Protein AF-0000000084971739 (afdb_homodimer)

Foldseek 3Di:
DDDDDDDDADPFFWPVCVLVVHRFPNDPPATPVCVVVVHDTHTDDDPDDPPPPDPVVVVVVVVVVVPPDPPPPPPPCPDPPPPDPDDDDDDDDDDDDDDDDDDDDDDYDDDDDDDDDYYDDDDYDDDDDDDDDDDYDDDDDDDDDDDDDDDPDDDDPDDDDDDDDDDPPVVLDDPVLLVLLLVLLLVLLVQVCVVVVPDQDPDPVQPFDPPPPPPPPDPPPPDPPPPPPPPPPPCLPQDFADDLPNRPGDDPLLSQLSVQLLPAVLCLQFVFWFADPVVRDTGRLLSRLLVVLCNVPVLSSLLSSLVSLVSVCVVPVDVVSVNSNSNSSSVSNVSSPDDDDPPDSVSSSLSSLSSLLSSCSVCLQPLDPSQVSCLSVLVVLLSQLPDPPVVPDRLSNLVSLVSLLLLQLLLLQQALQGHNDQDLVSLVRRQALDDPNSVVSCVVSRQADPLQQGSSNLARSRCSVLSSLVSNVSSVCSVVVNPQPVDDPVSLVVSLVVLVVRLPDDQQDLLQKAFPVSCVSPDPGFDKWWADFPPGIIMGRSSNLLHLLVSLLSSLVSCCSVVVDALVPPSNVVSLVSNLSSQVSCVRPDACVSTPRSSSLLSNQSSLLSSLLSDQDPVSVVSSLSSLVRVVVSPRSNSVVSNVVSVCSNVVVPPDNSRSRRSD/DDDDDDDDADPFFWPVCVLVVHRFPNDPPATPVCVVVVHDTHTDPDPDDPPPPDPVVVVVVVVVVVPDDPPPPDPPPPDDPPPDPDDDDDDDDDDDDDDDDYDDDDDDDDDDDYDDYDYDDYYDDDDDDDDYDDDDYDDDDDYDDDDDDDDPPDDPPDDDDDDDDDDPPVVLDDPVLLVLLLVLLLVLLVQVCVVVVPDQDPDPPQPFDPPPPPPPPDPPVPDPPPPPPPPPPPCLPQDFADDLPNRPGDDPLLSQLSVQLLPAVLCLQFVFWFADPVVRDTGRLLSRLLVVLCNVPVLSSLLSSLVSLVSVCVVPVDVVSVNSNSNSSSVSNVSSPDDDDCPDPVSSSLSSLSSLLSSCSVCLQPLDDSQVSCLSVLVVQLSQLPPPPVVNDRLSNLVSLVSLLLLQLLLLQQALQGHNDQDLVSLVRRQALDDPNSVVSCVVSRQADPLQQGSSNLARSRCSVLSSLVSNVSSVCSVVVNPQPVDDPVSLVVSLVVLVVRLPDDQQDLLQKAFPVSCVSPDPGFDKWWADFPPGIIMGRSSNLLHLLVSLLSSLVSCCSVVVDALVPPVNVVSLVSNLSSQVSCVRPDACVSTPRSSSLLSNQSSLLSSLLSDQDVVSVVSSLSSLVRVVVSPRSNSVVSNVVSVCSNVVVPPDPSRSRRSD

InterPro domains:
  IPR001138 Zn(2)Cys(6) fungal-type DNA-binding domain [PF00172] (13-44)
  IPR001138 Zn(2)Cys(6) fungal-type DNA-binding domain [PS00463] (13-41)
  IPR001138 Zn(2)Cys(6) fungal-type DNA-binding domain [PS50048] (13-43)
  IPR001138 Zn(2)Cys(6) fungal-type DNA-binding domain [SM00066] (8-55)
  IPR001138 Zn(2)Cys(6) fungal-type DNA-binding domain [cd00067] (10-44)
  IPR021858 Fungal transcription factor [PF11951] (257-651)
  IPR036864 Zn(2)-C6 fungal-type DNA-binding domain superfamily [G3DSA:4.10.240.10] (8-70)
  IPR036864 Zn(2)-C6 fungal-type DNA-binding domain superfamily [SSF57701] (3-45)

Nearest PDB structures (foldseek):
  3coq-assembly1_A  TM=6.050E-01  e=6.560E-01  Saccharomyces cerevisiae
  7vpr-assembly2_D  TM=4.227E-01  e=7.151E+00  Nakaseomyces glabratus CBS 138
  3coq-assembly1_A  TM=6.046E-01  e=5.930E-01  Saccharomyces cerevisiae
  7vpr-assembly2_D  TM=4.444E-01  e=6.391E+00  Nakaseomyces glabratus CBS 138

Structure (mmCIF, N/CA/C/O backbone):
data_AF-0000000084971739-model_v1
#
loop_
_entity.id
_entity.type
_entity.pdbx_description
1 polymer 'Lys14 transcription factor'
#
loop_
_atom_site.group_PDB
_atom_site.id
_atom_site.type_symbol
_atom_site.label_atom_id
_atom_site.label_alt_id
_atom_site.label_comp_id
_atom_site.label_asym_id
_atom_site.label_entity_id
_atom_site.label_seq_id
_atom_site.pdbx_PDB_ins_code
_atom_site.Cartn_x
_atom_site.Cartn_y
_atom_site.Cartn_z
_atom_site.occupancy
_atom_site.B_iso_or_equiv
_atom_site.auth_seq_id
_atom_site.auth_comp_id
_atom_site.auth_asym_id
_atom_site.auth_atom_id
_atom_site.pdbx_PDB_model_num
ATOM 1 N N . MET A 1 1 ? 41.25 -1.94 17.359 1 22.64 1 MET A N 1
ATOM 2 C CA . MET A 1 1 ? 40.406 -0.916 17.984 1 22.64 1 MET A CA 1
ATOM 3 C C . MET A 1 1 ? 39.594 -1.497 19.141 1 22.64 1 MET A C 1
ATOM 5 O O . MET A 1 1 ? 38.875 -2.484 18.969 1 22.64 1 MET A O 1
ATOM 9 N N . MET A 1 2 ? 39.969 -1.262 20.359 1 27.22 2 MET A N 1
ATOM 10 C CA . MET A 1 2 ? 39.656 -1.854 21.656 1 27.22 2 MET A CA 1
ATOM 11 C C . MET A 1 2 ? 38.188 -1.611 22.031 1 27.22 2 MET A C 1
ATOM 13 O O . MET A 1 2 ? 37.625 -0.559 21.703 1 27.22 2 MET A O 1
ATOM 17 N N . ALA A 1 3 ? 37.469 -2.74 22.328 1 32.59 3 ALA A N 1
ATOM 18 C CA . ALA A 1 3 ? 36.062 -2.836 22.625 1 32.59 3 ALA A CA 1
ATOM 19 C C . ALA A 1 3 ? 35.656 -1.875 23.75 1 32.59 3 ALA A C 1
ATOM 21 O O . ALA A 1 3 ? 36.25 -1.886 24.828 1 32.59 3 ALA A O 1
ATOM 22 N N . ALA A 1 4 ? 35.156 -0.714 23.484 1 33.91 4 ALA A N 1
ATOM 23 C CA . ALA A 1 4 ? 34.812 0.319 24.469 1 33.91 4 ALA A CA 1
ATOM 24 C C . ALA A 1 4 ? 34.031 -0.267 25.641 1 33.91 4 ALA A C 1
ATOM 26 O O . ALA A 1 4 ? 33.156 -1.1 25.453 1 33.91 4 ALA A O 1
ATOM 27 N N . PRO A 1 5 ? 34.438 -0.351 26.906 1 34.47 5 PRO A N 1
ATOM 28 C CA . PRO A 1 5 ? 33.938 -0.976 28.141 1 34.47 5 PRO A CA 1
ATOM 29 C C . PRO A 1 5 ? 32.469 -0.614 28.422 1 34.47 5 PRO A C 1
ATOM 31 O O . PRO A 1 5 ? 32.031 0.479 28.062 1 34.47 5 PRO A O 1
ATOM 34 N N . ARG A 1 6 ? 31.656 -1.653 28.594 1 40.38 6 ARG A N 1
ATOM 35 C CA . ARG A 1 6 ? 30.234 -1.657 28.922 1 40.38 6 ARG A CA 1
ATOM 36 C C . ARG A 1 6 ? 29.953 -0.832 30.172 1 40.38 6 ARG A C 1
ATOM 38 O O . ARG A 1 6 ? 30.609 -1.008 31.203 1 40.38 6 ARG A O 1
ATOM 45 N N . ARG A 1 7 ? 29.469 0.284 30.062 1 40.66 7 ARG A N 1
ATOM 46 C CA . ARG A 1 7 ? 29.203 1.186 31.172 1 40.66 7 ARG A CA 1
ATOM 47 C C . ARG A 1 7 ? 28.453 0.467 32.312 1 40.66 7 ARG A C 1
ATOM 49 O O . ARG A 1 7 ? 27.484 -0.253 32.031 1 40.66 7 ARG A O 1
ATOM 56 N N . PRO A 1 8 ? 28.938 0.243 33.5 1 43.69 8 PRO A N 1
ATOM 57 C CA . PRO A 1 8 ? 28.422 -0.523 34.625 1 43.69 8 PRO A CA 1
ATOM 58 C C . PRO A 1 8 ? 27.078 -0.004 35.125 1 43.69 8 PRO A C 1
ATOM 60 O O . PRO A 1 8 ? 26.812 1.201 35.062 1 43.69 8 PRO A O 1
ATOM 63 N N . TYR A 1 9 ? 26.062 -0.925 35.156 1 52.81 9 TYR A N 1
ATOM 64 C CA . TYR A 1 9 ? 24.719 -0.74 35.656 1 52.81 9 TYR A CA 1
ATOM 65 C C . TYR A 1 9 ? 24.734 -0.435 37.156 1 52.81 9 TYR A C 1
ATOM 67 O O . TYR A 1 9 ? 25.609 -0.93 37.875 1 52.81 9 TYR A O 1
ATOM 75 N N . SER A 1 10 ? 24.156 0.556 37.625 1 52.97 10 SER A N 1
ATOM 76 C CA . SER A 1 10 ? 24.125 0.887 39.031 1 52.97 10 SER A CA 1
ATOM 77 C C . SER A 1 10 ? 23.266 -0.095 39.812 1 52.97 10 SER A C 1
ATOM 79 O O . SER A 1 10 ? 22.094 -0.305 39.5 1 52.97 10 SER A O 1
ATOM 81 N N . ARG A 1 11 ? 23.625 -0.96 40.625 1 64.12 11 ARG A N 1
ATOM 82 C CA . ARG A 1 11 ? 23 -2.037 41.375 1 64.12 11 ARG A CA 1
ATOM 83 C C . ARG A 1 11 ? 22.016 -1.485 42.406 1 64.12 11 ARG A C 1
ATOM 85 O O . ARG A 1 11 ? 21 -2.119 42.688 1 64.12 11 ARG A O 1
ATOM 92 N N . GLN A 1 12 ? 22.281 -0.326 42.938 1 65.56 12 GLN A N 1
ATOM 93 C CA . GLN A 1 12 ? 21.453 0.206 44.031 1 65.56 12 GLN A CA 1
ATOM 94 C C . GLN A 1 12 ? 20.688 1.449 43.594 1 65.56 12 GLN A C 1
ATOM 96 O O . GLN A 1 12 ? 20.484 2.375 44.375 1 65.56 12 GLN A O 1
ATOM 101 N N . GLY A 1 13 ? 20.297 1.426 42.344 1 70.56 13 GLY A N 1
ATOM 102 C CA . GLY A 1 13 ? 19.625 2.576 41.75 1 70.56 13 GLY A CA 1
ATOM 103 C C . GLY A 1 13 ? 18.172 2.695 42.156 1 70.56 13 GLY A C 1
ATOM 104 O O . GLY A 1 13 ? 17.594 1.74 42.688 1 70.56 13 GLY A O 1
ATOM 105 N N . CYS A 1 14 ? 17.609 3.908 42 1 72.19 14 CYS A N 1
ATOM 106 C CA . CYS A 1 14 ? 16.234 4.176 42.406 1 72.19 14 CYS A CA 1
ATOM 107 C C . CYS A 1 14 ? 15.258 3.443 41.469 1 72.19 14 CYS A C 1
ATOM 109 O O . CYS A 1 14 ? 15.625 3.014 40.375 1 72.19 14 CYS A O 1
ATOM 111 N N . ARG A 1 15 ? 14.031 3.328 41.906 1 72.25 15 ARG A N 1
ATOM 112 C CA . ARG A 1 15 ? 13.008 2.6 41.156 1 72.25 15 ARG A CA 1
ATOM 113 C C . ARG A 1 15 ? 12.789 3.201 39.781 1 72.25 15 ARG A C 1
ATOM 115 O O . ARG A 1 15 ? 12.594 2.473 38.812 1 72.25 15 ARG A O 1
ATOM 122 N N . GLU A 1 16 ? 12.961 4.398 39.781 1 71 16 GLU A N 1
ATOM 123 C CA . GLU A 1 16 ? 12.641 5.121 38.562 1 71 16 GLU A CA 1
ATOM 124 C C . GLU A 1 16 ? 13.758 4.98 37.531 1 71 16 GLU A C 1
ATOM 126 O O . GLU A 1 16 ? 13.5 4.758 36.344 1 71 16 GLU A O 1
ATOM 131 N N . CYS A 1 17 ? 14.852 5.102 37.844 1 71 17 CYS A N 1
ATOM 132 C CA . CYS A 1 17 ? 15.984 4.91 36.969 1 71 17 CYS A CA 1
ATOM 133 C C . CYS A 1 17 ? 16.094 3.455 36.5 1 71 17 CYS A C 1
ATOM 135 O O . CYS A 1 17 ? 16.391 3.178 35.344 1 71 17 CYS A O 1
ATOM 137 N N . LYS A 1 18 ? 15.781 2.49 37.438 1 71.38 18 LYS A N 1
ATOM 138 C CA . LYS A 1 18 ? 15.758 1.066 37.125 1 71.38 18 LYS A CA 1
ATOM 139 C C . LYS A 1 18 ? 14.625 0.748 36.156 1 71.38 18 LYS A C 1
ATOM 141 O O . LYS A 1 18 ? 14.82 -0.018 35.188 1 71.38 18 LYS A O 1
ATOM 146 N N . ARG A 1 19 ? 13.547 1.404 36.406 1 66.56 19 ARG A N 1
ATOM 147 C CA . ARG A 1 19 ? 12.391 1.226 35.5 1 66.56 19 ARG A CA 1
ATOM 148 C C . ARG A 1 19 ? 12.688 1.745 34.125 1 66.56 19 ARG A C 1
ATOM 150 O O . ARG A 1 19 ? 12.289 1.128 33.125 1 66.56 19 ARG A O 1
ATOM 157 N N . ARG A 1 20 ? 13.594 2.707 33.969 1 64.81 20 ARG A N 1
ATOM 158 C CA . ARG A 1 20 ? 13.914 3.383 32.719 1 64.81 20 ARG A CA 1
ATOM 159 C C . ARG A 1 20 ? 15.234 2.881 32.125 1 64.81 20 ARG A C 1
ATOM 161 O O . ARG A 1 20 ? 15.648 3.312 31.062 1 64.81 20 ARG A O 1
ATOM 168 N N . LYS A 1 21 ? 15.836 2.018 32.844 1 64.5 21 LYS A N 1
ATOM 169 C CA . LYS A 1 21 ? 17.125 1.395 32.531 1 64.5 21 LYS A CA 1
ATOM 170 C C . LYS A 1 21 ? 18.172 2.445 32.219 1 64.5 21 LYS A C 1
ATOM 172 O O . LYS A 1 21 ? 18.953 2.279 31.266 1 64.5 21 LYS A O 1
ATOM 177 N N . ILE A 1 22 ? 18.141 3.512 32.969 1 71.25 22 ILE A N 1
ATOM 178 C CA . ILE A 1 22 ? 19.203 4.504 32.906 1 71.25 22 ILE A CA 1
ATOM 179 C C . ILE A 1 22 ? 20.109 4.371 34.125 1 71.25 22 ILE A C 1
ATOM 181 O O . ILE A 1 22 ? 19.672 3.863 35.188 1 71.25 22 ILE A O 1
ATOM 185 N N . LYS A 1 23 ? 21.266 4.77 33.75 1 70.75 23 LYS A N 1
ATOM 186 C CA . LYS A 1 23 ? 22.25 4.727 34.844 1 70.75 23 LYS A CA 1
ATOM 187 C C . LYS A 1 23 ? 21.859 5.684 35.969 1 70.75 23 LYS A C 1
ATOM 189 O O . LYS A 1 23 ? 21.703 6.887 35.75 1 70.75 23 LYS A O 1
ATOM 194 N N . CYS A 1 24 ? 21.547 5.176 37.094 1 69.75 24 CYS A N 1
ATOM 195 C CA . CYS A 1 24 ? 21.203 5.938 38.281 1 69.75 24 CYS A CA 1
ATOM 196 C C . CYS A 1 24 ? 22.453 6.348 39.031 1 69.75 24 CYS A C 1
ATOM 198 O O . CYS A 1 24 ? 23.312 5.52 39.312 1 69.75 24 CYS A O 1
ATOM 200 N N . PRO A 1 25 ? 22.734 7.488 39.344 1 76.38 25 PRO A N 1
ATOM 201 C CA . PRO A 1 25 ? 23.875 7.879 40.188 1 76.38 25 PRO A CA 1
ATOM 202 C C . PRO A 1 25 ? 23.703 7.461 41.656 1 76.38 25 PRO A C 1
ATOM 204 O O . PRO A 1 25 ? 24.609 7.641 42.469 1 76.38 25 PRO A O 1
ATOM 207 N N . GLU A 1 26 ? 22.688 6.789 42.031 1 73.19 26 GLU A N 1
ATOM 208 C CA . GLU A 1 26 ? 22.391 6.184 43.344 1 73.19 26 GLU A CA 1
ATOM 209 C C . GLU A 1 26 ? 22.484 7.211 44.438 1 73.19 26 GLU A C 1
ATOM 211 O O . GLU A 1 26 ? 22.844 6.875 45.594 1 73.19 26 GLU A O 1
ATOM 216 N N . GLU A 1 27 ? 22.172 8.516 44.031 1 74.44 27 GLU A N 1
ATOM 217 C CA . GLU A 1 27 ? 22.156 9.547 45.062 1 74.44 27 GLU A CA 1
ATOM 218 C C . GLU A 1 27 ? 20.828 9.531 45.844 1 74.44 27 GLU A C 1
ATOM 220 O O . GLU A 1 27 ? 19.766 9.375 45.25 1 74.44 27 GLU A O 1
ATOM 225 N N . LYS A 1 28 ? 20.859 9.328 47.188 1 72.12 28 LYS A N 1
ATOM 226 C CA . LYS A 1 28 ? 19.719 9.352 48.094 1 72.12 28 LYS A CA 1
ATOM 227 C C . LYS A 1 28 ? 19.547 10.719 48.75 1 72.12 28 LYS A C 1
ATOM 229 O O . LYS A 1 28 ? 20.531 11.438 48.969 1 72.12 28 LYS A O 1
ATOM 234 N N . PRO A 1 29 ? 18.312 11.133 48.938 1 66.81 29 PRO A N 1
ATOM 235 C CA . PRO A 1 29 ? 17.078 10.352 48.844 1 66.81 29 PRO A CA 1
ATOM 236 C C . PRO A 1 29 ? 16.531 10.32 47.406 1 66.81 29 PRO A C 1
ATOM 238 O O . PRO A 1 29 ? 15.727 9.453 47.062 1 66.81 29 PRO A O 1
ATOM 241 N N . ALA A 1 30 ? 16.922 11.312 46.594 1 71.69 30 ALA A N 1
ATOM 242 C CA . ALA A 1 30 ? 16.5 11.328 45.219 1 71.69 30 ALA A CA 1
ATOM 243 C C . ALA A 1 30 ? 17.703 11.477 44.281 1 71.69 30 ALA A C 1
ATOM 245 O O . ALA A 1 30 ? 18.594 12.297 44.531 1 71.69 30 ALA A O 1
ATOM 246 N N . CYS A 1 31 ? 17.797 10.688 43.281 1 74.94 31 CYS A N 1
ATOM 247 C CA . CYS A 1 31 ? 18.969 10.727 42.406 1 74.94 31 CYS A CA 1
ATOM 248 C C . CYS A 1 31 ? 18.891 11.891 41.438 1 74.94 31 CYS A C 1
ATOM 250 O O . CYS A 1 31 ? 17.797 12.336 41.062 1 74.94 31 CYS A O 1
ATOM 252 N N . SER A 1 32 ? 20.031 12.438 41.125 1 73.56 32 SER A N 1
ATOM 253 C CA . SER A 1 32 ? 20.125 13.609 40.25 1 73.56 32 SER A CA 1
ATOM 254 C C . SER A 1 32 ? 19.438 13.359 38.906 1 73.56 32 SER A C 1
ATOM 256 O O . SER A 1 32 ? 18.938 14.297 38.281 1 73.56 32 SER A O 1
ATOM 258 N N . THR A 1 33 ? 19.438 12.18 38.562 1 71.19 33 THR A N 1
ATOM 259 C CA . THR A 1 33 ? 18.766 11.82 37.312 1 71.19 33 THR A CA 1
ATOM 260 C C . THR A 1 33 ? 17.25 11.977 37.438 1 71.19 33 THR A C 1
ATOM 262 O O . THR A 1 33 ? 16.594 12.547 36.562 1 71.19 33 THR A O 1
ATOM 265 N N . CYS A 1 34 ? 16.734 11.5 38.406 1 68.06 34 CYS A N 1
ATOM 266 C CA . CYS A 1 34 ? 15.305 11.602 38.656 1 68.06 34 CYS A CA 1
ATOM 267 C C . CYS A 1 34 ? 14.906 13.039 38.969 1 68.06 34 CYS A C 1
ATOM 269 O O . CYS A 1 34 ? 13.867 13.516 38.531 1 68.06 34 CYS A O 1
ATOM 271 N N . VAL A 1 35 ? 15.688 13.773 39.625 1 70.38 35 VAL A N 1
ATOM 272 C CA . VAL A 1 35 ? 15.445 15.18 39.938 1 70.38 35 VAL A CA 1
ATOM 273 C C . VAL A 1 35 ? 15.469 16 38.656 1 70.38 35 VAL A C 1
ATOM 275 O O . VAL A 1 35 ? 14.602 16.844 38.438 1 70.38 35 VAL A O 1
ATOM 278 N N . ARG A 1 36 ? 16.391 15.664 37.875 1 65.88 36 ARG A N 1
ATOM 279 C CA . ARG A 1 36 ? 16.516 16.344 36.562 1 65.88 36 ARG A CA 1
ATOM 280 C C . ARG A 1 36 ? 15.336 16.016 35.656 1 65.88 36 ARG A C 1
ATOM 282 O O . ARG A 1 36 ? 14.828 16.891 34.969 1 65.88 36 ARG A O 1
ATOM 289 N N . LEU A 1 37 ? 14.891 14.844 35.844 1 65 37 LEU A N 1
ATOM 290 C CA . LEU A 1 37 ? 13.836 14.336 35 1 65 37 LEU A CA 1
ATOM 291 C C . LEU A 1 37 ? 12.461 14.562 35.625 1 65 37 LEU A C 1
ATOM 293 O O . LEU A 1 37 ? 11.438 14.242 35 1 65 37 LEU A O 1
ATOM 297 N N . GLY A 1 38 ? 12.344 15.219 36.75 1 62.91 38 GLY A N 1
ATOM 298 C CA . GLY A 1 38 ? 11.148 15.508 37.531 1 62.91 38 GLY A CA 1
ATOM 299 C C . GLY A 1 38 ? 10.359 14.258 37.875 1 62.91 38 GLY A C 1
ATOM 300 O O . GLY A 1 38 ? 9.125 14.281 37.844 1 62.91 38 GLY A O 1
ATOM 301 N N . LYS A 1 39 ? 11.039 13.219 38.031 1 64.5 39 LYS A N 1
ATOM 302 C CA . LYS A 1 39 ? 10.391 11.961 38.375 1 64.5 39 LYS A CA 1
ATOM 303 C C . LYS A 1 39 ? 10.531 11.68 39.875 1 64.5 39 LYS A C 1
ATOM 305 O O . LYS A 1 39 ? 11.414 12.227 40.531 1 64.5 39 LYS A O 1
ATOM 310 N N . SER A 1 40 ? 9.539 10.945 40.281 1 68.81 40 SER A N 1
ATOM 311 C CA . SER A 1 40 ? 9.617 10.5 41.688 1 68.81 40 SER A CA 1
ATOM 312 C C . SER A 1 40 ? 10.695 9.445 41.844 1 68.81 40 SER A C 1
ATOM 314 O O . SER A 1 40 ? 10.641 8.375 41.219 1 68.81 40 SER A O 1
ATOM 316 N N . CYS A 1 41 ? 11.672 9.805 42.5 1 69.12 41 CYS A N 1
ATOM 317 C CA . CYS A 1 41 ? 12.805 8.938 42.781 1 69.12 41 CYS A CA 1
ATOM 318 C C . CYS A 1 41 ? 12.578 8.141 44.062 1 69.12 41 CYS A C 1
ATOM 320 O O . CYS A 1 41 ? 12.305 8.727 45.125 1 69.12 41 CYS A O 1
ATOM 322 N N . SER A 1 42 ? 12.273 6.832 44.031 1 74.31 42 SER A N 1
ATOM 323 C CA . SER A 1 42 ? 12.164 5.992 45.219 1 74.31 42 SER A CA 1
ATOM 324 C C . SER A 1 42 ? 13.156 4.832 45.156 1 74.31 42 SER A C 1
ATOM 326 O O . SER A 1 42 ? 13.422 4.293 44.094 1 74.31 42 SER A O 1
ATOM 328 N N . TYR A 1 43 ? 13.781 4.551 46.312 1 72.5 43 TYR A N 1
ATOM 329 C CA . TYR A 1 43 ? 14.742 3.459 46.375 1 72.5 43 TYR A CA 1
ATOM 330 C C . TYR A 1 43 ? 14.133 2.236 47.062 1 72.5 43 TYR A C 1
ATOM 332 O O . TYR A 1 43 ? 13.414 2.359 48.062 1 72.5 43 TYR A O 1
ATOM 340 N N . PRO A 1 44 ? 14.211 1.112 46.5 1 65.44 44 PRO A N 1
ATOM 341 C CA . PRO A 1 44 ? 13.711 -0.086 47.188 1 65.44 44 PRO A CA 1
ATOM 342 C C . PRO A 1 44 ? 14.328 -0.287 48.562 1 65.44 44 PRO A C 1
ATOM 344 O O . PRO A 1 44 ? 15.445 0.173 48.812 1 65.44 44 PRO A O 1
ATOM 347 N N . LEU A 1 45 ? 13.461 -0.649 49.5 1 59.22 45 LEU A N 1
ATOM 348 C CA . LEU A 1 45 ? 14.016 -1.002 50.781 1 59.22 45 LEU A CA 1
ATOM 349 C C . LEU A 1 45 ? 15.055 -2.109 50.656 1 59.22 45 LEU A C 1
ATOM 351 O O . LEU A 1 45 ? 15 -2.912 49.719 1 59.22 45 LEU A O 1
ATOM 355 N N . ALA A 1 46 ? 15.898 -2.076 51.562 1 51.97 46 ALA A N 1
ATOM 356 C CA . ALA A 1 46 ? 16.891 -3.15 51.656 1 51.97 46 ALA A CA 1
ATOM 357 C C . ALA A 1 46 ? 16.203 -4.516 51.719 1 51.97 46 ALA A C 1
ATOM 359 O O . ALA A 1 46 ? 15.375 -4.754 52.594 1 51.97 46 ALA A O 1
ATOM 360 N N . GLY A 1 47 ? 16.203 -5.438 50.656 1 54.72 47 GLY A N 1
ATOM 361 C CA . GLY A 1 47 ? 15.609 -6.762 50.531 1 54.72 47 GLY A CA 1
ATOM 362 C C . GLY A 1 47 ? 14.344 -6.773 49.688 1 54.72 47 GLY A C 1
ATOM 363 O O . GLY A 1 47 ? 13.703 -7.816 49.531 1 54.72 47 GLY A O 1
ATOM 364 N N . GLU A 1 48 ? 13.727 -5.645 49.5 1 49.59 48 GLU A N 1
ATOM 365 C CA . GLU A 1 48 ? 12.469 -5.652 48.75 1 49.59 48 GLU A CA 1
ATOM 366 C C . GLU A 1 48 ? 12.703 -5.938 47.281 1 49.59 48 GLU A C 1
ATOM 368 O O . GLU A 1 48 ? 13.547 -5.301 46.656 1 49.59 48 GLU A O 1
ATOM 373 N N . LYS A 1 49 ? 12.328 -7.094 46.906 1 42.41 49 LYS A N 1
ATOM 374 C CA . LYS A 1 49 ? 12.406 -7.461 45.5 1 42.41 49 LYS A CA 1
ATOM 375 C C . LYS A 1 49 ? 11.484 -6.586 44.656 1 42.41 49 LYS A C 1
ATOM 377 O O . LYS A 1 49 ? 10.297 -6.453 44.938 1 42.41 49 LYS A O 1
ATOM 382 N N . VAL A 1 50 ? 11.883 -5.586 44.125 1 41.22 50 VAL A N 1
ATOM 383 C CA . VAL A 1 50 ? 11.094 -4.777 43.219 1 41.22 50 VAL A CA 1
ATOM 384 C C . VAL A 1 50 ? 10.633 -5.633 42.031 1 41.22 50 VAL A C 1
ATOM 386 O O . VAL A 1 50 ? 11.453 -6.246 41.344 1 41.22 50 VAL A O 1
ATOM 389 N N . LEU A 1 51 ? 9.383 -6.109 42.188 1 38.81 51 LEU A N 1
ATOM 390 C CA . LEU A 1 51 ? 8.867 -6.992 41.156 1 38.81 51 LEU A CA 1
ATOM 391 C C . LEU A 1 51 ? 8.922 -6.312 39.781 1 38.81 51 LEU A C 1
ATOM 393 O O . LEU A 1 51 ? 8.547 -5.148 39.656 1 38.81 51 LEU A O 1
ATOM 397 N N . ARG A 1 52 ? 9.82 -6.594 39 1 37.34 52 ARG A N 1
ATOM 398 C CA . ARG A 1 52 ? 9.891 -6.293 37.562 1 37.34 52 ARG A CA 1
ATOM 399 C C . ARG A 1 52 ? 8.555 -6.582 36.875 1 37.34 52 ARG A C 1
ATOM 401 O O . ARG A 1 52 ? 8.062 -7.711 36.938 1 37.34 52 ARG A O 1
ATOM 408 N N . ILE A 1 53 ? 7.605 -5.695 37.031 1 37.78 53 ILE A N 1
ATOM 409 C CA . ILE A 1 53 ? 6.305 -5.941 36.438 1 37.78 53 ILE A CA 1
ATOM 410 C C . ILE A 1 53 ? 6.492 -6.379 34.969 1 37.78 53 ILE A C 1
ATOM 412 O O . ILE A 1 53 ? 7.055 -5.637 34.156 1 37.78 53 ILE A O 1
ATOM 416 N N . SER A 1 54 ? 6.52 -7.535 34.75 1 31.22 54 SER A N 1
ATOM 417 C CA . SER A 1 54 ? 6.672 -8.133 33.438 1 31.22 54 SER A CA 1
ATOM 418 C C . SER A 1 54 ? 5.562 -7.668 32.469 1 31.22 54 SER A C 1
ATOM 420 O O . SER A 1 54 ? 4.441 -7.402 32.906 1 31.22 54 SER A O 1
ATOM 422 N N . ARG A 1 55 ? 5.902 -7.207 31.312 1 34.72 55 ARG A N 1
ATOM 423 C CA . ARG A 1 55 ? 5.023 -6.82 30.219 1 34.72 55 ARG A CA 1
ATOM 424 C C . ARG A 1 55 ? 3.836 -7.773 30.109 1 34.72 55 ARG A C 1
ATOM 426 O O . ARG A 1 55 ? 2.803 -7.422 29.531 1 34.72 55 ARG A O 1
ATOM 433 N N . ARG A 1 56 ? 3.98 -8.961 30.594 1 35.5 56 ARG A N 1
ATOM 434 C CA . ARG A 1 56 ? 2.961 -10 30.453 1 35.5 56 ARG A CA 1
ATOM 435 C C . ARG A 1 56 ? 1.744 -9.688 31.312 1 35.5 56 ARG A C 1
ATOM 437 O O . ARG A 1 56 ? 0.605 -9.875 30.891 1 35.5 56 ARG A O 1
ATOM 444 N N . LEU A 1 57 ? 1.929 -9.148 32.469 1 35.47 57 LEU A N 1
ATOM 445 C CA . LEU A 1 57 ? 0.794 -9.016 33.375 1 35.47 57 LEU A CA 1
ATOM 446 C C . LEU A 1 57 ? -0.079 -7.828 33 1 35.47 57 LEU A C 1
ATOM 448 O O . LEU A 1 57 ? -1.307 -7.902 33.094 1 35.47 57 LEU A O 1
ATOM 452 N N . ILE A 1 58 ? 0.487 -6.746 32.5 1 33.62 58 ILE A N 1
ATOM 453 C CA . ILE A 1 58 ? -0.325 -5.602 32.094 1 33.62 58 ILE A CA 1
ATOM 454 C C . ILE A 1 58 ? -1.132 -5.961 30.844 1 33.62 58 ILE A C 1
ATOM 456 O O . ILE A 1 58 ? -2.299 -5.582 30.719 1 33.62 58 ILE A O 1
ATOM 460 N N . ARG A 1 59 ? -0.65 -6.832 29.938 1 34.38 59 ARG A N 1
ATOM 461 C CA . ARG A 1 59 ? -1.401 -7.285 28.766 1 34.38 59 ARG A CA 1
ATOM 462 C C . ARG A 1 59 ? -2.617 -8.109 29.172 1 34.38 59 ARG A C 1
ATOM 464 O O . ARG A 1 59 ? -3.678 -8.008 28.562 1 34.38 59 ARG A O 1
ATOM 471 N N . GLU A 1 60 ? -2.586 -8.828 30.234 1 34.97 60 GLU A N 1
ATOM 472 C CA . GLU A 1 60 ? -3.695 -9.68 30.672 1 34.97 60 GLU A CA 1
ATOM 473 C C . GLU A 1 60 ? -4.848 -8.844 31.219 1 34.97 60 GLU A C 1
ATOM 475 O O . GLU A 1 60 ? -6.016 -9.156 30.984 1 34.97 60 GLU A O 1
ATOM 480 N N . GLU A 1 61 ? -4.641 -7.75 31.969 1 33.78 61 GLU A N 1
ATOM 481 C CA . GLU A 1 61 ? -5.766 -6.988 32.5 1 33.78 61 GLU A CA 1
ATOM 482 C C . GLU A 1 61 ? -6.492 -6.223 31.406 1 33.78 61 GLU A C 1
ATOM 484 O O . GLU A 1 61 ? -7.723 -6.141 31.406 1 33.78 61 GLU A O 1
ATOM 489 N N . ILE A 1 62 ? -5.797 -5.664 30.5 1 33.31 62 ILE A N 1
ATOM 490 C CA . ILE A 1 62 ? -6.5 -4.957 29.438 1 33.31 62 ILE A CA 1
ATOM 491 C C . ILE A 1 62 ? -7.289 -5.953 28.578 1 33.31 62 ILE A C 1
ATOM 493 O O . ILE A 1 62 ? -8.406 -5.664 28.156 1 33.31 62 ILE A O 1
ATOM 497 N N . GLU A 1 63 ? -6.855 -7.184 28.469 1 33.66 63 GLU A N 1
ATOM 498 C CA . GLU A 1 63 ? -7.629 -8.164 27.719 1 33.66 63 GLU A CA 1
ATOM 499 C C . GLU A 1 63 ? -8.961 -8.469 28.406 1 33.66 63 GLU A C 1
ATOM 501 O O . GLU A 1 63 ? -9.969 -8.703 27.734 1 33.66 63 GLU A O 1
ATOM 506 N N . ASN A 1 64 ? -9.047 -8.422 29.734 1 33.5 64 ASN A N 1
ATOM 507 C CA . ASN A 1 64 ? -10.289 -8.781 30.406 1 33.5 64 ASN A CA 1
ATOM 508 C C . ASN A 1 64 ? -11.297 -7.633 30.375 1 33.5 64 ASN A C 1
ATOM 510 O O . ASN A 1 64 ? -12.484 -7.832 30.641 1 33.5 64 ASN A O 1
ATOM 514 N N . LEU A 1 65 ? -10.953 -6.344 30.516 1 32.91 65 LEU A N 1
ATOM 515 C CA . LEU A 1 65 ? -11.977 -5.301 30.484 1 32.91 65 LEU A CA 1
ATOM 516 C C . LEU A 1 65 ? -12.648 -5.234 29.125 1 32.91 65 LEU A C 1
ATOM 518 O O . LEU A 1 65 ? -13.734 -4.668 29 1 32.91 65 LEU A O 1
ATOM 522 N N . GLY A 1 66 ? -11.961 -5.59 28.047 1 26.92 66 GLY A N 1
ATOM 523 C CA . GLY A 1 66 ? -12.578 -5.5 26.734 1 26.92 66 GLY A CA 1
ATOM 524 C C . GLY A 1 66 ? -13.75 -6.441 26.562 1 26.92 66 GLY A C 1
ATOM 525 O O . GLY A 1 66 ? -14.297 -6.566 25.469 1 26.92 66 GLY A O 1
ATOM 526 N N . LYS A 1 67 ? -13.945 -7.441 27.438 1 31.25 67 LYS A N 1
ATOM 527 C CA . LYS A 1 67 ? -15.016 -8.398 27.141 1 31.25 67 LYS A CA 1
ATOM 528 C C . LYS A 1 67 ? -16.391 -7.758 27.312 1 31.25 67 LYS A C 1
ATOM 530 O O . LYS A 1 67 ? -17.375 -8.234 26.75 1 31.25 67 LYS A O 1
ATOM 535 N N . SER A 1 68 ? -16.688 -6.891 28.344 1 25.2 68 SER A N 1
ATOM 536 C CA . SER A 1 68 ? -18.094 -6.762 28.734 1 25.2 68 SER A CA 1
ATOM 537 C C . SER A 1 68 ? -18.844 -5.809 27.797 1 25.2 68 SER A C 1
ATOM 539 O O . SER A 1 68 ? -20.062 -5.902 27.656 1 25.2 68 SER A O 1
ATOM 541 N N . THR A 1 69 ? -18.453 -4.609 27.562 1 24.95 69 THR A N 1
ATOM 542 C CA . THR A 1 69 ? -19.5 -3.643 27.219 1 24.95 69 THR A CA 1
ATOM 543 C C . THR A 1 69 ? -19.984 -3.875 25.797 1 24.95 69 THR A C 1
ATOM 545 O O . THR A 1 69 ? -19.234 -3.701 24.828 1 24.95 69 THR A O 1
ATOM 548 N N . HIS A 1 70 ? -20.969 -4.828 25.547 1 24.27 70 HIS A N 1
ATOM 549 C CA . HIS A 1 70 ? -21.812 -5.109 24.391 1 24.27 70 HIS A CA 1
ATOM 550 C C . HIS A 1 70 ? -22.578 -3.865 23.953 1 24.27 70 HIS A C 1
ATOM 552 O O . HIS A 1 70 ? -23.766 -3.713 24.281 1 24.27 70 HIS A O 1
ATOM 558 N N . PHE A 1 71 ? -22.094 -2.666 23.891 1 21.19 71 PHE A N 1
ATOM 559 C CA . PHE A 1 71 ? -23 -1.601 23.5 1 21.19 71 PHE A CA 1
ATOM 560 C C . PHE A 1 71 ? -23.703 -1.943 22.188 1 21.19 71 PHE A C 1
ATOM 562 O O . PHE A 1 71 ? -23.047 -2.256 21.188 1 21.19 71 PHE A O 1
ATOM 569 N N . LEU A 1 72 ? -25 -2.447 22.281 1 22.28 72 LEU A N 1
ATOM 570 C CA . LEU A 1 72 ? -25.969 -2.766 21.25 1 22.28 72 LEU A CA 1
ATOM 571 C C . LEU A 1 72 ? -26.234 -1.556 20.359 1 22.28 72 LEU A C 1
ATOM 573 O O . LEU A 1 72 ? -26.594 -0.483 20.844 1 22.28 72 LEU A O 1
ATOM 577 N N . PRO A 1 73 ? -25.469 -1.303 19.391 1 20.88 73 PRO A N 1
ATOM 578 C CA . PRO A 1 73 ? -25.781 -0.086 18.641 1 20.88 73 PRO A CA 1
ATOM 579 C C . PRO A 1 73 ? -27.25 -0.003 18.219 1 20.88 73 PRO A C 1
ATOM 581 O O . PRO A 1 73 ? -27.844 -1.018 17.859 1 20.88 73 PRO A O 1
ATOM 584 N N . VAL A 1 74 ? -28.047 0.811 18.891 1 19.77 74 VAL A N 1
ATOM 585 C CA . VAL A 1 74 ? -29.453 1.141 18.703 1 19.77 74 VAL A CA 1
ATOM 586 C C . VAL A 1 74 ? -29.719 1.439 17.219 1 19.77 74 VAL A C 1
ATOM 588 O O . VAL A 1 74 ? -29.078 2.32 16.641 1 19.77 74 VAL A O 1
ATOM 591 N N . GLN A 1 75 ? -30.062 0.437 16.5 1 20.56 75 GLN A N 1
ATOM 592 C CA . GLN A 1 75 ? -30.484 0.441 15.109 1 20.56 75 GLN A CA 1
ATOM 593 C C . GLN A 1 75 ? -31.609 1.441 14.867 1 20.56 75 GLN A C 1
ATOM 595 O O . GLN A 1 75 ? -32.688 1.296 15.422 1 20.56 75 GLN A O 1
ATOM 600 N N . TYR A 1 76 ? -31.328 2.799 15.016 1 18.22 76 TYR A N 1
ATOM 601 C CA . TYR A 1 76 ? -32.406 3.768 14.805 1 18.22 76 TYR A CA 1
ATOM 602 C C . TYR A 1 76 ? -33.156 3.459 13.516 1 18.22 76 TYR A C 1
ATOM 604 O O . TYR A 1 76 ? -32.562 3.133 12.492 1 18.22 76 TYR A O 1
ATOM 612 N N . ASP A 1 77 ? -34.406 3.025 13.664 1 20.39 77 ASP A N 1
ATOM 613 C CA . ASP A 1 77 ? -35.5 2.646 12.758 1 20.39 77 ASP A CA 1
ATOM 614 C C . ASP A 1 77 ? -35.844 3.797 11.82 1 20.39 77 ASP A C 1
ATOM 616 O O . ASP A 1 77 ? -36.438 4.797 12.25 1 20.39 77 ASP A O 1
ATOM 620 N N . VAL A 1 78 ? -34.906 4.332 11.133 1 19.25 78 VAL A N 1
ATOM 621 C CA . VAL A 1 78 ? -35.375 5.508 10.414 1 19.25 78 VAL A CA 1
ATOM 622 C C . VAL A 1 78 ? -36.625 5.145 9.602 1 19.25 78 VAL A C 1
ATOM 624 O O . VAL A 1 78 ? -36.625 4.121 8.906 1 19.25 78 VAL A O 1
ATOM 627 N N . PRO A 1 79 ? -37.781 5.707 9.898 1 17.91 79 PRO A N 1
ATOM 628 C CA . PRO A 1 79 ? -39.125 5.461 9.328 1 17.91 79 PRO A CA 1
ATOM 629 C C . PRO A 1 79 ? -39.125 5.469 7.805 1 17.91 79 PRO A C 1
ATOM 631 O O . PRO A 1 79 ? -38.219 6.078 7.188 1 17.91 79 PRO A O 1
ATOM 634 N N . LYS A 1 80 ? -39.781 4.488 7.297 1 19.34 80 LYS A N 1
ATOM 635 C CA . LYS A 1 80 ? -40.156 4.074 5.949 1 19.34 80 LYS A CA 1
ATOM 636 C C . LYS A 1 80 ? -40.844 5.215 5.191 1 19.34 80 LYS A C 1
ATOM 638 O O . LYS A 1 80 ? -41.938 5.633 5.543 1 19.34 80 LYS A O 1
ATOM 643 N N . ARG A 1 81 ? -40.156 6.469 4.965 1 17.02 81 ARG A N 1
ATOM 644 C CA . ARG A 1 81 ? -40.969 7.465 4.258 1 17.02 81 ARG A CA 1
ATOM 645 C C . ARG A 1 81 ? -41.75 6.832 3.107 1 17.02 81 ARG A C 1
ATOM 647 O O . ARG A 1 81 ? -41.188 6.059 2.328 1 17.02 81 ARG A O 1
ATOM 654 N N . HIS A 1 82 ? -43.062 6.797 3.107 1 17.89 82 HIS A N 1
ATOM 655 C CA . HIS A 1 82 ? -44.188 6.48 2.223 1 17.89 82 HIS A CA 1
ATOM 656 C C . HIS A 1 82 ? -44.125 7.312 0.946 1 17.89 82 HIS A C 1
ATOM 658 O O . HIS A 1 82 ? -44.344 8.523 0.979 1 17.89 82 HIS A O 1
ATOM 664 N N . LEU A 1 83 ? -43 7.285 0.299 1 17.97 83 LEU A N 1
ATOM 665 C CA . LEU A 1 83 ? -43 8.172 -0.859 1 17.97 83 LEU A CA 1
ATOM 666 C C . LEU A 1 83 ? -44.219 7.934 -1.725 1 17.97 83 LEU A C 1
ATOM 668 O O . LEU A 1 83 ? -44.469 6.809 -2.158 1 17.97 83 LEU A O 1
ATOM 672 N N . GLN A 1 84 ? -45.219 8.852 -1.62 1 16.11 84 GLN A N 1
ATOM 673 C CA . GLN A 1 84 ? -46.469 8.992 -2.318 1 16.11 84 GLN A CA 1
ATOM 674 C C . GLN A 1 84 ? -46.281 9 -3.83 1 16.11 84 GLN A C 1
ATOM 676 O O . GLN A 1 84 ? -45.312 9.547 -4.332 1 16.11 84 GLN A O 1
ATOM 681 N N . SER A 1 85 ? -47 8.164 -4.582 1 18.28 85 SER A N 1
ATOM 682 C CA . SER A 1 85 ? -47.281 7.789 -5.961 1 18.28 85 SER A CA 1
ATOM 683 C C . SER A 1 85 ? -47.906 8.945 -6.738 1 18.28 85 SER A C 1
ATOM 685 O O . SER A 1 85 ? -48.344 8.766 -7.875 1 18.28 85 SER A O 1
ATOM 687 N N . GLU A 1 86 ? -47.875 10.289 -6.309 1 15.96 86 GLU A N 1
ATOM 688 C CA . GLU A 1 86 ? -48.969 10.992 -6.98 1 15.96 86 GLU A CA 1
ATOM 689 C C . GLU A 1 86 ? -48.875 10.844 -8.492 1 15.96 86 GLU A C 1
ATOM 691 O O . GLU A 1 86 ? -47.781 10.594 -9.031 1 15.96 86 GLU A O 1
ATOM 696 N N . ASN A 1 87 ? -50.094 11.195 -9.242 1 16.28 87 ASN A N 1
ATOM 697 C CA . ASN A 1 87 ? -51.031 11.008 -10.344 1 16.28 87 ASN A CA 1
ATOM 698 C C . ASN A 1 87 ? -50.562 11.734 -11.602 1 16.28 87 ASN A C 1
ATOM 700 O O . ASN A 1 87 ? -50.469 11.133 -12.672 1 16.28 87 ASN A O 1
ATOM 704 N N . ASN A 1 88 ? -51.156 13.055 -11.852 1 15.4 88 ASN A N 1
ATOM 705 C CA . ASN A 1 88 ? -52.094 13.383 -12.914 1 15.4 88 ASN A CA 1
ATOM 706 C C . ASN A 1 88 ? -51.375 13.797 -14.195 1 15.4 88 ASN A C 1
ATOM 708 O O . ASN A 1 88 ? -50.156 14.078 -14.172 1 15.4 88 ASN A O 1
ATOM 712 N N . GLY A 1 89 ? -52.031 14.906 -15.008 1 15.32 89 GLY A N 1
ATOM 713 C CA . GLY A 1 89 ? -52.688 15.094 -16.297 1 15.32 89 GLY A CA 1
ATOM 714 C C . GLY A 1 89 ? -51.781 15.703 -17.344 1 15.32 89 GLY A C 1
ATOM 715 O O . GLY A 1 89 ? -51.312 15.008 -18.25 1 15.32 89 GLY A O 1
ATOM 716 N N . GLY A 1 90 ? -51.781 17.203 -17.516 1 15.05 90 GLY A N 1
ATOM 717 C CA . GLY A 1 90 ? -52.344 17.891 -18.672 1 15.05 90 GLY A CA 1
ATOM 718 C C . GLY A 1 90 ? -51.312 18.125 -19.766 1 15.05 90 GLY A C 1
ATOM 719 O O . GLY A 1 90 ? -50.094 18.047 -19.516 1 15.05 90 GLY A O 1
ATOM 720 N N . ALA A 1 91 ? -51.75 18.203 -21.172 1 15.09 91 ALA A N 1
ATOM 721 C CA . ALA A 1 91 ? -51.5 18.094 -22.609 1 15.09 91 ALA A CA 1
ATOM 722 C C . ALA A 1 91 ? -50.812 19.328 -23.125 1 15.09 91 ALA A C 1
ATOM 724 O O . ALA A 1 91 ? -50.062 19.266 -24.125 1 15.09 91 ALA A O 1
ATOM 725 N N . SER A 1 92 ? -50.938 20.656 -22.562 1 14.23 92 SER A N 1
ATOM 726 C CA . SER A 1 92 ? -51.281 21.656 -23.562 1 14.23 92 SER A CA 1
ATOM 727 C C . SER A 1 92 ? -50.125 21.859 -24.562 1 14.23 92 SER A C 1
ATOM 729 O O . SER A 1 92 ? -48.969 21.688 -24.203 1 14.23 92 SER A O 1
ATOM 731 N N . ALA A 1 93 ? -50.562 22.359 -25.922 1 14.88 93 ALA A N 1
ATOM 732 C CA . ALA A 1 93 ? -50.375 22.422 -27.375 1 14.88 93 ALA A CA 1
ATOM 733 C C . ALA A 1 93 ? -49.375 23.5 -27.766 1 14.88 93 ALA A C 1
ATOM 735 O O . ALA A 1 93 ? -48.438 23.234 -28.547 1 14.88 93 ALA A O 1
ATOM 736 N N . SER A 1 94 ? -49.688 24.953 -27.594 1 13.91 94 SER A N 1
ATOM 737 C CA . SER A 1 94 ? -49.875 25.734 -28.812 1 13.91 94 SER A CA 1
ATOM 738 C C . SER A 1 94 ? -48.531 26.203 -29.375 1 13.91 94 SER A C 1
ATOM 740 O O . SER A 1 94 ? -47.5 26.125 -28.703 1 13.91 94 SER A O 1
ATOM 742 N N . PRO A 1 95 ? -48.5 27.703 -29.828 1 14.48 95 PRO A N 1
ATOM 743 C CA . PRO A 1 95 ? -48.531 28.297 -31.172 1 14.48 95 PRO A CA 1
ATOM 744 C C . PRO A 1 95 ? -47.156 28.734 -31.656 1 14.48 95 PRO A C 1
ATOM 746 O O . PRO A 1 95 ? -46.625 28.172 -32.625 1 14.48 95 PRO A O 1
ATOM 749 N N . SER A 1 96 ? -47 30.219 -31.75 1 14.19 96 SER A N 1
ATOM 750 C CA . SER A 1 96 ? -46.938 31.062 -32.938 1 14.19 96 SER A CA 1
ATOM 751 C C . SER A 1 96 ? -45.5 31.375 -33.312 1 14.19 96 SER A C 1
ATOM 753 O O . SER A 1 96 ? -44.594 31.141 -32.531 1 14.19 96 SER A O 1
ATOM 755 N N . ASN A 1 97 ? -45.281 32.719 -34 1 14.29 97 ASN A N 1
ATOM 756 C CA . ASN A 1 97 ? -44.906 33.219 -35.312 1 14.29 97 ASN A CA 1
ATOM 757 C C . ASN A 1 97 ? -43.438 33.688 -35.344 1 14.29 97 ASN A C 1
ATOM 759 O O . ASN A 1 97 ? -42.688 33.25 -36.219 1 14.29 97 ASN A O 1
ATOM 763 N N . ASN A 1 98 ? -43.156 35.125 -35.031 1 13.84 98 ASN A N 1
ATOM 764 C CA . ASN A 1 98 ? -42.781 36.125 -36 1 13.84 98 ASN A CA 1
ATOM 765 C C . ASN A 1 98 ? -41.281 36.219 -36.188 1 13.84 98 ASN A C 1
ATOM 767 O O . ASN A 1 98 ? -40.531 35.875 -35.281 1 13.84 98 ASN A O 1
ATOM 771 N N . VAL A 1 99 ? -40.719 36.781 -37.406 1 14.66 99 VAL A N 1
ATOM 772 C CA . VAL A 1 99 ? -39.75 36.75 -38.469 1 14.66 99 VAL A CA 1
ATOM 773 C C . VAL A 1 99 ? -38.562 37.656 -38.094 1 14.66 99 VAL A C 1
ATOM 775 O O . VAL A 1 99 ? -37.406 37.25 -38.25 1 14.66 99 VAL A O 1
ATOM 778 N N . SER A 1 100 ? -38.719 39.156 -37.719 1 13.55 100 SER A N 1
ATOM 779 C CA . SER A 1 100 ? -38.25 40.156 -38.656 1 13.55 100 SER A CA 1
ATOM 780 C C . SER A 1 100 ? -36.719 40.344 -38.531 1 13.55 100 SER A C 1
ATOM 782 O O . SER A 1 100 ? -36.094 39.844 -37.594 1 13.55 100 SER A O 1
ATOM 784 N N . GLY A 1 101 ? -36.188 41.844 -38.719 1 13.65 101 GLY A N 1
ATOM 785 C CA . GLY A 1 101 ? -35.531 42.656 -39.719 1 13.65 101 GLY A CA 1
ATOM 786 C C . GLY A 1 101 ? -34.062 42.875 -39.438 1 13.65 101 GLY A C 1
ATOM 787 O O . GLY A 1 101 ? -33.531 42.375 -38.438 1 13.65 101 GLY A O 1
ATOM 788 N N . GLY A 1 102 ? -33.562 44.281 -39.688 1 13.91 102 GLY A N 1
ATOM 789 C CA . GLY A 1 102 ? -32.688 44.969 -40.625 1 13.91 102 GLY A CA 1
ATOM 790 C C . GLY A 1 102 ? -31.297 45.219 -40.094 1 13.91 102 GLY A C 1
ATOM 791 O O . GLY A 1 102 ? -30.906 44.656 -39.062 1 13.91 102 GLY A O 1
ATOM 792 N N . GLU A 1 103 ? -30.859 46.688 -39.969 1 13.79 103 GLU A N 1
ATOM 793 C CA . GLU A 1 103 ? -29.969 47.469 -40.812 1 13.79 103 GLU A CA 1
ATOM 794 C C . GLU A 1 103 ? -28.578 47.625 -40.156 1 13.79 103 GLU A C 1
ATOM 796 O O . GLU A 1 103 ? -27.562 47.344 -40.781 1 13.79 103 GLU A O 1
ATOM 801 N N . GLN A 1 104 ? -28.328 48.781 -39.281 1 13.43 104 GLN A N 1
ATOM 802 C CA . GLN A 1 104 ? -27.625 49.969 -39.75 1 13.43 104 GLN A CA 1
ATOM 803 C C . GLN A 1 104 ? -26.125 49.875 -39.469 1 13.43 104 GLN A C 1
ATOM 805 O O . GLN A 1 104 ? -25.703 49.094 -38.625 1 13.43 104 GLN A O 1
ATOM 810 N N . LEU A 1 105 ? -25.344 51.125 -39.812 1 13.97 105 LEU A N 1
ATOM 811 C CA . LEU A 1 105 ? -24.234 51.656 -40.625 1 13.97 105 LEU A CA 1
ATOM 812 C C . LEU A 1 105 ? -22.969 51.75 -39.781 1 13.97 105 LEU A C 1
ATOM 814 O O . LEU A 1 105 ? -21.922 51.219 -40.188 1 13.97 105 LEU A O 1
ATOM 818 N N . SER A 1 106 ? -22.609 53.156 -39.219 1 13.52 106 SER A N 1
ATOM 819 C CA . SER A 1 106 ? -21.578 54 -39.812 1 13.52 106 SER A CA 1
ATOM 820 C C . SER A 1 106 ? -20.234 53.781 -39.094 1 13.52 106 SER A C 1
ATOM 822 O O . SER A 1 106 ? -20.188 53.219 -38 1 13.52 106 SER A O 1
ATOM 824 N N . PRO A 1 107 ? -19.281 55 -39.25 1 14.11 107 PRO A N 1
ATOM 825 C CA . PRO A 1 107 ? -17.969 55.219 -39.844 1 14.11 107 PRO A CA 1
ATOM 826 C C . PRO A 1 107 ? -16.844 55.219 -38.812 1 14.11 107 PRO A C 1
ATOM 828 O O . PRO A 1 107 ? -15.883 54.469 -38.969 1 14.11 107 PRO A O 1
ATOM 831 N N . THR A 1 108 ? -16.547 56.562 -38.094 1 13.59 108 THR A N 1
ATOM 832 C CA . THR A 1 108 ? -15.469 57.438 -38.531 1 13.59 108 THR A CA 1
ATOM 833 C C . THR A 1 108 ? -14.211 57.219 -37.719 1 13.59 108 THR A C 1
ATOM 835 O O . THR A 1 108 ? -14.266 56.594 -36.656 1 13.59 108 THR A O 1
ATOM 838 N N . PRO A 1 109 ? -13.617 58.531 -37.062 1 14.09 109 PRO A N 1
ATOM 839 C CA . PRO A 1 109 ? -12.406 59.219 -37.5 1 14.09 109 PRO A CA 1
ATOM 840 C C . PRO A 1 109 ? -11.172 58.844 -36.688 1 14.09 109 PRO A C 1
ATOM 842 O O . PRO A 1 109 ? -11.281 58.125 -35.688 1 14.09 109 PRO A O 1
ATOM 845 N N . THR A 1 110 ? -10.273 60 -36.344 1 13.83 110 THR A N 1
ATOM 846 C CA . THR A 1 110 ? -8.969 60.5 -36.781 1 13.83 110 THR A CA 1
ATOM 847 C C . THR A 1 110 ? -7.934 60.312 -35.656 1 13.83 110 THR A C 1
ATOM 849 O O . THR A 1 110 ? -6.879 59.719 -35.875 1 13.83 110 THR A O 1
ATOM 852 N N . PRO A 1 111 ? -7.445 61.625 -34.906 1 13.83 111 PRO A N 1
ATOM 853 C CA . PRO A 1 111 ? -6.164 62.25 -35.219 1 13.83 111 PRO A CA 1
ATOM 854 C C . PRO A 1 111 ? -5.07 61.875 -34.219 1 13.83 111 PRO A C 1
ATOM 856 O O . PRO A 1 111 ? -5.344 61.156 -33.219 1 13.83 111 PRO A O 1
ATOM 859 N N . THR A 1 112 ? -4.355 63.031 -33.531 1 13.6 112 THR A N 1
ATOM 860 C CA . THR A 1 112 ? -3.08 63.719 -33.719 1 13.6 112 THR A CA 1
ATOM 861 C C . THR A 1 112 ? -2.107 63.375 -32.594 1 13.6 112 THR A C 1
ATOM 863 O O . THR A 1 112 ? -2.518 62.906 -31.547 1 13.6 112 THR A O 1
ATOM 866 N N . PRO A 1 113 ? -1.135 64.438 -32.219 1 14.09 113 PRO A N 1
ATOM 867 C CA . PRO A 1 113 ? 0.313 64.625 -32.375 1 14.09 113 PRO A CA 1
ATOM 868 C C . PRO A 1 113 ? 1.076 64.438 -31.078 1 14.09 113 PRO A C 1
ATOM 870 O O . PRO A 1 113 ? 2.023 63.625 -31.031 1 14.09 113 PRO A O 1
ATOM 873 N N . SER A 1 114 ? 1.021 65.438 -30.016 1 13.41 114 SER A N 1
ATOM 874 C CA . SER A 1 114 ? 2.053 66.438 -29.812 1 13.41 114 SER A CA 1
ATOM 875 C C . SER A 1 114 ? 3.045 66.062 -28.734 1 13.41 114 SER A C 1
ATOM 877 O O . SER A 1 114 ? 2.668 65.438 -27.75 1 13.41 114 SER A O 1
ATOM 879 N N . ILE A 1 115 ? 4.457 66.375 -28.922 1 14.24 115 ILE A N 1
ATOM 880 C CA . ILE A 1 115 ? 5.855 66.062 -28.625 1 14.24 115 ILE A CA 1
ATOM 881 C C . ILE A 1 115 ? 6.258 66.688 -27.297 1 14.24 115 ILE A C 1
ATOM 883 O O . ILE A 1 115 ? 7.207 66.25 -26.656 1 14.24 115 ILE A O 1
ATOM 887 N N . THR A 1 116 ? 5.598 67.812 -26.75 1 13.16 116 THR A N 1
ATOM 888 C CA . THR A 1 116 ? 6.469 68.938 -26.5 1 13.16 116 THR A CA 1
ATOM 889 C C . THR A 1 116 ? 7.492 68.562 -25.406 1 13.16 116 THR A C 1
ATOM 891 O O . THR A 1 116 ? 7.27 67.688 -24.594 1 13.16 116 THR A O 1
ATOM 894 N N . THR A 1 117 ? 8.328 69.812 -25 1 13.23 117 THR A N 1
ATOM 895 C CA . THR A 1 117 ? 9.68 70.375 -24.922 1 13.23 117 THR A CA 1
ATOM 896 C C . THR A 1 117 ? 10.25 70.188 -23.516 1 13.23 117 THR A C 1
ATOM 898 O O . THR A 1 117 ? 11.359 69.688 -23.344 1 13.23 117 THR A O 1
ATOM 901 N N . THR A 1 118 ? 10.172 71.25 -22.5 1 13.22 118 THR A N 1
ATOM 902 C CA . THR A 1 118 ? 11.242 72.25 -22.281 1 13.22 118 THR A CA 1
ATOM 903 C C . THR A 1 118 ? 12.109 71.875 -21.094 1 13.22 118 THR A C 1
ATOM 905 O O . THR A 1 118 ? 11.742 70.938 -20.328 1 13.22 118 THR A O 1
ATOM 908 N N . GLY A 1 119 ? 12.484 72.938 -20.047 1 13.02 119 GLY A N 1
ATOM 909 C CA . GLY A 1 119 ? 13.648 73.75 -19.781 1 13.02 119 GLY A CA 1
ATOM 910 C C . GLY A 1 119 ? 14.469 73.312 -18.609 1 13.02 119 GLY A C 1
ATOM 911 O O . GLY A 1 119 ? 14.102 72.312 -17.938 1 13.02 119 GLY A O 1
ATOM 912 N N . ASN A 1 120 ? 14.969 74.312 -17.531 1 13.32 120 ASN A N 1
ATOM 913 C CA . ASN A 1 120 ? 16.219 75 -17.297 1 13.32 120 ASN A CA 1
ATOM 914 C C . ASN A 1 120 ? 16.922 74.5 -16.031 1 13.32 120 ASN A C 1
ATOM 916 O O . ASN A 1 120 ? 18.078 74.062 -16.094 1 13.32 120 ASN A O 1
ATOM 920 N N . SER A 1 121 ? 17.062 75.375 -14.727 1 13.04 121 SER A N 1
ATOM 921 C CA . SER A 1 121 ? 18.188 76.188 -14.305 1 13.04 121 SER A CA 1
ATOM 922 C C . SER A 1 121 ? 19 75.5 -13.219 1 13.04 121 SER A C 1
ATOM 924 O O . SER A 1 121 ? 18.531 74.562 -12.602 1 13.04 121 SER A O 1
ATOM 926 N N . ASN A 1 122 ? 19.719 76.375 -12.078 1 13.34 122 ASN A N 1
ATOM 927 C CA . ASN A 1 122 ? 21.094 76.812 -11.781 1 13.34 122 ASN A CA 1
ATOM 928 C C . ASN A 1 122 ? 21.625 76.125 -10.531 1 13.34 122 ASN A C 1
ATOM 930 O O . ASN A 1 122 ? 22.688 75.5 -10.562 1 13.34 122 ASN A O 1
ATOM 934 N N . ASN A 1 123 ? 21.75 76.875 -9.125 1 13.11 123 ASN A N 1
ATOM 935 C CA . ASN A 1 123 ? 22.969 77.5 -8.609 1 13.11 123 ASN A CA 1
ATOM 936 C C . ASN A 1 123 ? 23.672 76.625 -7.586 1 13.11 123 ASN A C 1
ATOM 938 O O . ASN A 1 123 ? 23.062 75.688 -7.078 1 13.11 123 ASN A O 1
ATOM 942 N N . ASN A 1 124 ? 24.453 77.312 -6.355 1 13.37 124 ASN A N 1
ATOM 943 C CA . ASN A 1 124 ? 25.859 77.438 -5.973 1 13.37 124 ASN A CA 1
ATOM 944 C C . ASN A 1 124 ? 26.219 76.562 -4.777 1 13.37 124 ASN A C 1
ATOM 946 O O . ASN A 1 124 ? 25.328 76 -4.113 1 13.37 124 ASN A O 1
ATOM 950 N N . PRO A 1 125 ? 27.031 77.188 -3.502 1 14.37 125 PRO A N 1
ATOM 951 C CA . PRO A 1 125 ? 28.453 77 -3.16 1 14.37 125 PRO A CA 1
ATOM 952 C C . PRO A 1 125 ? 28.641 76.188 -1.918 1 14.37 125 PRO A C 1
ATOM 954 O O . PRO A 1 125 ? 29.375 75.188 -1.964 1 14.37 125 PRO A O 1
ATOM 957 N N . SER A 1 126 ? 28.688 76.75 -0.485 1 13.74 126 SER A N 1
ATOM 958 C CA . SER A 1 126 ? 29.891 77.188 0.244 1 13.74 126 SER A CA 1
ATOM 959 C C . SER A 1 126 ? 30.234 76.188 1.336 1 13.74 126 SER A C 1
ATOM 961 O O . SER A 1 126 ? 29.375 75.375 1.787 1 13.74 126 SER A O 1
ATOM 963 N N . PHE A 1 127 ? 31.547 76.312 2.156 1 14.41 127 PHE A N 1
ATOM 964 C CA . PHE A 1 127 ? 32.75 75.688 2.682 1 14.41 127 PHE A CA 1
ATOM 965 C C . PHE A 1 127 ? 32.594 75.375 4.16 1 14.41 127 PHE A C 1
ATOM 967 O O . PHE A 1 127 ? 32.906 74.25 4.582 1 14.41 127 PHE A O 1
ATOM 974 N N . THR A 1 128 ? 32.281 76.188 5.258 1 13.95 128 THR A N 1
ATOM 975 C CA . THR A 1 128 ? 33.375 76.5 6.16 1 13.95 128 THR A CA 1
ATOM 976 C C . THR A 1 128 ? 33.469 75.5 7.312 1 13.95 128 THR A C 1
ATOM 978 O O . THR A 1 128 ? 32.469 74.875 7.668 1 13.95 128 THR A O 1
ATOM 981 N N . PRO A 1 129 ? 34.625 75.688 8.359 1 15.02 129 PRO A N 1
ATOM 982 C CA . PRO A 1 129 ? 35.656 74.938 9.094 1 15.02 129 PRO A CA 1
ATOM 983 C C . PRO A 1 129 ? 35.281 74.688 10.547 1 15.02 129 PRO A C 1
ATOM 985 O O . PRO A 1 129 ? 35.969 73.875 11.227 1 15.02 129 PRO A O 1
ATOM 988 N N . VAL A 1 130 ? 34.188 74.875 11.133 1 13.41 130 VAL A N 1
ATOM 989 C CA . VAL A 1 130 ? 34.438 75.562 12.406 1 13.41 130 VAL A CA 1
ATOM 990 C C . VAL A 1 130 ? 35.062 74.562 13.398 1 13.41 130 VAL A C 1
ATOM 992 O O . VAL A 1 130 ? 34.844 73.375 13.352 1 13.41 130 VAL A O 1
ATOM 995 N N . GLN A 1 131 ? 35.562 75.188 14.578 1 14.09 131 GLN A N 1
ATOM 996 C CA . GLN A 1 131 ? 36.656 75.25 15.531 1 14.09 131 GLN A CA 1
ATOM 997 C C . GLN A 1 131 ? 36.469 74.312 16.688 1 14.09 131 GLN A C 1
ATOM 999 O O . GLN A 1 131 ? 37.344 73.438 16.922 1 14.09 131 GLN A O 1
ATOM 1004 N N . ASN A 1 132 ? 36.375 74.75 18.031 1 13.94 132 ASN A N 1
ATOM 1005 C CA . ASN A 1 132 ? 37.406 74.812 19.062 1 13.94 132 ASN A CA 1
ATOM 1006 C C . ASN A 1 132 ? 37.188 73.75 20.125 1 13.94 132 ASN A C 1
ATOM 1008 O O . ASN A 1 132 ? 38.094 73 20.422 1 13.94 132 ASN A O 1
ATOM 1012 N N . ASP A 1 133 ? 36.75 74.125 21.453 1 14.06 133 ASP A N 1
ATOM 1013 C CA . ASP A 1 133 ? 37.625 74.188 22.609 1 14.06 133 ASP A CA 1
ATOM 1014 C C . ASP A 1 133 ? 37.531 72.938 23.484 1 14.06 133 ASP A C 1
ATOM 1016 O O . ASP A 1 133 ? 36.531 72.188 23.406 1 14.06 133 ASP A O 1
ATOM 1020 N N . PRO A 1 134 ? 37.594 73.125 25.016 1 15.02 134 PRO A N 1
ATOM 1021 C CA . PRO A 1 134 ? 38.656 72.75 25.938 1 15.02 134 PRO A CA 1
ATOM 1022 C C . PRO A 1 134 ? 38.344 71.5 26.766 1 15.02 134 PRO A C 1
ATOM 1024 O O . PRO A 1 134 ? 39.094 70.562 26.797 1 15.02 134 PRO A O 1
ATOM 1027 N N . LEU A 1 135 ? 37.719 71.688 28.125 1 14.6 135 LEU A N 1
ATOM 1028 C CA . LEU A 1 135 ? 38.531 71.562 29.344 1 14.6 135 LEU A CA 1
ATOM 1029 C C . LEU A 1 135 ? 38.344 70.125 29.938 1 14.6 135 LEU A C 1
ATOM 1031 O O . LEU A 1 135 ? 37.375 69.438 29.609 1 14.6 135 LEU A O 1
ATOM 1035 N N . THR A 1 136 ? 38.406 70.062 31.453 1 14.85 136 THR A N 1
ATOM 1036 C CA . THR A 1 136 ? 39.344 69.375 32.375 1 14.85 136 THR A CA 1
ATOM 1037 C C . THR A 1 136 ? 38.75 68.125 32.906 1 14.85 136 THR A C 1
ATOM 1039 O O . THR A 1 136 ? 37.656 67.688 32.5 1 14.85 136 THR A O 1
ATOM 1042 N N . ASN A 1 137 ? 38.656 68 34.406 1 14.62 137 ASN A N 1
ATOM 1043 C CA . ASN A 1 137 ? 39.469 67.125 35.25 1 14.62 137 ASN A CA 1
ATOM 1044 C C . ASN A 1 137 ? 38.719 65.875 35.656 1 14.62 137 ASN A C 1
ATOM 1046 O O . ASN A 1 137 ? 39.156 64.75 35.406 1 14.62 137 ASN A O 1
ATOM 1050 N N . GLU A 1 138 ? 38.156 65.812 37.062 1 14.87 138 GLU A N 1
ATOM 1051 C CA . GLU A 1 138 ? 38.719 65.062 38.188 1 14.87 138 GLU A CA 1
ATOM 1052 C C . GLU A 1 138 ? 38 63.75 38.406 1 14.87 138 GLU A C 1
ATOM 1054 O O . GLU A 1 138 ? 38.625 62.688 38.344 1 14.87 138 GLU A O 1
ATOM 1059 N N . SER A 1 139 ? 37.25 63.594 39.656 1 14.61 139 SER A N 1
ATOM 1060 C CA . SER A 1 139 ? 37.531 62.781 40.812 1 14.61 139 SER A CA 1
ATOM 1061 C C . SER A 1 139 ? 36.719 61.469 40.812 1 14.61 139 SER A C 1
ATOM 1063 O O . SER A 1 139 ? 35.594 61.438 40.281 1 14.61 139 SER A O 1
ATOM 1065 N N . ALA A 1 140 ? 37.312 60.406 41.25 1 15.33 140 ALA A N 1
ATOM 1066 C CA . ALA A 1 140 ? 37.312 58.938 41.188 1 15.33 140 ALA A CA 1
ATOM 1067 C C . ALA A 1 140 ? 36.125 58.344 41.906 1 15.33 140 ALA A C 1
ATOM 1069 O O . ALA A 1 140 ? 35.5 57.406 41.438 1 15.33 140 ALA A O 1
ATOM 1070 N N . PRO A 1 141 ? 35.781 58.75 43.25 1 15.06 141 PRO A N 1
ATOM 1071 C CA . PRO A 1 141 ? 36.031 57.75 44.281 1 15.06 141 PRO A CA 1
ATOM 1072 C C . PRO A 1 141 ? 34.906 56.75 44.438 1 15.06 141 PRO A C 1
ATOM 1074 O O . PRO A 1 141 ? 35.156 55.562 44.562 1 15.06 141 PRO A O 1
ATOM 1077 N N . THR A 1 142 ? 33.688 57.156 44.906 1 14.59 142 THR A N 1
ATOM 1078 C CA . THR A 1 142 ? 33.188 56.688 46.188 1 14.59 142 THR A CA 1
ATOM 1079 C C . THR A 1 142 ? 32.5 55.312 46.031 1 14.59 142 THR A C 1
ATOM 1081 O O . THR A 1 142 ? 31.656 55.125 45.156 1 14.59 142 THR A O 1
ATOM 1084 N N . VAL A 1 143 ? 32.812 54.188 46.812 1 15.64 143 VAL A N 1
ATOM 1085 C CA . VAL A 1 143 ? 32.906 52.719 46.844 1 15.64 143 VAL A CA 1
ATOM 1086 C C . VAL A 1 143 ? 31.531 52.125 47.219 1 15.64 143 VAL A C 1
ATOM 1088 O O . VAL A 1 143 ? 31.266 50.969 46.938 1 15.64 143 VAL A O 1
ATOM 1091 N N . ALA A 1 144 ? 30.484 52.75 47.844 1 15.44 144 ALA A N 1
ATOM 1092 C CA . ALA A 1 144 ? 30.031 52.125 49.094 1 15.44 144 ALA A CA 1
ATOM 1093 C C . ALA A 1 144 ? 29.266 50.844 48.844 1 15.44 144 ALA A C 1
ATOM 1095 O O . ALA A 1 144 ? 28.812 50.594 47.719 1 15.44 144 ALA A O 1
ATOM 1096 N N . ASN A 1 145 ? 28.203 50.406 49.812 1 15.45 145 ASN A N 1
ATOM 1097 C CA . ASN A 1 145 ? 27.891 49.312 50.719 1 15.45 145 ASN A CA 1
ATOM 1098 C C . ASN A 1 145 ? 26.906 48.344 50.094 1 15.45 145 ASN A C 1
ATOM 1100 O O . ASN A 1 145 ? 25.969 48.75 49.438 1 15.45 145 ASN A O 1
ATOM 1104 N N . SER A 1 146 ? 27.016 46.906 50.156 1 15.58 146 SER A N 1
ATOM 1105 C CA . SER A 1 146 ? 26.828 45.594 49.594 1 15.58 146 SER A CA 1
ATOM 1106 C C . SER A 1 146 ? 25.469 45 50 1 15.58 146 SER A C 1
ATOM 1108 O O . SER A 1 146 ? 25.094 43.906 49.562 1 15.58 146 SER A O 1
ATOM 1110 N N . GLN A 1 147 ? 24.547 45.438 50.938 1 15.77 147 GLN A N 1
ATOM 1111 C CA . GLN A 1 147 ? 23.953 44.375 51.781 1 15.77 147 GLN A CA 1
ATOM 1112 C C . GLN A 1 147 ? 22.984 43.531 50.969 1 15.77 147 GLN A C 1
ATOM 1114 O O . GLN A 1 147 ? 22.406 44 49.969 1 15.77 147 GLN A O 1
ATOM 1119 N N . GLU A 1 148 ? 22.438 42.094 51.531 1 17.03 148 GLU A N 1
ATOM 1120 C CA . GLU A 1 148 ? 22.406 40.656 51.219 1 17.03 148 GLU A CA 1
ATOM 1121 C C . GLU A 1 148 ? 21.031 40.25 50.719 1 17.03 148 GLU A C 1
ATOM 1123 O O . GLU A 1 148 ? 20.922 39.594 49.656 1 17.03 148 GLU A O 1
ATOM 1128 N N . PRO A 1 149 ? 19.859 40 51.719 1 17.2 149 PRO A N 1
ATOM 1129 C CA . PRO A 1 149 ? 19.312 38.719 52.125 1 17.2 149 PRO A CA 1
ATOM 1130 C C . PRO A 1 149 ? 18.125 38.281 51.25 1 17.2 149 PRO A C 1
ATOM 1132 O O . PRO A 1 149 ? 18.141 37.188 50.656 1 17.2 149 PRO A O 1
ATOM 1135 N N . GLY A 1 150 ? 16.625 38.344 51.906 1 16.94 150 GLY A N 1
ATOM 1136 C CA . GLY A 1 150 ? 15.656 37.375 52.438 1 16.94 150 GLY A CA 1
ATOM 1137 C C . GLY A 1 150 ? 14.508 37.094 51.469 1 16.94 150 GLY A C 1
ATOM 1138 O O . GLY A 1 150 ? 13.539 36.438 51.844 1 16.94 150 GLY A O 1
ATOM 1139 N N . ARG A 1 151 ? 14.25 37.312 50.375 1 17.64 151 ARG A N 1
ATOM 1140 C CA . ARG A 1 151 ? 12.906 37.5 49.844 1 17.64 151 ARG A CA 1
ATOM 1141 C C . ARG A 1 151 ? 12.266 36.156 49.5 1 17.64 151 ARG A C 1
ATOM 1143 O O . ARG A 1 151 ? 12.375 35.656 48.375 1 17.64 151 ARG A O 1
ATOM 1150 N N . ARG A 1 152 ? 12.352 35.125 50.406 1 20.41 152 ARG A N 1
ATOM 1151 C CA . ARG A 1 152 ? 11.789 33.844 49.938 1 20.41 152 ARG A CA 1
ATOM 1152 C C . ARG A 1 152 ? 10.289 33.969 49.75 1 20.41 152 ARG A C 1
ATOM 1154 O O . ARG A 1 152 ? 9.727 33.312 48.844 1 20.41 152 ARG A O 1
ATOM 1161 N N . SER A 1 153 ? 9.43 34.562 50.719 1 17.88 153 SER A N 1
ATOM 1162 C CA . SER A 1 153 ? 8.352 33.812 51.344 1 17.88 153 SER A CA 1
ATOM 1163 C C . SER A 1 153 ? 7.148 33.688 50.438 1 17.88 153 SER A C 1
ATOM 1165 O O . SER A 1 153 ? 6.047 33.344 50.875 1 17.88 153 SER A O 1
ATOM 1167 N N . PHE A 1 154 ? 6.969 33.75 49.281 1 17.56 154 PHE A N 1
ATOM 1168 C CA . PHE A 1 154 ? 5.641 33.656 48.688 1 17.56 154 PHE A CA 1
ATOM 1169 C C . PHE A 1 154 ? 4.969 32.344 49.062 1 17.56 154 PHE A C 1
ATOM 1171 O O . PHE A 1 154 ? 5.52 31.281 48.812 1 17.56 154 PHE A O 1
ATOM 1178 N N . LEU A 1 155 ? 3.734 32.156 50 1 18.72 155 LEU A N 1
ATOM 1179 C CA . LEU A 1 155 ? 2.721 31.562 50.844 1 18.72 155 LEU A CA 1
ATOM 1180 C C . LEU A 1 155 ? 1.948 30.469 50.125 1 18.72 155 LEU A C 1
ATOM 1182 O O . LEU A 1 155 ? 1.965 30.422 48.906 1 18.72 155 LEU A O 1
ATOM 1186 N N . ASN A 1 156 ? 0.706 29.797 50.875 1 19.41 156 ASN A N 1
ATOM 1187 C CA . ASN A 1 156 ? -0.225 28.781 51.344 1 19.41 156 ASN A CA 1
ATOM 1188 C C . ASN A 1 156 ? -1.448 28.672 50.438 1 19.41 156 ASN A C 1
ATOM 1190 O O . ASN A 1 156 ? -2.266 29.594 50.406 1 19.41 156 ASN A O 1
ATOM 1194 N N . ILE A 1 157 ? -1.601 27.922 49.469 1 21.75 157 ILE A N 1
ATOM 1195 C CA . ILE A 1 157 ? -2.654 27.344 48.656 1 21.75 157 ILE A CA 1
ATOM 1196 C C . ILE A 1 157 ? -3.627 26.562 49.531 1 21.75 157 ILE A C 1
ATOM 1198 O O . ILE A 1 157 ? -3.414 25.375 49.781 1 21.75 157 ILE A O 1
ATOM 1202 N N . GLU A 1 158 ? -4.242 26.922 50.75 1 22.88 158 GLU A N 1
ATOM 1203 C CA . GLU A 1 158 ? -5.262 26.328 51.625 1 22.88 158 GLU A CA 1
ATOM 1204 C C . GLU A 1 158 ? -6.453 25.828 50.812 1 22.88 158 GLU A C 1
ATOM 1206 O O . GLU A 1 158 ? -6.531 26.078 49.594 1 22.88 158 GLU A O 1
ATOM 1211 N N . ASN A 1 159 ? -8.039 26.156 51.438 1 21.77 159 ASN A N 1
ATOM 1212 C CA . ASN A 1 159 ? -9.344 25.578 51.75 1 21.77 159 ASN A CA 1
ATOM 1213 C C . ASN A 1 159 ? -10.25 25.578 50.531 1 21.77 159 ASN A C 1
ATOM 1215 O O . ASN A 1 159 ? -11.477 25.453 50.656 1 21.77 159 ASN A O 1
ATOM 1219 N N . LEU A 1 160 ? -10.156 26.016 49.5 1 21.38 160 LEU A N 1
ATOM 1220 C CA . LEU A 1 160 ? -11.328 26.25 48.656 1 21.38 160 LEU A CA 1
ATOM 1221 C C . LEU A 1 160 ? -12.164 24.984 48.531 1 21.38 160 LEU A C 1
ATOM 1223 O O . LEU A 1 160 ? -13.383 25.016 48.688 1 21.38 160 LEU A O 1
ATOM 1227 N N . ILE A 1 161 ? -12.406 24.141 47.406 1 26.14 161 ILE A N 1
ATOM 1228 C CA . ILE A 1 161 ? -13.742 24.047 46.812 1 26.14 161 ILE A CA 1
ATOM 1229 C C . ILE A 1 161 ? -14.594 23.094 47.656 1 26.14 161 ILE A C 1
ATOM 1231 O O . ILE A 1 161 ? -14.242 21.922 47.844 1 26.14 161 ILE A O 1
ATOM 1235 N N . ASN A 1 162 ? -15.453 23.516 48.5 1 24.8 162 ASN A N 1
ATOM 1236 C CA . ASN A 1 162 ? -16.688 22.953 49.031 1 24.8 162 ASN A CA 1
ATOM 1237 C C . ASN A 1 162 ? -17.5 22.25 47.969 1 24.8 162 ASN A C 1
ATOM 1239 O O . ASN A 1 162 ? -17.391 22.578 46.781 1 24.8 162 ASN A O 1
ATOM 1243 N N . ASN A 1 163 ? -18.484 21.156 48.281 1 26.8 163 ASN A N 1
ATOM 1244 C CA . ASN A 1 163 ? -19.281 19.969 47.938 1 26.8 163 ASN A CA 1
ATOM 1245 C C . ASN A 1 163 ? -20.5 20.344 47.094 1 26.8 163 ASN A C 1
ATOM 1247 O O . ASN A 1 163 ? -21.438 19.562 46.969 1 26.8 163 ASN A O 1
ATOM 1251 N N . ASN A 1 164 ? -20.969 21.625 46.812 1 27.58 164 ASN A N 1
ATOM 1252 C CA . ASN A 1 164 ? -22.375 21.625 46.438 1 27.58 164 ASN A CA 1
ATOM 1253 C C . ASN A 1 164 ? -22.609 20.891 45.125 1 27.58 164 ASN A C 1
ATOM 1255 O O . ASN A 1 164 ? -21.859 21.062 44.156 1 27.58 164 ASN A O 1
ATOM 1259 N N . HIS A 1 165 ? -23.609 19.844 44.938 1 29.77 165 HIS A N 1
ATOM 1260 C CA . HIS A 1 165 ? -24.172 18.734 44.156 1 29.77 165 HIS A CA 1
ATOM 1261 C C . HIS A 1 165 ? -24.734 19.234 42.844 1 29.77 165 HIS A C 1
ATOM 1263 O O . HIS A 1 165 ? -25.266 18.453 42.062 1 29.77 165 HIS A O 1
ATOM 1269 N N . ASN A 1 166 ? -25.281 20.516 42.625 1 28.11 166 ASN A N 1
ATOM 1270 C CA . ASN A 1 166 ? -26.406 20.547 41.688 1 28.11 166 ASN A CA 1
ATOM 1271 C C . ASN A 1 166 ? -25.969 20.203 40.281 1 28.11 166 ASN A C 1
ATOM 1273 O O . ASN A 1 166 ? -26.578 19.359 39.625 1 28.11 166 ASN A O 1
ATOM 1277 N N . GLU A 1 167 ? -25.922 21.328 39.312 1 33.12 167 GLU A N 1
ATOM 1278 C CA . GLU A 1 167 ? -26.406 21.438 37.938 1 33.12 167 GLU A CA 1
ATOM 1279 C C . GLU A 1 167 ? -25.547 20.594 37 1 33.12 167 GLU A C 1
ATOM 1281 O O . GLU A 1 167 ? -24.391 20.281 37.281 1 33.12 167 GLU A O 1
ATOM 1286 N N . ASP A 1 168 ? -26.141 20.172 35.719 1 35.53 168 ASP A N 1
ATOM 1287 C CA . ASP A 1 168 ? -25.969 19.266 34.594 1 35.53 168 ASP A CA 1
ATOM 1288 C C . ASP A 1 168 ? -24.656 19.562 33.844 1 35.53 168 ASP A C 1
ATOM 1290 O O . ASP A 1 168 ? -24.516 19.281 32.656 1 35.53 168 ASP A O 1
ATOM 1294 N N . HIS A 1 169 ? -23.984 20.625 34.25 1 36.75 169 HIS A N 1
ATOM 1295 C CA . HIS A 1 169 ? -22.797 21.047 33.5 1 36.75 169 HIS A CA 1
ATOM 1296 C C . HIS A 1 169 ? -21.875 19.875 33.219 1 36.75 169 HIS A C 1
ATOM 1298 O O . HIS A 1 169 ? -21.938 18.859 33.906 1 36.75 169 HIS A O 1
ATOM 1304 N N . LEU A 1 170 ? -21.125 19.938 32.094 1 46.88 170 LEU A N 1
ATOM 1305 C CA . LEU A 1 170 ? -20.047 19.031 31.719 1 46.88 170 LEU A CA 1
ATOM 1306 C C . LEU A 1 170 ? -19.281 18.562 32.938 1 46.88 170 LEU A C 1
ATOM 1308 O O . LEU A 1 170 ? -18.422 19.281 33.469 1 46.88 170 LEU A O 1
ATOM 1312 N N . ASP A 1 171 ? -19.828 17.984 33.875 1 54 171 ASP A N 1
ATOM 1313 C CA . ASP A 1 171 ? -19.516 17.469 35.188 1 54 171 ASP A CA 1
ATOM 1314 C C . ASP A 1 171 ? -18.125 16.812 35.219 1 54 171 ASP A C 1
ATOM 1316 O O . ASP A 1 171 ? -17.609 16.453 36.281 1 54 171 ASP A O 1
ATOM 1320 N N . PHE A 1 172 ? -17.609 16.75 33.875 1 67.5 172 PHE A N 1
ATOM 1321 C CA . PHE A 1 172 ? -16.375 15.992 33.906 1 67.5 172 PHE A CA 1
ATOM 1322 C C . PHE A 1 172 ? -15.164 16.922 34.062 1 67.5 172 PHE A C 1
ATOM 1324 O O . PHE A 1 172 ? -14.109 16.5 34.531 1 67.5 172 PHE A O 1
ATOM 1331 N N . LEU A 1 173 ? -15.391 18.281 33.875 1 78.38 173 LEU A N 1
ATOM 1332 C CA . LEU A 1 173 ? -14.305 19.234 34.062 1 78.38 173 LEU A CA 1
ATOM 1333 C C . LEU A 1 173 ? -14.305 19.797 35.469 1 78.38 173 LEU A C 1
ATOM 1335 O O . LEU A 1 173 ? -15.367 20 36.062 1 78.38 173 LEU A O 1
ATOM 1339 N N . ASN A 1 174 ? -13.156 19.844 36.031 1 82.25 174 ASN A N 1
ATOM 1340 C CA . ASN A 1 174 ? -13.062 20.312 37.406 1 82.25 174 ASN A CA 1
ATOM 1341 C C . ASN A 1 174 ? -11.969 21.375 37.562 1 82.25 174 ASN A C 1
ATOM 1343 O O . ASN A 1 174 ? -11.32 21.75 36.594 1 82.25 174 ASN A O 1
ATOM 1347 N N . GLY A 1 175 ? -11.914 21.953 38.656 1 83.25 175 GLY A N 1
ATOM 1348 C CA . GLY A 1 175 ? -10.977 23.016 38.969 1 83.25 175 GLY A CA 1
ATOM 1349 C C . GLY A 1 175 ? -9.523 22.594 38.812 1 83.25 175 GLY A C 1
ATOM 1350 O O . GLY A 1 175 ? -8.664 23.422 38.5 1 83.25 175 GLY A O 1
ATOM 1351 N N . THR A 1 176 ? -9.328 21.359 38.938 1 85.12 176 THR A N 1
ATOM 1352 C CA . THR A 1 176 ? -7.969 20.859 38.781 1 85.12 176 THR A CA 1
ATOM 1353 C C . THR A 1 176 ? -7.5 20.969 37.344 1 85.12 176 THR A C 1
ATOM 1355 O O . THR A 1 176 ? -6.328 21.25 37.094 1 85.12 176 THR A O 1
ATOM 1358 N N . ASP A 1 177 ? -8.414 20.75 36.469 1 88.06 177 ASP A N 1
ATOM 1359 C CA . ASP A 1 177 ? -8.094 20.875 35.062 1 88.06 177 ASP A CA 1
ATOM 1360 C C . ASP A 1 177 ? -7.684 22.312 34.719 1 88.06 177 ASP A C 1
ATOM 1362 O O . ASP A 1 177 ? -6.695 22.531 34 1 88.06 177 ASP A O 1
ATOM 1366 N N . LEU A 1 178 ? -8.445 23.219 35.219 1 89.5 178 LEU A N 1
ATOM 1367 C CA . LEU A 1 178 ? -8.156 24.625 34.969 1 89.5 178 LEU A CA 1
ATOM 1368 C C . LEU A 1 178 ? -6.809 25.031 35.562 1 89.5 178 LEU A C 1
ATOM 1370 O O . LEU A 1 178 ? -6.031 25.75 34.906 1 89.5 178 LEU A O 1
ATOM 1374 N N . ASN A 1 179 ? -6.578 24.531 36.719 1 88.81 179 ASN A N 1
ATOM 1375 C CA . ASN A 1 179 ? -5.324 24.844 37.406 1 88.81 179 ASN A CA 1
ATOM 1376 C C . ASN A 1 179 ? -4.121 24.312 36.625 1 88.81 179 ASN A C 1
ATOM 1378 O O . ASN A 1 179 ? -3.096 25 36.531 1 88.81 179 ASN A O 1
ATOM 1382 N N . MET A 1 180 ? -4.262 23.234 36.125 1 90.12 180 MET A N 1
ATOM 1383 C CA . MET A 1 180 ? -3.18 22.625 35.344 1 90.12 180 MET A CA 1
ATOM 1384 C C . MET A 1 180 ? -2.893 23.453 34.094 1 90.12 180 MET A C 1
ATOM 1386 O O . MET A 1 180 ? -1.731 23.703 33.75 1 90.12 180 MET A O 1
ATOM 1390 N N . LEU A 1 181 ? -3.896 23.844 33.438 1 91.62 181 LEU A N 1
ATOM 1391 C CA . LEU A 1 181 ? -3.758 24.625 32.219 1 91.62 181 LEU A CA 1
ATOM 1392 C C . LEU A 1 181 ? -3.168 26 32.5 1 91.62 181 LEU A C 1
ATOM 1394 O O . LEU A 1 181 ? -2.328 26.5 31.766 1 91.62 181 LEU A O 1
ATOM 1398 N N . THR A 1 182 ? -3.646 26.531 33.594 1 91.88 182 THR A N 1
ATOM 1399 C CA . THR A 1 182 ? -3.18 27.859 33.969 1 91.88 182 THR A CA 1
ATOM 1400 C C . THR A 1 182 ? -1.693 27.844 34.312 1 91.88 182 THR A C 1
ATOM 1402 O O . THR A 1 182 ? -0.96 28.781 34 1 91.88 182 THR A O 1
ATOM 1405 N N . ASN A 1 183 ? -1.344 26.828 34.938 1 90.81 183 ASN A N 1
ATOM 1406 C CA . ASN A 1 183 ? 0.072 26.672 35.281 1 90.81 183 ASN A CA 1
ATOM 1407 C C . ASN A 1 183 ? 0.918 26.547 34 1 90.81 183 ASN A C 1
ATOM 1409 O O . ASN A 1 183 ? 1.983 27.156 33.906 1 90.81 183 ASN A O 1
ATOM 1413 N N . ASP A 1 184 ? 0.513 25.75 33.094 1 91.75 184 ASP A N 1
ATOM 1414 C CA . ASP A 1 184 ? 1.214 25.594 31.828 1 91.75 184 ASP A CA 1
ATOM 1415 C C . ASP A 1 184 ? 1.31 26.906 31.078 1 91.75 184 ASP A C 1
ATOM 1417 O O . ASP A 1 184 ? 2.363 27.25 30.531 1 91.75 184 ASP A O 1
ATOM 1421 N N . LEU A 1 185 ? 0.235 27.625 31.062 1 92.06 185 LEU A N 1
ATOM 1422 C CA . LEU A 1 185 ? 0.194 28.906 30.359 1 92.06 185 LEU A CA 1
ATOM 1423 C C . LEU A 1 185 ? 1.133 29.922 31.016 1 92.06 185 LEU A C 1
ATOM 1425 O O . LEU A 1 185 ? 1.856 30.641 30.328 1 92.06 185 LEU A O 1
ATOM 1429 N N . SER A 1 186 ? 1.046 29.922 32.344 1 91.75 186 SER A N 1
ATOM 1430 C CA . SER A 1 186 ? 1.927 30.828 33.062 1 91.75 186 SER A CA 1
ATOM 1431 C C . SER A 1 186 ? 3.393 30.531 32.781 1 91.75 186 SER A C 1
ATOM 1433 O O . SER A 1 186 ? 4.18 31.453 32.531 1 91.75 186 SER A O 1
ATOM 1435 N N . ASN A 1 187 ? 3.688 29.328 32.781 1 90.19 187 ASN A N 1
ATOM 1436 C CA . ASN A 1 187 ? 5.055 28.922 32.469 1 90.19 187 ASN A CA 1
ATOM 1437 C C . ASN A 1 187 ? 5.453 29.281 31.047 1 90.19 187 ASN A C 1
ATOM 1439 O O . ASN A 1 187 ? 6.578 29.719 30.812 1 90.19 187 ASN A O 1
ATOM 1443 N N . LEU A 1 188 ? 4.613 29.078 30.125 1 89.69 188 LEU A N 1
ATOM 1444 C CA . LEU A 1 188 ? 4.883 29.406 28.734 1 89.69 188 LEU A CA 1
ATOM 1445 C C . LEU A 1 188 ? 5.145 30.891 28.547 1 89.69 188 LEU A C 1
ATOM 1447 O O . LEU A 1 188 ? 6.109 31.281 27.891 1 89.69 188 LEU A O 1
ATOM 1451 N N . VAL A 1 189 ? 4.293 31.719 29.141 1 89.62 189 VAL A N 1
ATOM 1452 C CA . VAL A 1 189 ? 4.414 33.156 29.016 1 89.62 189 VAL A CA 1
ATOM 1453 C C . VAL A 1 189 ? 5.719 33.625 29.641 1 89.62 189 VAL A C 1
ATOM 1455 O O . VAL A 1 189 ? 6.426 34.469 29.078 1 89.62 189 VAL A O 1
ATOM 1458 N N . ASN A 1 190 ? 6.012 33.094 30.781 1 88.25 190 ASN A N 1
ATOM 1459 C CA . ASN A 1 190 ? 7.262 33.438 31.453 1 88.25 190 ASN A CA 1
ATOM 1460 C C . ASN A 1 190 ? 8.477 33.094 30.594 1 88.25 190 ASN A C 1
ATOM 1462 O O . ASN A 1 190 ? 9.43 33.875 30.516 1 88.25 190 ASN A O 1
ATOM 1466 N N . GLU A 1 191 ? 8.414 32.031 30.016 1 85.69 191 GLU A N 1
ATOM 1467 C CA . GLU A 1 191 ? 9.516 31.578 29.172 1 85.69 191 GLU A CA 1
ATOM 1468 C C . GLU A 1 191 ? 9.656 32.469 27.938 1 85.69 191 GLU A C 1
ATOM 1470 O O . GLU A 1 191 ? 10.766 32.781 27.516 1 85.69 191 GLU A O 1
ATOM 1475 N N . ILE A 1 192 ? 8.523 32.781 27.375 1 85.5 192 ILE A N 1
ATOM 1476 C CA . ILE A 1 192 ? 8.531 33.688 26.219 1 85.5 192 ILE A CA 1
ATOM 1477 C C . ILE A 1 192 ? 9.188 35 26.609 1 85.5 192 ILE A C 1
ATOM 1479 O O . ILE A 1 192 ? 10.039 35.531 25.875 1 85.5 192 ILE A O 1
ATOM 1483 N N . MET A 1 193 ? 8.852 35.5 27.75 1 86.25 193 MET A N 1
ATOM 1484 C CA . MET A 1 193 ? 9.352 36.781 28.188 1 86.25 193 MET A CA 1
ATOM 1485 C C . MET A 1 193 ? 10.836 36.719 28.531 1 86.25 193 MET A C 1
ATOM 1487 O O . MET A 1 193 ? 11.602 37.625 28.234 1 86.25 193 MET A O 1
ATOM 1491 N N . GLU A 1 194 ? 11.234 35.656 29.094 1 82.69 194 GLU A N 1
ATOM 1492 C CA . GLU A 1 194 ? 12.641 35.438 29.438 1 82.69 194 GLU A CA 1
ATOM 1493 C C . GLU A 1 194 ? 13.508 35.344 28.172 1 82.69 194 GLU A C 1
ATOM 1495 O O . GLU A 1 194 ? 14.578 35.938 28.109 1 82.69 194 GLU A O 1
ATOM 1500 N N . PHE A 1 195 ? 13.023 34.562 27.297 1 77.75 195 PHE A N 1
ATOM 1501 C CA . PHE A 1 195 ? 13.789 34.312 26.094 1 77.75 195 PHE A CA 1
ATOM 1502 C C . PHE A 1 195 ? 13.953 35.594 25.281 1 77.75 195 PHE A C 1
ATOM 1504 O O . PHE A 1 195 ? 14.992 35.781 24.656 1 77.75 195 PHE A O 1
ATOM 1511 N N . GLN A 1 196 ? 12.969 36.375 25.25 1 77 196 GLN A N 1
ATOM 1512 C CA . GLN A 1 196 ? 13.016 37.594 24.469 1 77 196 GLN A CA 1
ATOM 1513 C C . GLN A 1 196 ? 13.523 38.781 25.297 1 77 196 GLN A C 1
ATOM 1515 O O . GLN A 1 196 ? 13.539 39.906 24.828 1 77 196 GLN A O 1
ATOM 1520 N N . ASN A 1 197 ? 13.906 38.531 26.531 1 77.88 197 ASN A N 1
ATOM 1521 C CA . ASN A 1 197 ? 14.43 39.531 27.438 1 77.88 197 ASN A CA 1
ATOM 1522 C C . ASN A 1 197 ? 13.461 40.719 27.594 1 77.88 197 ASN A C 1
ATOM 1524 O O . ASN A 1 197 ? 13.859 41.875 27.484 1 77.88 197 ASN A O 1
ATOM 1528 N N . ILE A 1 198 ? 12.219 40.375 27.719 1 76.06 198 ILE A N 1
ATOM 1529 C CA . ILE A 1 198 ? 11.188 41.375 27.922 1 76.06 198 ILE A CA 1
ATOM 1530 C C . ILE A 1 198 ? 10.984 41.625 29.422 1 76.06 198 ILE A C 1
ATOM 1532 O O . ILE A 1 198 ? 10.648 40.688 30.156 1 76.06 198 ILE A O 1
ATOM 1536 N N . PRO A 1 199 ? 11.273 42.844 29.906 1 73.88 199 PRO A N 1
ATOM 1537 C CA . PRO A 1 199 ? 11.055 43.125 31.328 1 73.88 199 PRO A CA 1
ATOM 1538 C C . PRO A 1 199 ? 9.578 43.188 31.703 1 73.88 199 PRO A C 1
ATOM 1540 O O . PRO A 1 199 ? 8.734 43.5 30.859 1 73.88 199 PRO A O 1
ATOM 1543 N N . PHE A 1 200 ? 9.344 42.719 32.906 1 71.12 200 PHE A N 1
ATOM 1544 C CA . PHE A 1 200 ? 7.984 42.875 33.438 1 71.12 200 PHE A CA 1
ATOM 1545 C C . PHE A 1 200 ? 7.598 44.344 33.5 1 71.12 200 PHE A C 1
ATOM 1547 O O . PHE A 1 200 ? 8.383 45.188 33.969 1 71.12 200 PHE A O 1
ATOM 1554 N N . GLN A 1 201 ? 6.715 44.688 32.719 1 64.06 201 GLN A N 1
ATOM 1555 C CA . GLN A 1 201 ? 6.309 46.094 32.688 1 64.06 201 GLN A CA 1
ATOM 1556 C C . GLN A 1 201 ? 5.191 46.344 33.688 1 64.06 201 GLN A C 1
ATOM 1558 O O . GLN A 1 201 ? 4.312 45.5 33.906 1 64.06 201 GLN A O 1
ATOM 1563 N N . GLU A 1 202 ? 5.344 47.156 34.688 1 54.94 202 GLU A N 1
ATOM 1564 C CA . GLU A 1 202 ? 4.363 47.531 35.719 1 54.94 202 GLU A CA 1
ATOM 1565 C C . GLU A 1 202 ? 3.006 47.844 35.094 1 54.94 202 GLU A C 1
ATOM 1567 O O . GLU A 1 202 ? 2.84 47.75 33.875 1 54.94 202 GLU A O 1
ATOM 1572 N N . ASP A 1 203 ? 2.219 49.188 35.5 1 49.56 203 ASP A N 1
ATOM 1573 C CA . ASP A 1 203 ? 0.858 49.688 35.656 1 49.56 203 ASP A CA 1
ATOM 1574 C C . ASP A 1 203 ? 0.18 49.875 34.312 1 49.56 203 ASP A C 1
ATOM 1576 O O . ASP A 1 203 ? 0.003 51 33.844 1 49.56 203 ASP A O 1
ATOM 1580 N N . PHE A 1 204 ? 0.463 49.094 33.312 1 52.47 204 PHE A N 1
ATOM 1581 C CA . PHE A 1 204 ? -0.407 49.562 32.25 1 52.47 204 PHE A CA 1
ATOM 1582 C C . PHE A 1 204 ? -1.871 49.312 32.594 1 52.47 204 PHE A C 1
ATOM 1584 O O . PHE A 1 204 ? -2.285 48.156 32.812 1 52.47 204 PHE A O 1
ATOM 1591 N N . GLN A 1 205 ? -2.545 50.156 33.281 1 49.56 205 GLN A N 1
ATOM 1592 C CA . GLN A 1 205 ? -3.961 50.156 33.625 1 49.56 205 GLN A CA 1
ATOM 1593 C C . GLN A 1 205 ? -4.832 49.812 32.406 1 49.56 205 GLN A C 1
ATOM 1595 O O . GLN A 1 205 ? -5.246 50.719 31.672 1 49.56 205 GLN A O 1
ATOM 1600 N N . PHE A 1 206 ? -4.664 48.594 31.891 1 55.41 206 PHE A N 1
ATOM 1601 C CA . PHE A 1 206 ? -5.48 48.281 30.734 1 55.41 206 PHE A CA 1
ATOM 1602 C C . PHE A 1 206 ? -6.863 47.781 31.141 1 55.41 206 PHE A C 1
ATOM 1604 O O . PHE A 1 206 ? -7 46.688 31.703 1 55.41 206 PHE A O 1
ATOM 1611 N N . ASP A 1 207 ? -7.793 48.625 31.547 1 57.81 207 ASP A N 1
ATOM 1612 C CA . ASP A 1 207 ? -9.18 48.219 31.75 1 57.81 207 ASP A CA 1
ATOM 1613 C C . ASP A 1 207 ? -9.852 47.875 30.422 1 57.81 207 ASP A C 1
ATOM 1615 O O . ASP A 1 207 ? -10.148 48.75 29.609 1 57.81 207 ASP A O 1
ATOM 1619 N N . PHE A 1 208 ? -9.719 46.531 29.984 1 60.78 208 PHE A N 1
ATOM 1620 C CA . PHE A 1 208 ? -10.219 46.156 28.672 1 60.78 208 PHE A CA 1
ATOM 1621 C C . PHE A 1 208 ? -11.68 46.562 28.516 1 60.78 208 PHE A C 1
ATOM 1623 O O . PHE A 1 208 ? -12.07 47.062 27.453 1 60.78 208 PHE A O 1
ATOM 1630 N N . PHE A 1 209 ? -12.648 46 29.484 1 52.47 209 PHE A N 1
ATOM 1631 C CA . PHE A 1 209 ? -14.078 46.156 29.266 1 52.47 209 PHE A CA 1
ATOM 1632 C C . PHE A 1 209 ? -14.609 47.406 29.984 1 52.47 209 PHE A C 1
ATOM 1634 O O . PHE A 1 209 ? -14.164 47.719 31.094 1 52.47 209 PHE A O 1
ATOM 1641 N N . GLY A 1 210 ? -14.875 48.469 29.312 1 40.09 210 GLY A N 1
ATOM 1642 C CA . GLY A 1 210 ? -15.469 49.656 29.906 1 40.09 210 GLY A CA 1
ATOM 1643 C C . GLY A 1 210 ? -16.469 49.344 31 1 40.09 210 GLY A C 1
ATOM 1644 O O . GLY A 1 210 ? -16.969 48.219 31.078 1 40.09 210 GLY A O 1
ATOM 1645 N N . ASP A 1 211 ? -16.562 50.156 32.062 1 36.31 211 ASP A N 1
ATOM 1646 C CA . ASP A 1 211 ? -17.609 50.188 33.094 1 36.31 211 ASP A CA 1
ATOM 1647 C C . ASP A 1 211 ? -19 50.094 32.469 1 36.31 211 ASP A C 1
ATOM 1649 O O . ASP A 1 211 ? -19.422 51 31.766 1 36.31 211 ASP A O 1
ATOM 1653 N N . THR A 1 212 ? -19.531 49.125 31.859 1 33.72 212 THR A N 1
ATOM 1654 C CA . THR A 1 212 ? -20.969 49.219 31.672 1 33.72 212 THR A CA 1
ATOM 1655 C C . THR A 1 212 ? -21.656 49.75 32.906 1 33.72 212 THR A C 1
ATOM 1657 O O . THR A 1 212 ? -21.484 49.219 34 1 33.72 212 THR A O 1
ATOM 1660 N N . PRO A 1 213 ? -22.094 51 32.906 1 30.89 213 PRO A N 1
ATOM 1661 C CA . PRO A 1 213 ? -22.938 51.438 34.031 1 30.89 213 PRO A CA 1
ATOM 1662 C C . PRO A 1 213 ? -23.984 50.375 34.438 1 30.89 213 PRO A C 1
ATOM 1664 O O . PRO A 1 213 ? -24.609 49.781 33.562 1 30.89 213 PRO A O 1
ATOM 1667 N N . THR A 1 214 ? -23.859 49.719 35.469 1 30.14 214 THR A N 1
ATOM 1668 C CA . THR A 1 214 ? -24.938 48.938 36.062 1 30.14 214 THR A CA 1
ATOM 1669 C C . THR A 1 214 ? -26.25 49.75 36.031 1 30.14 214 THR A C 1
ATOM 1671 O O . THR A 1 214 ? -26.375 50.75 36.75 1 30.14 214 THR A O 1
ATOM 1674 N N . VAL A 1 215 ? -26.969 49.906 34.906 1 30.7 215 VAL A N 1
ATOM 1675 C CA . VAL A 1 215 ? -28.344 50.375 34.969 1 30.7 215 VAL A CA 1
ATOM 1676 C C . VAL A 1 215 ? -29.062 49.719 36.156 1 30.7 215 VAL A C 1
ATOM 1678 O O . VAL A 1 215 ? -29.188 48.469 36.188 1 30.7 215 VAL A O 1
ATOM 1681 N N . THR A 1 216 ? -29.078 50.344 37.25 1 27.94 216 THR A N 1
ATOM 1682 C CA . THR A 1 216 ? -29.969 50 38.344 1 27.94 216 THR A CA 1
ATOM 1683 C C . THR A 1 216 ? -31.422 49.906 37.844 1 27.94 216 THR A C 1
ATOM 1685 O O . THR A 1 216 ? -31.922 50.812 37.219 1 27.94 216 THR A O 1
ATOM 1688 N N . PRO A 1 217 ? -32.031 48.719 37.688 1 28.47 217 PRO A N 1
ATOM 1689 C CA . PRO A 1 217 ? -33.438 48.625 37.375 1 28.47 217 PRO A CA 1
ATOM 1690 C C . PRO A 1 217 ? -34.312 49.594 38.219 1 28.47 217 PRO A C 1
ATOM 1692 O O . PRO A 1 217 ? -34.125 49.656 39.438 1 28.47 217 PRO A O 1
ATOM 1695 N N . GLN A 1 218 ? -34.531 50.719 37.812 1 27.23 218 GLN A N 1
ATOM 1696 C CA . GLN A 1 218 ? -35.656 51.438 38.406 1 27.23 218 GLN A CA 1
ATOM 1697 C C . GLN A 1 218 ? -36.812 50.531 38.719 1 27.23 218 GLN A C 1
ATOM 1699 O O . GLN A 1 218 ? -37.156 49.656 37.906 1 27.23 218 GLN A O 1
ATOM 1704 N N . GLN A 1 219 ? -37.344 50.5 39.969 1 27.45 219 GLN A N 1
ATOM 1705 C CA . GLN A 1 219 ? -38.438 49.844 40.625 1 27.45 219 GLN A CA 1
ATOM 1706 C C . GLN A 1 219 ? -39.75 49.969 39.844 1 27.45 219 GLN A C 1
ATOM 1708 O O . GLN A 1 219 ? -40.594 50.781 40.188 1 27.45 219 GLN A O 1
ATOM 1713 N N . GLN A 1 220 ? -39.844 50.25 38.562 1 26.11 220 GLN A N 1
ATOM 1714 C CA . GLN A 1 220 ? -41.25 50.344 38.219 1 26.11 220 GLN A CA 1
ATOM 1715 C C . GLN A 1 220 ? -42 49.062 38.656 1 26.11 220 GLN A C 1
ATOM 1717 O O . GLN A 1 220 ? -41.5 47.969 38.469 1 26.11 220 GLN A O 1
ATOM 1722 N N . GLN A 1 221 ? -43 49.156 39.594 1 27.16 221 GLN A N 1
ATOM 1723 C CA . GLN A 1 221 ? -44.031 48.375 40.25 1 27.16 221 GLN A CA 1
ATOM 1724 C C . GLN A 1 221 ? -44.75 47.438 39.25 1 27.16 221 GLN A C 1
ATOM 1726 O O . GLN A 1 221 ? -45.812 46.906 39.562 1 27.16 221 GLN A O 1
ATOM 1731 N N . HIS A 1 222 ? -44.469 47.531 37.938 1 26.69 222 HIS A N 1
ATOM 1732 C CA . HIS A 1 222 ? -45.531 46.781 37.25 1 26.69 222 HIS A CA 1
ATOM 1733 C C . HIS A 1 222 ? -45.594 45.344 37.75 1 26.69 222 HIS A C 1
ATOM 1735 O O . HIS A 1 222 ? -44.625 44.812 38.25 1 26.69 222 HIS A O 1
ATOM 1741 N N . HIS A 1 223 ? -46.812 44.75 37.75 1 30.06 223 HIS A N 1
ATOM 1742 C CA . HIS A 1 223 ? -47.375 43.438 38.125 1 30.06 223 HIS A CA 1
ATOM 1743 C C . HIS A 1 223 ? -46.5 42.281 37.656 1 30.06 223 HIS A C 1
ATOM 1745 O O . HIS A 1 223 ? -45.844 42.406 36.625 1 30.06 223 HIS A O 1
ATOM 1751 N N . PRO A 1 224 ? -46.25 41.281 38.562 1 29.16 224 PRO A N 1
ATOM 1752 C CA . PRO A 1 224 ? -45.375 40.125 38.531 1 29.16 224 PRO A CA 1
ATOM 1753 C C . PRO A 1 224 ? -45.531 39.281 37.25 1 29.16 224 PRO A C 1
ATOM 1755 O O . PRO A 1 224 ? -45.156 38.125 37.219 1 29.16 224 PRO A O 1
ATOM 1758 N N . GLN A 1 225 ? -45.969 39.906 36.094 1 26.16 225 GLN A N 1
ATOM 1759 C CA . GLN A 1 225 ? -46.219 38.844 35.125 1 26.16 225 GLN A CA 1
ATOM 1760 C C . GLN A 1 225 ? -45.031 37.906 35.031 1 26.16 225 GLN A C 1
ATOM 1762 O O . GLN A 1 225 ? -43.875 38.344 35.125 1 26.16 225 GLN A O 1
ATOM 1767 N N . GLN A 1 226 ? -45.281 36.594 35.219 1 28.11 226 GLN A N 1
ATOM 1768 C CA . GLN A 1 226 ? -44.5 35.344 35.188 1 28.11 226 GLN A CA 1
ATOM 1769 C C . GLN A 1 226 ? -43.5 35.375 34.031 1 28.11 226 GLN A C 1
ATOM 1771 O O . GLN A 1 226 ? -43.844 35.125 32.875 1 28.11 226 GLN A O 1
ATOM 1776 N N . GLN A 1 227 ? -42.812 36.438 33.844 1 26.55 227 GLN A N 1
ATOM 1777 C CA . GLN A 1 227 ? -41.906 36.344 32.688 1 26.55 227 GLN A CA 1
ATOM 1778 C C . GLN A 1 227 ? -41.031 35.125 32.781 1 26.55 227 GLN A C 1
ATOM 1780 O O . GLN A 1 227 ? -40.375 34.875 33.812 1 26.55 227 GLN A O 1
ATOM 1785 N N . SER A 1 228 ? -41.375 34.062 32.062 1 28.8 228 SER A N 1
ATOM 1786 C CA . SER A 1 228 ? -40.719 32.812 31.906 1 28.8 228 SER A CA 1
ATOM 1787 C C . SER A 1 228 ? -39.188 32.969 31.859 1 28.8 228 SER A C 1
ATOM 1789 O O . SER A 1 228 ? -38.688 33.906 31.203 1 28.8 228 SER A O 1
ATOM 1791 N N . GLN A 1 229 ? -38.5 32.781 32.969 1 28.75 229 GLN A N 1
ATOM 1792 C CA . GLN A 1 229 ? -37.062 32.625 33.156 1 28.75 229 GLN A CA 1
ATOM 1793 C C . GLN A 1 229 ? -36.406 31.953 31.969 1 28.75 229 GLN A C 1
ATOM 1795 O O . GLN A 1 229 ? -36.375 30.734 31.859 1 28.75 229 GLN A O 1
ATOM 1800 N N . GLN A 1 230 ? -36.781 32.406 30.75 1 28.5 230 GLN A N 1
ATOM 1801 C CA . GLN A 1 230 ? -36 31.766 29.719 1 28.5 230 GLN A CA 1
ATOM 1802 C C . GLN A 1 230 ? -34.5 31.812 30.062 1 28.5 230 GLN A C 1
ATOM 1804 O O . GLN A 1 230 ? -33.969 32.875 30.375 1 28.5 230 GLN A O 1
ATOM 1809 N N . GLN A 1 231 ? -34.031 30.844 30.828 1 31.27 231 GLN A N 1
ATOM 1810 C CA . GLN A 1 231 ? -32.594 30.578 31.047 1 31.27 231 GLN A CA 1
ATOM 1811 C C . GLN A 1 231 ? -31.75 31.125 29.906 1 31.27 231 GLN A C 1
ATOM 1813 O O . GLN A 1 231 ? -32.125 30.969 28.734 1 31.27 231 GLN A O 1
ATOM 1818 N N . PRO A 1 232 ? -31.031 32.188 30.094 1 32.78 232 PRO A N 1
ATOM 1819 C CA . PRO A 1 232 ? -30.125 32.562 29.016 1 32.78 232 PRO A CA 1
ATOM 1820 C C . PRO A 1 232 ? -29.516 31.344 28.312 1 32.78 232 PRO A C 1
ATOM 1822 O O . PRO A 1 232 ? -28.891 30.516 28.953 1 32.78 232 PRO A O 1
ATOM 1825 N N . SER A 1 233 ? -30.312 30.641 27.594 1 32.88 233 SER A N 1
ATOM 1826 C CA . SER A 1 233 ? -29.719 29.625 26.734 1 32.88 233 SER A CA 1
ATOM 1827 C C . SER A 1 233 ? -28.297 30.016 26.312 1 32.88 233 SER A C 1
ATOM 1829 O O . SER A 1 233 ? -28.062 31.125 25.828 1 32.88 233 SER A O 1
ATOM 1831 N N . TYR A 1 234 ? -27.25 29.812 27.109 1 37.09 234 TYR A N 1
ATOM 1832 C CA . TYR A 1 234 ? -25.891 29.812 26.578 1 37.09 234 TYR A CA 1
ATOM 1833 C C . TYR A 1 234 ? -25.891 29.672 25.062 1 37.09 234 TYR A C 1
ATOM 1835 O O . TYR A 1 234 ? -26.234 28.625 24.516 1 37.09 234 TYR A O 1
ATOM 1843 N N . ASP A 1 235 ? -26.406 30.516 24.344 1 43.12 235 ASP A N 1
ATOM 1844 C CA . ASP A 1 235 ? -26.469 30.656 22.891 1 43.12 235 ASP A CA 1
ATOM 1845 C C . ASP A 1 235 ? -25.156 30.203 22.234 1 43.12 235 ASP A C 1
ATOM 1847 O O . ASP A 1 235 ? -24.188 30.969 22.188 1 43.12 235 ASP A O 1
ATOM 1851 N N . ASP A 1 236 ? -24.703 29.016 22.438 1 53.62 236 ASP A N 1
ATOM 1852 C CA . ASP A 1 236 ? -23.672 28.219 21.766 1 53.62 236 ASP A CA 1
ATOM 1853 C C . ASP A 1 236 ? -23.656 28.5 20.266 1 53.62 236 ASP A C 1
ATOM 1855 O O . ASP A 1 236 ? -23.25 27.641 19.469 1 53.62 236 ASP A O 1
ATOM 1859 N N . GLU A 1 237 ? -24.25 29.641 19.844 1 64.44 237 GLU A N 1
ATOM 1860 C CA . GLU A 1 237 ? -24.297 29.906 18.406 1 64.44 237 GLU A CA 1
ATOM 1861 C C . GLU A 1 237 ? -22.953 30.391 17.875 1 64.44 237 GLU A C 1
ATOM 1863 O O . GLU A 1 237 ? -22.344 31.297 18.453 1 64.44 237 GLU A O 1
ATOM 1868 N N . PHE A 1 238 ? -22.328 29.719 17.078 1 74.62 238 PHE A N 1
ATOM 1869 C CA . PHE A 1 238 ? -21.078 30.062 16.406 1 74.62 238 PHE A CA 1
ATOM 1870 C C . PHE A 1 238 ? -21.281 31.188 15.414 1 74.62 238 PHE A C 1
ATOM 1872 O O . PHE A 1 238 ? -22.25 31.188 14.641 1 74.62 238 PHE A O 1
ATOM 1879 N N . ILE A 1 239 ? 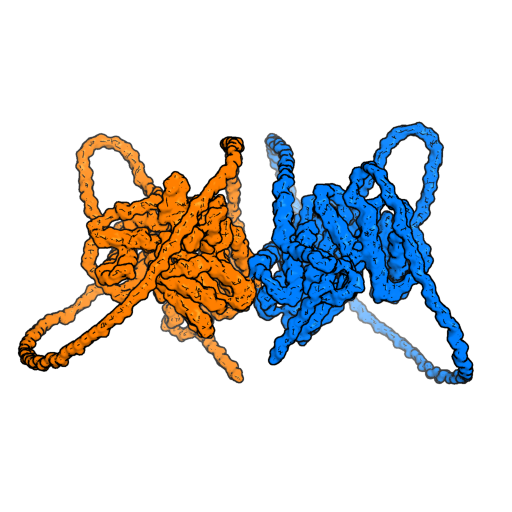-20.516 32.281 15.711 1 80.31 239 ILE A N 1
ATOM 1880 C CA . ILE A 1 239 ? -20.562 33.438 14.812 1 80.31 239 ILE A CA 1
ATOM 1881 C C . ILE A 1 239 ? -19.578 33.25 13.672 1 80.31 239 ILE A C 1
ATOM 1883 O O . ILE A 1 239 ? -18.406 32.906 13.906 1 80.31 239 ILE A O 1
ATOM 1887 N N . ILE A 1 240 ? -20.125 33.375 12.492 1 89.31 240 ILE A N 1
ATOM 1888 C CA . ILE A 1 240 ? -19.312 33.281 11.281 1 89.31 240 ILE A CA 1
ATOM 1889 C C . ILE A 1 240 ? -18.844 34.656 10.844 1 89.31 240 ILE A C 1
ATOM 1891 O O . ILE A 1 240 ? -19.641 35.594 10.82 1 89.31 240 ILE A O 1
ATOM 1895 N N . ASN A 1 241 ? -17.594 34.812 10.633 1 90.75 241 ASN A N 1
ATOM 1896 C CA . ASN A 1 241 ? -16.969 36.031 10.141 1 90.75 241 ASN A CA 1
ATOM 1897 C C . ASN A 1 241 ? -17.156 37.188 11.125 1 90.75 241 ASN A C 1
ATOM 1899 O O . ASN A 1 241 ? -17.703 38.25 10.766 1 90.75 241 ASN A O 1
ATOM 1903 N N . VAL A 1 242 ? -16.578 37.062 12.234 1 93 242 VAL A N 1
ATOM 1904 C CA . VAL A 1 242 ? -16.641 38.062 13.297 1 93 242 VAL A CA 1
ATOM 1905 C C . VAL A 1 242 ? -16.016 39.375 12.812 1 93 242 VAL A C 1
ATOM 1907 O O . VAL A 1 242 ? -14.867 39.375 12.359 1 93 242 VAL A O 1
ATOM 1910 N N . PRO A 1 243 ? -16.812 40.406 12.875 1 92 243 PRO A N 1
ATOM 1911 C CA . PRO A 1 243 ? -16.25 41.688 12.43 1 92 243 PRO A CA 1
ATOM 1912 C C . PRO A 1 243 ? -15.164 42.188 13.375 1 92 243 PRO A C 1
ATOM 1914 O O . PRO A 1 243 ? -15.148 41.844 14.555 1 92 243 PRO A O 1
ATOM 1917 N N . ILE A 1 244 ? -14.336 43.031 12.93 1 89.25 244 ILE A N 1
ATOM 1918 C CA . ILE A 1 244 ? -13.195 43.562 13.68 1 89.25 244 ILE A CA 1
ATOM 1919 C C . ILE A 1 244 ? -13.688 44.375 14.867 1 89.25 244 ILE A C 1
ATOM 1921 O O . ILE A 1 244 ? -13.023 44.438 15.906 1 89.25 244 ILE A O 1
ATOM 1925 N N . ASP A 1 245 ? -14.906 44.969 14.766 1 89.06 245 ASP A N 1
ATOM 1926 C CA . ASP A 1 245 ? -15.414 45.844 15.82 1 89.06 245 ASP A CA 1
ATOM 1927 C C . ASP A 1 245 ? -16.297 45.062 16.797 1 89.06 245 ASP A C 1
ATOM 1929 O O . ASP A 1 245 ? -17.047 45.656 17.562 1 89.06 245 ASP A O 1
ATOM 1933 N N . TYR A 1 246 ? -16.266 43.781 16.672 1 91.12 246 TYR A N 1
ATOM 1934 C CA . TYR A 1 246 ? -17.016 42.938 17.609 1 91.12 246 TYR A CA 1
ATOM 1935 C C . TYR A 1 246 ? -16.562 43.188 19.047 1 91.12 246 TYR A C 1
ATOM 1937 O O . TYR A 1 246 ? -17.375 43.188 19.969 1 91.12 246 TYR A O 1
ATOM 1945 N N . ILE A 1 247 ? -15.266 43.281 19.219 1 92 247 ILE A N 1
ATOM 1946 C CA . ILE A 1 247 ? -14.703 43.625 20.516 1 92 247 ILE A CA 1
ATOM 1947 C C . ILE A 1 247 ? -14.5 45.156 20.578 1 92 247 ILE A C 1
ATOM 1949 O O . ILE A 1 247 ? -13.773 45.719 19.75 1 92 247 ILE A O 1
ATOM 1953 N N . LYS A 1 248 ? -15.125 45.719 21.5 1 89.62 248 LYS A N 1
ATOM 1954 C CA . LYS A 1 248 ? -15.023 47.188 21.641 1 89.62 248 LYS A CA 1
ATOM 1955 C C . LYS A 1 248 ? -13.852 47.562 22.547 1 89.62 248 LYS A C 1
ATOM 1957 O O . LYS A 1 248 ? -13.891 47.344 23.75 1 89.62 248 LYS A O 1
ATOM 1962 N N . LEU A 1 249 ? -12.867 48.094 21.891 1 88.94 249 LEU A N 1
ATOM 1963 C CA . LEU A 1 249 ? -11.68 48.5 22.609 1 88.94 249 LEU A CA 1
ATOM 1964 C C . LEU A 1 249 ? -11.648 50.031 22.75 1 88.94 249 LEU A C 1
ATOM 1966 O O . LEU A 1 249 ? -12.109 50.75 21.859 1 88.94 249 LEU A O 1
ATOM 1970 N N . LYS A 1 250 ? -11.164 50.531 23.766 1 83 250 LYS A N 1
ATOM 1971 C CA . LYS A 1 250 ? -11.211 51.938 24.109 1 83 250 LYS A CA 1
ATOM 1972 C C . LYS A 1 250 ? -10.031 52.688 23.484 1 83 250 LYS A C 1
ATOM 1974 O O . LYS A 1 250 ? -10.18 53.844 23.031 1 83 250 LYS A O 1
ATOM 1979 N N . ARG A 1 251 ? -8.93 52.125 23.391 1 88.75 251 ARG A N 1
ATOM 1980 C CA . ARG A 1 251 ? -7.707 52.812 23.016 1 88.75 251 ARG A CA 1
ATOM 1981 C C . ARG A 1 251 ? -7.348 52.531 21.547 1 88.75 251 ARG A C 1
ATOM 1983 O O . ARG A 1 251 ? -7.551 51.438 21.062 1 88.75 251 ARG A O 1
ATOM 1990 N N . LYS A 1 252 ? -6.793 53.531 20.938 1 87.56 252 LYS A N 1
ATOM 1991 C CA . LYS A 1 252 ? -6.461 53.469 19.516 1 87.56 252 LYS A CA 1
ATOM 1992 C C . LYS A 1 252 ? -5.391 52.406 19.234 1 87.56 252 LYS A C 1
ATOM 1994 O O . LYS A 1 252 ? -5.453 51.688 18.234 1 87.56 252 LYS A O 1
ATOM 1999 N N . HIS A 1 253 ? -4.414 52.375 20.078 1 90.31 253 HIS A N 1
ATOM 2000 C CA . HIS A 1 253 ? -3.348 51.406 19.859 1 90.31 253 HIS A CA 1
ATOM 2001 C C . HIS A 1 253 ? -3.865 49.969 19.984 1 90.31 253 HIS A C 1
ATOM 2003 O O . HIS A 1 253 ? -3.375 49.062 19.297 1 90.31 253 HIS A O 1
ATOM 2009 N N . GLU A 1 254 ? -4.824 49.75 20.812 1 92.75 254 GLU A N 1
ATOM 2010 C CA . GLU A 1 254 ? -5.434 48.438 20.953 1 92.75 254 GLU A CA 1
ATOM 2011 C C . GLU A 1 254 ? -6.16 48 19.672 1 92.75 254 GLU A C 1
ATOM 2013 O O . GLU A 1 254 ? -6.102 46.844 19.266 1 92.75 254 GLU A O 1
ATOM 2018 N N . ILE A 1 255 ? -6.812 49 19.094 1 93.75 255 ILE A N 1
ATOM 2019 C CA . ILE A 1 255 ? -7.516 48.719 17.844 1 93.75 255 ILE A CA 1
ATOM 2020 C C . ILE A 1 255 ? -6.516 48.344 16.75 1 93.75 255 ILE A C 1
ATOM 2022 O O . ILE A 1 255 ? -6.766 47.438 15.961 1 93.75 255 ILE A O 1
ATOM 2026 N N . LEU A 1 256 ? -5.441 49.062 16.797 1 94.25 256 LEU A N 1
ATOM 2027 C CA . LEU A 1 256 ? -4.395 48.75 15.82 1 94.25 256 LEU A CA 1
ATOM 2028 C C . LEU A 1 256 ? -3.885 47.344 15.977 1 94.25 256 LEU A C 1
ATOM 2030 O O . LEU A 1 256 ? -3.738 46.625 14.992 1 94.25 256 LEU A O 1
ATOM 2034 N N . TYR A 1 257 ? -3.557 46.938 17.188 1 96.19 257 TYR A N 1
ATOM 2035 C CA . TYR A 1 257 ? -3.018 45.594 17.438 1 96.19 257 TYR A CA 1
ATOM 2036 C C . TYR A 1 257 ? -4.055 44.531 17.125 1 96.19 257 TYR A C 1
ATOM 2038 O O . TYR A 1 257 ? -3.711 43.469 16.625 1 96.19 257 TYR A O 1
ATOM 2046 N N . LEU A 1 258 ? -5.277 44.812 17.422 1 96.56 258 LEU A N 1
ATOM 2047 C CA . LEU A 1 258 ? -6.34 43.875 17.062 1 96.56 258 LEU A CA 1
ATOM 2048 C C . LEU A 1 258 ? -6.43 43.719 15.555 1 96.56 258 LEU A C 1
ATOM 2050 O O . LEU A 1 258 ? -6.637 42.594 15.062 1 96.56 258 LEU A O 1
ATOM 2054 N N . GLU A 1 259 ? -6.27 44.812 14.836 1 95.81 259 GLU A N 1
ATOM 2055 C CA . GLU A 1 259 ? -6.289 44.75 13.375 1 95.81 259 GLU A CA 1
ATOM 2056 C C . GLU A 1 259 ? -5.125 43.938 12.828 1 95.81 259 GLU A C 1
ATOM 2058 O O . GLU A 1 259 ? -5.289 43.188 11.859 1 95.81 259 GLU A O 1
ATOM 2063 N N . GLN A 1 260 ? -3.99 44.125 13.453 1 95 260 GLN A N 1
ATOM 2064 C CA . GLN A 1 260 ? -2.826 43.344 13.031 1 95 260 GLN A CA 1
ATOM 2065 C C . GLN A 1 260 ? -3.039 41.875 13.281 1 95 260 GLN A C 1
ATOM 2067 O O . GLN A 1 260 ? -2.643 41.031 12.461 1 95 260 GLN A O 1
ATOM 2072 N N . PHE A 1 261 ? -3.602 41.531 14.344 1 95.75 261 PHE A N 1
ATOM 2073 C CA . PHE A 1 261 ? -3.938 40.125 14.602 1 95.75 261 PHE A CA 1
ATOM 2074 C C . PHE A 1 261 ? -4.965 39.625 13.594 1 95.75 261 PHE A C 1
ATOM 2076 O O . PHE A 1 261 ? -4.785 38.562 12.984 1 95.75 261 PHE A O 1
ATOM 2083 N N . TYR A 1 262 ? -5.992 40.438 13.375 1 96.12 262 TYR A N 1
ATOM 2084 C CA . TYR A 1 262 ? -7.148 40.094 12.547 1 96.12 262 TYR A CA 1
ATOM 2085 C C . TYR A 1 262 ? -6.734 39.812 11.109 1 96.12 262 TYR A C 1
ATOM 2087 O O . TYR A 1 262 ? -7.156 38.844 10.508 1 96.12 262 TYR A O 1
ATOM 2095 N N . ASN A 1 263 ? -5.855 40.625 10.594 1 92.94 263 ASN A N 1
ATOM 2096 C CA . ASN A 1 263 ? -5.559 40.594 9.164 1 92.94 263 ASN A CA 1
ATOM 2097 C C . ASN A 1 263 ? -4.277 39.812 8.883 1 92.94 263 ASN A C 1
ATOM 2099 O O . ASN A 1 263 ? -4.012 39.438 7.734 1 92.94 263 ASN A O 1
ATOM 2103 N N . ASN A 1 264 ? -3.51 39.5 9.914 1 91.44 264 ASN A N 1
ATOM 2104 C CA . ASN A 1 264 ? -2.217 38.875 9.648 1 91.44 264 ASN A CA 1
ATOM 2105 C C . ASN A 1 264 ? -2.055 37.594 10.422 1 91.44 264 ASN A C 1
ATOM 2107 O O . ASN A 1 264 ? -2.164 36.5 9.852 1 91.44 264 ASN A O 1
ATOM 2111 N N . PHE A 1 265 ? -1.988 37.656 11.75 1 91.69 265 PHE A N 1
ATOM 2112 C CA . PHE A 1 265 ? -1.629 36.469 12.531 1 91.69 265 PHE A CA 1
ATOM 2113 C C . PHE A 1 265 ? -2.713 35.406 12.438 1 91.69 265 PHE A C 1
ATOM 2115 O O . PHE A 1 265 ? -2.414 34.219 12.438 1 91.69 265 PHE A O 1
ATOM 2122 N N . ALA A 1 266 ? -3.969 35.844 12.43 1 93.94 266 ALA A N 1
ATOM 2123 C CA . ALA A 1 266 ? -5.059 34.875 12.281 1 93.94 266 ALA A CA 1
ATOM 2124 C C . ALA A 1 266 ? -4.883 34.062 11.016 1 93.94 266 ALA A C 1
ATOM 2126 O O . ALA A 1 266 ? -5.219 32.875 11 1 93.94 266 ALA A O 1
ATOM 2127 N N . ASN A 1 267 ? -4.301 34.625 9.953 1 92.38 267 ASN A N 1
ATOM 2128 C CA . ASN A 1 267 ? -4.086 33.938 8.68 1 92.38 267 ASN A CA 1
ATOM 2129 C C . ASN A 1 267 ? -2.859 33.031 8.742 1 92.38 267 ASN A C 1
ATOM 2131 O O . ASN A 1 267 ? -2.688 32.156 7.887 1 92.38 267 ASN A O 1
ATOM 2135 N N . ILE A 1 268 ? -2.064 33.25 9.695 1 89.12 268 ILE A N 1
ATOM 2136 C CA . ILE A 1 268 ? -0.944 32.344 9.922 1 89.12 268 ILE A CA 1
ATOM 2137 C C . ILE A 1 268 ? -1.436 31.062 10.625 1 89.12 268 ILE A C 1
ATOM 2139 O O . ILE A 1 268 ? -0.981 29.969 10.312 1 89.12 268 ILE A O 1
ATOM 2143 N N . ILE A 1 269 ? -2.373 31.25 11.523 1 91.56 269 ILE A N 1
ATOM 2144 C CA . ILE A 1 269 ? -2.939 30.125 12.258 1 91.56 269 ILE A CA 1
ATOM 2145 C C . ILE A 1 269 ? -3.721 29.234 11.297 1 91.56 269 ILE A C 1
ATOM 2147 O O . ILE A 1 269 ? -3.602 28 11.352 1 91.56 269 ILE A O 1
ATOM 2151 N N . GLU A 1 270 ? -4.488 29.859 10.492 1 94.44 270 GLU A N 1
ATOM 2152 C CA . GLU A 1 270 ? -5.309 29.141 9.516 1 94.44 270 GLU A CA 1
ATOM 2153 C C . GLU A 1 270 ? -5.293 29.844 8.164 1 94.44 270 GLU A C 1
ATOM 2155 O O . GLU A 1 270 ? -6.207 30.609 7.844 1 94.44 270 GLU A O 1
ATOM 2160 N N . PRO A 1 271 ? -4.387 29.484 7.293 1 93.56 271 PRO A N 1
ATOM 2161 C CA . PRO A 1 271 ? -4.207 30.156 6.008 1 93.56 271 PRO A CA 1
ATOM 2162 C C . PRO A 1 271 ? -5.367 29.922 5.047 1 93.56 271 PRO A C 1
ATOM 2164 O O . PRO A 1 271 ? -5.711 30.812 4.254 1 93.56 271 PRO A O 1
ATOM 2167 N N . PHE A 1 272 ? -5.945 28.75 5.078 1 95.38 272 PHE A N 1
ATOM 2168 C CA . PHE A 1 272 ? -7.07 28.469 4.199 1 95.38 272 PHE A CA 1
ATOM 2169 C C . PHE A 1 272 ? -8.383 28.938 4.824 1 95.38 272 PHE A C 1
ATOM 2171 O O . PHE A 1 272 ? -8.758 28.469 5.902 1 95.38 272 PHE A O 1
ATOM 2178 N N . ASN A 1 273 ? -9.078 29.766 4.129 1 93 273 ASN A N 1
ATOM 2179 C CA . ASN A 1 273 ? -10.359 30.266 4.605 1 93 273 ASN A CA 1
ATOM 2180 C C . ASN A 1 273 ? -11.492 29.281 4.332 1 93 273 ASN A C 1
ATOM 2182 O O . ASN A 1 273 ? -11.398 28.469 3.404 1 93 273 ASN A O 1
ATOM 2186 N N . ALA A 1 274 ? -12.469 29.375 5.172 1 93.69 274 ALA A N 1
ATOM 2187 C CA . ALA A 1 274 ? -13.68 28.578 4.977 1 93.69 274 ALA A CA 1
ATOM 2188 C C . ALA A 1 274 ? -14.664 29.297 4.062 1 93.69 274 ALA A C 1
ATOM 2190 O O . ALA A 1 274 ? -14.797 30.531 4.125 1 93.69 274 ALA A O 1
ATOM 2191 N N . TYR A 1 275 ? -15.25 28.5 3.234 1 90.44 275 TYR A N 1
ATOM 2192 C CA . TYR A 1 275 ? -16.297 29.031 2.371 1 90.44 275 TYR A CA 1
ATOM 2193 C C . TYR A 1 275 ? -17.672 28.531 2.793 1 90.44 275 TYR A C 1
ATOM 2195 O O . TYR A 1 275 ? -17.859 27.328 2.949 1 90.44 275 TYR A O 1
ATOM 2203 N N . HIS A 1 276 ? -18.531 29.469 3 1 88.5 276 HIS A N 1
ATOM 2204 C CA . HIS A 1 276 ? -19.906 29.125 3.375 1 88.5 276 HIS A CA 1
ATOM 2205 C C . HIS A 1 276 ? -20.859 29.297 2.197 1 88.5 276 HIS A C 1
ATOM 2207 O O . HIS A 1 276 ? -21.234 30.406 1.853 1 88.5 276 HIS A O 1
ATOM 2213 N N . SER A 1 277 ? -21.344 28.172 1.732 1 84.25 277 SER A N 1
ATOM 2214 C CA . SER A 1 277 ? -22.094 28.125 0.484 1 84.25 277 SER A CA 1
ATOM 2215 C C . SER A 1 277 ? -23.453 28.828 0.632 1 84.25 277 SER A C 1
ATOM 2217 O O . SER A 1 277 ? -23.969 29.406 -0.326 1 84.25 277 SER A O 1
ATOM 2219 N N . GLN A 1 278 ? -24.047 28.75 1.772 1 81.81 278 GLN A N 1
ATOM 2220 C CA . GLN A 1 278 ? -25.359 29.328 1.983 1 81.81 278 GLN A CA 1
ATOM 2221 C C . GLN A 1 278 ? -25.312 30.859 1.936 1 81.81 278 GLN A C 1
ATOM 2223 O O . GLN A 1 278 ? -26.188 31.484 1.341 1 81.81 278 GLN A O 1
ATOM 2228 N N . THR A 1 279 ? -24.281 31.422 2.48 1 83.62 279 THR A N 1
ATOM 2229 C CA . THR A 1 279 ? -24.172 32.875 2.549 1 83.62 279 THR A CA 1
ATOM 2230 C C . THR A 1 279 ? -23.156 33.375 1.526 1 83.62 279 THR A C 1
ATOM 2232 O O . THR A 1 279 ? -23.062 34.594 1.294 1 83.62 279 THR A O 1
ATOM 2235 N N . LYS A 1 280 ? -22.406 32.5 0.892 1 84.81 280 LYS A N 1
ATOM 2236 C CA . LYS A 1 280 ? -21.391 32.812 -0.114 1 84.81 280 LYS A CA 1
ATOM 2237 C C . LYS A 1 280 ? -20.312 33.719 0.456 1 84.81 280 LYS A C 1
ATOM 2239 O O . LYS A 1 280 ? -19.875 34.656 -0.203 1 84.81 280 LYS A O 1
ATOM 2244 N N . ILE A 1 281 ? -20.031 33.531 1.727 1 87.38 281 ILE A N 1
ATOM 2245 C CA . ILE A 1 281 ? -19 34.344 2.391 1 87.38 281 ILE A CA 1
ATOM 2246 C C . ILE A 1 281 ? -17.844 33.438 2.805 1 87.38 281 ILE A C 1
ATOM 2248 O O . ILE A 1 281 ? -18.031 32.219 2.994 1 87.38 281 ILE A O 1
ATOM 2252 N N . THR A 1 282 ? -16.672 34.094 2.801 1 90.12 282 THR A N 1
ATOM 2253 C CA . THR A 1 282 ? -15.5 33.406 3.305 1 90.12 282 THR A CA 1
ATOM 2254 C C . THR A 1 282 ? -15.18 33.844 4.73 1 90.12 282 THR A C 1
ATOM 2256 O O . THR A 1 282 ? -15.461 35 5.109 1 90.12 282 THR A O 1
ATOM 2259 N N . SER A 1 283 ? -14.805 32.969 5.496 1 93.56 283 SER A N 1
ATOM 2260 C CA . SER A 1 283 ? -14.461 33.281 6.879 1 93.56 283 SER A CA 1
ATOM 2261 C C . SER A 1 283 ? -13.195 32.531 7.309 1 93.56 283 SER A C 1
ATOM 2263 O O . SER A 1 283 ? -12.711 31.656 6.598 1 93.56 283 SER A O 1
ATOM 2265 N N . ASN A 1 284 ? -12.617 32.969 8.352 1 95.56 284 ASN A N 1
ATOM 2266 C CA . ASN A 1 284 ? -11.523 32.312 9.047 1 95.56 284 ASN A CA 1
ATOM 2267 C C . ASN A 1 284 ? -11.977 31.734 10.391 1 95.56 284 ASN A C 1
ATOM 2269 O O . ASN A 1 284 ? -12.039 32.469 11.383 1 95.56 284 ASN A O 1
ATOM 2273 N N . PRO A 1 285 ? -12.211 30.5 10.391 1 95.5 285 PRO A N 1
ATOM 2274 C CA . PRO A 1 285 ? -12.789 29.891 11.602 1 95.5 285 PRO A CA 1
ATOM 2275 C C . PRO A 1 285 ? -11.914 30.109 12.836 1 95.5 285 PRO A C 1
ATOM 2277 O O . PRO A 1 285 ? -12.43 30.344 13.93 1 95.5 285 PRO A O 1
ATOM 2280 N N . ALA A 1 286 ? -10.633 30 12.742 1 96.12 286 ALA A N 1
ATOM 2281 C CA . ALA A 1 286 ? -9.742 30.234 13.875 1 96.12 286 ALA A CA 1
ATOM 2282 C C . ALA A 1 286 ? -9.898 31.641 14.422 1 96.12 286 ALA A C 1
ATOM 2284 O O . ALA A 1 286 ? -10.023 31.844 15.633 1 96.12 286 ALA A O 1
ATOM 2285 N N . ARG A 1 287 ? -9.906 32.562 13.516 1 96.38 287 ARG A N 1
ATOM 2286 C CA . ARG A 1 287 ? -10.102 33.938 13.898 1 96.38 287 ARG A CA 1
ATOM 2287 C C . ARG A 1 287 ? -11.43 34.156 14.617 1 96.38 287 ARG A C 1
ATOM 2289 O O . ARG A 1 287 ? -11.492 34.781 15.672 1 96.38 287 ARG A O 1
ATOM 2296 N N . ASP A 1 288 ? -12.484 33.594 14.055 1 96.5 288 ASP A N 1
ATOM 2297 C CA . ASP A 1 288 ? -13.836 33.781 14.578 1 96.5 288 ASP A CA 1
ATOM 2298 C C . ASP A 1 288 ? -13.969 33.188 15.977 1 96.5 288 ASP A C 1
ATOM 2300 O O . ASP A 1 288 ? -14.516 33.844 16.875 1 96.5 288 ASP A O 1
ATOM 2304 N N . ILE A 1 289 ? -13.414 32.031 16.156 1 96.25 289 ILE A N 1
ATOM 2305 C CA . ILE A 1 289 ? -13.523 31.359 17.438 1 96.25 289 ILE A CA 1
ATOM 2306 C C . ILE A 1 289 ? -12.695 32.094 18.484 1 96.25 289 ILE A C 1
ATOM 2308 O O . ILE A 1 289 ? -13.156 32.312 19.609 1 96.25 289 ILE A O 1
ATOM 2312 N N . ILE A 1 290 ? -11.492 32.5 18.156 1 96.75 290 ILE A N 1
ATOM 2313 C CA . ILE A 1 290 ? -10.586 33.188 19.094 1 96.75 290 ILE A CA 1
ATOM 2314 C C . ILE A 1 290 ? -11.172 34.531 19.5 1 96.75 290 ILE A C 1
ATOM 2316 O O . ILE A 1 290 ? -11.219 34.875 20.672 1 96.75 290 ILE A O 1
ATOM 2320 N N . LEU A 1 291 ? -11.703 35.25 18.531 1 96.31 291 LEU A N 1
ATOM 2321 C CA . LEU A 1 291 ? -12.195 36.594 18.828 1 96.31 291 LEU A CA 1
ATOM 2322 C C . LEU A 1 291 ? -13.516 36.531 19.578 1 96.31 291 LEU A C 1
ATOM 2324 O O . LEU A 1 291 ? -13.758 37.344 20.469 1 96.31 291 LEU A O 1
ATOM 2328 N N . LYS A 1 292 ? -14.406 35.625 19.219 1 95.12 292 LYS A N 1
ATOM 2329 C CA . LYS A 1 292 ? -15.641 35.469 19.969 1 95.12 292 LYS A CA 1
ATOM 2330 C C . LYS A 1 292 ? -15.352 35.125 21.438 1 95.12 292 LYS A C 1
ATOM 2332 O O . LYS A 1 292 ? -15.953 35.719 22.328 1 95.12 292 LYS A O 1
ATOM 2337 N N . THR A 1 293 ? -14.453 34.219 21.625 1 94.19 293 THR A N 1
ATOM 2338 C CA . THR A 1 293 ? -14.102 33.844 22.984 1 94.19 293 THR A CA 1
ATOM 2339 C C . THR A 1 293 ? -13.367 34.969 23.703 1 94.19 293 THR A C 1
ATOM 2341 O O . THR A 1 293 ? -13.586 35.188 24.891 1 94.19 293 THR A O 1
ATOM 2344 N N . ALA A 1 294 ? -12.508 35.688 23 1 94.81 294 ALA A N 1
ATOM 2345 C CA . ALA A 1 294 ? -11.719 36.781 23.562 1 94.81 294 ALA A CA 1
ATOM 2346 C C . ALA A 1 294 ? -12.625 37.906 24.031 1 94.81 294 ALA A C 1
ATOM 2348 O O . ALA A 1 294 ? -12.227 38.719 24.875 1 94.81 294 ALA A O 1
ATOM 2349 N N . SER A 1 295 ? -13.797 37.969 23.484 1 92.5 295 SER A N 1
ATOM 2350 C CA . SER A 1 295 ? -14.727 39.031 23.859 1 92.5 295 SER A CA 1
ATOM 2351 C C . SER A 1 295 ? -15.172 38.875 25.312 1 92.5 295 SER A C 1
ATOM 2353 O O . SER A 1 295 ? -15.578 39.875 25.938 1 92.5 295 SER A O 1
ATOM 2355 N N . THR A 1 296 ? -15.156 37.688 25.844 1 89.06 296 THR A N 1
ATOM 2356 C CA . THR A 1 296 ? -15.602 37.438 27.203 1 89.06 296 THR A CA 1
ATOM 2357 C C . THR A 1 296 ? -14.453 36.969 28.094 1 89.06 296 THR A C 1
ATOM 2359 O O . THR A 1 296 ? -14.602 36.844 29.312 1 89.06 296 THR A O 1
ATOM 2362 N N . GLU A 1 297 ? -13.336 36.688 27.484 1 90.81 297 GLU A N 1
ATOM 2363 C CA . GLU A 1 297 ? -12.18 36.188 28.219 1 90.81 297 GLU A CA 1
ATOM 2364 C C . GLU A 1 297 ? -10.992 37.125 28.125 1 90.81 297 GLU A C 1
ATOM 2366 O O . GLU A 1 297 ? -10.188 37.031 27.188 1 90.81 297 GLU A O 1
ATOM 2371 N N . PRO A 1 298 ? -10.727 37.844 29.125 1 90.94 298 PRO A N 1
ATOM 2372 C CA . PRO A 1 298 ? -9.711 38.906 29.047 1 90.94 298 PRO A CA 1
ATOM 2373 C C . PRO A 1 298 ? -8.305 38.375 28.844 1 90.94 298 PRO A C 1
ATOM 2375 O O . PRO A 1 298 ? -7.473 39 28.203 1 90.94 298 PRO A O 1
ATOM 2378 N N . CYS A 1 299 ? -8.016 37.281 29.438 1 92.19 299 CYS A N 1
ATOM 2379 C CA . CYS A 1 299 ? -6.691 36.688 29.266 1 92.19 299 CYS A CA 1
ATOM 2380 C C . CYS A 1 299 ? -6.41 36.406 27.797 1 92.19 299 CYS A C 1
ATOM 2382 O O . CYS A 1 299 ? -5.328 36.719 27.297 1 92.19 299 CYS A O 1
ATOM 2384 N N . LEU A 1 300 ? -7.363 35.844 27.125 1 95.5 300 LEU A N 1
ATOM 2385 C CA . LEU A 1 300 ? -7.227 35.531 25.703 1 95.5 300 LEU A CA 1
ATOM 2386 C C . LEU A 1 300 ? -7.102 36.844 24.906 1 95.5 300 LEU A C 1
ATOM 2388 O O . LEU A 1 300 ? -6.316 36.906 23.953 1 95.5 300 LEU A O 1
ATOM 2392 N N . LEU A 1 301 ? -7.855 37.812 25.266 1 95.62 301 LEU A N 1
ATOM 2393 C CA . LEU A 1 301 ? -7.785 39.094 24.578 1 95.62 301 LEU A CA 1
ATOM 2394 C C . LEU A 1 301 ? -6.395 39.719 24.703 1 95.62 301 LEU A C 1
ATOM 2396 O O . LEU A 1 301 ? -5.859 40.25 23.734 1 95.62 301 LEU A O 1
ATOM 2400 N N . ALA A 1 302 ? -5.855 39.625 25.906 1 94.94 302 ALA A N 1
ATOM 2401 C CA . ALA A 1 302 ? -4.504 40.125 26.125 1 94.94 302 ALA A CA 1
ATOM 2402 C C . ALA A 1 302 ? -3.504 39.438 25.203 1 94.94 302 ALA A C 1
ATOM 2404 O O . ALA A 1 302 ? -2.609 40.062 24.656 1 94.94 302 ALA A O 1
ATOM 2405 N N . ALA A 1 303 ? -3.629 38.156 25.078 1 95.94 303 ALA A N 1
ATOM 2406 C CA . ALA A 1 303 ? -2.74 37.375 24.219 1 95.94 303 ALA A CA 1
ATOM 2407 C C . ALA A 1 303 ? -2.92 37.781 22.75 1 95.94 303 ALA A C 1
ATOM 2409 O O . ALA A 1 303 ? -1.947 37.844 22 1 95.94 303 ALA A O 1
ATOM 2410 N N . VAL A 1 304 ? -4.152 37.969 22.328 1 97.06 304 VAL A N 1
ATOM 2411 C CA . VAL A 1 304 ? -4.465 38.406 20.969 1 97.06 304 VAL A CA 1
ATOM 2412 C C . VAL A 1 304 ? -3.787 39.75 20.672 1 97.06 304 VAL A C 1
ATOM 2414 O O . VAL A 1 304 ? -3.15 39.906 19.641 1 97.06 304 VAL A O 1
ATOM 2417 N N . LEU A 1 305 ? -3.904 40.625 21.594 1 96.31 305 LEU A N 1
ATOM 2418 C CA . LEU A 1 305 ? -3.303 41.938 21.422 1 96.31 305 LEU A CA 1
ATOM 2419 C C . LEU A 1 305 ? -1.781 41.875 21.469 1 96.31 305 LEU A C 1
ATOM 2421 O O . LEU A 1 305 ? -1.092 42.625 20.781 1 96.31 305 LEU A O 1
ATOM 2425 N N . ALA A 1 306 ? -1.296 41 22.297 1 94.88 306 ALA A N 1
ATOM 2426 C CA . ALA A 1 306 ? 0.148 40.781 22.344 1 94.88 306 ALA A CA 1
ATOM 2427 C C . ALA A 1 306 ? 0.676 40.344 20.984 1 94.88 306 ALA A C 1
ATOM 2429 O O . ALA A 1 306 ? 1.652 40.906 20.469 1 94.88 306 ALA A O 1
ATOM 2430 N N . GLU A 1 307 ? 0.042 39.406 20.359 1 94 307 GLU A N 1
ATOM 2431 C CA . GLU A 1 307 ? 0.487 38.906 19.062 1 94 307 GLU A CA 1
ATOM 2432 C C . GLU A 1 307 ? 0.285 39.938 17.969 1 94 307 GLU A C 1
ATOM 2434 O O . GLU A 1 307 ? 1.065 40.031 17.016 1 94 307 GLU A O 1
ATOM 2439 N N . GLY A 1 308 ? -0.78 40.719 18.109 1 95.38 308 GLY A N 1
ATOM 2440 C CA . GLY A 1 308 ? -0.934 41.844 17.203 1 95.38 308 GLY A CA 1
ATOM 2441 C C . GLY A 1 308 ? 0.202 42.844 17.312 1 95.38 308 GLY A C 1
ATOM 2442 O O . GLY A 1 308 ? 0.688 43.344 16.297 1 95.38 308 GLY A O 1
ATOM 2443 N N . ALA A 1 309 ? 0.583 43.125 18.531 1 95.06 309 ALA A N 1
ATOM 2444 C CA . ALA A 1 309 ? 1.693 44.062 18.766 1 95.06 309 ALA A CA 1
ATOM 2445 C C . ALA A 1 309 ? 2.998 43.5 18.219 1 95.06 309 ALA A C 1
ATOM 2447 O O . ALA A 1 309 ? 3.801 44.219 17.641 1 95.06 309 ALA A O 1
ATOM 2448 N N . LYS A 1 310 ? 3.189 42.312 18.422 1 92 310 LYS A N 1
ATOM 2449 C CA . LYS A 1 310 ? 4.383 41.688 17.891 1 92 310 LYS A CA 1
ATOM 2450 C C . LYS A 1 310 ? 4.414 41.781 16.359 1 92 310 LYS A C 1
ATOM 2452 O O . LYS A 1 310 ? 5.457 42.062 15.773 1 92 310 LYS A O 1
ATOM 2457 N N . THR A 1 311 ? 3.316 41.469 15.711 1 90.81 311 THR A N 1
ATOM 2458 C CA . THR A 1 311 ? 3.209 41.562 14.266 1 90.81 311 THR A CA 1
ATOM 2459 C C . THR A 1 311 ? 3.514 42.969 13.797 1 90.81 311 THR A C 1
ATOM 2461 O O . THR A 1 311 ? 4.211 43.188 12.805 1 90.81 311 THR A O 1
ATOM 2464 N N . SER A 1 312 ? 2.992 43.906 14.523 1 93 312 SER A N 1
ATOM 2465 C CA . SER A 1 312 ? 3.252 45.312 14.211 1 93 312 SER A CA 1
ATOM 2466 C C . SER A 1 312 ? 4.734 45.625 14.336 1 93 312 SER A C 1
ATOM 2468 O O . SER A 1 312 ? 5.293 46.344 13.492 1 93 312 SER A O 1
ATOM 2470 N N . PHE A 1 313 ? 5.301 45.156 15.336 1 90.88 313 PHE A N 1
ATOM 2471 C CA . PHE A 1 313 ? 6.727 45.406 15.547 1 90.88 313 PHE A CA 1
ATOM 2472 C C . PHE A 1 313 ? 7.547 44.812 14.406 1 90.88 313 PHE A C 1
ATOM 2474 O O . PHE A 1 313 ? 8.492 45.438 13.938 1 90.88 313 PHE A O 1
ATOM 2481 N N . MET A 1 314 ? 7.266 43.688 14 1 85.5 314 MET A N 1
ATOM 2482 C CA . MET A 1 314 ? 8 43.031 12.938 1 85.5 314 MET A CA 1
ATOM 2483 C C . MET A 1 314 ? 7.859 43.781 11.617 1 85.5 314 MET A C 1
ATOM 2485 O O . MET A 1 314 ? 8.789 43.812 10.805 1 85.5 314 MET A O 1
ATOM 2489 N N . LYS A 1 315 ? 6.707 44.312 11.398 1 85.62 315 LYS A N 1
ATOM 2490 C CA . LYS A 1 315 ? 6.43 45 10.141 1 85.62 315 LYS A CA 1
ATOM 2491 C C . LYS A 1 315 ? 7.043 46.406 10.141 1 85.62 315 LYS A C 1
ATOM 2493 O O . LYS A 1 315 ? 7.645 46.812 9.148 1 85.62 315 LYS A O 1
ATOM 2498 N N . TYR A 1 316 ? 6.875 47.094 11.336 1 88.25 316 TYR A N 1
ATOM 2499 C CA . TYR A 1 316 ? 7.199 48.531 11.328 1 88.25 316 TYR A CA 1
ATOM 2500 C C . TYR A 1 316 ? 8.406 48.812 12.219 1 88.25 316 TYR A C 1
ATOM 2502 O O . TYR A 1 316 ? 8.961 49.906 12.18 1 88.25 316 TYR A O 1
ATOM 2510 N N . LYS A 1 317 ? 8.797 48.031 13.133 1 90.44 317 LYS A N 1
ATOM 2511 C CA . LYS A 1 317 ? 9.977 48.094 13.984 1 90.44 317 LYS A CA 1
ATOM 2512 C C . LYS A 1 317 ? 9.891 49.281 14.938 1 90.44 317 LYS A C 1
ATOM 2514 O O . LYS A 1 317 ? 10.891 49.938 15.203 1 90.44 317 LYS A O 1
ATOM 2519 N N . GLN A 1 318 ? 8.711 49.562 15.359 1 91.81 318 GLN A N 1
ATOM 2520 C CA . GLN A 1 318 ? 8.531 50.625 16.344 1 91.81 318 GLN A CA 1
ATOM 2521 C C . GLN A 1 318 ? 8.734 50.094 17.766 1 91.81 318 GLN A C 1
ATOM 2523 O O . GLN A 1 318 ? 8.117 49.094 18.156 1 91.81 318 GLN A O 1
ATOM 2528 N N . PRO A 1 319 ? 9.523 50.688 18.531 1 90.62 319 PRO A N 1
ATOM 2529 C CA . PRO A 1 319 ? 9.805 50.219 19.891 1 90.62 319 PRO A CA 1
ATOM 2530 C C . PRO A 1 319 ? 8.555 50.156 20.766 1 90.62 319 PRO A C 1
ATOM 2532 O O . PRO A 1 319 ? 8.461 49.312 21.672 1 90.62 319 PRO A O 1
ATOM 2535 N N . GLU A 1 320 ? 7.629 51.031 20.469 1 91.06 320 GLU A N 1
ATOM 2536 C CA . GLU A 1 320 ? 6.391 51.062 21.234 1 91.06 320 GLU A CA 1
ATOM 2537 C C . GLU A 1 320 ? 5.621 49.75 21.094 1 91.06 320 GLU A C 1
ATOM 2539 O O . GLU A 1 320 ? 4.965 49.312 22.031 1 91.06 320 GLU A O 1
ATOM 2544 N N . ASP A 1 321 ? 5.688 49.219 19.922 1 92.88 321 ASP A N 1
ATOM 2545 C CA . ASP A 1 321 ? 5.012 47.938 19.672 1 92.88 321 ASP A CA 1
ATOM 2546 C C . ASP A 1 321 ? 5.652 46.812 20.484 1 92.88 321 ASP A C 1
ATOM 2548 O O . ASP A 1 321 ? 4.957 45.938 20.984 1 92.88 321 ASP A O 1
ATOM 2552 N N . GLU A 1 322 ? 6.918 46.844 20.625 1 91.38 322 GLU A N 1
ATOM 2553 C CA . GLU A 1 322 ? 7.625 45.844 21.406 1 91.38 322 GLU A CA 1
ATOM 2554 C C . GLU A 1 322 ? 7.281 45.969 22.891 1 91.38 322 GLU A C 1
ATOM 2556 O O . GLU A 1 322 ? 7.082 44.938 23.562 1 91.38 322 GLU A O 1
ATOM 2561 N N . LYS A 1 323 ? 7.285 47.156 23.328 1 90.5 323 LYS A N 1
ATOM 2562 C CA . LYS A 1 323 ? 6.902 47.375 24.719 1 90.5 323 LYS A CA 1
ATOM 2563 C C . LYS A 1 323 ? 5.477 46.906 24.984 1 90.5 323 LYS A C 1
ATOM 2565 O O . LYS A 1 323 ? 5.191 46.344 26.047 1 90.5 323 LYS A O 1
ATOM 2570 N N . ALA A 1 324 ? 4.645 47.188 24 1 92.44 324 ALA A N 1
ATOM 2571 C CA . ALA A 1 324 ? 3.254 46.781 24.125 1 92.44 324 ALA A CA 1
ATOM 2572 C C . ALA A 1 324 ? 3.148 45.25 24.156 1 92.44 324 ALA A C 1
ATOM 2574 O O . ALA A 1 324 ? 2.33 44.688 24.906 1 92.44 324 ALA A O 1
ATOM 2575 N N . TYR A 1 325 ? 3.918 44.625 23.312 1 93.5 325 TYR A N 1
ATOM 2576 C CA . TYR A 1 325 ? 3.959 43.156 23.328 1 93.5 325 TYR A CA 1
ATOM 2577 C C . TYR A 1 325 ? 4.262 42.625 24.719 1 93.5 325 TYR A C 1
ATOM 2579 O O . TYR A 1 325 ? 3.531 41.781 25.234 1 93.5 325 TYR A O 1
ATOM 2587 N N . GLY A 1 326 ? 5.23 43.094 25.359 1 90.69 326 GLY A N 1
ATOM 2588 C CA . GLY A 1 326 ? 5.59 42.719 26.703 1 90.69 326 GLY A CA 1
ATOM 2589 C C . GLY A 1 326 ? 4.52 43.031 27.734 1 90.69 326 GLY A C 1
ATOM 2590 O O . GLY A 1 326 ? 4.258 42.25 28.641 1 90.69 326 GLY A O 1
ATOM 2591 N N . ALA A 1 327 ? 3.967 44.156 27.578 1 91.81 327 ALA A N 1
ATOM 2592 C CA . ALA A 1 327 ? 2.945 44.625 28.516 1 91.81 327 ALA A CA 1
ATOM 2593 C C . ALA A 1 327 ? 1.717 43.719 28.469 1 91.81 327 ALA A C 1
ATOM 2595 O O . ALA A 1 327 ? 1.149 43.375 29.516 1 91.81 327 ALA A O 1
ATOM 2596 N N . TYR A 1 328 ? 1.314 43.406 27.266 1 93.69 328 TYR A N 1
ATOM 2597 C CA . TYR A 1 328 ? 0.133 42.562 27.141 1 93.69 328 TYR A CA 1
ATOM 2598 C C . TYR A 1 328 ? 0.42 41.156 27.641 1 93.69 328 TYR A C 1
ATOM 2600 O O . TYR A 1 328 ? -0.462 40.469 28.203 1 93.69 328 TYR A O 1
ATOM 2608 N N . LEU A 1 329 ? 1.598 40.656 27.453 1 92.44 329 LEU A N 1
ATOM 2609 C CA . LEU A 1 329 ? 1.971 39.375 28.016 1 92.44 329 LEU A CA 1
ATOM 2610 C C . LEU A 1 329 ? 1.945 39.406 29.531 1 92.44 329 LEU A C 1
ATOM 2612 O O . LEU A 1 329 ? 1.489 38.438 30.172 1 92.44 329 LEU A O 1
ATOM 2616 N N . THR A 1 330 ? 2.463 40.438 30.078 1 89.88 330 THR A N 1
ATOM 2617 C CA . THR A 1 330 ? 2.432 40.625 31.531 1 89.88 330 THR A CA 1
ATOM 2618 C C . THR A 1 330 ? 0.994 40.656 32.031 1 89.88 330 THR A C 1
ATOM 2620 O O . THR A 1 330 ? 0.689 40.094 33.094 1 89.88 330 THR A O 1
ATOM 2623 N N . LYS A 1 331 ? 0.187 41.312 31.297 1 90.69 331 LYS A N 1
ATOM 2624 C CA . LYS A 1 331 ? -1.228 41.375 31.656 1 90.69 331 LYS A CA 1
ATOM 2625 C C . LYS A 1 331 ? -1.847 39.969 31.641 1 90.69 331 LYS A C 1
ATOM 2627 O O . LYS A 1 331 ? -2.68 39.625 32.469 1 90.69 331 LYS A O 1
ATOM 2632 N N . CYS A 1 332 ? -1.514 39.25 30.625 1 89.88 332 CYS A N 1
ATOM 2633 C CA . CYS A 1 332 ? -1.976 37.875 30.562 1 89.88 332 CYS A CA 1
ATOM 2634 C C . CYS A 1 332 ? -1.628 37.125 31.828 1 89.88 332 CYS A C 1
ATOM 2636 O O . CYS A 1 332 ? -2.467 36.406 32.375 1 89.88 332 CYS A O 1
ATOM 2638 N N . LEU A 1 333 ? -0.466 37.312 32.375 1 87.06 333 LEU A N 1
ATOM 2639 C CA . LEU A 1 333 ? -0.007 36.656 33.594 1 87.06 333 LEU A CA 1
ATOM 2640 C C . LEU A 1 333 ? -0.811 37.125 34.812 1 87.06 333 LEU A C 1
ATOM 2642 O O . LEU A 1 333 ? -1.182 36.312 35.656 1 87.06 333 LEU A O 1
ATOM 2646 N N . LYS A 1 334 ? -1.05 38.281 34.844 1 86.31 334 LYS A N 1
ATOM 2647 C CA . LYS A 1 334 ? -1.776 38.875 35.969 1 86.31 334 LYS A CA 1
ATOM 2648 C C . LYS A 1 334 ? -3.213 38.344 36.031 1 86.31 334 LYS A C 1
ATOM 2650 O O . LYS A 1 334 ? -3.771 38.156 37.094 1 86.31 334 LYS A O 1
ATOM 2655 N N . LEU A 1 335 ? -3.758 38.219 34.844 1 87.25 335 LEU A N 1
ATOM 2656 C CA . LEU A 1 335 ? -5.148 37.781 34.75 1 87.25 335 LEU A CA 1
ATOM 2657 C C . LEU A 1 335 ? -5.289 36.312 35.125 1 87.25 335 LEU A C 1
ATOM 2659 O O . LEU A 1 335 ? -6.395 35.844 35.375 1 87.25 335 LEU A O 1
ATOM 2663 N N . LEU A 1 336 ? -4.195 35.594 35.094 1 84.06 336 LEU A N 1
ATOM 2664 C CA . LEU A 1 336 ? -4.227 34.156 35.438 1 84.06 336 LEU A CA 1
ATOM 2665 C C . LEU A 1 336 ? -4.191 33.969 36.938 1 84.06 336 LEU A C 1
ATOM 2667 O O . LEU A 1 336 ? -4.516 32.906 37.438 1 84.06 336 LEU A O 1
ATOM 2671 N N . GLU A 1 337 ? -3.705 34.938 37.656 1 71.44 337 GLU A N 1
ATOM 2672 C CA . GLU A 1 337 ? -3.662 34.844 39.094 1 71.44 337 GLU A CA 1
ATOM 2673 C C . GLU A 1 337 ? -5.055 34.625 39.688 1 71.44 337 GLU A C 1
ATOM 2675 O O . GLU A 1 337 ? -6.051 35.094 39.125 1 71.44 337 GLU A O 1
ATOM 2680 N N . PRO A 1 338 ? -5.18 33.469 40.438 1 57.66 338 PRO A N 1
ATOM 2681 C CA . PRO A 1 338 ? -6.461 33 41 1 57.66 338 PRO A CA 1
ATOM 2682 C C . PRO A 1 338 ? -7.383 34.156 41.375 1 57.66 338 PRO A C 1
ATOM 2684 O O . PRO A 1 338 ? -6.98 35.031 42.156 1 57.66 338 PRO A O 1
ATOM 2687 N N . ALA A 1 339 ? -8.195 34.562 40.438 1 51.69 339 ALA A N 1
ATOM 2688 C CA . ALA A 1 339 ? -9.25 35.469 40.938 1 51.69 339 ALA A CA 1
ATOM 2689 C C . ALA A 1 339 ? -10.227 34.719 41.844 1 51.69 339 ALA A C 1
ATOM 2691 O O . ALA A 1 339 ? -10.375 33.5 41.719 1 51.69 339 ALA A O 1
ATOM 2692 N N . LYS A 1 340 ? -10.859 35.312 42.844 1 53.19 340 LYS A N 1
ATOM 2693 C CA . LYS A 1 340 ? -11.75 34.844 43.906 1 53.19 340 LYS A CA 1
ATOM 2694 C C . LYS A 1 340 ? -12.914 34.062 43.344 1 53.19 340 LYS A C 1
ATOM 2696 O O . LYS A 1 340 ? -13.312 33.031 43.906 1 53.19 340 LYS A O 1
ATOM 2701 N N . GLU A 1 341 ? -13.797 34.562 42.312 1 54 341 GLU A N 1
ATOM 2702 C CA . GLU A 1 341 ? -15.086 33.938 42.062 1 54 341 GLU A CA 1
ATOM 2703 C C . GLU A 1 341 ? -15.133 33.344 40.625 1 54 341 GLU A C 1
ATOM 2705 O O . GLU A 1 341 ? -15 34.094 39.656 1 54 341 GLU A O 1
ATOM 2710 N N . ILE A 1 342 ? -14.859 31.953 40.469 1 63.34 342 ILE A N 1
ATOM 2711 C CA . ILE A 1 342 ? -15.047 31.266 39.188 1 63.34 342 ILE A CA 1
ATOM 2712 C C . ILE A 1 342 ? -16.547 31.156 38.875 1 63.34 342 ILE A C 1
ATOM 2714 O O . ILE A 1 342 ? -17.266 30.422 39.562 1 63.34 342 ILE A O 1
ATOM 2718 N N . THR A 1 343 ? -17.062 32.062 38.031 1 62.06 343 THR A N 1
ATOM 2719 C CA . THR A 1 343 ? -18.5 32.031 37.719 1 62.06 343 THR A CA 1
ATOM 2720 C C . THR A 1 343 ? -18.797 31 36.656 1 62.06 343 THR A C 1
ATOM 2722 O O . THR A 1 343 ? -19.828 30.312 36.719 1 62.06 343 THR A O 1
ATOM 2725 N N . ASN A 1 344 ? -17.938 30.812 35.594 1 82.12 344 ASN A N 1
ATOM 2726 C CA . ASN A 1 344 ? -18.156 29.859 34.531 1 82.12 344 ASN A CA 1
ATOM 2727 C C . ASN A 1 344 ? -16.891 29.047 34.219 1 82.12 344 ASN A C 1
ATOM 2729 O O . ASN A 1 344 ? -16.062 29.469 33.406 1 82.12 344 ASN A O 1
ATOM 2733 N N . LEU A 1 345 ? -16.812 27.953 34.75 1 83.75 345 LEU A N 1
ATOM 2734 C CA . LEU A 1 345 ? -15.617 27.109 34.719 1 83.75 345 LEU A CA 1
ATOM 2735 C C . LEU A 1 345 ? -15.312 26.672 33.281 1 83.75 345 LEU A C 1
ATOM 2737 O O . LEU A 1 345 ? -14.156 26.703 32.844 1 83.75 345 LEU A O 1
ATOM 2741 N N . ASN A 1 346 ? -16.359 26.297 32.5 1 84.5 346 ASN A N 1
ATOM 2742 C CA . ASN A 1 346 ? -16.172 25.828 31.141 1 84.5 346 ASN A CA 1
ATOM 2743 C C . ASN A 1 346 ? -15.602 26.922 30.234 1 84.5 346 ASN A C 1
ATOM 2745 O O . ASN A 1 346 ? -14.68 26.672 29.453 1 84.5 346 ASN A O 1
ATOM 2749 N N . ALA A 1 347 ? -16.125 28.047 30.438 1 86 347 ALA A N 1
ATOM 2750 C CA . ALA A 1 347 ? -15.664 29.172 29.641 1 86 347 ALA A CA 1
ATOM 2751 C C . ALA A 1 347 ? -14.219 29.531 29.953 1 86 347 ALA A C 1
ATOM 2753 O O . ALA A 1 347 ? -13.445 29.875 29.062 1 86 347 ALA A O 1
ATOM 2754 N N . ASN A 1 348 ? -13.906 29.438 31.219 1 88 348 ASN A N 1
ATOM 2755 C CA . ASN A 1 348 ? -12.547 29.734 31.625 1 88 348 ASN A CA 1
ATOM 2756 C C . ASN A 1 348 ? -11.555 28.703 31.078 1 88 348 ASN A C 1
ATOM 2758 O O . ASN A 1 348 ? -10.461 29.078 30.641 1 88 348 ASN A O 1
ATOM 2762 N N . ILE A 1 349 ? -11.953 27.531 31.109 1 90.94 349 ILE A N 1
ATOM 2763 C CA . ILE A 1 349 ? -11.094 26.469 30.594 1 90.94 349 ILE A CA 1
ATOM 2764 C C . ILE A 1 349 ? -10.875 26.656 29.094 1 90.94 349 ILE A C 1
ATOM 2766 O O . ILE A 1 349 ? -9.742 26.562 28.609 1 90.94 349 ILE A O 1
ATOM 2770 N N . GLU A 1 350 ? -11.914 26.953 28.391 1 92.06 350 GLU A N 1
ATOM 2771 C CA . GLU A 1 350 ? -11.82 27.188 26.953 1 92.06 350 GLU A CA 1
ATOM 2772 C C . GLU A 1 350 ? -10.914 28.375 26.641 1 92.06 350 GLU A C 1
ATOM 2774 O O . GLU A 1 350 ? -10.094 28.312 25.719 1 92.06 350 GLU A O 1
ATOM 2779 N N . GLY A 1 351 ? -11.094 29.406 27.406 1 93.44 351 GLY A N 1
ATOM 2780 C CA . GLY A 1 351 ? -10.273 30.594 27.219 1 93.44 351 GLY A CA 1
ATOM 2781 C C . GLY A 1 351 ? -8.797 30.328 27.422 1 93.44 351 GLY A C 1
ATOM 2782 O O . GLY A 1 351 ? -7.969 30.766 26.609 1 93.44 351 GLY A O 1
ATOM 2783 N N . VAL A 1 352 ? -8.5 29.641 28.453 1 94.06 352 VAL A N 1
ATOM 2784 C CA . VAL A 1 352 ? -7.102 29.344 28.766 1 94.06 352 VAL A CA 1
ATOM 2785 C C . VAL A 1 352 ? -6.531 28.391 27.719 1 94.06 352 VAL A C 1
ATOM 2787 O O . VAL A 1 352 ? -5.379 28.531 27.297 1 94.06 352 VAL A O 1
ATOM 2790 N N . LEU A 1 353 ? -7.312 27.453 27.344 1 94.62 353 LEU A N 1
ATOM 2791 C CA . LEU A 1 353 ? -6.891 26.484 26.328 1 94.62 353 LEU A CA 1
ATOM 2792 C C . LEU A 1 353 ? -6.559 27.172 25.016 1 94.62 353 LEU A C 1
ATOM 2794 O O . LEU A 1 353 ? -5.512 26.906 24.422 1 94.62 353 LEU A O 1
ATOM 2798 N N . LEU A 1 354 ? -7.391 28.016 24.578 1 96.56 354 LEU A N 1
ATOM 2799 C CA . LEU A 1 354 ? -7.172 28.766 23.344 1 96.56 354 LEU A CA 1
ATOM 2800 C C . LEU A 1 354 ? -5.93 29.641 23.453 1 96.56 354 LEU A C 1
ATOM 2802 O O . LEU A 1 354 ? -5.156 29.766 22.5 1 96.56 354 LEU A O 1
ATOM 2806 N N . THR A 1 355 ? -5.797 30.25 24.609 1 96.06 355 THR A N 1
ATOM 2807 C CA . THR A 1 355 ? -4.641 31.125 24.828 1 96.06 355 THR A CA 1
ATOM 2808 C C . THR A 1 355 ? -3.344 30.328 24.734 1 96.06 355 THR A C 1
ATOM 2810 O O . THR A 1 355 ? -2.373 30.766 24.125 1 96.06 355 THR A O 1
ATOM 2813 N N . LEU A 1 356 ? -3.375 29.234 25.359 1 94.25 356 LEU A N 1
ATOM 2814 C CA . LEU A 1 356 ? -2.217 28.344 25.359 1 94.25 356 LEU A CA 1
ATOM 2815 C C . LEU A 1 356 ? -1.845 27.938 23.938 1 94.25 356 LEU A C 1
ATOM 2817 O O . LEU A 1 356 ? -0.675 28 23.562 1 94.25 356 LEU A O 1
ATOM 2821 N N . LEU A 1 357 ? -2.773 27.5 23.141 1 94.38 357 LEU A N 1
ATOM 2822 C CA . LEU A 1 357 ? -2.525 27.062 21.766 1 94.38 357 LEU A CA 1
ATOM 2823 C C . LEU A 1 357 ? -2.08 28.234 20.906 1 94.38 357 LEU A C 1
ATOM 2825 O O . LEU A 1 357 ? -1.199 28.078 20.047 1 94.38 357 LEU A O 1
ATOM 2829 N N . LEU A 1 358 ? -2.689 29.344 21.125 1 94.69 358 LEU A N 1
ATOM 2830 C CA . LEU A 1 358 ? -2.344 30.547 20.375 1 94.69 358 LEU A CA 1
ATOM 2831 C C . LEU A 1 358 ? -0.88 30.922 20.594 1 94.69 358 LEU A C 1
ATOM 2833 O O . LEU A 1 358 ? -0.147 31.141 19.625 1 94.69 358 LEU A O 1
ATOM 2837 N N . LEU A 1 359 ? -0.469 30.938 21.828 1 91.88 359 LEU A N 1
ATOM 2838 C CA . LEU A 1 359 ? 0.896 31.359 22.141 1 91.88 359 LEU A CA 1
ATOM 2839 C C . LEU A 1 359 ? 1.893 30.266 21.75 1 91.88 359 LEU A C 1
ATOM 2841 O O . LEU A 1 359 ? 3.031 30.562 21.375 1 91.88 359 LEU A O 1
ATOM 2845 N N . THR A 1 360 ? 1.445 29.047 21.812 1 88.31 360 THR A N 1
ATOM 2846 C CA . THR A 1 360 ? 2.297 27.969 21.328 1 88.31 360 THR A CA 1
ATOM 2847 C C . THR A 1 360 ? 2.529 28.078 19.828 1 88.31 360 THR A C 1
ATOM 2849 O O . THR A 1 360 ? 3.656 27.922 19.359 1 88.31 360 THR A O 1
ATOM 2852 N N . ALA A 1 361 ? 1.499 28.312 19.078 1 86.12 361 ALA A N 1
ATOM 2853 C CA . ALA A 1 361 ? 1.61 28.469 17.641 1 86.12 361 ALA A CA 1
ATOM 2854 C C . ALA A 1 361 ? 2.527 29.641 17.281 1 86.12 361 ALA A C 1
ATOM 2856 O O . ALA A 1 361 ? 3.258 29.578 16.281 1 86.12 361 ALA A O 1
ATOM 2857 N N . ALA A 1 362 ? 2.477 30.609 18.141 1 83.12 362 ALA A N 1
ATOM 2858 C CA . ALA A 1 362 ? 3.256 31.812 17.875 1 83.12 362 ALA A CA 1
ATOM 2859 C C . ALA A 1 362 ? 4.734 31.594 18.172 1 83.12 362 ALA A C 1
ATOM 2861 O O . ALA A 1 362 ? 5.602 32.219 17.578 1 83.12 362 ALA A O 1
ATOM 2862 N N . THR A 1 363 ? 5.09 30.703 19.109 1 75.44 363 THR A N 1
ATOM 2863 C CA . THR A 1 363 ? 6.465 30.547 19.562 1 75.44 363 THR A CA 1
ATOM 2864 C C . THR A 1 363 ? 7.086 29.266 19 1 75.44 363 THR A C 1
ATOM 2866 O O . THR A 1 363 ? 8.289 29.047 19.141 1 75.44 363 THR A O 1
ATOM 2869 N N . ALA A 1 364 ? 6.309 28.406 18.531 1 63.22 364 ALA A N 1
ATOM 2870 C CA . ALA A 1 364 ? 6.797 27.078 18.156 1 63.22 364 ALA A CA 1
ATOM 2871 C C . ALA A 1 364 ? 7.961 27.188 17.172 1 63.22 364 ALA A C 1
ATOM 2873 O O . ALA A 1 364 ? 8.758 26.25 17.047 1 63.22 364 ALA A O 1
ATOM 2874 N N . THR A 1 365 ? 8.172 28.281 16.609 1 60.38 365 THR A N 1
ATOM 2875 C CA . THR A 1 365 ? 9.227 28.422 15.617 1 60.38 365 THR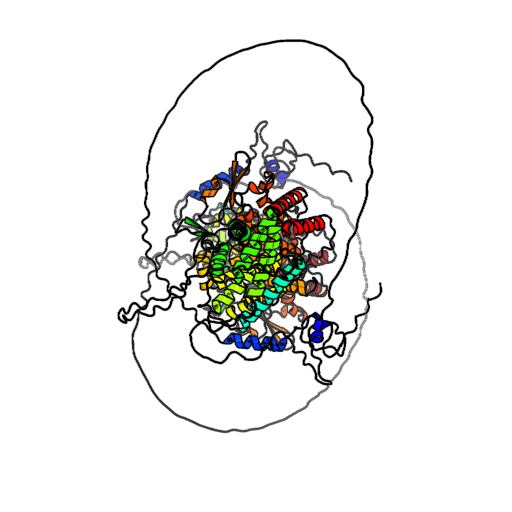 A CA 1
ATOM 2876 C C . THR A 1 365 ? 10.531 28.859 16.266 1 60.38 365 THR A C 1
ATOM 2878 O O . THR A 1 365 ? 11.586 28.828 15.633 1 60.38 365 THR A O 1
ATOM 2881 N N . SER A 1 366 ? 10.281 29.234 17.5 1 59.19 366 SER A N 1
ATOM 2882 C CA . SER A 1 366 ? 11.492 29.719 18.172 1 59.19 366 SER A CA 1
ATOM 2883 C C . SER A 1 366 ? 12.18 28.594 18.938 1 59.19 366 SER A C 1
ATOM 2885 O O . SER A 1 366 ? 11.625 27.5 19.078 1 59.19 366 SER A O 1
ATOM 2887 N N . THR A 1 367 ? 13.523 28.531 19.094 1 54.91 367 THR A N 1
ATOM 2888 C CA . THR A 1 367 ? 14.367 27.531 19.75 1 54.91 367 THR A CA 1
ATOM 2889 C C . THR A 1 367 ? 13.797 27.156 21.109 1 54.91 367 THR A C 1
ATOM 2891 O O . THR A 1 367 ? 14.398 26.375 21.859 1 54.91 367 THR A O 1
ATOM 2894 N N . GLN A 1 368 ? 12.5 27.453 21.328 1 58.81 368 GLN A N 1
ATOM 2895 C CA . GLN A 1 368 ? 11.984 27.297 22.672 1 58.81 368 GLN A CA 1
ATOM 2896 C C . GLN A 1 368 ? 11.352 25.906 22.859 1 58.81 368 GLN A C 1
ATOM 2898 O O . GLN A 1 368 ? 10.867 25.312 21.906 1 58.81 368 GLN A O 1
ATOM 2903 N N . GLN A 1 369 ? 11.586 25.297 23.984 1 70 369 GLN A N 1
ATOM 2904 C CA . GLN A 1 369 ? 10.984 24.047 24.406 1 70 369 GLN A CA 1
ATOM 2905 C C . GLN A 1 369 ? 9.477 24.203 24.609 1 70 369 GLN A C 1
ATOM 2907 O O . GLN A 1 369 ? 9.039 24.75 25.625 1 70 369 GLN A O 1
ATOM 2912 N N . TRP A 1 370 ? 8.562 24.094 23.625 1 77.5 370 TRP A N 1
ATOM 2913 C CA . TRP A 1 370 ? 7.117 24.281 23.688 1 77.5 370 TRP A CA 1
ATOM 2914 C C . TRP A 1 370 ? 6.43 23.031 24.219 1 77.5 370 TRP A C 1
ATOM 2916 O O . TRP A 1 370 ? 5.336 23.109 24.781 1 77.5 370 TRP A O 1
ATOM 2926 N N . ARG A 1 371 ? 6.945 21.891 24.234 1 83.69 371 ARG A N 1
ATOM 2927 C CA . ARG A 1 371 ? 6.32 20.594 24.5 1 83.69 371 ARG A CA 1
ATOM 2928 C C . ARG A 1 371 ? 5.848 20.484 25.953 1 83.69 371 ARG A C 1
ATOM 2930 O O . ARG A 1 371 ? 4.723 20.062 26.219 1 83.69 371 ARG A O 1
ATOM 2937 N N . PRO A 1 372 ? 6.723 20.969 26.844 1 83.56 372 PRO A N 1
ATOM 2938 C CA . PRO A 1 372 ? 6.309 20.812 28.234 1 83.56 372 PRO A CA 1
ATOM 2939 C C . PRO A 1 372 ? 5.062 21.625 28.578 1 83.56 372 PRO A C 1
ATOM 2941 O O . PRO A 1 372 ? 4.332 21.281 29.516 1 83.56 372 PRO A O 1
ATOM 2944 N N . HIS A 1 373 ? 4.816 22.609 27.844 1 87.06 373 HIS A N 1
ATOM 2945 C CA . HIS A 1 373 ? 3.713 23.5 28.156 1 87.06 373 HIS A CA 1
ATOM 2946 C C . HIS A 1 373 ? 2.396 22.984 27.594 1 87.06 373 HIS A C 1
ATOM 2948 O O . HIS A 1 373 ? 1.333 23.547 27.875 1 87.06 373 HIS A O 1
ATOM 2954 N N . LEU A 1 374 ? 2.422 21.906 26.828 1 90.5 374 LEU A N 1
ATOM 2955 C CA . LEU A 1 374 ? 1.198 21.375 26.25 1 90.5 374 LEU A CA 1
ATOM 2956 C C . LEU A 1 374 ? 0.793 20.078 26.953 1 90.5 374 LEU A C 1
ATOM 2958 O O . LEU A 1 374 ? -0.138 19.391 26.516 1 90.5 374 LEU A O 1
ATOM 2962 N N . THR A 1 375 ? 1.402 19.734 28.047 1 90.88 375 THR A N 1
ATOM 2963 C CA . THR A 1 375 ? 1.102 18.5 28.734 1 90.88 375 THR A CA 1
ATOM 2964 C C . THR A 1 375 ? -0.288 18.547 29.375 1 90.88 375 THR A C 1
ATOM 2966 O O . THR A 1 375 ? -1.026 17.562 29.344 1 90.88 375 THR A O 1
ATOM 2969 N N . GLY A 1 376 ? -0.56 19.656 30.016 1 91.5 376 GLY A N 1
ATOM 2970 C CA . GLY A 1 376 ? -1.895 19.828 30.578 1 91.5 376 GLY A CA 1
ATOM 2971 C C . GLY A 1 376 ? -2.988 19.75 29.531 1 91.5 376 GLY A C 1
ATOM 2972 O O . GLY A 1 376 ? -4.047 19.172 29.766 1 91.5 376 GLY A O 1
ATOM 2973 N N . CYS A 1 377 ? -2.699 20.391 28.422 1 93.19 377 CYS A N 1
ATOM 2974 C CA . CYS A 1 377 ? -3.635 20.328 27.297 1 93.19 377 CYS A CA 1
ATOM 2975 C C . CYS A 1 377 ? -3.859 18.891 26.859 1 93.19 377 CYS A C 1
ATOM 2977 O O . CYS A 1 377 ? -5 18.469 26.656 1 93.19 377 CYS A O 1
ATOM 2979 N N . LYS A 1 378 ? -2.807 18.141 26.719 1 94.25 378 LYS A N 1
ATOM 2980 C CA . LYS A 1 378 ? -2.877 16.734 26.328 1 94.25 378 LYS A CA 1
ATOM 2981 C C . LYS A 1 378 ? -3.73 15.945 27.312 1 94.25 378 LYS A C 1
ATOM 2983 O O . LYS A 1 378 ? -4.613 15.188 26.906 1 94.25 378 LYS A O 1
ATOM 2988 N N . ASP A 1 379 ? -3.469 16.109 28.562 1 92.12 379 ASP A N 1
ATOM 2989 C CA . ASP A 1 379 ? -4.172 15.344 29.594 1 92.12 379 ASP A CA 1
ATOM 2990 C C . ASP A 1 379 ? -5.664 15.664 29.594 1 92.12 379 ASP A C 1
ATOM 2992 O O . ASP A 1 379 ? -6.496 14.773 29.75 1 92.12 379 ASP A O 1
ATOM 2996 N N . LEU A 1 380 ? -5.934 16.891 29.469 1 92.25 380 LEU A N 1
ATOM 2997 C CA . LEU A 1 380 ? -7.332 17.312 29.422 1 92.25 380 LEU A CA 1
ATOM 2998 C C . LEU A 1 380 ? -8.047 16.703 28.234 1 92.25 380 LEU A C 1
ATOM 3000 O O . LEU A 1 380 ? -9.164 16.188 28.359 1 92.25 380 LEU A O 1
ATOM 3004 N N . LEU A 1 381 ? -7.426 16.781 27.094 1 92.25 381 LEU A N 1
ATOM 3005 C CA . LEU A 1 381 ? -8.039 16.25 25.875 1 92.25 381 LEU A CA 1
ATOM 3006 C C . LEU A 1 381 ? -8.195 14.734 25.969 1 92.25 381 LEU A C 1
ATOM 3008 O O . LEU A 1 381 ? -9.172 14.172 25.469 1 92.25 381 LEU A O 1
ATOM 3012 N N . LEU A 1 382 ? -7.242 14.055 26.562 1 91.56 382 LEU A N 1
ATOM 3013 C CA . LEU A 1 382 ? -7.336 12.617 26.781 1 91.56 382 LEU A CA 1
ATOM 3014 C C . LEU A 1 382 ? -8.508 12.281 27.688 1 91.56 382 LEU A C 1
ATOM 3016 O O . LEU A 1 382 ? -9.242 11.312 27.438 1 91.56 382 LEU A O 1
ATOM 3020 N N . LYS A 1 383 ? -8.602 13.086 28.703 1 89.06 383 LYS A N 1
ATOM 3021 C CA . LYS A 1 383 ? -9.703 12.898 29.641 1 89.06 383 LYS A CA 1
ATOM 3022 C C . LYS A 1 383 ? -11.055 13.047 28.953 1 89.06 383 LYS A C 1
ATOM 3024 O O . LYS A 1 383 ? -11.953 12.242 29.172 1 89.06 383 LYS A O 1
ATOM 3029 N N . ILE A 1 384 ? -11.133 14.008 28.141 1 85.69 384 ILE A N 1
ATOM 3030 C CA . ILE A 1 384 ? -12.375 14.289 27.438 1 85.69 384 ILE A CA 1
ATOM 3031 C C . ILE A 1 384 ? -12.664 13.164 26.422 1 85.69 384 ILE A C 1
ATOM 3033 O O . ILE A 1 384 ? -13.812 12.75 26.266 1 85.69 384 ILE A O 1
ATOM 3037 N N . SER A 1 385 ? -11.742 12.672 25.734 1 83.94 385 SER A N 1
ATOM 3038 C CA . SER A 1 385 ? -11.898 11.664 24.703 1 83.94 385 SER A CA 1
ATOM 3039 C C . SER A 1 385 ? -12.289 10.312 25.297 1 83.94 385 SER A C 1
ATOM 3041 O O . SER A 1 385 ? -12.906 9.484 24.625 1 83.94 385 SER A O 1
ATOM 3043 N N . THR A 1 386 ? -11.867 10.016 26.438 1 76.31 386 THR A N 1
ATOM 3044 C CA . THR A 1 386 ? -12.156 8.742 27.094 1 76.31 386 THR A CA 1
ATOM 3045 C C . THR A 1 386 ? -13.539 8.766 27.734 1 76.31 386 THR A C 1
ATOM 3047 O O . THR A 1 386 ? -14.117 7.715 28.016 1 76.31 386 THR A O 1
ATOM 3050 N N . SER A 1 387 ? -13.961 9.93 27.906 1 71 387 SER A N 1
ATOM 3051 C CA . SER A 1 387 ? -15.25 10.039 28.578 1 71 387 SER A CA 1
ATOM 3052 C C . SER A 1 387 ? -16.406 9.719 27.625 1 71 387 SER A C 1
ATOM 3054 O O . SER A 1 387 ? -16.312 10 26.422 1 71 387 SER A O 1
ATOM 3056 N N . ASN A 1 388 ? -17.188 8.672 27.797 1 59.62 388 ASN A N 1
ATOM 3057 C CA . ASN A 1 388 ? -18.344 8.195 27.016 1 59.62 388 ASN A CA 1
ATOM 3058 C C . ASN A 1 388 ? -19.297 9.328 26.688 1 59.62 388 ASN A C 1
ATOM 3060 O O . ASN A 1 388 ? -20.266 9.133 25.938 1 59.62 388 ASN A O 1
ATOM 3064 N N . ASN A 1 389 ? -19.141 10.539 27.234 1 58 389 ASN A N 1
ATOM 3065 C CA . ASN A 1 389 ? -20.125 11.602 27.047 1 58 389 ASN A CA 1
ATOM 3066 C C . ASN A 1 389 ? -19.672 12.602 25.984 1 58 389 ASN A C 1
ATOM 3068 O O . ASN A 1 389 ? -19.688 13.812 26.219 1 58 389 ASN A O 1
ATOM 3072 N N . THR A 1 390 ? -19.219 12.133 24.859 1 60.81 390 THR A N 1
ATOM 3073 C CA . THR A 1 390 ? -18.688 12.953 23.781 1 60.81 390 THR A CA 1
ATOM 3074 C C . THR A 1 390 ? -19.781 13.844 23.188 1 60.81 390 THR A C 1
ATOM 3076 O O . THR A 1 390 ? -19.484 14.812 22.484 1 60.81 390 THR A O 1
ATOM 3079 N N . ALA A 1 391 ? -21.031 13.586 23.547 1 58.81 391 ALA A N 1
ATOM 3080 C CA . ALA A 1 391 ? -22.125 14.328 22.922 1 58.81 391 ALA A CA 1
ATOM 3081 C C . ALA A 1 391 ? -22.234 15.727 23.531 1 58.81 391 ALA A C 1
ATOM 3083 O O . ALA A 1 391 ? -22.891 16.609 22.969 1 58.81 391 ALA A O 1
ATOM 3084 N N . ASN A 1 392 ? -21.375 16.062 24.578 1 67.81 392 ASN A N 1
ATOM 3085 C CA . ASN A 1 392 ? -21.578 17.359 25.219 1 67.81 392 ASN A CA 1
ATOM 3086 C C . ASN A 1 392 ? -20.312 18.219 25.125 1 67.81 392 ASN A C 1
ATOM 3088 O O . ASN A 1 392 ? -20.156 19.172 25.906 1 67.81 392 ASN A O 1
ATOM 3092 N N . ILE A 1 393 ? -19.578 17.938 24.109 1 81.12 393 ILE A N 1
ATOM 3093 C CA . ILE A 1 393 ? -18.359 18.734 24.016 1 81.12 393 ILE A CA 1
ATOM 3094 C C . ILE A 1 393 ? -18.641 20 23.188 1 81.12 393 ILE A C 1
ATOM 3096 O O . ILE A 1 393 ? -19.344 19.953 22.172 1 81.12 393 ILE A O 1
ATOM 3100 N N . SER A 1 394 ? -18.219 21.156 23.703 1 88.88 394 SER A N 1
ATOM 3101 C CA . SER A 1 394 ? -18.438 22.438 23.047 1 88.88 394 SER A CA 1
ATOM 3102 C C . SER A 1 394 ? -17.703 22.5 21.703 1 88.88 394 SER A C 1
ATOM 3104 O O . SER A 1 394 ? -16.75 21.766 21.469 1 88.88 394 SER A O 1
ATOM 3106 N N . LYS A 1 395 ? -18.141 23.391 20.828 1 92 395 LYS A N 1
ATOM 3107 C CA . LYS A 1 395 ? -17.5 23.609 19.531 1 92 395 LYS A CA 1
ATOM 3108 C C . LYS A 1 395 ? -16.078 24.109 19.703 1 92 395 LYS A C 1
ATOM 3110 O O . LYS A 1 395 ? -15.195 23.75 18.906 1 92 395 LYS A O 1
ATOM 3115 N N . VAL A 1 396 ? -15.883 24.906 20.703 1 93.31 396 VAL A N 1
ATOM 3116 C CA . VAL A 1 396 ? -14.562 25.453 20.969 1 93.31 396 VAL A CA 1
ATOM 3117 C C . VAL A 1 396 ? -13.594 24.328 21.328 1 93.31 396 VAL A C 1
ATOM 3119 O O . VAL A 1 396 ? -12.453 24.312 20.875 1 93.31 396 VAL A O 1
ATOM 3122 N N . PHE A 1 397 ? -14.078 23.438 22.078 1 92.06 397 PHE A N 1
ATOM 3123 C CA . PHE A 1 397 ? -13.234 22.312 22.469 1 92.06 397 PHE A CA 1
ATOM 3124 C C . PHE A 1 397 ? -12.859 21.469 21.266 1 92.06 397 PHE A C 1
ATOM 3126 O O . PHE A 1 397 ? -11.727 21 21.156 1 92.06 397 PHE A O 1
ATOM 3133 N N . VAL A 1 398 ? -13.812 21.219 20.422 1 94.12 398 VAL A N 1
ATOM 3134 C CA . VAL A 1 398 ? -13.547 20.438 19.219 1 94.12 398 VAL A CA 1
ATOM 3135 C C . VAL A 1 398 ? -12.484 21.125 18.375 1 94.12 398 VAL A C 1
ATOM 3137 O O . VAL A 1 398 ? -11.555 20.484 17.891 1 94.12 398 VAL A O 1
ATOM 3140 N N . PHE A 1 399 ? -12.633 22.375 18.266 1 95.69 399 PHE A N 1
ATOM 3141 C CA . PHE A 1 399 ? -11.641 23.141 17.516 1 95.69 399 PHE A CA 1
ATOM 3142 C C . PHE A 1 399 ? -10.266 23.031 18.156 1 95.69 399 PHE A C 1
ATOM 3144 O O . PHE A 1 399 ? -9.266 22.797 17.469 1 95.69 399 PHE A O 1
ATOM 3151 N N . CYS A 1 400 ? -10.211 23.219 19.469 1 95.81 400 CYS A N 1
ATOM 3152 C CA . CYS A 1 400 ? -8.945 23.156 20.188 1 95.81 400 CYS A CA 1
ATOM 3153 C C . CYS A 1 400 ? -8.297 21.781 20.031 1 95.81 400 CYS A C 1
ATOM 3155 O O . CYS A 1 400 ? -7.074 21.688 19.891 1 95.81 400 CYS A O 1
ATOM 3157 N N . LYS A 1 401 ? -9.07 20.781 20.078 1 95.31 401 LYS A N 1
ATOM 3158 C CA . LYS A 1 401 ? -8.547 19.422 19.922 1 95.31 401 LYS A CA 1
ATOM 3159 C C . LYS A 1 401 ? -7.836 19.266 18.578 1 95.31 401 LYS A C 1
ATOM 3161 O O . LYS A 1 401 ? -6.703 18.781 18.531 1 95.31 401 LYS A O 1
ATOM 3166 N N . TYR A 1 402 ? -8.398 19.719 17.531 1 96.75 402 TYR A N 1
ATOM 3167 C CA . TYR A 1 402 ? -7.84 19.5 16.203 1 96.75 402 TYR A CA 1
ATOM 3168 C C . TYR A 1 402 ? -6.715 20.484 15.914 1 96.75 402 TYR A C 1
ATOM 3170 O O . TYR A 1 402 ? -5.805 20.188 15.141 1 96.75 402 TYR A O 1
ATOM 3178 N N . TRP A 1 403 ? -6.773 21.672 16.531 1 96.44 403 TRP A N 1
ATOM 3179 C CA . TRP A 1 403 ? -5.621 22.562 16.469 1 96.44 403 TRP A CA 1
ATOM 3180 C C . TRP A 1 403 ? -4.418 21.953 17.172 1 96.44 403 TRP A C 1
ATOM 3182 O O . TRP A 1 403 ? -3.303 21.969 16.641 1 96.44 403 TRP A O 1
ATOM 3192 N N . PHE A 1 404 ? -4.688 21.375 18.375 1 95.56 404 PHE A N 1
ATOM 3193 C CA . PHE A 1 404 ? -3.652 20.656 19.109 1 95.56 404 PHE A CA 1
ATOM 3194 C C . PHE A 1 404 ? -3.064 19.531 18.281 1 95.56 404 PHE A C 1
ATOM 3196 O O . PHE A 1 404 ? -1.844 19.359 18.219 1 95.56 404 PHE A O 1
ATOM 3203 N N . LEU A 1 405 ? -3.906 18.812 17.562 1 95.69 405 LEU A N 1
ATOM 3204 C CA . LEU A 1 405 ? -3.467 17.703 16.734 1 95.69 405 LEU A CA 1
ATOM 3205 C C . LEU A 1 405 ? -2.604 18.203 15.57 1 95.69 405 LEU A C 1
ATOM 3207 O O . LEU A 1 405 ? -1.633 17.531 15.188 1 95.69 405 LEU A O 1
ATOM 3211 N N . SER A 1 406 ? -2.992 19.25 14.984 1 95 406 SER A N 1
ATOM 3212 C CA . SER A 1 406 ? -2.193 19.828 13.906 1 95 406 SER A CA 1
ATOM 3213 C C . SER A 1 406 ? -0.774 20.141 14.367 1 95 406 SER A C 1
ATOM 3215 O O . SER A 1 406 ? 0.195 19.828 13.672 1 95 406 SER A O 1
ATOM 3217 N N . ILE A 1 407 ? -0.665 20.703 15.547 1 91.62 407 ILE A N 1
ATOM 3218 C CA . ILE A 1 407 ? 0.636 21.031 16.125 1 91.62 407 ILE A CA 1
ATOM 3219 C C . ILE A 1 407 ? 1.411 19.75 16.406 1 91.62 407 ILE A C 1
ATOM 3221 O O . ILE A 1 407 ? 2.6 19.656 16.094 1 91.62 407 ILE A O 1
ATOM 3225 N N . GLU A 1 408 ? 0.718 18.797 16.953 1 92.25 408 GLU A N 1
ATOM 3226 C CA . GLU A 1 408 ? 1.338 17.516 17.297 1 92.25 408 GLU A CA 1
ATOM 3227 C C . GLU A 1 408 ? 1.856 16.797 16.062 1 92.25 408 GLU A C 1
ATOM 3229 O O . GLU A 1 408 ? 2.932 16.188 16.094 1 92.25 408 GLU A O 1
ATOM 3234 N N . ILE A 1 409 ? 1.092 16.812 15.031 1 93.19 409 ILE A N 1
ATOM 3235 C CA . ILE A 1 409 ? 1.472 16.125 13.805 1 93.19 409 ILE A CA 1
ATOM 3236 C C . ILE A 1 409 ? 2.711 16.781 13.203 1 93.19 409 ILE A C 1
ATOM 3238 O O . ILE A 1 409 ? 3.674 16.109 12.844 1 93.19 409 ILE A O 1
ATOM 3242 N N . LEU A 1 410 ? 2.734 18.031 13.164 1 90.56 410 LEU A N 1
ATOM 3243 C CA . LEU A 1 410 ? 3.889 18.734 12.625 1 90.56 410 LEU A CA 1
ATOM 3244 C C . LEU A 1 410 ? 5.121 18.516 13.492 1 90.56 410 LEU A C 1
ATOM 3246 O O . LEU A 1 410 ? 6.23 18.359 12.977 1 90.56 410 LEU A O 1
ATOM 3250 N N . ALA A 1 411 ? 4.887 18.438 14.766 1 88.38 411 ALA A N 1
ATOM 3251 C CA . ALA A 1 411 ? 5.988 18.188 15.688 1 88.38 411 ALA A CA 1
ATOM 3252 C C . ALA A 1 411 ? 6.535 16.766 15.508 1 88.38 411 ALA A C 1
ATOM 3254 O O . ALA A 1 411 ? 7.75 16.562 15.523 1 88.38 411 ALA A O 1
ATOM 3255 N N . GLY A 1 412 ? 5.652 15.836 15.43 1 86.75 412 GLY A N 1
ATOM 3256 C CA . GLY A 1 412 ? 6.055 14.453 15.25 1 86.75 412 GLY A CA 1
ATOM 3257 C C . GLY A 1 412 ? 6.832 14.219 13.969 1 86.75 412 GLY A C 1
ATOM 3258 O O . GLY A 1 412 ? 7.727 13.375 13.922 1 86.75 412 GLY A O 1
ATOM 3259 N N . LEU A 1 413 ? 6.566 14.984 13.008 1 86.12 413 LEU A N 1
ATOM 3260 C CA . LEU A 1 413 ? 7.172 14.805 11.695 1 86.12 413 LEU A CA 1
ATOM 3261 C C . LEU A 1 413 ? 8.508 15.531 11.609 1 86.12 413 LEU A C 1
ATOM 3263 O O . LEU A 1 413 ? 9.398 15.117 10.859 1 86.12 413 LEU A O 1
ATOM 3267 N N . SER A 1 414 ? 8.695 16.594 12.32 1 80.31 414 SER A N 1
ATOM 3268 C CA . SER A 1 414 ? 9.805 17.5 12.062 1 80.31 414 SER A CA 1
ATOM 3269 C C . SER A 1 414 ? 10.867 17.391 13.156 1 80.31 414 SER A C 1
ATOM 3271 O O . SER A 1 414 ? 12.031 17.719 12.93 1 80.31 414 SER A O 1
ATOM 3273 N N . THR A 1 415 ? 10.453 17.047 14.305 1 77.25 415 THR A N 1
ATOM 3274 C CA . THR A 1 415 ? 11.383 17.172 15.422 1 77.25 415 THR A CA 1
ATOM 3275 C C . THR A 1 415 ? 12.008 15.82 15.75 1 77.25 415 THR A C 1
ATOM 3277 O O . THR A 1 415 ? 11.414 14.773 15.484 1 77.25 415 THR A O 1
ATOM 3280 N N . ASN A 1 416 ? 13.156 15.797 16.328 1 76.75 416 ASN A N 1
ATOM 3281 C CA . ASN A 1 416 ? 13.867 14.578 16.703 1 76.75 416 ASN A CA 1
ATOM 3282 C C . ASN A 1 416 ? 13.281 13.953 17.969 1 76.75 416 ASN A C 1
ATOM 3284 O O . ASN A 1 416 ? 13.477 12.758 18.219 1 76.75 416 ASN A O 1
ATOM 3288 N N . ILE A 1 417 ? 12.602 14.844 18.719 1 79.81 417 ILE A N 1
ATOM 3289 C CA . ILE A 1 417 ? 12.094 14.328 19.984 1 79.81 417 ILE A CA 1
ATOM 3290 C C . ILE A 1 417 ? 10.586 14.078 19.875 1 79.81 417 ILE A C 1
ATOM 3292 O O . ILE A 1 417 ? 9.984 13.453 20.75 1 79.81 417 ILE A O 1
ATOM 3296 N N . GLY A 1 418 ? 9.992 14.484 18.828 1 83.44 418 GLY A N 1
ATOM 3297 C CA . GLY A 1 418 ? 8.57 14.273 18.625 1 83.44 418 GLY A CA 1
ATOM 3298 C C . GLY A 1 418 ? 7.703 15.281 19.344 1 83.44 418 GLY A C 1
ATOM 3299 O O . GLY A 1 418 ? 8.172 16.344 19.734 1 83.44 418 GLY A O 1
ATOM 3300 N N . GLY A 1 419 ? 6.422 15.016 19.438 1 86.94 419 GLY A N 1
ATOM 3301 C CA . GLY A 1 419 ? 5.469 15.859 20.141 1 86.94 419 GLY A CA 1
ATOM 3302 C C . GLY A 1 419 ? 5.23 15.422 21.578 1 86.94 419 GLY A C 1
ATOM 3303 O O . GLY A 1 419 ? 6.121 14.867 22.219 1 86.94 419 GLY A O 1
ATOM 3304 N N . THR A 1 420 ? 4.094 15.852 22.078 1 90.06 420 THR A N 1
ATOM 3305 C CA . THR A 1 420 ? 3.752 15.516 23.453 1 90.06 420 THR A CA 1
ATOM 3306 C C . THR A 1 420 ? 3.186 14.102 23.547 1 90.06 420 THR A C 1
ATOM 3308 O O . THR A 1 420 ? 3.254 13.469 24.609 1 90.06 420 THR A O 1
ATOM 3311 N N . LEU A 1 421 ? 2.627 13.656 22.469 1 92.69 421 LEU A N 1
ATOM 3312 C CA . LEU A 1 421 ? 2.078 12.305 22.438 1 92.69 421 LEU A CA 1
ATOM 3313 C C . LEU A 1 421 ? 3.184 11.273 22.234 1 92.69 421 LEU A C 1
ATOM 3315 O O . LEU A 1 421 ? 3.736 11.156 21.141 1 92.69 421 LEU A O 1
ATOM 3319 N N . GLN A 1 422 ? 3.383 10.422 23.172 1 88.19 422 GLN A N 1
ATOM 3320 C CA . GLN A 1 422 ? 4.555 9.555 23.125 1 88.19 422 GLN A CA 1
ATOM 3321 C C . GLN A 1 422 ? 4.152 8.086 23.062 1 88.19 422 GLN A C 1
ATOM 3323 O O . GLN A 1 422 ? 4.836 7.273 22.438 1 88.19 422 GLN A O 1
ATOM 3328 N N . THR A 1 423 ? 3.023 7.766 23.672 1 90.94 423 THR A N 1
ATOM 3329 C CA . THR A 1 423 ? 2.635 6.359 23.719 1 90.94 423 THR A CA 1
ATOM 3330 C C . THR A 1 423 ? 1.59 6.043 22.656 1 90.94 423 THR A C 1
ATOM 3332 O O . THR A 1 423 ? 0.812 6.914 22.266 1 90.94 423 THR A O 1
ATOM 3335 N N . ASP A 1 424 ? 1.594 4.781 22.266 1 92.06 424 ASP A N 1
ATOM 3336 C CA . ASP A 1 424 ? 0.591 4.34 21.297 1 92.06 424 ASP A CA 1
ATOM 3337 C C . ASP A 1 424 ? -0.821 4.59 21.828 1 92.06 424 ASP A C 1
ATOM 3339 O O . ASP A 1 424 ? -1.722 4.934 21.062 1 92.06 424 ASP A O 1
ATOM 3343 N N . HIS A 1 425 ? -0.985 4.414 23.094 1 92.25 425 HIS A N 1
ATOM 3344 C CA . HIS A 1 425 ? -2.301 4.609 23.688 1 92.25 425 HIS A CA 1
ATOM 3345 C C . HIS A 1 425 ? -2.773 6.051 23.516 1 92.25 425 HIS A C 1
ATOM 3347 O O . HIS A 1 425 ? -3.908 6.289 23.094 1 92.25 425 HIS A O 1
ATOM 3353 N N . GLU A 1 426 ? -1.933 6.992 23.891 1 94 426 GLU A N 1
ATOM 3354 C CA . GLU A 1 426 ? -2.27 8.406 23.75 1 94 426 GLU A CA 1
ATOM 3355 C C . GLU A 1 426 ? -2.572 8.766 22.297 1 94 426 GLU A C 1
ATOM 3357 O O . GLU A 1 426 ? -3.531 9.484 22.016 1 94 426 GLU A O 1
ATOM 3362 N N . ILE A 1 427 ? -1.741 8.25 21.406 1 95.31 427 ILE A N 1
ATOM 3363 C CA . ILE A 1 427 ? -1.857 8.539 19.984 1 95.31 427 ILE A CA 1
ATOM 3364 C C . ILE A 1 427 ? -3.166 7.969 19.453 1 95.31 427 ILE A C 1
ATOM 3366 O O . ILE A 1 427 ? -3.92 8.664 18.766 1 95.31 427 ILE A O 1
ATOM 3370 N N . ASP A 1 428 ? -3.48 6.766 19.766 1 94 428 ASP A N 1
ATOM 3371 C CA . ASP A 1 428 ? -4.684 6.102 19.281 1 94 428 ASP A CA 1
ATOM 3372 C C . ASP A 1 428 ? -5.945 6.789 19.797 1 94 428 ASP A C 1
ATOM 3374 O O . ASP A 1 428 ? -6.961 6.844 19.109 1 94 428 ASP A O 1
ATOM 3378 N N . ARG A 1 429 ? -5.867 7.266 20.922 1 92.12 429 ARG A N 1
ATOM 3379 C CA . ARG A 1 429 ? -7.043 7.852 21.547 1 92.12 429 ARG A CA 1
ATOM 3380 C C . ARG A 1 429 ? -7.332 9.242 20.984 1 92.12 429 ARG A C 1
ATOM 3382 O O . ARG A 1 429 ? -8.492 9.625 20.844 1 92.12 429 ARG A O 1
ATOM 3389 N N . LEU A 1 430 ? -6.336 9.992 20.703 1 93.81 430 LEU A N 1
ATOM 3390 C CA . LEU A 1 430 ? -6.539 11.391 20.328 1 93.81 430 LEU A CA 1
ATOM 3391 C C . LEU A 1 430 ? -6.473 11.57 18.828 1 93.81 430 LEU A C 1
ATOM 3393 O O . LEU A 1 430 ? -7.16 12.438 18.266 1 93.81 430 LEU A O 1
ATOM 3397 N N . MET A 1 431 ? -5.633 10.836 18.172 1 94.19 431 MET A N 1
ATOM 3398 C CA . MET A 1 431 ? -5.398 11.062 16.75 1 94.19 431 MET A CA 1
ATOM 3399 C C . MET A 1 431 ? -6.367 10.242 15.898 1 94.19 431 MET A C 1
ATOM 3401 O O . MET A 1 431 ? -6.012 9.164 15.422 1 94.19 431 MET A O 1
ATOM 3405 N N . SER A 1 432 ? -7.5 10.773 15.727 1 92.56 432 SER A N 1
ATOM 3406 C CA . SER A 1 432 ? -8.531 10.148 14.898 1 92.56 432 SER A CA 1
ATOM 3407 C C . SER A 1 432 ? -9.172 11.164 13.961 1 92.56 432 SER A C 1
ATOM 3409 O O . SER A 1 432 ? -9.047 12.375 14.164 1 92.56 432 SER A O 1
ATOM 3411 N N . CYS A 1 433 ? -9.867 10.625 12.977 1 93.31 433 CYS A N 1
ATOM 3412 C CA . CYS A 1 433 ? -10.547 11.484 12.008 1 93.31 433 CYS A CA 1
ATOM 3413 C C . CYS A 1 433 ? -11.773 12.141 12.625 1 93.31 433 CYS A C 1
ATOM 3415 O O . CYS A 1 433 ? -12.297 13.117 12.086 1 93.31 433 CYS A O 1
ATOM 3417 N N . GLY A 1 434 ? -12.141 11.68 13.758 1 91.69 434 GLY A N 1
ATOM 3418 C CA . GLY A 1 434 ? -13.242 12.312 14.469 1 91.69 434 GLY A CA 1
ATOM 3419 C C . GLY A 1 434 ? -14.508 11.469 14.477 1 91.69 434 GLY A C 1
ATOM 3420 O O . GLY A 1 434 ? -14.789 10.75 13.516 1 91.69 434 GLY A O 1
ATOM 3421 N N . SER A 1 435 ? -15.211 11.57 15.523 1 90.75 435 SER A N 1
ATOM 3422 C CA . SER A 1 435 ? -16.547 10.977 15.594 1 90.75 435 SER A CA 1
ATOM 3423 C C . SER A 1 435 ? -17.516 11.703 14.664 1 90.75 435 SER A C 1
ATOM 3425 O O . SER A 1 435 ? -17.203 12.766 14.133 1 90.75 435 SER A O 1
ATOM 3427 N N . GLU A 1 436 ? -18.688 11.188 14.5 1 91.25 436 GLU A N 1
ATOM 3428 C CA . GLU A 1 436 ? -19.703 11.828 13.68 1 91.25 436 GLU A CA 1
ATOM 3429 C C . GLU A 1 436 ? -20.047 13.219 14.211 1 91.25 436 GLU A C 1
ATOM 3431 O O . GLU A 1 436 ? -20.266 14.148 13.43 1 91.25 436 GLU A O 1
ATOM 3436 N N . TYR A 1 437 ? -20.094 13.375 15.508 1 91.88 437 TYR A N 1
ATOM 3437 C CA . TYR A 1 437 ? -20.375 14.656 16.141 1 91.88 437 TYR A CA 1
ATOM 3438 C C . TYR A 1 437 ? -19.266 15.664 15.867 1 91.88 437 TYR A C 1
ATOM 3440 O O . TYR A 1 437 ? -19.547 16.797 15.477 1 91.88 437 TYR A O 1
ATOM 3448 N N . GLU A 1 438 ? -18.094 15.219 16.062 1 93.31 438 GLU A N 1
ATOM 3449 C CA . GLU A 1 438 ? -16.953 16.109 15.836 1 93.31 438 GLU A CA 1
ATOM 3450 C C . GLU A 1 438 ? -16.891 16.547 14.375 1 93.31 438 GLU A C 1
ATOM 3452 O O . GLU A 1 438 ? -16.656 17.734 14.094 1 93.31 438 GLU A O 1
ATOM 3457 N N . ILE A 1 439 ? -17.109 15.594 13.484 1 95.38 439 ILE A N 1
ATOM 3458 C CA . ILE A 1 439 ? -17.078 15.906 12.062 1 95.38 439 ILE A CA 1
ATOM 3459 C C . ILE A 1 439 ? -18.188 16.906 11.734 1 95.38 439 ILE A C 1
ATOM 3461 O O . ILE A 1 439 ? -17.984 17.828 10.945 1 95.38 439 ILE A O 1
ATOM 3465 N N . GLY A 1 440 ? -19.328 16.656 12.336 1 94.25 440 GLY A N 1
ATOM 3466 C CA . GLY A 1 440 ? -20.422 17.594 12.141 1 94.25 440 GLY A CA 1
ATOM 3467 C C . GLY A 1 440 ? -20.062 19.016 12.539 1 94.25 440 GLY A C 1
ATOM 3468 O O . GLY A 1 440 ? -20.359 19.969 11.805 1 94.25 440 GLY A O 1
ATOM 3469 N N . ILE A 1 441 ? -19.438 19.203 13.656 1 93.81 441 ILE A N 1
ATOM 3470 C CA . ILE A 1 441 ? -19.031 20.5 14.156 1 93.81 441 ILE A CA 1
ATOM 3471 C C . ILE A 1 441 ? -17.984 21.109 13.227 1 93.81 441 ILE A C 1
ATOM 3473 O O . ILE A 1 441 ? -18.062 22.297 12.875 1 93.81 441 ILE A O 1
ATOM 3477 N N . LEU A 1 442 ? -17.047 20.344 12.812 1 96 442 LEU A N 1
ATOM 3478 C CA . LEU A 1 442 ? -15.969 20.844 11.961 1 96 442 LEU A CA 1
ATOM 3479 C C . LEU A 1 442 ? -16.5 21.281 10.602 1 96 442 LEU A C 1
ATOM 3481 O O . LEU A 1 442 ? -16 22.234 10.016 1 96 442 LEU A O 1
ATOM 3485 N N . CYS A 1 443 ? -17.469 20.609 10.164 1 94.75 443 CYS A N 1
ATOM 3486 C CA . CYS A 1 443 ? -18.125 21 8.922 1 94.75 443 CYS A CA 1
ATOM 3487 C C . CYS A 1 443 ? -18.891 22.312 9.102 1 94.75 443 CYS A C 1
ATOM 3489 O O . CYS A 1 443 ? -18.828 23.188 8.25 1 94.75 443 CYS A O 1
ATOM 3491 N N . GLU A 1 444 ? -19.578 22.359 10.195 1 92.81 444 GLU A N 1
ATOM 3492 C CA . GLU A 1 444 ? -20.328 23.562 10.492 1 92.81 444 GLU A CA 1
ATOM 3493 C C . GLU A 1 444 ? -19.422 24.781 10.594 1 92.81 444 GLU A C 1
ATOM 3495 O O . GLU A 1 444 ? -19.766 25.875 10.141 1 92.81 444 GLU A O 1
ATOM 3500 N N . LEU A 1 445 ? -18.266 24.609 11.148 1 93.12 445 LEU A N 1
ATOM 3501 C CA . LEU A 1 445 ? -17.297 25.688 11.312 1 93.12 445 LEU A CA 1
ATOM 3502 C C . LEU A 1 445 ? -16.609 26.016 9.984 1 93.12 445 LEU A C 1
ATOM 3504 O O . LEU A 1 445 ? -15.969 27.062 9.852 1 93.12 445 LEU A O 1
ATOM 3508 N N . GLY A 1 446 ? -16.719 25.109 9.055 1 92.88 446 GLY A N 1
ATOM 3509 C CA . GLY A 1 446 ? -16.078 25.281 7.762 1 92.88 446 GLY A CA 1
ATOM 3510 C C . GLY A 1 446 ? -14.656 24.766 7.727 1 92.88 446 GLY A C 1
ATOM 3511 O O . GLY A 1 446 ? -13.922 25.031 6.777 1 92.88 446 GLY A O 1
ATOM 3512 N N . ILE A 1 447 ? -14.258 24.062 8.719 1 95.69 447 ILE A N 1
ATOM 3513 C CA . ILE A 1 447 ? -12.906 23.516 8.789 1 95.69 447 ILE A CA 1
ATOM 3514 C C . ILE A 1 447 ? -12.773 22.344 7.828 1 95.69 447 ILE A C 1
ATOM 3516 O O . ILE A 1 447 ? -11.766 22.219 7.125 1 95.69 447 ILE A O 1
ATOM 3520 N N . ILE A 1 448 ? -13.789 21.531 7.82 1 96.56 448 ILE A N 1
ATOM 3521 C CA . ILE A 1 448 ? -13.836 20.438 6.855 1 96.56 448 ILE A CA 1
ATOM 3522 C C . ILE A 1 448 ? -14.828 20.766 5.746 1 96.56 448 ILE A C 1
ATOM 3524 O O . ILE A 1 448 ? -15.984 21.094 6.016 1 96.56 448 ILE A O 1
ATOM 3528 N N . THR A 1 449 ? -14.375 20.703 4.555 1 95.06 449 THR A N 1
ATOM 3529 C CA . THR A 1 449 ? -15.242 20.969 3.412 1 95.06 449 THR A CA 1
ATOM 3530 C C . THR A 1 449 ? -16.109 19.766 3.094 1 95.06 449 THR A C 1
ATOM 3532 O O . THR A 1 449 ? -15.914 18.688 3.658 1 95.06 449 THR A O 1
ATOM 3535 N N . ASN A 1 450 ? -17.047 19.938 2.172 1 91.44 450 ASN A N 1
ATOM 3536 C CA . ASN A 1 450 ? -17.922 18.859 1.754 1 91.44 450 ASN A CA 1
ATOM 3537 C C . ASN A 1 450 ? -17.156 17.734 1.064 1 91.44 450 ASN A C 1
ATOM 3539 O O . ASN A 1 450 ? -17.578 16.578 1.074 1 91.44 450 ASN A O 1
ATOM 3543 N N . GLN A 1 451 ? -16 18.078 0.52 1 93.31 451 GLN A N 1
ATOM 3544 C CA . GLN A 1 451 ? -15.195 17.094 -0.188 1 93.31 451 GLN A CA 1
ATOM 3545 C C . GLN A 1 451 ? -14.219 16.391 0.762 1 93.31 451 GLN A C 1
ATOM 3547 O O . GLN A 1 451 ? -13.438 15.539 0.342 1 93.31 451 GLN A O 1
ATOM 3552 N N . GLY A 1 452 ? -14.227 16.828 2.02 1 96 452 GLY A N 1
ATOM 3553 C CA . GLY A 1 452 ? -13.422 16.156 3.031 1 96 452 GLY A CA 1
ATOM 3554 C C . GLY A 1 452 ? -12.086 16.828 3.271 1 96 452 GLY A C 1
ATOM 3555 O O . GLY A 1 452 ? -11.281 16.344 4.07 1 96 452 GLY A O 1
ATOM 3556 N N . PHE A 1 453 ? -11.867 17.953 2.609 1 97.12 453 PHE A N 1
ATOM 3557 C CA . PHE A 1 453 ? -10.617 18.688 2.793 1 97.12 453 PHE A CA 1
ATOM 3558 C C . PHE A 1 453 ? -10.625 19.438 4.121 1 97.12 453 PHE A C 1
ATOM 3560 O O . PHE A 1 453 ? -11.609 20.078 4.473 1 97.12 453 PHE A O 1
ATOM 3567 N N . ASN A 1 454 ? -9.578 19.328 4.887 1 97.56 454 ASN A N 1
ATOM 3568 C CA . ASN A 1 454 ? -9.406 20.016 6.16 1 97.56 454 ASN A CA 1
ATOM 3569 C C . ASN A 1 454 ? -8.625 21.312 5.996 1 97.56 454 ASN A C 1
ATOM 3571 O O . ASN A 1 454 ? -7.398 21.297 5.898 1 97.56 454 ASN A O 1
ATOM 3575 N N . ASN A 1 455 ? -9.242 22.375 6.156 1 96.56 455 ASN A N 1
ATOM 3576 C CA . ASN A 1 455 ? -8.664 23.688 5.926 1 96.56 455 ASN A CA 1
ATOM 3577 C C . ASN A 1 455 ? -7.637 24.047 6.992 1 96.56 455 ASN A C 1
ATOM 3579 O O . ASN A 1 455 ? -6.742 24.859 6.75 1 96.56 455 ASN A O 1
ATOM 3583 N N . LEU A 1 456 ? -7.77 23.5 8.125 1 96.44 456 LEU A N 1
ATOM 3584 C CA . LEU A 1 456 ? -6.859 23.797 9.227 1 96.44 456 LEU A CA 1
ATOM 3585 C C . LEU A 1 456 ? -5.535 23.062 9.047 1 96.44 456 LEU A C 1
ATOM 3587 O O . LEU A 1 456 ? -4.469 23.625 9.305 1 96.44 456 LEU A O 1
ATOM 3591 N N . MET A 1 457 ? -5.617 21.844 8.586 1 96 457 MET A N 1
ATOM 3592 C CA . MET A 1 457 ? -4.43 21 8.539 1 96 457 MET A CA 1
ATOM 3593 C C . MET A 1 457 ? -3.842 20.953 7.133 1 96 457 MET A C 1
ATOM 3595 O O . MET A 1 457 ? -2.66 20.656 6.957 1 96 457 MET A O 1
ATOM 3599 N N . GLY A 1 458 ? -4.648 21.109 6.102 1 96.69 458 GLY A N 1
ATOM 3600 C CA . GLY A 1 458 ? -4.148 21.234 4.742 1 96.69 458 GLY A CA 1
ATOM 3601 C C . GLY A 1 458 ? -4.164 19.922 3.975 1 96.69 458 GLY A C 1
ATOM 3602 O O . GLY A 1 458 ? -3.5 19.797 2.943 1 96.69 458 GLY A O 1
ATOM 3603 N N . TYR A 1 459 ? -4.781 18.953 4.438 1 97.88 459 TYR A N 1
ATOM 3604 C CA . TYR A 1 459 ? -4.926 17.672 3.74 1 97.88 459 TYR A CA 1
ATOM 3605 C C . TYR A 1 459 ? -6.285 17.047 4.027 1 97.88 459 TYR A C 1
ATOM 3607 O O . TYR A 1 459 ? -7.059 17.578 4.828 1 97.88 459 TYR A O 1
ATOM 3615 N N . HIS A 1 460 ? -6.621 16.016 3.279 1 98.19 460 HIS A N 1
ATOM 3616 C CA . HIS A 1 460 ? -7.887 15.32 3.494 1 98.19 460 HIS A CA 1
ATOM 3617 C C . HIS A 1 460 ? -8 14.805 4.926 1 98.19 460 HIS A C 1
ATOM 3619 O O . HIS A 1 460 ? -7.031 14.289 5.484 1 98.19 460 HIS A O 1
ATOM 3625 N N . ASN A 1 461 ? -9.133 14.922 5.508 1 98.12 461 ASN A N 1
ATOM 3626 C CA . ASN A 1 461 ? -9.328 14.641 6.926 1 98.12 461 ASN A CA 1
ATOM 3627 C C . ASN A 1 461 ? -8.969 13.195 7.27 1 98.12 461 ASN A C 1
ATOM 3629 O O . ASN A 1 461 ? -8.492 12.914 8.367 1 98.12 461 ASN A O 1
ATOM 3633 N N . THR A 1 462 ? -9.094 12.281 6.34 1 97.5 462 THR A N 1
ATOM 3634 C CA . THR A 1 462 ? -8.805 10.875 6.594 1 97.5 462 THR A CA 1
ATOM 3635 C C . THR A 1 462 ? -7.305 10.633 6.703 1 97.5 462 THR A C 1
ATOM 3637 O O . THR A 1 462 ? -6.871 9.578 7.172 1 97.5 462 THR A O 1
ATOM 3640 N N . CYS A 1 463 ? -6.535 11.586 6.27 1 97.88 463 CYS A N 1
ATOM 3641 C CA . CYS A 1 463 ? -5.082 11.453 6.316 1 97.88 463 CYS A CA 1
ATOM 3642 C C . CYS A 1 463 ? -4.582 11.469 7.758 1 97.88 463 CYS A C 1
ATOM 3644 O O . CYS A 1 463 ? -3.457 11.047 8.031 1 97.88 463 CYS A O 1
ATOM 3646 N N . ILE A 1 464 ? -5.387 11.945 8.703 1 97.69 464 ILE A N 1
ATOM 3647 C CA . ILE A 1 464 ? -5.02 11.984 10.109 1 97.69 464 ILE A CA 1
ATOM 3648 C C . ILE A 1 464 ? -4.703 10.57 10.602 1 97.69 464 ILE A C 1
ATOM 3650 O O . ILE A 1 464 ? -3.768 10.375 11.383 1 97.69 464 ILE A O 1
ATOM 3654 N N . SER A 1 465 ? -5.457 9.586 10.109 1 97 465 SER A N 1
ATOM 3655 C CA . SER A 1 465 ? -5.215 8.203 10.5 1 97 465 SER A CA 1
ATOM 3656 C C . SER A 1 465 ? -3.871 7.707 9.977 1 97 465 SER A C 1
ATOM 3658 O O . SER A 1 465 ? -3.197 6.914 10.641 1 97 465 SER A O 1
ATOM 3660 N N . CYS A 1 466 ? -3.51 8.133 8.766 1 97.62 466 CYS A N 1
ATOM 3661 C CA . CYS A 1 466 ? -2.205 7.773 8.227 1 97.62 466 CYS A CA 1
ATOM 3662 C C . CYS A 1 466 ? -1.082 8.352 9.078 1 97.62 466 CYS A C 1
ATOM 3664 O O . CYS A 1 466 ? -0.112 7.664 9.391 1 97.62 466 CYS A O 1
ATOM 3666 N N . PHE A 1 467 ? -1.254 9.578 9.469 1 97.38 467 PHE A N 1
ATOM 3667 C CA . PHE A 1 467 ? -0.247 10.227 10.305 1 97.38 467 PHE A CA 1
ATOM 3668 C C . PHE A 1 467 ? -0.171 9.57 11.672 1 97.38 467 PHE A C 1
ATOM 3670 O O . PHE A 1 467 ? 0.906 9.484 12.266 1 97.38 467 PHE A O 1
ATOM 3677 N N . ARG A 1 468 ? -1.354 9.188 12.203 1 96.5 468 ARG A N 1
ATOM 3678 C CA . ARG A 1 468 ? -1.381 8.461 13.469 1 96.5 468 ARG A CA 1
ATOM 3679 C C . ARG A 1 468 ? -0.425 7.27 13.43 1 96.5 468 ARG A C 1
ATOM 3681 O O . ARG A 1 468 ? 0.415 7.117 14.32 1 96.5 468 ARG A O 1
ATOM 3688 N N . ASP A 1 469 ? -0.523 6.453 12.406 1 95.69 469 ASP A N 1
ATOM 3689 C CA . ASP A 1 469 ? 0.289 5.242 12.297 1 95.69 469 ASP A CA 1
ATOM 3690 C C . ASP A 1 469 ? 1.749 5.586 12.008 1 95.69 469 ASP A C 1
ATOM 3692 O O . ASP A 1 469 ? 2.658 4.918 12.5 1 95.69 469 ASP A O 1
ATOM 3696 N N . LEU A 1 470 ? 1.979 6.555 11.18 1 95.94 470 LEU A N 1
ATOM 3697 C CA . LEU A 1 470 ? 3.342 6.996 10.906 1 95.94 470 LEU A CA 1
ATOM 3698 C C . LEU A 1 470 ? 4.008 7.516 12.172 1 95.94 470 LEU A C 1
ATOM 3700 O O . LEU A 1 470 ? 5.191 7.266 12.406 1 95.94 470 LEU A O 1
ATOM 3704 N N . PHE A 1 471 ? 3.184 8.227 12.961 1 93.81 471 PHE A N 1
ATOM 3705 C CA . PHE A 1 471 ? 3.691 8.789 14.211 1 93.81 471 PHE A CA 1
ATOM 3706 C C . PHE A 1 471 ? 4.152 7.68 15.148 1 93.81 471 PHE A C 1
ATOM 3708 O O . PHE A 1 471 ? 5.195 7.805 15.797 1 93.81 471 PHE A O 1
ATOM 3715 N N . LYS A 1 472 ? 3.369 6.703 15.258 1 92.19 472 LYS A N 1
ATOM 3716 C CA . LYS A 1 472 ? 3.744 5.57 16.094 1 92.19 472 LYS A CA 1
ATOM 3717 C C . LYS A 1 472 ? 5.066 4.965 15.648 1 92.19 472 LYS A C 1
ATOM 3719 O O . LYS A 1 472 ? 5.93 4.648 16.469 1 92.19 472 LYS A O 1
ATOM 3724 N N . LEU A 1 473 ? 5.25 4.836 14.336 1 91.25 473 LEU A N 1
ATOM 3725 C CA . LEU A 1 473 ? 6.488 4.301 13.781 1 91.25 473 LEU A CA 1
ATOM 3726 C C . LEU A 1 473 ? 7.664 5.227 14.086 1 91.25 473 LEU A C 1
ATOM 3728 O O . LEU A 1 473 ? 8.742 4.762 14.469 1 91.25 473 LEU A O 1
ATOM 3732 N N . LEU A 1 474 ? 7.484 6.52 13.93 1 91.38 474 LEU A N 1
ATOM 3733 C CA . LEU A 1 474 ? 8.539 7.5 14.148 1 91.38 474 LEU A CA 1
ATOM 3734 C C . LEU A 1 474 ? 8.938 7.551 15.617 1 91.38 474 LEU A C 1
ATOM 3736 O O . LEU A 1 474 ? 10.117 7.695 15.938 1 91.38 474 LEU A O 1
ATOM 3740 N N . ASN A 1 475 ? 7.922 7.465 16.453 1 90.06 475 ASN A N 1
ATOM 3741 C CA . ASN A 1 475 ? 8.219 7.445 17.891 1 90.06 475 ASN A CA 1
ATOM 3742 C C . ASN A 1 475 ? 9.062 6.23 18.266 1 90.06 475 ASN A C 1
ATOM 3744 O O . ASN A 1 475 ? 9.984 6.336 19.078 1 90.06 475 ASN A O 1
ATOM 3748 N N . ARG A 1 476 ? 8.734 5.059 17.75 1 86.94 476 ARG A N 1
ATOM 3749 C CA . ARG A 1 476 ? 9.516 3.854 18 1 86.94 476 ARG A CA 1
ATOM 3750 C C . ARG A 1 476 ? 10.938 3.996 17.453 1 86.94 476 ARG A C 1
ATOM 3752 O O . ARG A 1 476 ? 11.891 3.52 18.062 1 86.94 476 ARG A O 1
ATOM 3759 N N . TYR A 1 477 ? 11.047 4.605 16.328 1 84.44 477 TYR A N 1
ATOM 3760 C CA . TYR A 1 477 ? 12.344 4.852 15.711 1 84.44 477 TYR A CA 1
ATOM 3761 C C . TYR A 1 477 ? 13.211 5.746 16.594 1 84.44 477 TYR A C 1
ATOM 3763 O O . TYR A 1 477 ? 14.414 5.516 16.734 1 84.44 477 TYR A O 1
ATOM 3771 N N . ARG A 1 478 ? 12.625 6.766 17.141 1 83.38 478 ARG A N 1
ATOM 3772 C CA . ARG A 1 478 ? 13.344 7.727 17.969 1 83.38 478 ARG A CA 1
ATOM 3773 C C . ARG A 1 478 ? 13.789 7.094 19.281 1 83.38 478 ARG A C 1
ATOM 3775 O O . ARG A 1 478 ? 14.844 7.434 19.812 1 83.38 478 ARG A O 1
ATOM 3782 N N . LEU A 1 479 ? 13.016 6.219 19.828 1 80.5 479 LEU A N 1
ATOM 3783 C CA . LEU A 1 479 ? 13.312 5.574 21.109 1 80.5 479 LEU A CA 1
ATOM 3784 C C . LEU A 1 479 ? 14.492 4.617 20.969 1 80.5 479 LEU A C 1
ATOM 3786 O O . LEU A 1 479 ? 15.242 4.41 21.922 1 80.5 479 LEU A O 1
ATOM 3790 N N . ASN A 1 480 ? 14.633 3.941 19.891 1 73.31 480 ASN A N 1
ATOM 3791 C CA . ASN A 1 480 ? 15.703 2.961 19.703 1 73.31 480 ASN A CA 1
ATOM 3792 C C . ASN A 1 480 ? 16.969 3.598 19.141 1 73.31 480 ASN A C 1
ATOM 3794 O O . ASN A 1 480 ? 17.844 2.898 18.641 1 73.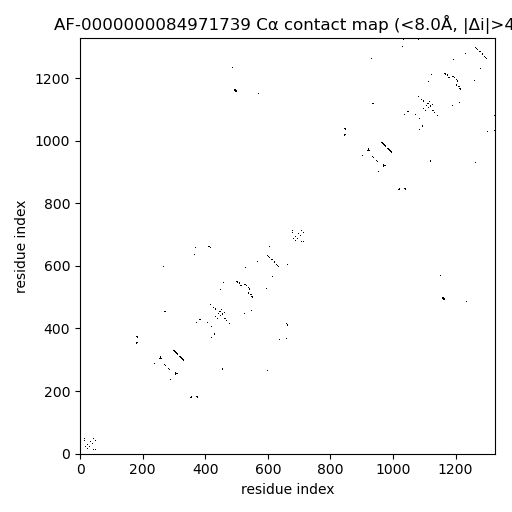31 480 ASN A O 1
ATOM 3798 N N . ASP A 1 481 ? 17.125 4.867 19.484 1 62.34 481 ASP A N 1
ATOM 3799 C CA . ASP A 1 481 ? 18.281 5.672 19.078 1 62.34 481 ASP A CA 1
ATOM 3800 C C . ASP A 1 481 ? 18.656 5.418 17.625 1 62.34 481 ASP A C 1
ATOM 3802 O O . ASP A 1 481 ? 19.828 5.219 17.297 1 62.34 481 ASP A O 1
ATOM 3806 N N . GLY A 1 482 ? 17.734 5.336 16.938 1 57.78 482 GLY A N 1
ATOM 3807 C CA . GLY A 1 482 ? 17.969 5.195 15.508 1 57.78 482 GLY A CA 1
ATOM 3808 C C . GLY A 1 482 ? 18.344 3.787 15.094 1 57.78 482 GLY A C 1
ATOM 3809 O O . GLY A 1 482 ? 18.609 3.525 13.922 1 57.78 482 GLY A O 1
ATOM 3810 N N . ILE A 1 483 ? 18.734 3.01 16.172 1 55.28 483 ILE A N 1
ATOM 3811 C CA . ILE A 1 483 ? 19.078 1.629 15.844 1 55.28 483 ILE A CA 1
ATOM 3812 C C . ILE A 1 483 ? 17.812 0.857 15.469 1 55.28 483 ILE A C 1
ATOM 3814 O O . ILE A 1 483 ? 16.781 0.981 16.141 1 55.28 483 ILE A O 1
ATOM 3818 N N . THR A 1 484 ? 17.734 0.502 14.242 1 53.09 484 THR A N 1
ATOM 3819 C CA . THR A 1 484 ? 16.578 -0.113 13.602 1 53.09 484 THR A CA 1
ATOM 3820 C C . THR A 1 484 ? 15.906 -1.107 14.539 1 53.09 484 THR A C 1
ATOM 3822 O O . THR A 1 484 ? 16.484 -2.139 14.883 1 53.09 484 THR A O 1
ATOM 3825 N N . PRO A 1 485 ? 15.172 -0.604 15.562 1 54.69 485 PRO A N 1
ATOM 3826 C CA . PRO A 1 485 ? 14.391 -1.604 16.297 1 54.69 485 PRO A CA 1
ATOM 3827 C C . PRO A 1 485 ? 13.844 -2.705 15.391 1 54.69 485 PRO A C 1
ATOM 3829 O O . PRO A 1 485 ? 13.891 -2.578 14.164 1 54.69 485 PRO A O 1
ATOM 3832 N N . ALA A 1 486 ? 13.375 -3.785 16.047 1 60.25 486 ALA A N 1
ATOM 3833 C CA . ALA A 1 486 ? 12.695 -4.879 15.359 1 60.25 486 ALA A CA 1
ATOM 3834 C C . ALA A 1 486 ? 11.641 -4.352 14.398 1 60.25 486 ALA A C 1
ATOM 3836 O O . ALA A 1 486 ? 10.516 -4.047 14.805 1 60.25 486 ALA A O 1
ATOM 3837 N N . MET A 1 487 ? 12.117 -3.623 13.297 1 73.06 487 MET A N 1
ATOM 3838 C CA . MET A 1 487 ? 11.281 -3.109 12.219 1 73.06 487 MET A CA 1
ATOM 3839 C C . MET A 1 487 ? 10.344 -4.191 11.695 1 73.06 487 MET A C 1
ATOM 3841 O O . MET A 1 487 ? 10.727 -5.355 11.594 1 73.06 487 MET A O 1
ATOM 3845 N N . ASP A 1 488 ? 9.102 -3.826 11.805 1 87.31 488 ASP A N 1
ATOM 3846 C CA . ASP A 1 488 ? 8.094 -4.691 11.203 1 87.31 488 ASP A CA 1
ATOM 3847 C C . ASP A 1 488 ? 7.844 -4.316 9.742 1 87.31 488 ASP A C 1
ATOM 3849 O O . ASP A 1 488 ? 7.191 -3.307 9.469 1 87.31 488 ASP A O 1
ATOM 3853 N N . SER A 1 489 ? 8.375 -5.129 8.906 1 92.44 489 SER A N 1
ATOM 3854 C CA . SER A 1 489 ? 8.32 -4.859 7.477 1 92.44 489 SER A CA 1
ATOM 3855 C C . SER A 1 489 ? 6.879 -4.684 7.004 1 92.44 489 SER A C 1
ATOM 3857 O O . SER A 1 489 ? 6.586 -3.783 6.215 1 92.44 489 SER A O 1
ATOM 3859 N N . LEU A 1 490 ? 6.004 -5.48 7.457 1 93.88 490 LEU A N 1
ATOM 3860 C CA . LEU A 1 490 ? 4.617 -5.414 7.012 1 93.88 490 LEU A CA 1
ATOM 3861 C C . LEU A 1 490 ? 3.93 -4.168 7.559 1 93.88 490 LEU A C 1
ATOM 3863 O O . LEU A 1 490 ? 3.061 -3.596 6.898 1 93.88 490 LEU A O 1
ATOM 3867 N N . GLN A 1 491 ? 4.344 -3.771 8.734 1 93.5 491 GLN A N 1
ATOM 3868 C CA . GLN A 1 491 ? 3.818 -2.523 9.281 1 93.5 491 GLN A CA 1
ATOM 3869 C C . GLN A 1 491 ? 4.27 -1.327 8.445 1 93.5 491 GLN A C 1
ATOM 3871 O O . GLN A 1 491 ? 3.484 -0.414 8.188 1 93.5 491 GLN A O 1
ATOM 3876 N N . ASN A 1 492 ? 5.57 -1.307 8.125 1 94.56 492 ASN A N 1
ATOM 3877 C CA . ASN A 1 492 ? 6.066 -0.254 7.242 1 94.56 492 ASN A CA 1
ATOM 3878 C C . ASN A 1 492 ? 5.297 -0.217 5.926 1 94.56 492 ASN A C 1
ATOM 3880 O O . ASN A 1 492 ? 4.949 0.859 5.434 1 94.56 492 ASN A O 1
ATOM 3884 N N . MET A 1 493 ? 5.023 -1.377 5.41 1 95.75 493 MET A N 1
ATOM 3885 C CA . MET A 1 493 ? 4.309 -1.474 4.141 1 95.75 493 MET A CA 1
ATOM 3886 C C . MET A 1 493 ? 2.869 -0.998 4.285 1 95.75 493 MET A C 1
ATOM 3888 O O . MET A 1 493 ? 2.312 -0.395 3.367 1 95.75 493 MET A O 1
ATOM 3892 N N . LYS A 1 494 ? 2.295 -1.348 5.398 1 96.81 494 LYS A N 1
ATOM 3893 C CA . LYS A 1 494 ? 0.934 -0.885 5.656 1 96.81 494 LYS A CA 1
ATOM 3894 C C . LYS A 1 494 ? 0.85 0.637 5.602 1 96.81 494 LYS A C 1
ATOM 3896 O O . LYS A 1 494 ? -0.019 1.191 4.926 1 96.81 494 LYS A O 1
ATOM 3901 N N . VAL A 1 495 ? 1.729 1.306 6.344 1 97.12 495 VAL A N 1
ATOM 3902 C CA . VAL A 1 495 ? 1.723 2.764 6.414 1 97.12 495 VAL A CA 1
ATOM 3903 C C . VAL A 1 495 ? 1.992 3.35 5.027 1 97.12 495 VAL A C 1
ATOM 3905 O O . VAL A 1 495 ? 1.33 4.301 4.609 1 97.12 495 VAL A O 1
ATOM 3908 N N . LEU A 1 496 ? 2.967 2.771 4.312 1 97.25 496 LEU A N 1
ATOM 3909 C CA . LEU A 1 496 ? 3.254 3.213 2.953 1 97.25 496 LEU A CA 1
ATOM 3910 C C . LEU A 1 496 ? 2.031 3.043 2.057 1 97.25 496 LEU A C 1
ATOM 3912 O O . LEU A 1 496 ? 1.705 3.934 1.27 1 97.25 496 LEU A O 1
ATOM 3916 N N . SER A 1 497 ? 1.359 1.928 2.172 1 97.25 497 SER A N 1
ATOM 3917 C CA . SER A 1 497 ? 0.163 1.638 1.388 1 97.25 497 SER A CA 1
ATOM 3918 C C . SER A 1 497 ? -0.952 2.633 1.692 1 97.25 497 SER A C 1
ATOM 3920 O O . SER A 1 497 ? -1.659 3.078 0.786 1 97.25 497 SER A O 1
ATOM 3922 N N . ASP A 1 498 ? -1.102 2.951 2.953 1 97.62 498 ASP A N 1
ATOM 3923 C CA . ASP A 1 498 ? -2.125 3.91 3.357 1 97.62 498 ASP A CA 1
ATOM 3924 C C . ASP A 1 498 ? -1.874 5.277 2.73 1 97.62 498 ASP A C 1
ATOM 3926 O O . ASP A 1 498 ? -2.807 5.934 2.26 1 97.62 498 ASP A O 1
ATOM 3930 N N . PHE A 1 499 ? -0.646 5.711 2.742 1 98.19 499 PHE A N 1
ATOM 3931 C CA . PHE A 1 499 ? -0.316 6.996 2.139 1 98.19 499 PHE A CA 1
ATOM 3932 C C . PHE A 1 499 ? -0.487 6.941 0.625 1 98.19 499 PHE A C 1
ATOM 3934 O O . PHE A 1 499 ? -0.887 7.93 0.005 1 98.19 499 PHE A O 1
ATOM 3941 N N . TYR A 1 500 ? -0.16 5.836 0.018 1 97.62 500 TYR A N 1
ATOM 3942 C CA . TYR A 1 500 ? -0.399 5.719 -1.417 1 97.62 500 TYR A CA 1
ATOM 3943 C C . TYR A 1 500 ? -1.873 5.93 -1.742 1 97.62 500 TYR A C 1
ATOM 3945 O O . TYR A 1 500 ? -2.211 6.617 -2.709 1 97.62 500 TYR A O 1
ATOM 3953 N N . GLN A 1 501 ? -2.738 5.273 -0.958 1 97.38 501 GLN A N 1
ATOM 3954 C CA . GLN A 1 501 ? -4.172 5.434 -1.184 1 97.38 501 GLN A CA 1
ATOM 3955 C C . GLN A 1 501 ? -4.578 6.902 -1.107 1 97.38 501 GLN A C 1
ATOM 3957 O O . GLN A 1 501 ? -5.465 7.344 -1.843 1 97.38 501 GLN A O 1
ATOM 3962 N N . GLN A 1 502 ? -3.898 7.648 -0.242 1 98.06 502 GLN A N 1
ATOM 3963 C CA . GLN A 1 502 ? -4.195 9.07 -0.099 1 98.06 502 GLN A CA 1
ATOM 3964 C C . GLN A 1 502 ? -3.814 9.844 -1.36 1 98.06 502 GLN A C 1
ATOM 3966 O O . GLN A 1 502 ? -4.41 10.875 -1.664 1 98.06 502 GLN A O 1
ATOM 3971 N N . THR A 1 503 ? -2.785 9.398 -2.102 1 97.69 503 THR A N 1
ATOM 3972 C CA . THR A 1 503 ? -2.365 10.086 -3.318 1 97.69 503 THR A CA 1
ATOM 3973 C C . THR A 1 503 ? -3.475 10.055 -4.367 1 97.69 503 THR A C 1
ATOM 3975 O O . THR A 1 503 ? -3.48 10.859 -5.297 1 97.69 503 THR A O 1
ATOM 3978 N N . THR A 1 504 ? -4.422 9.133 -4.246 1 96.38 504 THR A N 1
ATOM 3979 C CA . THR A 1 504 ? -5.469 8.969 -5.246 1 96.38 504 THR A CA 1
ATOM 3980 C C . THR A 1 504 ? -6.586 9.992 -5.035 1 96.38 504 THR A C 1
ATOM 3982 O O . THR A 1 504 ? -7.434 10.18 -5.91 1 96.38 504 THR A O 1
ATOM 3985 N N . ILE A 1 505 ? -6.598 10.695 -3.898 1 97.31 505 ILE A N 1
ATOM 3986 C CA . ILE A 1 505 ? -7.574 11.742 -3.641 1 97.31 505 ILE A CA 1
ATOM 3987 C C . ILE A 1 505 ? -7.188 13.008 -4.406 1 97.31 505 ILE A C 1
ATOM 3989 O O . ILE A 1 505 ? -6.137 13.594 -4.148 1 97.31 505 ILE A O 1
ATOM 3993 N N . VAL A 1 506 ? -7.984 13.359 -5.395 1 95.88 506 VAL A N 1
ATOM 3994 C CA . VAL A 1 506 ? -7.773 14.539 -6.23 1 95.88 506 VAL A CA 1
ATOM 3995 C C . VAL A 1 506 ? -9.039 15.398 -6.238 1 95.88 506 VAL A C 1
ATOM 3997 O O . VAL A 1 506 ? -10.148 14.883 -6.328 1 95.88 506 VAL A O 1
ATOM 4000 N N . TYR A 1 507 ? -8.93 16.656 -6.055 1 94.81 507 TYR A N 1
ATOM 4001 C CA . TYR A 1 507 ? -10.078 17.547 -5.996 1 94.81 507 TYR A CA 1
ATOM 4002 C C . TYR A 1 507 ? -10.367 18.156 -7.359 1 94.81 507 TYR A C 1
ATOM 4004 O O . TYR A 1 507 ? -11.508 18.141 -7.828 1 94.81 507 TYR A O 1
ATOM 4012 N N . ILE A 1 508 ? -9.359 18.766 -7.988 1 93.88 508 ILE A N 1
ATOM 4013 C CA . ILE A 1 508 ? -9.5 19.312 -9.328 1 93.88 508 ILE A CA 1
ATOM 4014 C C . ILE A 1 508 ? -8.547 18.609 -10.281 1 93.88 508 ILE A C 1
ATOM 4016 O O . ILE A 1 508 ? -8.969 18.062 -11.305 1 93.88 508 ILE A O 1
ATOM 4020 N N . ASP A 1 509 ? -7.266 18.703 -9.914 1 92.88 509 ASP A N 1
ATOM 4021 C CA . ASP A 1 509 ? -6.188 18.109 -10.703 1 92.88 509 ASP A CA 1
ATOM 4022 C C . ASP A 1 509 ? -4.957 17.844 -9.836 1 92.88 509 ASP A C 1
ATOM 4024 O O . ASP A 1 509 ? -4.512 18.719 -9.102 1 92.88 509 ASP A O 1
ATOM 4028 N N . SER A 1 510 ? -4.352 16.719 -10 1 91.56 510 SER A N 1
ATOM 4029 C CA . SER A 1 510 ? -3.225 16.312 -9.164 1 91.56 510 SER A CA 1
ATOM 4030 C C . SER A 1 510 ? -1.979 17.141 -9.492 1 91.56 510 SER A C 1
ATOM 4032 O O . SER A 1 510 ? -1.028 17.172 -8.711 1 91.56 510 SER A O 1
ATOM 4034 N N . LYS A 1 511 ? -1.941 17.844 -10.57 1 92.44 511 LYS A N 1
ATOM 4035 C CA . LYS A 1 511 ? -0.795 18.672 -10.938 1 92.44 511 LYS A CA 1
ATOM 4036 C C . LYS A 1 511 ? -0.76 19.969 -10.125 1 92.44 511 LYS A C 1
ATOM 4038 O O . LYS A 1 511 ? 0.285 20.609 -10.016 1 92.44 511 LYS A O 1
ATOM 4043 N N . GLY A 1 512 ? -1.889 20.328 -9.555 1 94.88 512 GLY A N 1
ATOM 4044 C CA . GLY A 1 512 ? -1.96 21.5 -8.688 1 94.88 512 GLY A CA 1
ATOM 4045 C C . GLY A 1 512 ? -2.068 22.797 -9.445 1 94.88 512 GLY A C 1
ATOM 4046 O O . GLY A 1 512 ? -2.709 23.75 -8.984 1 94.88 512 GLY A O 1
ATOM 4047 N N . ILE A 1 513 ? -1.375 22.891 -10.617 1 94.69 513 ILE A N 1
ATOM 4048 C CA . ILE A 1 513 ? -1.431 24.078 -11.461 1 94.69 513 ILE A CA 1
ATOM 4049 C C . ILE A 1 513 ? -2.318 23.812 -12.672 1 94.69 513 ILE A C 1
ATOM 4051 O O . ILE A 1 513 ? -1.972 23 -13.539 1 94.69 513 ILE A O 1
ATOM 4055 N N . ILE A 1 514 ? -3.398 24.562 -12.727 1 92.62 514 ILE A N 1
ATOM 4056 C CA . ILE A 1 514 ? -4.434 24.234 -13.703 1 92.62 514 ILE A CA 1
ATOM 4057 C C . ILE A 1 514 ? -4.59 25.391 -14.695 1 92.62 514 ILE A C 1
ATOM 4059 O O . ILE A 1 514 ? -4.645 26.562 -14.297 1 92.62 514 ILE A O 1
ATOM 4063 N N . PRO A 1 515 ? -4.648 24.969 -15.938 1 89.94 515 PRO A N 1
ATOM 4064 C CA . PRO A 1 515 ? -5 26.016 -16.906 1 89.94 515 PRO A CA 1
ATOM 4065 C C . PRO A 1 515 ? -6.457 26.453 -16.797 1 89.94 515 PRO A C 1
ATOM 4067 O O . PRO A 1 515 ? -7.25 25.812 -16.109 1 89.94 515 PRO A O 1
ATOM 4070 N N . GLU A 1 516 ? -6.719 27.516 -17.406 1 86.31 516 GLU A N 1
ATOM 4071 C CA . GLU A 1 516 ? -8.062 28.062 -17.359 1 86.31 516 GLU A CA 1
ATOM 4072 C C . GLU A 1 516 ? -9.102 27.062 -17.844 1 86.31 516 GLU A C 1
ATOM 4074 O O . GLU A 1 516 ? -10.219 27 -17.328 1 86.31 516 GLU A O 1
ATOM 4079 N N . SER A 1 517 ? -8.711 26.25 -18.781 1 85.19 517 SER A N 1
ATOM 4080 C CA . SER A 1 517 ? -9.609 25.266 -19.375 1 85.19 517 SER A CA 1
ATOM 4081 C C . SER A 1 517 ? -9.938 24.141 -18.391 1 85.19 517 SER A C 1
ATOM 4083 O O . SER A 1 517 ? -10.961 23.469 -18.531 1 85.19 517 SER A O 1
ATOM 4085 N N . GLY A 1 518 ? -9.164 24.062 -17.359 1 86 518 GLY A N 1
ATOM 4086 C CA . GLY A 1 518 ? -9.359 22.969 -16.406 1 86 518 GLY A CA 1
ATOM 4087 C C . GLY A 1 518 ? -10.234 23.359 -15.227 1 86 518 GLY A C 1
ATOM 4088 O O . GLY A 1 518 ? -10.57 22.531 -14.391 1 86 518 GLY A O 1
ATOM 4089 N N . LEU A 1 519 ? -10.727 24.531 -15.188 1 86.38 519 LEU A N 1
ATOM 4090 C CA . LEU A 1 519 ? -11.469 25.047 -14.047 1 86.38 519 LEU A CA 1
ATOM 4091 C C . LEU A 1 519 ? -12.898 24.531 -14.039 1 86.38 519 LEU A C 1
ATOM 4093 O O . LEU A 1 519 ? -13.617 24.688 -13.047 1 86.38 519 LEU A O 1
ATOM 4097 N N . HIS A 1 520 ? -13.25 23.859 -15.078 1 84.69 520 HIS A N 1
ATOM 4098 C CA . HIS A 1 520 ? -14.609 23.328 -15.133 1 84.69 520 HIS A CA 1
ATOM 4099 C C . HIS A 1 520 ? -14.836 22.281 -14.062 1 84.69 520 HIS A C 1
ATOM 4101 O O . HIS A 1 520 ? -15.977 22.031 -13.656 1 84.69 520 HIS A O 1
ATOM 4107 N N . LYS A 1 521 ? -13.844 21.734 -13.516 1 83.31 521 LYS A N 1
ATOM 4108 C CA . LYS A 1 521 ? -13.93 20.703 -12.484 1 83.31 521 LYS A CA 1
ATOM 4109 C C . LYS A 1 521 ? -13.969 21.312 -11.086 1 83.31 521 LYS A C 1
ATOM 4111 O O . LYS A 1 521 ? -14.148 20.609 -10.094 1 83.31 521 LYS A O 1
ATOM 4116 N N . TYR A 1 522 ? -13.922 22.641 -11.008 1 86.81 522 TYR A N 1
ATOM 4117 C CA . TYR A 1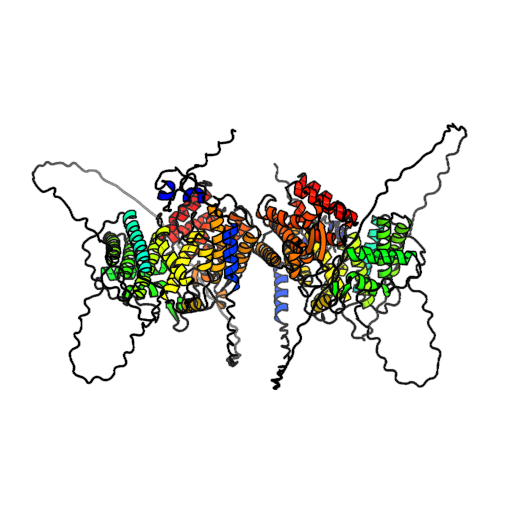 522 ? -13.805 23.328 -9.727 1 86.81 522 TYR A CA 1
ATOM 4118 C C . TYR A 1 522 ? -15.141 23.375 -9 1 86.81 522 TYR A C 1
ATOM 4120 O O . TYR A 1 522 ? -16.188 23.609 -9.625 1 86.81 522 TYR A O 1
ATOM 4128 N N . THR A 1 523 ? -15.102 23.062 -7.766 1 82.44 523 THR A N 1
ATOM 4129 C CA . THR A 1 523 ? -16.234 23.203 -6.863 1 82.44 523 THR A CA 1
ATOM 4130 C C . THR A 1 523 ? -16.031 24.375 -5.91 1 82.44 523 THR A C 1
ATOM 4132 O O . THR A 1 523 ? -14.961 24.5 -5.297 1 82.44 523 THR A O 1
ATOM 4135 N N . PRO A 1 524 ? -17.016 25.125 -5.719 1 82.31 524 PRO A N 1
ATOM 4136 C CA . PRO A 1 524 ? -16.891 26.281 -4.816 1 82.31 524 PRO A CA 1
ATOM 4137 C C . PRO A 1 524 ? -16.594 25.859 -3.377 1 82.31 524 PRO A C 1
ATOM 4139 O O . PRO A 1 524 ? -17.141 24.875 -2.885 1 82.31 524 PRO A O 1
ATOM 4142 N N . GLY A 1 525 ? -15.688 26.703 -2.787 1 83.31 525 GLY A N 1
ATOM 4143 C CA . GLY A 1 525 ? -15.375 26.438 -1.391 1 83.31 525 GLY A CA 1
ATOM 4144 C C . GLY A 1 525 ? -13.977 25.891 -1.185 1 83.31 525 GLY A C 1
ATOM 4145 O O . GLY A 1 525 ? -13.469 25.875 -0.061 1 83.31 525 GLY A O 1
ATOM 4146 N N . LEU A 1 526 ? -13.391 25.5 -2.285 1 87.88 526 LEU A N 1
ATOM 4147 C CA . LEU A 1 526 ? -12.016 25.031 -2.195 1 87.88 526 LEU A CA 1
ATOM 4148 C C . LEU A 1 526 ? -11.031 26.172 -2.416 1 87.88 526 LEU A C 1
ATOM 4150 O O . LEU A 1 526 ? -11.312 27.094 -3.191 1 87.88 526 LEU A O 1
ATOM 4154 N N . PRO A 1 527 ? -9.961 26.125 -1.676 1 89.75 527 PRO A N 1
ATOM 4155 C CA . PRO A 1 527 ? -8.992 27.203 -1.833 1 89.75 527 PRO A CA 1
ATOM 4156 C C . PRO A 1 527 ? -8.32 27.203 -3.205 1 89.75 527 PRO A C 1
ATOM 4158 O O . PRO A 1 527 ? -7.672 26.219 -3.578 1 89.75 527 PRO A O 1
ATOM 4161 N N . ILE A 1 528 ? -8.5 28.25 -3.898 1 91.25 528 ILE A N 1
ATOM 4162 C CA . ILE A 1 528 ? -7.941 28.406 -5.238 1 91.25 528 ILE A CA 1
ATOM 4163 C C . ILE A 1 528 ? -7.387 29.828 -5.41 1 91.25 528 ILE A C 1
ATOM 4165 O O . ILE A 1 528 ? -7.789 30.734 -4.695 1 91.25 528 ILE A O 1
ATOM 4169 N N . GLU A 1 529 ? -6.371 29.938 -6.305 1 92.81 529 GLU A N 1
ATOM 4170 C CA . GLU A 1 529 ? -5.727 31.234 -6.535 1 92.81 529 GLU A CA 1
ATOM 4171 C C . GLU A 1 529 ? -5.332 31.391 -8 1 92.81 529 GLU A C 1
ATOM 4173 O O . GLU A 1 529 ? -4.73 30.484 -8.594 1 92.81 529 GLU A O 1
ATOM 4178 N N . GLU A 1 530 ? -5.703 32.5 -8.539 1 92.25 530 GLU A N 1
ATOM 4179 C CA . GLU A 1 530 ? -5.27 32.812 -9.898 1 92.25 530 GLU A CA 1
ATOM 4180 C C . GLU A 1 530 ? -3.875 33.438 -9.906 1 92.25 530 GLU A C 1
ATOM 4182 O O . GLU A 1 530 ? -3.572 34.312 -9.094 1 92.25 530 GLU A O 1
ATOM 4187 N N . ILE A 1 531 ? -3.057 32.906 -10.742 1 90.88 531 ILE A N 1
ATOM 4188 C CA . ILE A 1 531 ? -1.73 33.5 -10.914 1 90.88 531 ILE A CA 1
ATOM 4189 C C . ILE A 1 531 ? -1.5 33.844 -12.391 1 90.88 531 ILE A C 1
ATOM 4191 O O . ILE A 1 531 ? -2.023 33.156 -13.273 1 90.88 531 ILE A O 1
ATOM 4195 N N . ARG A 1 532 ? -0.709 34.812 -12.602 1 87.19 532 ARG A N 1
ATOM 4196 C CA . ARG A 1 532 ? -0.402 35.25 -13.961 1 87.19 532 ARG A CA 1
ATOM 4197 C C . ARG A 1 532 ? 1.083 35.094 -14.266 1 87.19 532 ARG A C 1
ATOM 4199 O O . ARG A 1 532 ? 1.935 35.5 -13.477 1 87.19 532 ARG A O 1
ATOM 4206 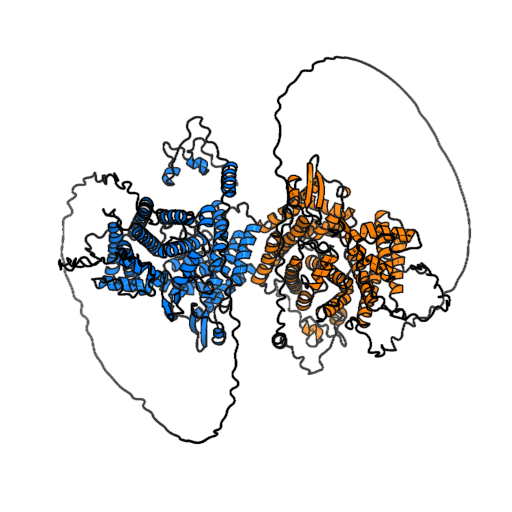N N . VAL A 1 533 ? 1.341 34.344 -15.234 1 82.81 533 VAL A N 1
ATOM 4207 C CA . VAL A 1 533 ? 2.693 34.125 -15.742 1 82.81 533 VAL A CA 1
ATOM 4208 C C . VAL A 1 533 ? 2.789 34.656 -17.172 1 82.81 533 VAL A C 1
ATOM 4210 O O . VAL A 1 533 ? 2.355 33.969 -18.125 1 82.81 533 VAL A O 1
ATOM 4213 N N . GLY A 1 534 ? 3.41 35.75 -17.312 1 80.81 534 GLY A N 1
ATOM 4214 C CA . GLY A 1 534 ? 3.365 36.406 -18.609 1 80.81 534 GLY A CA 1
ATOM 4215 C C . GLY A 1 534 ? 1.963 36.812 -19.016 1 80.81 534 GLY A C 1
ATOM 4216 O O . GLY A 1 534 ? 1.269 37.531 -18.281 1 80.81 534 GLY A O 1
ATOM 4217 N N . GLU A 1 535 ? 1.547 36.312 -20.203 1 83.44 535 GLU A N 1
ATOM 4218 C CA . GLU A 1 535 ? 0.224 36.656 -20.719 1 83.44 535 GLU A CA 1
ATOM 4219 C C . GLU A 1 535 ? -0.787 35.562 -20.422 1 83.44 535 GLU A C 1
ATOM 4221 O O . GLU A 1 535 ? -1.978 35.688 -20.703 1 83.44 535 GLU A O 1
ATOM 4226 N N . LYS A 1 536 ? -0.29 34.562 -19.734 1 87.06 536 LYS A N 1
ATOM 4227 C CA . LYS A 1 536 ? -1.168 33.406 -19.484 1 87.06 536 LYS A CA 1
ATOM 4228 C C . LYS A 1 536 ? -1.578 33.375 -18.016 1 87.06 536 LYS A C 1
ATOM 4230 O O . LYS A 1 536 ? -0.815 33.781 -17.125 1 87.06 536 LYS A O 1
ATOM 4235 N N . SER A 1 537 ? -2.785 33 -17.875 1 89.69 537 SER A N 1
ATOM 4236 C CA . SER A 1 537 ? -3.318 32.875 -16.516 1 89.69 537 SER A CA 1
ATOM 4237 C C . SER A 1 537 ? -3.443 31.391 -16.125 1 89.69 537 SER A C 1
ATOM 4239 O O . SER A 1 537 ? -3.83 30.562 -16.938 1 89.69 537 SER A O 1
ATOM 4241 N N . PHE A 1 538 ? -2.951 31.125 -14.906 1 92.25 538 PHE A N 1
ATOM 4242 C CA . PHE A 1 538 ? -3.078 29.797 -14.328 1 92.25 538 PHE A CA 1
ATOM 4243 C C . PHE A 1 538 ? -3.75 29.859 -12.961 1 92.25 538 PHE A C 1
ATOM 4245 O O . PHE A 1 538 ? -3.877 30.938 -12.375 1 92.25 538 PHE A O 1
ATOM 4252 N N . TRP A 1 539 ? -4.238 28.75 -12.586 1 93.19 539 TRP A N 1
ATOM 4253 C CA . TRP A 1 539 ? -4.898 28.656 -11.289 1 93.19 539 TRP A CA 1
ATOM 4254 C C . TRP A 1 539 ? -4.219 27.609 -10.406 1 93.19 539 TRP A C 1
ATOM 4256 O O . TRP A 1 539 ? -3.928 26.5 -10.852 1 93.19 539 TRP A O 1
ATOM 4266 N N . LEU A 1 540 ? -3.963 28.031 -9.195 1 95.75 540 LEU A N 1
ATOM 4267 C CA . LEU A 1 540 ? -3.4 27.125 -8.211 1 95.75 540 LEU A CA 1
ATOM 4268 C C . LEU A 1 540 ? -4.508 26.422 -7.422 1 95.75 540 LEU A C 1
ATOM 4270 O O . LEU A 1 540 ? -5.305 27.078 -6.754 1 95.75 540 LEU A O 1
ATOM 4274 N N . SER A 1 541 ? -4.613 25.125 -7.574 1 96 541 SER A N 1
ATOM 4275 C CA . SER A 1 541 ? -5.477 24.328 -6.711 1 96 541 SER A CA 1
ATOM 4276 C C . SER A 1 541 ? -4.797 24.016 -5.383 1 96 541 SER A C 1
ATOM 4278 O O . SER A 1 541 ? -4.18 22.953 -5.234 1 96 541 SER A O 1
ATOM 4280 N N . TRP A 1 542 ? -5.035 24.797 -4.387 1 96.31 542 TRP A N 1
ATOM 4281 C CA . TRP A 1 542 ? -4.277 24.703 -3.145 1 96.31 542 TRP A CA 1
ATOM 4282 C C . TRP A 1 542 ? -4.629 23.438 -2.383 1 96.31 542 TRP A C 1
ATOM 4284 O O . TRP A 1 542 ? -3.783 22.859 -1.694 1 96.31 542 TRP A O 1
ATOM 4294 N N . GLN A 1 543 ? -5.918 22.984 -2.445 1 96.06 543 GLN A N 1
ATOM 4295 C CA . GLN A 1 543 ? -6.262 21.734 -1.787 1 96.06 543 GLN A CA 1
ATOM 4296 C C . GLN A 1 543 ? -5.461 20.578 -2.369 1 96.06 543 GLN A C 1
ATOM 4298 O O . GLN A 1 543 ? -4.992 19.703 -1.63 1 96.06 543 GLN A O 1
ATOM 4303 N N . ASP A 1 544 ? -5.266 20.562 -3.695 1 97.56 544 ASP A N 1
ATOM 4304 C CA . ASP A 1 544 ? -4.492 19.516 -4.336 1 97.56 544 ASP A CA 1
ATOM 4305 C C . ASP A 1 544 ? -3.002 19.656 -4.027 1 97.56 544 ASP A C 1
ATOM 4307 O O . ASP A 1 544 ? -2.336 18.672 -3.678 1 97.56 544 ASP A O 1
ATOM 4311 N N . ILE A 1 545 ? -2.508 20.859 -4.113 1 98.12 545 ILE A N 1
ATOM 4312 C CA . ILE A 1 545 ? -1.09 21.125 -3.889 1 98.12 545 ILE A CA 1
ATOM 4313 C C . ILE A 1 545 ? -0.717 20.75 -2.455 1 98.12 545 ILE A C 1
ATOM 4315 O O . ILE A 1 545 ? 0.248 20.016 -2.229 1 98.12 545 ILE A O 1
ATOM 4319 N N . SER A 1 546 ? -1.476 21.219 -1.54 1 98.06 546 SER A N 1
ATOM 4320 C CA . SER A 1 546 ? -1.168 21 -0.132 1 98.06 546 SER A CA 1
ATOM 4321 C C . SER A 1 546 ? -1.328 19.531 0.238 1 98.06 546 SER A C 1
ATOM 4323 O O . SER A 1 546 ? -0.426 18.922 0.827 1 98.06 546 SER A O 1
ATOM 4325 N N . HIS A 1 547 ? -2.482 18.938 -0.118 1 98.19 547 HIS A N 1
ATOM 4326 C CA . HIS A 1 547 ? -2.729 17.547 0.193 1 98.19 547 HIS A CA 1
ATOM 4327 C C . HIS A 1 547 ? -1.65 16.641 -0.407 1 98.19 547 HIS A C 1
ATOM 4329 O O . HIS A 1 547 ? -1.06 15.82 0.296 1 98.19 547 HIS A O 1
ATOM 4335 N N . GLN A 1 548 ? -1.393 16.828 -1.677 1 98.38 548 GLN A N 1
ATOM 4336 C CA . GLN A 1 548 ? -0.399 15.992 -2.348 1 98.38 548 GLN A CA 1
ATOM 4337 C C . GLN A 1 548 ? 0.992 16.219 -1.76 1 98.38 548 GLN A C 1
ATOM 4339 O O . GLN A 1 548 ? 1.771 15.266 -1.617 1 98.38 548 GLN A O 1
ATOM 4344 N N . SER A 1 549 ? 1.326 17.422 -1.474 1 98.44 549 SER A N 1
ATOM 4345 C CA . SER A 1 549 ? 2.639 17.719 -0.907 1 98.44 549 SER A CA 1
ATOM 4346 C C . SER A 1 549 ? 2.84 16.984 0.42 1 98.44 549 SER A C 1
ATOM 4348 O O . SER A 1 549 ? 3.898 16.406 0.662 1 98.44 549 SER A O 1
ATOM 4350 N N . PHE A 1 550 ? 1.831 17.031 1.283 1 98.06 550 PHE A N 1
ATOM 4351 C CA . PHE A 1 550 ? 1.934 16.359 2.574 1 98.06 550 PHE A CA 1
ATOM 4352 C C . PHE A 1 550 ? 2.064 14.859 2.391 1 98.06 550 PHE A C 1
ATOM 4354 O O . PHE A 1 550 ? 2.904 14.219 3.029 1 98.06 550 PHE A O 1
ATOM 4361 N N . VAL A 1 551 ? 1.258 14.336 1.538 1 98.38 551 VAL A N 1
ATOM 4362 C CA . VAL A 1 551 ? 1.212 12.891 1.336 1 98.38 551 VAL A CA 1
ATOM 4363 C C . VAL A 1 551 ? 2.52 12.414 0.708 1 98.38 551 VAL A C 1
ATOM 4365 O O . VAL A 1 551 ? 3.166 11.5 1.223 1 98.38 551 VAL A O 1
ATOM 4368 N N . LEU A 1 552 ? 2.932 13.055 -0.334 1 98.44 552 LEU A N 1
ATOM 4369 C CA . LEU A 1 552 ? 4.125 12.641 -1.063 1 98.44 552 LEU A CA 1
ATOM 4370 C C . LEU A 1 552 ? 5.375 12.828 -0.214 1 98.44 552 LEU A C 1
ATOM 4372 O O . LEU A 1 552 ? 6.289 12 -0.255 1 98.44 552 LEU A O 1
ATOM 4376 N N . SER A 1 553 ? 5.473 13.914 0.484 1 97.94 553 SER A N 1
ATOM 4377 C CA . SER A 1 553 ? 6.629 14.125 1.353 1 97.94 553 SER A CA 1
ATOM 4378 C C . SER A 1 553 ? 6.676 13.078 2.465 1 97.94 553 SER A C 1
ATOM 4380 O O . SER A 1 553 ? 7.758 12.672 2.887 1 97.94 553 SER A O 1
ATOM 4382 N N . SER A 1 554 ? 5.508 12.703 2.99 1 97.75 554 SER A N 1
ATOM 4383 C CA . SER A 1 554 ? 5.465 11.633 3.98 1 97.75 554 SER A CA 1
ATOM 4384 C C . SER A 1 554 ? 5.969 10.32 3.395 1 97.75 554 SER A C 1
ATOM 4386 O O . SER A 1 554 ? 6.668 9.562 4.07 1 97.75 554 SER A O 1
ATOM 4388 N N . ILE A 1 555 ? 5.594 10.062 2.156 1 98.12 555 ILE A N 1
ATOM 4389 C CA . ILE A 1 555 ? 6.082 8.867 1.476 1 98.12 555 ILE A CA 1
ATOM 4390 C C . ILE A 1 555 ? 7.602 8.922 1.354 1 98.12 555 ILE A C 1
ATOM 4392 O O . ILE A 1 555 ? 8.289 7.93 1.607 1 98.12 555 ILE A O 1
ATOM 4396 N N . ILE A 1 556 ? 8.133 10.094 0.963 1 97.69 556 ILE A N 1
ATOM 4397 C CA . ILE A 1 556 ? 9.578 10.258 0.867 1 97.69 556 ILE A CA 1
ATOM 4398 C C . ILE A 1 556 ? 10.219 9.961 2.217 1 97.69 556 ILE A C 1
ATOM 4400 O O . ILE A 1 556 ? 11.227 9.25 2.287 1 97.69 556 ILE A O 1
ATOM 4404 N N . LEU A 1 557 ? 9.609 10.5 3.264 1 95.81 557 LEU A N 1
ATOM 4405 C CA . LEU A 1 557 ? 10.117 10.273 4.609 1 95.81 557 LEU A CA 1
ATOM 4406 C C . LEU A 1 557 ? 10.156 8.781 4.934 1 95.81 557 LEU A C 1
ATOM 4408 O O . LEU A 1 557 ? 11.156 8.281 5.457 1 95.81 557 LEU A O 1
ATOM 4412 N N . ILE A 1 558 ? 9.141 8.031 4.621 1 95.94 558 ILE A N 1
ATOM 4413 C CA . ILE A 1 558 ? 9.047 6.602 4.891 1 95.94 558 ILE A CA 1
ATOM 4414 C C . ILE A 1 558 ? 10.094 5.852 4.078 1 95.94 558 ILE A C 1
ATOM 4416 O O . ILE A 1 558 ? 10.812 5.004 4.617 1 95.94 558 ILE A O 1
ATOM 4420 N N . LEU A 1 559 ? 10.188 6.156 2.791 1 96.69 559 LEU A N 1
ATOM 4421 C CA . LEU A 1 559 ? 11.102 5.461 1.891 1 96.69 559 LEU A CA 1
ATOM 4422 C C . LEU A 1 559 ? 12.555 5.68 2.314 1 96.69 559 LEU A C 1
ATOM 4424 O O . LEU A 1 559 ? 13.367 4.762 2.232 1 96.69 559 LEU A O 1
ATOM 4428 N N . THR A 1 560 ? 12.891 6.859 2.775 1 94.69 560 THR A N 1
ATOM 4429 C CA . THR A 1 560 ? 14.273 7.172 3.09 1 94.69 560 THR A CA 1
ATOM 4430 C C . THR A 1 560 ? 14.617 6.738 4.512 1 94.69 560 THR A C 1
ATOM 4432 O O . THR A 1 560 ? 15.719 6.25 4.77 1 94.69 560 THR A O 1
ATOM 4435 N N . ARG A 1 561 ? 13.703 6.879 5.398 1 91.19 561 ARG A N 1
ATOM 4436 C CA . ARG A 1 561 ? 14.008 6.594 6.797 1 91.19 561 ARG A CA 1
ATOM 4437 C C . ARG A 1 561 ? 13.844 5.109 7.102 1 91.19 561 ARG A C 1
ATOM 4439 O O . ARG A 1 561 ? 14.695 4.504 7.754 1 91.19 561 ARG A O 1
ATOM 4446 N N . PHE A 1 562 ? 12.797 4.496 6.652 1 92.62 562 PHE A N 1
ATOM 4447 C CA . PHE A 1 562 ? 12.484 3.131 7.062 1 92.62 562 PHE A CA 1
ATOM 4448 C C . PHE A 1 562 ? 12.961 2.131 6.016 1 92.62 562 PHE A C 1
ATOM 4450 O O . PHE A 1 562 ? 13.328 1.003 6.348 1 92.62 562 PHE A O 1
ATOM 4457 N N . TYR A 1 563 ? 12.898 2.492 4.73 1 94.19 563 TYR A N 1
ATOM 4458 C CA . TYR A 1 563 ? 13.383 1.601 3.682 1 94.19 563 TYR A CA 1
ATOM 4459 C C . TYR A 1 563 ? 14.828 1.924 3.312 1 94.19 563 TYR A C 1
ATOM 4461 O O . TYR A 1 563 ? 15.453 1.192 2.545 1 94.19 563 TYR A O 1
ATOM 4469 N N . GLN A 1 564 ? 15.328 3.135 3.756 1 92.81 564 GLN A N 1
ATOM 4470 C CA . GLN A 1 564 ? 16.719 3.541 3.629 1 92.81 564 GLN A CA 1
ATOM 4471 C C . GLN A 1 564 ? 17.109 3.717 2.166 1 92.81 564 GLN A C 1
ATOM 4473 O O . GLN A 1 564 ? 18.188 3.275 1.747 1 92.81 564 GLN A O 1
ATOM 4478 N N . LEU A 1 565 ? 16.188 4.262 1.441 1 95.44 565 LEU A N 1
ATOM 4479 C CA . LEU A 1 565 ? 16.5 4.578 0.051 1 95.44 565 LEU A CA 1
ATOM 4480 C C . LEU A 1 565 ? 17.328 5.855 -0.048 1 95.44 565 LEU A C 1
ATOM 4482 O O . LEU A 1 565 ? 17.125 6.793 0.727 1 95.44 565 LEU A O 1
ATOM 4486 N N . GLU A 1 566 ? 18.172 5.902 -1.003 1 94.69 566 GLU A N 1
ATOM 4487 C CA . GLU A 1 566 ? 18.984 7.082 -1.255 1 94.69 566 GLU A CA 1
ATOM 4488 C C . GLU A 1 566 ? 18.234 8.117 -2.082 1 94.69 566 GLU A C 1
ATOM 4490 O O . GLU A 1 566 ? 17.312 7.77 -2.824 1 94.69 566 GLU A O 1
ATOM 4495 N N . PRO A 1 567 ? 18.625 9.391 -1.955 1 94.69 567 PRO A N 1
ATOM 4496 C CA . PRO A 1 567 ? 17.953 10.453 -2.719 1 94.69 567 PRO A CA 1
ATOM 4497 C C . PRO A 1 567 ? 18.047 10.234 -4.227 1 94.69 567 PRO A C 1
ATOM 4499 O O . PRO A 1 567 ? 17.188 10.719 -4.973 1 94.69 567 PRO A O 1
ATOM 4502 N N . THR A 1 568 ? 19.016 9.445 -4.613 1 93.69 568 THR A N 1
ATOM 4503 C CA . THR A 1 568 ? 19.219 9.242 -6.043 1 93.69 568 THR A CA 1
ATOM 4504 C C . THR A 1 568 ? 18.328 8.117 -6.559 1 93.69 568 THR A C 1
ATOM 4506 O O . THR A 1 568 ? 18.172 7.945 -7.77 1 93.69 568 THR A O 1
ATOM 4509 N N . ASN A 1 569 ? 17.797 7.312 -5.652 1 94.19 569 ASN A N 1
ATOM 4510 C CA . ASN A 1 569 ? 16.859 6.281 -6.07 1 94.19 569 ASN A CA 1
ATOM 4511 C C . ASN A 1 569 ? 15.688 6.879 -6.848 1 94.19 569 ASN A C 1
ATOM 4513 O O . ASN A 1 569 ? 15.086 7.859 -6.414 1 94.19 569 ASN A O 1
ATOM 4517 N N . PRO A 1 570 ? 15.328 6.32 -7.918 1 93.12 570 PRO A N 1
ATOM 4518 C CA . PRO A 1 570 ? 14.281 6.883 -8.773 1 93.12 570 PRO A CA 1
ATOM 4519 C C . PRO A 1 570 ? 12.93 6.977 -8.07 1 93.12 570 PRO A C 1
ATOM 4521 O O . PRO A 1 570 ? 12.133 7.867 -8.375 1 93.12 570 PRO A O 1
ATOM 4524 N N . ASN A 1 571 ? 12.68 6.055 -7.168 1 95 571 ASN A N 1
ATOM 4525 C CA . ASN A 1 571 ? 11.414 6.102 -6.434 1 95 571 ASN A CA 1
ATOM 4526 C C . ASN A 1 571 ? 11.336 7.332 -5.535 1 95 571 ASN A C 1
ATOM 4528 O O . ASN A 1 571 ? 10.242 7.777 -5.184 1 95 571 ASN A O 1
ATOM 4532 N N . VAL A 1 572 ? 12.453 7.906 -5.152 1 96.56 572 VAL A N 1
ATOM 4533 C CA . VAL A 1 572 ? 12.508 9.102 -4.32 1 96.56 572 VAL A CA 1
ATOM 4534 C C . VAL A 1 572 ? 12.633 10.344 -5.203 1 96.56 572 VAL A C 1
ATOM 4536 O O . VAL A 1 572 ? 11.859 11.297 -5.062 1 96.56 572 VAL A O 1
ATOM 4539 N N . SER A 1 573 ? 13.531 10.312 -6.188 1 96.25 573 SER A N 1
ATOM 4540 C CA . SER A 1 573 ? 13.836 11.484 -7.004 1 96.25 573 SER A CA 1
ATOM 4541 C C . SER A 1 573 ? 12.617 11.914 -7.816 1 96.25 573 SER A C 1
ATOM 4543 O O . SER A 1 573 ? 12.398 13.109 -8.023 1 96.25 573 SER A O 1
ATOM 4545 N N . GLN A 1 574 ? 11.82 10.977 -8.219 1 95.94 574 GLN A N 1
ATOM 4546 C CA . GLN A 1 574 ? 10.633 11.312 -9 1 95.94 574 GLN A CA 1
ATOM 4547 C C . GLN A 1 574 ? 9.586 12.008 -8.133 1 95.94 574 GLN A C 1
ATOM 4549 O O . GLN A 1 574 ? 8.867 12.891 -8.609 1 95.94 574 GLN A O 1
ATOM 4554 N N . LEU A 1 575 ? 9.477 11.516 -6.902 1 97.44 575 LEU A N 1
ATOM 4555 C CA . LEU A 1 575 ? 8.555 12.172 -5.984 1 97.44 575 LEU A CA 1
ATOM 4556 C C . LEU A 1 575 ? 9.008 13.594 -5.68 1 97.44 575 LEU A C 1
ATOM 4558 O O . LEU A 1 575 ? 8.18 14.508 -5.586 1 97.44 575 LEU A O 1
ATOM 4562 N N . VAL A 1 576 ? 10.305 13.781 -5.539 1 98 576 VAL A N 1
ATOM 4563 C CA . VAL A 1 576 ? 10.883 15.109 -5.336 1 98 576 VAL A CA 1
ATOM 4564 C C . VAL A 1 576 ? 10.531 16.016 -6.523 1 98 576 VAL A C 1
ATOM 4566 O O . VAL A 1 576 ? 10.078 17.141 -6.34 1 98 576 VAL A O 1
ATOM 4569 N N . ASP A 1 577 ? 10.672 15.453 -7.703 1 97.31 577 ASP A N 1
ATOM 4570 C CA . ASP A 1 577 ? 10.352 16.203 -8.914 1 97.31 577 ASP A CA 1
ATOM 4571 C C . ASP A 1 577 ? 8.891 16.641 -8.914 1 97.31 577 ASP A C 1
ATOM 4573 O O . ASP A 1 577 ? 8.578 17.781 -9.273 1 97.31 577 ASP A O 1
ATOM 4577 N N . LYS A 1 578 ? 8.078 15.75 -8.508 1 97.19 578 LYS A N 1
ATOM 4578 C CA . LYS A 1 578 ? 6.648 16.047 -8.523 1 97.19 578 LYS A CA 1
ATOM 4579 C C . LYS A 1 578 ? 6.305 17.156 -7.535 1 97.19 578 LYS A C 1
ATOM 4581 O O . LYS A 1 578 ? 5.57 18.078 -7.867 1 97.19 578 LYS A O 1
ATOM 4586 N N . ILE A 1 579 ? 6.805 17.094 -6.316 1 98.31 579 ILE A N 1
ATOM 4587 C CA . ILE A 1 579 ? 6.492 18.094 -5.301 1 98.31 579 ILE A CA 1
ATOM 4588 C C . ILE A 1 579 ? 7.059 19.438 -5.711 1 98.31 579 ILE A C 1
ATOM 4590 O O . ILE A 1 579 ? 6.383 20.469 -5.586 1 98.31 579 ILE A O 1
ATOM 4594 N N . VAL A 1 580 ? 8.289 19.438 -6.242 1 98.31 580 VAL A N 1
ATOM 4595 C CA . VAL A 1 580 ? 8.93 20.688 -6.637 1 98.31 580 VAL A CA 1
ATOM 4596 C C . VAL A 1 580 ? 8.172 21.312 -7.809 1 98.31 580 VAL A C 1
ATOM 4598 O O . VAL A 1 580 ? 8.133 22.531 -7.945 1 98.31 580 VAL A O 1
ATOM 4601 N N . SER A 1 581 ? 7.508 20.469 -8.578 1 97.69 581 SER A N 1
ATOM 4602 C CA . SER A 1 581 ? 6.75 20.984 -9.719 1 97.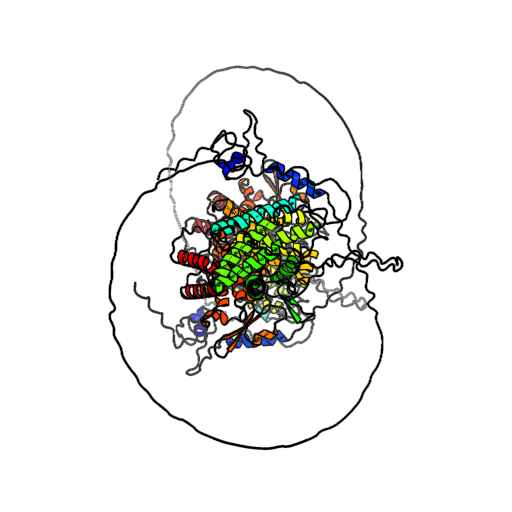69 581 SER A CA 1
ATOM 4603 C C . SER A 1 581 ? 5.59 21.859 -9.258 1 97.69 581 SER A C 1
ATOM 4605 O O . SER A 1 581 ? 5.121 22.719 -10.008 1 97.69 581 SER A O 1
ATOM 4607 N N . PHE A 1 582 ? 5.121 21.719 -8.023 1 97.81 582 PHE A N 1
ATOM 4608 C CA . PHE A 1 582 ? 4.008 22.5 -7.496 1 97.81 582 PHE A CA 1
ATOM 4609 C C . PHE A 1 582 ? 4.406 23.969 -7.32 1 97.81 582 PHE A C 1
ATOM 4611 O O . PHE A 1 582 ? 3.547 24.844 -7.234 1 97.81 582 PHE A O 1
ATOM 4618 N N . ILE A 1 583 ? 5.746 24.234 -7.246 1 97.25 583 ILE A N 1
ATOM 4619 C CA . ILE A 1 583 ? 6.168 25.609 -7.004 1 97.25 583 ILE A CA 1
ATOM 4620 C C . ILE A 1 583 ? 6.984 26.125 -8.188 1 97.25 583 ILE A C 1
ATOM 4622 O O . ILE A 1 583 ? 7.699 27.125 -8.078 1 97.25 583 ILE A O 1
ATOM 4626 N N . HIS A 1 584 ? 6.898 25.469 -9.297 1 95.5 584 HIS A N 1
ATOM 4627 C CA . HIS A 1 584 ? 7.656 25.859 -10.484 1 95.5 584 HIS A CA 1
ATOM 4628 C C . HIS A 1 584 ? 7.305 27.266 -10.93 1 95.5 584 HIS A C 1
ATOM 4630 O O . HIS A 1 584 ? 8.148 27.969 -11.492 1 95.5 584 HIS A O 1
ATOM 4636 N N . TYR A 1 585 ? 6.078 27.656 -10.719 1 94 585 TYR A N 1
ATOM 4637 C CA . TYR A 1 585 ? 5.617 28.969 -11.148 1 94 585 TYR A CA 1
ATOM 4638 C C . TYR A 1 585 ? 6.402 30.078 -10.461 1 94 585 TYR A C 1
ATOM 4640 O O . TYR A 1 585 ? 6.465 31.203 -10.953 1 94 585 TYR A O 1
ATOM 4648 N N . LEU A 1 586 ? 7.059 29.844 -9.344 1 95.06 586 LEU A N 1
ATOM 4649 C CA . LEU A 1 586 ? 7.789 30.828 -8.562 1 95.06 586 LEU A CA 1
ATOM 4650 C C . LEU A 1 586 ? 8.992 31.359 -9.336 1 95.06 586 LEU A C 1
ATOM 4652 O O . LEU A 1 586 ? 9.547 32.406 -9 1 95.06 586 LEU A O 1
ATOM 4656 N N . HIS A 1 587 ? 9.406 30.562 -10.336 1 93.62 587 HIS A N 1
ATOM 4657 C CA . HIS A 1 587 ? 10.469 31.062 -11.203 1 93.62 587 HIS A CA 1
ATOM 4658 C C . HIS A 1 587 ? 10.117 32.438 -11.781 1 93.62 587 HIS A C 1
ATOM 4660 O O . HIS A 1 587 ? 11 33.25 -12.023 1 93.62 587 HIS A O 1
ATOM 4666 N N . ASN A 1 588 ? 8.875 32.625 -11.852 1 91.25 588 ASN A N 1
ATOM 4667 C CA . ASN A 1 588 ? 8.398 33.812 -12.508 1 91.25 588 ASN A CA 1
ATOM 4668 C C . ASN A 1 588 ? 7.992 34.875 -11.492 1 91.25 588 ASN A C 1
ATOM 4670 O O . ASN A 1 588 ? 7.457 35.938 -11.859 1 91.25 588 ASN A O 1
ATOM 4674 N N . PHE A 1 589 ? 8.18 34.625 -10.25 1 91.19 589 PHE A N 1
ATOM 4675 C CA . PHE A 1 589 ? 7.797 35.562 -9.195 1 91.19 589 PHE A CA 1
ATOM 4676 C C . PHE A 1 589 ? 9.031 36.25 -8.602 1 91.19 589 PHE A C 1
ATOM 4678 O O . PHE A 1 589 ? 10.062 35.594 -8.406 1 91.19 589 PHE A O 1
ATOM 4685 N N . SER A 1 590 ? 8.961 37.5 -8.328 1 86.25 590 SER A N 1
ATOM 4686 C CA . SER A 1 590 ? 10.047 38.25 -7.688 1 86.25 590 SER A CA 1
ATOM 4687 C C . SER A 1 590 ? 9.719 38.562 -6.234 1 86.25 590 SER A C 1
ATOM 4689 O O . SER A 1 590 ? 10.617 38.781 -5.422 1 86.25 590 SER A O 1
ATOM 4691 N N . ASP A 1 591 ? 8.414 38.562 -6.016 1 86.81 591 ASP A N 1
ATOM 4692 C CA . ASP A 1 591 ? 7.938 38.969 -4.695 1 86.81 591 ASP A CA 1
ATOM 4693 C C . ASP A 1 591 ? 6.75 38.125 -4.254 1 86.81 591 ASP A C 1
ATOM 4695 O O . ASP A 1 591 ? 5.949 37.688 -5.086 1 86.81 591 ASP A O 1
ATOM 4699 N N . VAL A 1 592 ? 6.633 37.969 -2.955 1 90.25 592 VAL A N 1
ATOM 4700 C CA . VAL A 1 592 ? 5.578 37.125 -2.398 1 90.25 592 VAL A CA 1
ATOM 4701 C C . VAL A 1 592 ? 4.223 37.812 -2.58 1 90.25 592 VAL A C 1
ATOM 4703 O O . VAL A 1 592 ? 3.184 37.156 -2.6 1 90.25 592 VAL A O 1
ATOM 4706 N N . GLN A 1 593 ? 4.23 39.125 -2.795 1 86.19 593 GLN A N 1
ATOM 4707 C CA . GLN A 1 593 ? 3.006 39.906 -2.914 1 86.19 593 GLN A CA 1
ATOM 4708 C C . GLN A 1 593 ? 2.297 39.625 -4.234 1 86.19 593 GLN A C 1
ATOM 4710 O O . GLN A 1 593 ? 1.142 40 -4.422 1 86.19 593 GLN A O 1
ATOM 4715 N N . GLN A 1 594 ? 2.971 38.875 -5.066 1 85.69 594 GLN A N 1
ATOM 4716 C CA . GLN A 1 594 ? 2.342 38.469 -6.32 1 85.69 594 GLN A CA 1
ATOM 4717 C C . GLN A 1 594 ? 1.3 37.375 -6.098 1 85.69 594 GLN A C 1
ATOM 4719 O O . GLN A 1 594 ? 0.481 37.094 -6.977 1 85.69 594 GLN A O 1
ATOM 4724 N N . HIS A 1 595 ? 1.293 36.812 -4.891 1 89.88 595 HIS A N 1
ATOM 4725 C CA . HIS A 1 595 ? 0.2 35.938 -4.473 1 89.88 595 HIS A CA 1
ATOM 4726 C C . HIS A 1 595 ? -0.987 36.75 -3.963 1 89.88 595 HIS A C 1
ATOM 4728 O O . HIS A 1 595 ? -0.806 37.812 -3.334 1 89.88 595 HIS A O 1
ATOM 4734 N N . ALA A 1 596 ? -2.166 36.312 -4.281 1 84.62 596 ALA A N 1
ATOM 4735 C CA . ALA A 1 596 ? -3.338 36.969 -3.709 1 84.62 596 ALA A CA 1
ATOM 4736 C C . ALA A 1 596 ? -3.311 36.906 -2.186 1 84.62 596 ALA A C 1
ATOM 4738 O O . ALA A 1 596 ? -3.703 37.844 -1.512 1 84.62 596 ALA A O 1
ATOM 4739 N N . SER A 1 597 ? -2.945 35.844 -1.627 1 87.69 597 SER A N 1
ATOM 4740 C CA . SER A 1 597 ? -2.703 35.656 -0.2 1 87.69 597 SER A CA 1
ATOM 4741 C C . SER A 1 597 ? -1.388 34.906 0.047 1 87.69 597 SER A C 1
ATOM 4743 O O . SER A 1 597 ? -1.312 33.688 -0.109 1 87.69 597 SER A O 1
ATOM 4745 N N . PRO A 1 598 ? -0.432 35.656 0.448 1 90.25 598 PRO A N 1
ATOM 4746 C CA . PRO A 1 598 ? 0.888 35.062 0.648 1 90.25 598 PRO A CA 1
ATOM 4747 C C . PRO A 1 598 ? 0.882 33.969 1.719 1 90.25 598 PRO A C 1
ATOM 4749 O O . PRO A 1 598 ? 1.764 33.125 1.731 1 90.25 598 PRO A O 1
ATOM 4752 N N . PHE A 1 599 ? -0.115 33.969 2.645 1 91.81 599 PHE A N 1
ATOM 4753 C CA . PHE A 1 599 ? -0.149 33.062 3.781 1 91.81 599 PHE A CA 1
ATOM 4754 C C . PHE A 1 599 ? -0.382 31.641 3.318 1 91.81 599 PHE A C 1
ATOM 4756 O O . PHE A 1 599 ? -0.11 30.688 4.059 1 91.81 599 PHE A O 1
ATOM 4763 N N . LEU A 1 600 ? -0.87 31.469 2.088 1 93.69 600 LEU A N 1
ATOM 4764 C CA . LEU A 1 600 ? -1.156 30.125 1.559 1 93.69 600 LEU A CA 1
ATOM 4765 C C . LEU A 1 600 ? 0.124 29.312 1.418 1 93.69 600 LEU A C 1
ATOM 4767 O O . LEU A 1 600 ? 0.098 28.094 1.527 1 93.69 600 LEU A O 1
ATOM 4771 N N . LEU A 1 601 ? 1.263 30 1.223 1 93.81 601 LEU A N 1
ATOM 4772 C CA . LEU A 1 601 ? 2.557 29.344 1.051 1 93.81 601 LEU A CA 1
ATOM 4773 C C . LEU A 1 601 ? 2.988 28.656 2.336 1 93.81 601 LEU A C 1
ATOM 4775 O O . LEU A 1 601 ? 3.773 27.703 2.299 1 93.81 601 LEU A O 1
ATOM 4779 N N . LEU A 1 602 ? 2.449 29.109 3.465 1 92.31 602 LEU A N 1
ATOM 4780 C CA . LEU A 1 602 ? 2.85 28.562 4.762 1 92.31 602 LEU A CA 1
ATOM 4781 C C . LEU A 1 602 ? 2.402 27.109 4.906 1 92.31 602 LEU A C 1
ATOM 4783 O O . LEU A 1 602 ? 2.992 26.359 5.676 1 92.31 602 LEU A O 1
ATOM 4787 N N . MET A 1 603 ? 1.453 26.672 4.172 1 94.19 603 MET A N 1
ATOM 4788 C CA . MET A 1 603 ? 0.821 25.359 4.34 1 94.19 603 MET A CA 1
ATOM 4789 C C . MET A 1 603 ? 1.739 24.25 3.852 1 94.19 603 MET A C 1
ATOM 4791 O O . MET A 1 603 ? 1.567 23.078 4.23 1 94.19 603 MET A O 1
ATOM 4795 N N . ILE A 1 604 ? 2.703 24.547 3 1 96 604 ILE A N 1
ATOM 4796 C CA . ILE A 1 604 ? 3.504 23.453 2.441 1 96 604 ILE A CA 1
ATOM 4797 C C . ILE A 1 604 ? 4.961 23.609 2.875 1 96 604 ILE A C 1
ATOM 4799 O O . ILE A 1 604 ? 5.871 23.156 2.182 1 96 604 ILE A O 1
ATOM 4803 N N . GLN A 1 605 ? 5.203 24.266 3.992 1 93.94 605 GLN A N 1
ATOM 4804 C CA . GLN A 1 605 ? 6.559 24.469 4.492 1 93.94 605 GLN A CA 1
ATOM 4805 C C . GLN A 1 605 ? 7.219 23.141 4.855 1 93.94 605 GLN A C 1
ATOM 4807 O O . GLN A 1 605 ? 8.312 22.844 4.383 1 93.94 605 GLN A O 1
ATOM 4812 N N . TRP A 1 606 ? 6.535 22.391 5.648 1 93.88 606 TRP A N 1
ATOM 4813 C CA . TRP A 1 606 ? 7.129 21.125 6.094 1 93.88 606 TRP A CA 1
ATOM 4814 C C . TRP A 1 606 ? 7.348 20.188 4.918 1 93.88 606 TRP A C 1
ATOM 4816 O O . TRP A 1 606 ? 8.422 19.594 4.789 1 93.88 606 TRP A O 1
ATOM 4826 N N . PRO A 1 607 ? 6.312 20 4.047 1 97 607 PRO A N 1
ATOM 4827 C CA . PRO A 1 607 ? 6.531 19.109 2.896 1 97 607 PRO A CA 1
ATOM 4828 C C . PRO A 1 607 ? 7.75 19.516 2.068 1 97 607 PRO A C 1
ATOM 4830 O O . PRO A 1 607 ? 8.539 18.656 1.661 1 97 607 PRO A O 1
ATOM 4833 N N . LEU A 1 608 ? 7.926 20.812 1.859 1 97.38 608 LEU A N 1
ATOM 4834 C CA . LEU A 1 608 ? 9.008 21.266 0.995 1 97.38 608 LEU A CA 1
ATOM 4835 C C . LEU A 1 608 ? 10.352 21.156 1.707 1 97.38 608 LEU A C 1
ATOM 4837 O O . LEU A 1 608 ? 11.391 20.984 1.062 1 97.38 608 LEU A O 1
ATOM 4841 N N . LEU A 1 609 ? 10.328 21.266 3.01 1 94.88 609 LEU A N 1
ATOM 4842 C CA . LEU A 1 609 ? 11.562 21.016 3.748 1 94.88 609 LEU A CA 1
ATOM 4843 C C . LEU A 1 609 ? 12.023 19.578 3.576 1 94.88 609 LEU A C 1
ATOM 4845 O O . LEU A 1 609 ? 13.188 19.328 3.234 1 94.88 609 LEU A O 1
ATOM 4849 N N . ILE A 1 610 ? 11.125 18.609 3.795 1 94.88 610 ILE A N 1
ATOM 4850 C CA . ILE A 1 610 ? 11.438 17.188 3.668 1 94.88 610 ILE A CA 1
ATOM 4851 C C . ILE A 1 610 ? 11.906 16.891 2.244 1 94.88 610 ILE A C 1
ATOM 4853 O O . ILE A 1 610 ? 12.875 16.156 2.043 1 94.88 610 ILE A O 1
ATOM 4857 N N . THR A 1 611 ? 11.188 17.453 1.321 1 97.12 611 THR A N 1
ATOM 4858 C CA . THR A 1 611 ? 11.547 17.297 -0.083 1 97.12 611 THR A CA 1
ATOM 4859 C C . THR A 1 611 ? 12.938 17.859 -0.351 1 97.12 611 THR A C 1
ATOM 4861 O O . THR A 1 611 ? 13.75 17.234 -1.028 1 97.12 611 THR A O 1
ATOM 4864 N N . GLY A 1 612 ? 13.203 19.031 0.199 1 97.19 612 GLY A N 1
ATOM 4865 C CA . GLY A 1 612 ? 14.484 19.688 0.002 1 97.19 612 GLY A CA 1
ATOM 4866 C C . GLY A 1 612 ? 15.656 18.891 0.559 1 97.19 612 GLY A C 1
ATOM 4867 O O . GLY A 1 612 ? 16.75 18.922 0.001 1 97.19 612 GLY A O 1
ATOM 4868 N N . LEU A 1 613 ? 15.445 18.219 1.595 1 94.56 613 LEU A N 1
ATOM 4869 C CA . LEU A 1 613 ? 16.5 17.422 2.215 1 94.56 613 LEU A CA 1
ATOM 4870 C C . LEU A 1 613 ? 16.906 16.266 1.309 1 94.56 613 LEU A C 1
ATOM 4872 O O . LEU A 1 613 ? 18 15.711 1.466 1 94.56 613 LEU A O 1
ATOM 4876 N N . GLN A 1 614 ? 15.992 15.914 0.381 1 96.12 614 GLN A N 1
ATOM 4877 C CA . GLN A 1 614 ? 16.281 14.797 -0.511 1 96.12 614 GLN A CA 1
ATOM 4878 C C . GLN A 1 614 ? 16.531 15.281 -1.934 1 96.12 614 GLN A C 1
ATOM 4880 O O . GLN A 1 614 ? 16.578 14.477 -2.869 1 96.12 614 GLN A O 1
ATOM 4885 N N . THR A 1 615 ? 16.656 16.578 -2.092 1 97.44 615 THR A N 1
ATOM 4886 C CA . THR A 1 615 ? 16.891 17.156 -3.41 1 97.44 615 THR A CA 1
ATOM 4887 C C . THR A 1 615 ? 18.375 17.156 -3.742 1 97.44 615 THR A C 1
ATOM 4889 O O . THR A 1 615 ? 19.188 17.641 -2.955 1 97.44 615 THR A O 1
ATOM 4892 N N . VAL A 1 616 ? 18.688 16.703 -4.941 1 95.38 616 VAL A N 1
ATOM 4893 C CA . VAL A 1 616 ? 20.094 16.609 -5.352 1 95.38 616 VAL A CA 1
ATOM 4894 C C . VAL A 1 616 ? 20.359 17.625 -6.465 1 95.38 616 VAL A C 1
ATOM 4896 O O . VAL A 1 616 ? 21.453 18.203 -6.523 1 95.38 616 VAL A O 1
ATOM 4899 N N . ARG A 1 617 ? 19.469 17.891 -7.301 1 95.88 617 ARG A N 1
ATOM 4900 C CA . ARG A 1 617 ? 19.656 18.781 -8.453 1 95.88 617 ARG A CA 1
ATOM 4901 C C . ARG A 1 617 ? 19.75 20.234 -8.016 1 95.88 617 ARG A C 1
ATOM 4903 O O . ARG A 1 617 ? 18.906 20.719 -7.273 1 95.88 617 ARG A O 1
ATOM 4910 N N . GLU A 1 618 ? 20.656 20.938 -8.531 1 96.06 618 GLU A N 1
ATOM 4911 C CA . GLU A 1 618 ? 20.938 22.312 -8.125 1 96.06 618 GLU A CA 1
ATOM 4912 C C . GLU A 1 618 ? 19.797 23.25 -8.508 1 96.06 618 GLU A C 1
ATOM 4914 O O . GLU A 1 618 ? 19.484 24.188 -7.766 1 96.06 618 GLU A O 1
ATOM 4919 N N . GLU A 1 619 ? 19.234 23.031 -9.617 1 96.69 619 GLU A N 1
ATOM 4920 C CA . GLU A 1 619 ? 18.141 23.875 -10.062 1 96.69 619 GLU A CA 1
ATOM 4921 C C . GLU A 1 619 ? 16.969 23.828 -9.078 1 96.69 619 GLU A C 1
ATOM 4923 O O . GLU A 1 619 ? 16.344 24.859 -8.797 1 96.69 619 GLU A O 1
ATOM 4928 N N . GLN A 1 620 ? 16.734 22.688 -8.617 1 97.81 620 GLN A N 1
ATOM 4929 C CA . GLN A 1 620 ? 15.648 22.516 -7.656 1 97.81 620 GLN A CA 1
ATOM 4930 C C . GLN A 1 620 ? 16.016 23.094 -6.297 1 97.81 620 GLN A C 1
ATOM 4932 O O . GLN A 1 620 ? 15.172 23.656 -5.602 1 97.81 620 GLN A O 1
ATOM 4937 N N . GLN A 1 621 ? 17.281 23 -5.938 1 97.62 621 GLN A N 1
ATOM 4938 C CA . GLN A 1 621 ? 17.766 23.578 -4.688 1 97.62 621 GLN A CA 1
ATOM 4939 C C . GLN A 1 621 ? 17.562 25.094 -4.684 1 97.62 621 GLN A C 1
ATOM 4941 O O . GLN A 1 621 ? 17.109 25.672 -3.693 1 97.62 621 GLN A O 1
ATOM 4946 N N . TRP A 1 622 ? 17.828 25.641 -5.801 1 97.19 622 TRP A N 1
ATOM 4947 C CA . TRP A 1 622 ? 17.672 27.094 -5.918 1 97.19 622 TRP A CA 1
ATOM 4948 C C . TRP A 1 622 ? 16.203 27.5 -5.789 1 97.19 622 TRP A C 1
ATOM 4950 O O . TRP A 1 622 ? 15.891 28.5 -5.141 1 97.19 622 TRP A O 1
ATOM 4960 N N . LEU A 1 623 ? 15.375 26.781 -6.398 1 97.81 623 LEU A N 1
ATOM 4961 C CA . LEU A 1 623 ? 13.945 27.078 -6.344 1 97.81 623 LEU A CA 1
ATOM 4962 C C . LEU A 1 623 ? 13.414 26.938 -4.922 1 97.81 623 LEU A C 1
ATOM 4964 O O . LEU A 1 623 ? 12.578 27.719 -4.484 1 97.81 623 LEU A O 1
ATOM 4968 N N . LEU A 1 624 ? 13.875 25.953 -4.215 1 97.94 624 LEU A N 1
ATOM 4969 C CA . LEU A 1 624 ? 13.469 25.734 -2.83 1 97.94 624 LEU A CA 1
ATOM 4970 C C . LEU A 1 624 ? 13.953 26.875 -1.941 1 97.94 624 LEU A C 1
ATOM 4972 O O . LEU A 1 624 ? 13.211 27.344 -1.07 1 97.94 624 LEU A O 1
ATOM 4976 N N . LEU A 1 625 ? 15.164 27.328 -2.178 1 96.94 625 LEU A N 1
ATOM 4977 C CA . LEU A 1 625 ? 15.664 28.484 -1.428 1 96.94 625 LEU A CA 1
ATOM 4978 C C . LEU A 1 625 ? 14.836 29.719 -1.711 1 96.94 625 LEU A C 1
ATOM 4980 O O . LEU A 1 625 ? 14.57 30.516 -0.805 1 96.94 625 LEU A O 1
ATOM 4984 N N . LYS A 1 626 ? 14.453 29.859 -2.934 1 96.62 626 LYS A N 1
ATOM 4985 C CA . LYS A 1 626 ? 13.586 30.984 -3.293 1 96.62 626 LYS A CA 1
ATOM 4986 C C . LYS A 1 626 ? 12.25 30.891 -2.561 1 96.62 626 LYS A C 1
ATOM 4988 O O . LYS A 1 626 ? 11.742 31.906 -2.072 1 96.62 626 LYS A O 1
ATOM 4993 N N . TYR A 1 627 ? 11.672 29.734 -2.504 1 97.06 627 TYR A N 1
ATOM 4994 C CA . TYR A 1 627 ? 10.43 29.516 -1.782 1 97.06 627 TYR A CA 1
ATOM 4995 C C . TYR A 1 627 ? 10.562 29.938 -0.323 1 97.06 627 TYR A C 1
ATOM 4997 O O . TYR A 1 627 ? 9.727 30.688 0.193 1 97.06 627 TYR A O 1
ATOM 5005 N N . PHE A 1 628 ? 11.594 29.469 0.356 1 95.12 628 PHE A N 1
ATOM 5006 C CA . PHE A 1 628 ? 11.75 29.734 1.779 1 95.12 628 PHE A CA 1
ATOM 5007 C C . PHE A 1 628 ? 12.094 31.203 2.012 1 95.12 628 PHE A C 1
ATOM 5009 O O . PHE A 1 628 ? 11.75 31.766 3.053 1 95.12 628 PHE A O 1
ATOM 5016 N N . ALA A 1 629 ? 12.734 31.828 1.045 1 94 629 ALA A N 1
ATOM 5017 C CA . ALA A 1 629 ? 12.953 33.281 1.133 1 94 629 ALA A CA 1
ATOM 5018 C C . ALA A 1 629 ? 11.625 34.031 1.117 1 94 629 ALA A C 1
ATOM 5020 O O . ALA A 1 629 ? 11.445 35 1.861 1 94 629 ALA A O 1
ATOM 5021 N N . MET A 1 630 ? 10.734 33.594 0.293 1 93 630 MET A N 1
ATOM 5022 C CA . MET A 1 630 ? 9.414 34.219 0.21 1 93 630 MET A CA 1
ATOM 5023 C C . MET A 1 630 ? 8.625 34 1.494 1 93 630 MET A C 1
ATOM 5025 O O . MET A 1 630 ? 7.93 34.875 1.97 1 93 630 MET A O 1
ATOM 5029 N N . VAL A 1 631 ? 8.719 32.812 2.027 1 91.75 631 VAL A N 1
ATOM 5030 C CA . VAL A 1 631 ? 8.055 32.5 3.289 1 91.75 631 VAL A CA 1
ATOM 5031 C C . VAL A 1 631 ? 8.633 33.375 4.406 1 91.75 631 VAL A C 1
ATOM 5033 O O . VAL A 1 631 ? 7.91 33.812 5.297 1 91.75 631 VAL A O 1
ATOM 5036 N N . GLY A 1 632 ? 9.938 33.625 4.355 1 86.81 632 GLY A N 1
ATOM 5037 C CA . GLY A 1 632 ? 10.586 34.5 5.309 1 86.81 632 GLY A CA 1
ATOM 5038 C C . GLY A 1 632 ? 10.055 35.938 5.254 1 86.81 632 GLY A C 1
ATOM 5039 O O . GLY A 1 632 ? 9.945 36.594 6.285 1 86.81 632 GLY A O 1
ATOM 5040 N N . GLN A 1 633 ? 9.641 36.312 4.113 1 84.94 633 GLN A N 1
ATOM 5041 C CA . GLN A 1 633 ? 9.102 37.656 3.92 1 84.94 633 GLN A CA 1
ATOM 5042 C C . GLN A 1 633 ? 7.742 37.812 4.598 1 84.94 633 GLN A C 1
ATOM 5044 O O . GLN A 1 633 ? 7.34 38.938 4.949 1 84.94 633 GLN A O 1
ATOM 5049 N N . ILE A 1 634 ? 7.098 36.719 4.738 1 83.62 634 ILE A N 1
ATOM 5050 C CA . ILE A 1 634 ? 5.785 36.719 5.375 1 83.62 634 ILE A CA 1
ATOM 5051 C C . ILE A 1 634 ? 5.941 36.844 6.887 1 83.62 634 ILE A C 1
ATOM 5053 O O . ILE A 1 634 ? 5.012 37.25 7.586 1 83.62 634 ILE A O 1
ATOM 5057 N N . GLY A 1 635 ? 7.16 36.562 7.387 1 74.44 635 GLY A N 1
ATOM 5058 C CA . GLY A 1 635 ? 7.414 36.656 8.812 1 74.44 635 GLY A CA 1
ATOM 5059 C C . GLY A 1 635 ? 7.547 35.344 9.508 1 74.44 635 GLY A C 1
ATOM 5060 O O . GLY A 1 635 ? 7.504 35.25 10.742 1 74.44 635 GLY A O 1
ATOM 5061 N N . ALA A 1 636 ? 7.613 34.344 8.773 1 75.75 636 ALA A N 1
ATOM 5062 C CA . ALA A 1 636 ? 7.77 33.031 9.383 1 75.75 636 ALA A CA 1
ATOM 5063 C C . ALA A 1 636 ? 9.219 32.781 9.789 1 75.75 636 ALA A C 1
ATOM 5065 O O . ALA A 1 636 ? 10.086 32.562 8.938 1 75.75 636 ALA A O 1
ATOM 5066 N N . ALA A 1 637 ? 9.484 32.75 11.055 1 72.25 637 ALA A N 1
ATOM 5067 C CA . ALA A 1 637 ? 10.844 32.562 11.562 1 72.25 637 ALA A CA 1
ATOM 5068 C C . ALA A 1 637 ? 11.375 31.172 11.227 1 72.25 637 ALA A C 1
ATOM 5070 O O . ALA A 1 637 ? 12.594 30.984 11.148 1 72.25 637 ALA A O 1
ATOM 5071 N N . THR A 1 638 ? 10.516 30.266 10.969 1 79.5 638 THR A N 1
ATOM 5072 C CA . THR A 1 638 ? 10.914 28.891 10.688 1 79.5 638 THR A CA 1
ATOM 5073 C C . THR A 1 638 ? 11.586 28.797 9.32 1 79.5 638 THR A C 1
ATOM 5075 O O . THR A 1 638 ? 12.297 27.828 9.039 1 79.5 638 THR A O 1
ATOM 5078 N N . ALA A 1 639 ? 11.367 29.688 8.445 1 85.69 639 ALA A N 1
ATOM 5079 C CA . ALA A 1 639 ? 11.961 29.672 7.109 1 85.69 639 ALA A CA 1
ATOM 5080 C C . ALA A 1 639 ? 13.484 29.703 7.184 1 85.69 639 ALA A C 1
ATOM 5082 O O . ALA A 1 639 ? 14.156 28.969 6.445 1 85.69 639 ALA A O 1
ATOM 5083 N N . ASN A 1 640 ? 13.992 30.516 8.094 1 84.06 640 ASN A N 1
ATOM 5084 C CA . ASN A 1 640 ? 15.438 30.609 8.234 1 84.06 640 ASN A CA 1
ATOM 5085 C C . ASN A 1 640 ? 16.031 29.297 8.75 1 84.06 640 ASN A C 1
ATOM 5087 O O . ASN A 1 640 ? 17.125 28.891 8.32 1 84.06 640 ASN A O 1
ATOM 5091 N N . VAL A 1 641 ? 15.336 28.781 9.656 1 83.69 641 VAL A N 1
ATOM 5092 C CA . VAL A 1 641 ? 15.789 27.5 10.195 1 83.69 641 VAL A CA 1
ATOM 5093 C C . VAL A 1 641 ? 15.797 26.453 9.094 1 83.69 641 VAL A C 1
ATOM 5095 O O . VAL A 1 641 ? 16.75 25.672 8.977 1 83.69 641 VAL A O 1
ATOM 5098 N N . SER A 1 642 ? 14.773 26.406 8.289 1 89.56 642 SER A N 1
ATOM 5099 C CA . SER A 1 642 ? 14.672 25.453 7.188 1 89.56 642 SER A CA 1
ATOM 5100 C C . SER A 1 642 ? 15.812 25.641 6.188 1 89.56 642 SER A C 1
ATOM 5102 O O . SER A 1 642 ? 16.406 24.656 5.734 1 89.56 642 SER A O 1
ATOM 5104 N N . VAL A 1 643 ? 16.141 26.875 5.883 1 92.56 643 VAL A N 1
ATOM 5105 C CA . VAL A 1 643 ? 17.188 27.172 4.918 1 92.56 643 VAL A CA 1
ATOM 5106 C C . VAL A 1 643 ? 18.531 26.688 5.453 1 92.56 643 VAL A C 1
ATOM 5108 O O . VAL A 1 643 ? 19.328 26.094 4.711 1 92.56 643 VAL A O 1
ATOM 5111 N N . LYS A 1 644 ? 18.734 26.906 6.703 1 88.88 644 LYS A N 1
ATOM 5112 C CA . LYS A 1 644 ? 19.984 26.453 7.316 1 88.88 644 LYS A CA 1
ATOM 5113 C C . LYS A 1 644 ? 20.094 24.938 7.266 1 88.88 644 LYS A C 1
ATOM 5115 O O . LYS A 1 644 ? 21.172 24.391 6.98 1 88.88 644 LYS A O 1
ATOM 5120 N N . MET A 1 645 ? 19.016 24.281 7.527 1 88.56 645 MET A N 1
ATOM 5121 C CA . MET A 1 645 ? 18.984 22.828 7.48 1 88.56 645 MET A CA 1
ATOM 5122 C C . MET A 1 645 ? 19.281 22.328 6.074 1 88.56 645 MET A C 1
ATOM 5124 O O . MET A 1 645 ? 20.062 21.391 5.898 1 88.56 645 MET A O 1
ATOM 5128 N N . LEU A 1 646 ? 18.719 22.922 5.125 1 93.44 646 LEU A N 1
ATOM 5129 C CA . LEU A 1 646 ? 18.891 22.5 3.734 1 93.44 646 LEU A CA 1
ATOM 5130 C C . LEU A 1 646 ? 20.328 22.703 3.281 1 93.44 646 LEU A C 1
ATOM 5132 O O . LEU A 1 646 ? 20.938 21.797 2.705 1 93.44 646 LEU A O 1
ATOM 5136 N N . LYS A 1 647 ? 20.875 23.828 3.57 1 93.31 647 LYS A N 1
ATOM 5137 C CA . LYS A 1 647 ? 22.234 24.141 3.154 1 93.31 647 LYS A CA 1
ATOM 5138 C C . LYS A 1 647 ? 23.234 23.188 3.807 1 93.31 647 LYS A C 1
ATOM 5140 O O . LYS A 1 647 ? 24.188 22.75 3.166 1 93.31 647 LYS A O 1
ATOM 5145 N N . LYS A 1 648 ? 22.984 22.906 5.012 1 90.19 648 LYS A N 1
ATOM 5146 C CA . LYS A 1 648 ? 23.859 21.969 5.707 1 90.19 648 LYS A CA 1
ATOM 5147 C C . LYS A 1 648 ? 23.781 20.578 5.066 1 90.19 648 LYS A C 1
ATOM 5149 O O . LYS A 1 648 ? 24.797 19.922 4.887 1 90.19 648 LYS A O 1
ATOM 5154 N N . GLN A 1 649 ? 22.562 20.156 4.758 1 90.25 649 GLN A N 1
ATOM 5155 C CA . GLN A 1 649 ? 22.359 18.859 4.125 1 90.25 649 GLN A CA 1
ATOM 5156 C C . GLN A 1 649 ? 23.047 18.797 2.762 1 90.25 649 GLN A C 1
ATOM 5158 O O . GLN A 1 649 ? 23.688 17.797 2.424 1 90.25 649 GLN A O 1
ATOM 5163 N N . TRP A 1 650 ? 22.906 19.812 2.045 1 93.12 650 TRP A N 1
ATOM 5164 C CA . TRP A 1 650 ? 23.406 19.828 0.676 1 93.12 650 TRP A CA 1
ATOM 5165 C C . TRP A 1 650 ? 24.922 19.906 0.659 1 93.12 650 TRP A C 1
ATOM 5167 O O . TRP A 1 650 ? 25.562 19.469 -0.299 1 93.12 650 TRP A O 1
ATOM 5177 N N . LYS A 1 651 ? 25.562 20.422 1.715 1 87.62 651 LYS A N 1
ATOM 5178 C CA . LYS A 1 651 ? 27.016 20.5 1.822 1 87.62 651 LYS A CA 1
ATOM 5179 C C . LYS A 1 651 ? 27.594 19.203 2.377 1 87.62 651 LYS A C 1
ATOM 5181 O O . LYS A 1 651 ? 28.812 19 2.34 1 87.62 651 LYS A O 1
ATOM 5186 N N . GLY A 1 652 ? 26.766 18.125 2.643 1 77.56 652 GLY A N 1
ATOM 5187 C CA . GLY A 1 652 ? 27.234 16.828 3.111 1 77.56 652 GLY A CA 1
ATOM 5188 C C . GLY A 1 652 ? 27.625 16.828 4.574 1 77.56 652 GLY A C 1
ATOM 5189 O O . GLY A 1 652 ? 28.328 15.922 5.031 1 77.56 652 GLY A O 1
ATOM 5190 N N . THR A 1 653 ? 27.438 17.891 5.32 1 60.12 653 THR A N 1
ATOM 5191 C CA . THR A 1 653 ? 27.859 17.938 6.715 1 60.12 653 THR A CA 1
ATOM 5192 C C . THR A 1 653 ? 26.812 17.281 7.617 1 60.12 653 THR A C 1
ATOM 5194 O O . THR A 1 653 ? 25.641 17.625 7.562 1 60.12 653 THR A O 1
ATOM 5197 N N . SER A 1 654 ? 26.797 16 7.82 1 54 654 SER A N 1
ATOM 5198 C CA . SER A 1 654 ? 25.859 15.047 8.414 1 54 654 SER A CA 1
ATOM 5199 C C . SER A 1 654 ? 25.312 15.57 9.742 1 54 654 SER A C 1
ATOM 5201 O O . SER A 1 654 ? 24.406 14.969 10.312 1 54 654 SER A O 1
ATOM 5203 N N . SER A 1 655 ? 26.078 16.312 10.594 1 45.62 655 SER A N 1
ATOM 5204 C CA . SER A 1 655 ? 25.781 16.328 12.023 1 45.62 655 SER A CA 1
ATOM 5205 C C . SER A 1 655 ? 24.531 17.156 12.312 1 45.62 655 SER A C 1
ATOM 5207 O O . SER A 1 655 ? 24.625 18.266 12.836 1 45.62 655 SER A O 1
ATOM 5209 N N . PHE A 1 656 ? 23.656 17.109 11.469 1 45.91 656 PHE A N 1
ATOM 5210 C CA . PHE A 1 656 ? 22.688 18.109 11.898 1 45.91 656 PHE A CA 1
ATOM 5211 C C . PHE A 1 656 ? 21.906 17.625 13.109 1 45.91 656 PHE A C 1
ATOM 5213 O O . PHE A 1 656 ? 21.266 16.578 13.07 1 45.91 656 PHE A O 1
ATOM 5220 N N . GLU A 1 657 ? 22.266 18.016 14.188 1 46.88 657 GLU A N 1
ATOM 5221 C CA . GLU A 1 657 ? 21.344 17.984 15.312 1 46.88 657 GLU A CA 1
ATOM 5222 C C . GLU A 1 657 ? 20.047 18.734 14.992 1 46.88 657 GLU A C 1
ATOM 5224 O O . GLU A 1 657 ? 20.062 19.953 14.852 1 46.88 657 GLU A O 1
ATOM 5229 N N . VAL A 1 658 ? 19.203 18.234 14.117 1 51.91 658 VAL A N 1
ATOM 5230 C CA . VAL A 1 658 ? 17.891 18.859 13.992 1 51.91 658 VAL A CA 1
ATOM 5231 C C . VAL A 1 658 ? 17.359 19.25 15.375 1 51.91 658 VAL A C 1
ATOM 5233 O O . VAL A 1 658 ? 17.219 18.391 16.25 1 51.91 658 VAL A O 1
ATOM 5236 N N . GLY A 1 659 ? 17.594 20.391 15.781 1 56.97 659 GLY A N 1
ATOM 5237 C CA . GLY A 1 659 ? 17.047 20.859 17.047 1 56.97 659 GLY A CA 1
ATOM 5238 C C . GLY A 1 659 ? 15.57 20.562 17.203 1 56.97 659 GLY A C 1
ATOM 5239 O O . GLY A 1 659 ? 15.016 19.719 16.484 1 56.97 659 GLY A O 1
ATOM 5240 N N . ASP A 1 660 ? 14.945 20.906 18.234 1 65.44 660 ASP A N 1
ATOM 5241 C CA . ASP A 1 660 ? 13.555 20.766 18.656 1 65.44 660 ASP A CA 1
ATOM 5242 C C . ASP A 1 660 ? 12.68 21.828 18 1 65.44 660 ASP A C 1
ATOM 5244 O O . ASP A 1 660 ? 11.672 22.266 18.578 1 65.44 660 ASP A O 1
ATOM 5248 N N . THR A 1 661 ? 13.039 22.234 16.688 1 70.19 661 THR A N 1
ATOM 5249 C CA . THR A 1 661 ? 12.266 23.312 16.078 1 70.19 661 THR A CA 1
ATOM 5250 C C . THR A 1 661 ? 11.039 22.766 15.359 1 70.19 661 THR A C 1
ATOM 5252 O O . THR A 1 661 ? 11.156 21.828 14.555 1 70.19 661 THR A O 1
ATOM 5255 N N . LEU A 1 662 ? 9.875 23.359 15.695 1 75.81 662 LEU A N 1
ATOM 5256 C CA . LEU A 1 662 ? 8.617 23.016 15.039 1 75.81 662 LEU A CA 1
ATOM 5257 C C . LEU A 1 662 ? 8.469 23.766 13.719 1 75.81 662 LEU A C 1
ATOM 5259 O O . LEU A 1 662 ? 8.523 25 13.695 1 75.81 662 LEU A O 1
ATOM 5263 N N . ILE A 1 663 ? 8.398 23.047 12.664 1 73 663 ILE A N 1
ATOM 5264 C CA . ILE A 1 663 ? 8.156 23.656 11.367 1 73 663 ILE A CA 1
ATOM 5265 C C . ILE A 1 663 ? 6.656 23.844 11.156 1 73 663 ILE A C 1
ATOM 5267 O O . ILE A 1 663 ? 5.957 22.922 10.758 1 73 663 ILE A O 1
ATOM 5271 N N . TYR A 1 664 ? 6.203 24.984 11.562 1 72.38 664 TYR A N 1
ATOM 5272 C CA . TYR A 1 664 ? 4.777 25.297 11.531 1 72.38 664 TYR A CA 1
ATOM 5273 C C . TYR A 1 664 ? 4.418 26.062 10.266 1 72.38 664 TYR A C 1
ATOM 5275 O O . TYR A 1 664 ? 5.086 27.047 9.922 1 72.38 664 TYR A O 1
ATOM 5283 N N . MET B 1 1 ? 40.031 7.145 -21.172 1 23 1 MET B N 1
ATOM 5284 C CA . MET B 1 1 ? 39.25 6.016 -21.672 1 23 1 MET B CA 1
ATOM 5285 C C . MET B 1 1 ? 38.281 6.461 -22.766 1 23 1 MET B C 1
ATOM 5287 O O . MET B 1 1 ? 37.469 7.355 -22.562 1 23 1 MET B O 1
ATOM 5291 N N . MET B 1 2 ? 38.562 6.27 -24.031 1 27.47 2 MET B N 1
ATOM 5292 C CA . MET B 1 2 ? 38.094 6.832 -25.281 1 27.47 2 MET B CA 1
ATOM 5293 C C . MET B 1 2 ? 36.656 6.41 -25.562 1 27.47 2 MET B C 1
ATOM 5295 O O . MET B 1 2 ? 36.25 5.312 -25.172 1 27.47 2 MET B O 1
ATOM 5299 N N . ALA B 1 3 ? 35.844 7.422 -25.891 1 34.88 3 ALA B N 1
ATOM 5300 C CA . ALA B 1 3 ? 34.375 7.371 -26.109 1 34.88 3 ALA B CA 1
ATOM 5301 C C . ALA B 1 3 ? 34.031 6.301 -27.125 1 34.88 3 ALA B C 1
ATOM 5303 O O . ALA B 1 3 ? 34.594 6.27 -28.219 1 34.88 3 ALA B O 1
ATOM 5304 N N . ALA B 1 4 ? 33.656 5.125 -26.797 1 33.97 4 ALA B N 1
ATOM 5305 C CA . ALA B 1 4 ? 33.375 4.008 -27.688 1 33.97 4 ALA B CA 1
ATOM 5306 C C . ALA B 1 4 ? 32.438 4.43 -28.828 1 33.97 4 ALA B C 1
ATOM 5308 O O . ALA B 1 4 ? 31.469 5.148 -28.594 1 33.97 4 ALA B O 1
ATOM 5309 N N . PRO B 1 5 ? 32.75 4.508 -30.156 1 34.88 5 PRO B N 1
ATOM 5310 C CA . PRO B 1 5 ? 32.094 5.027 -31.359 1 34.88 5 PRO B CA 1
ATOM 5311 C C . PRO B 1 5 ? 30.688 4.496 -31.531 1 34.88 5 PRO B C 1
ATOM 5313 O O . PRO B 1 5 ? 30.391 3.369 -31.125 1 34.88 5 PRO B O 1
ATOM 5316 N N . ARG B 1 6 ? 29.75 5.465 -31.719 1 41.28 6 ARG B N 1
ATOM 5317 C CA . ARG B 1 6 ? 28.312 5.316 -31.953 1 41.28 6 ARG B CA 1
ATOM 5318 C C . ARG B 1 6 ? 28.047 4.426 -33.156 1 41.28 6 ARG B C 1
ATOM 5320 O O . ARG B 1 6 ? 28.594 4.641 -34.219 1 41.28 6 ARG B O 1
ATOM 5327 N N . ARG B 1 7 ? 27.641 3.262 -32.969 1 41.38 7 ARG B N 1
ATOM 5328 C CA . ARG B 1 7 ? 27.391 2.305 -34.062 1 41.38 7 ARG B CA 1
ATOM 5329 C C . ARG B 1 7 ? 26.484 2.904 -35.125 1 41.38 7 ARG B C 1
ATOM 5331 O O . ARG B 1 7 ? 25.484 3.539 -34.812 1 41.38 7 ARG B O 1
ATOM 5338 N N . PRO B 1 8 ? 26.828 3.105 -36.375 1 44.09 8 PRO B N 1
ATOM 5339 C CA . PRO B 1 8 ? 26.141 3.791 -37.5 1 44.09 8 PRO B CA 1
ATOM 5340 C C . PRO B 1 8 ? 24.797 3.146 -37.844 1 44.09 8 PRO B C 1
ATOM 5342 O O . PRO B 1 8 ? 24.641 1.93 -37.719 1 44.09 8 PRO B O 1
ATOM 5345 N N . TYR B 1 9 ? 23.703 3.99 -37.812 1 53.34 9 TYR B N 1
ATOM 5346 C CA . TYR B 1 9 ? 22.344 3.676 -38.188 1 53.34 9 TYR B CA 1
ATOM 5347 C C . TYR B 1 9 ? 22.25 3.318 -39.688 1 53.34 9 TYR B C 1
ATOM 5349 O O . TYR B 1 9 ? 23 3.854 -40.5 1 53.34 9 TYR B O 1
ATOM 5357 N N . SER B 1 10 ? 21.703 2.252 -40.062 1 53.69 10 SER B N 1
ATOM 5358 C CA . SER B 1 10 ? 21.578 1.867 -41.438 1 53.69 10 SER B CA 1
ATOM 5359 C C . SER B 1 10 ? 20.562 2.746 -42.188 1 53.69 10 SER B C 1
ATOM 5361 O O . SER B 1 10 ? 19.422 2.877 -41.719 1 53.69 10 SER B O 1
ATOM 5363 N N . ARG B 1 11 ? 20.781 3.605 -43.031 1 65.38 11 ARG B N 1
ATOM 5364 C CA . ARG B 1 11 ? 19.984 4.609 -43.75 1 65.38 11 ARG B CA 1
ATOM 5365 C C . ARG B 1 11 ? 18.938 3.949 -44.656 1 65.38 11 ARG B C 1
ATOM 5367 O O . ARG B 1 11 ? 17.859 4.496 -44.844 1 65.38 11 ARG B O 1
ATOM 5374 N N . GLN B 1 12 ? 19.25 2.809 -45.188 1 66.12 12 GLN B N 1
ATOM 5375 C CA . GLN B 1 12 ? 18.359 2.18 -46.156 1 66.12 12 GLN B CA 1
ATOM 5376 C C . GLN B 1 12 ? 17.75 0.901 -45.594 1 66.12 12 GLN B C 1
ATOM 5378 O O . GLN B 1 12 ? 17.531 -0.064 -46.344 1 66.12 12 GLN B O 1
ATOM 5383 N N . GLY B 1 13 ? 17.484 0.943 -44.312 1 70.44 13 GLY B N 1
ATOM 5384 C CA . GLY B 1 13 ? 16.969 -0.234 -43.625 1 70.44 13 GLY B CA 1
ATOM 5385 C C . GLY B 1 13 ? 15.5 -0.472 -43.875 1 70.44 13 GLY B C 1
ATOM 5386 O O . GLY B 1 13 ? 14.789 0.419 -44.344 1 70.44 13 GLY B O 1
ATOM 5387 N N . CYS B 1 14 ? 15.031 -1.736 -43.656 1 72.38 14 CYS B N 1
ATOM 5388 C CA . CYS B 1 14 ? 13.648 -2.117 -43.875 1 72.38 14 CYS B CA 1
ATOM 5389 C C . CYS B 1 14 ? 12.719 -1.429 -42.875 1 72.38 14 CYS B C 1
ATOM 5391 O O . CYS B 1 14 ? 13.164 -0.927 -41.844 1 72.38 14 CYS B O 1
ATOM 5393 N N . ARG B 1 15 ? 11.438 -1.419 -43.219 1 72.81 15 ARG B N 1
ATOM 5394 C CA . ARG B 1 15 ? 10.438 -0.736 -42.375 1 72.81 15 ARG B CA 1
ATOM 5395 C C . ARG B 1 15 ? 10.414 -1.304 -40.969 1 72.81 15 ARG B C 1
ATOM 5397 O O . ARG B 1 15 ? 10.273 -0.558 -40 1 72.81 15 ARG B O 1
ATOM 5404 N N . GLU B 1 16 ? 10.703 -2.502 -40.938 1 70.81 16 GLU B N 1
ATOM 5405 C CA . GLU B 1 16 ? 10.586 -3.199 -39.656 1 70.81 16 GLU B CA 1
ATOM 5406 C C . GLU B 1 16 ? 11.797 -2.939 -38.75 1 70.81 16 GLU B C 1
ATOM 5408 O O . GLU B 1 16 ? 11.656 -2.695 -37.562 1 70.81 16 GLU B O 1
ATOM 5413 N N . CYS B 1 17 ? 12.867 -2.975 -39.188 1 71.06 17 CYS B N 1
ATOM 5414 C CA . CYS B 1 17 ? 14.078 -2.668 -38.438 1 71.06 17 CYS B CA 1
ATOM 5415 C C . CYS B 1 17 ? 14.117 -1.195 -38.062 1 71.06 17 CYS B C 1
ATOM 5417 O O . CYS B 1 17 ? 14.516 -0.855 -36.938 1 71.06 17 CYS B O 1
ATOM 5419 N N . LYS B 1 18 ? 13.633 -0.29 -38.969 1 71.44 18 LYS B N 1
ATOM 5420 C CA . LYS B 1 18 ? 13.539 1.138 -38.656 1 71.44 18 LYS B CA 1
ATOM 5421 C C . LYS B 1 18 ? 12.508 1.406 -37.562 1 71.44 18 LYS B C 1
ATOM 5423 O O . LYS B 1 18 ? 12.742 2.215 -36.688 1 71.44 18 LYS B O 1
ATOM 5428 N N . ARG B 1 19 ? 11.438 0.661 -37.688 1 66.69 19 ARG B N 1
ATOM 5429 C CA . ARG B 1 19 ? 10.383 0.786 -36.688 1 66.69 19 ARG B CA 1
ATOM 5430 C C . ARG B 1 19 ? 10.875 0.335 -35.312 1 66.69 19 ARG B C 1
ATOM 5432 O O . ARG B 1 19 ? 10.547 0.955 -34.281 1 66.69 19 ARG B O 1
ATOM 5439 N N . ARG B 1 20 ? 11.859 -0.562 -35.219 1 64.94 20 ARG B N 1
ATOM 5440 C CA . ARG B 1 20 ? 12.375 -1.165 -34 1 64.94 20 ARG B CA 1
ATOM 5441 C C . ARG B 1 20 ? 13.703 -0.53 -33.594 1 64.94 20 ARG B C 1
ATOM 5443 O O . ARG B 1 20 ? 14.273 -0.877 -32.562 1 64.94 20 ARG B O 1
ATOM 5450 N N . LYS B 1 21 ? 14.156 0.34 -34.375 1 64.5 21 LYS B N 1
ATOM 5451 C CA . LYS B 1 21 ? 15.406 1.074 -34.25 1 64.5 21 LYS B CA 1
ATOM 5452 C C . LYS B 1 21 ? 16.578 0.123 -34.031 1 64.5 21 LYS B C 1
ATOM 5454 O O . LYS B 1 21 ? 17.453 0.379 -33.188 1 64.5 21 LYS B O 1
ATOM 5459 N N . ILE B 1 22 ? 16.562 -0.977 -34.719 1 71.12 22 ILE B N 1
ATOM 5460 C CA . ILE B 1 22 ? 17.719 -1.877 -34.781 1 71.12 22 ILE B CA 1
ATOM 5461 C C . ILE B 1 22 ? 18.453 -1.715 -36.094 1 71.12 22 ILE B C 1
ATOM 5463 O O . ILE B 1 22 ? 17.859 -1.285 -37.094 1 71.12 22 ILE B O 1
ATOM 5467 N N . LYS B 1 23 ? 19.688 -2.029 -35.875 1 70.81 23 LYS B N 1
ATOM 5468 C CA . LYS B 1 23 ? 20.516 -1.95 -37.062 1 70.81 23 LYS B CA 1
ATOM 5469 C C . LYS B 1 23 ? 20.094 -2.973 -38.094 1 70.81 23 LYS B C 1
ATOM 5471 O O . LYS B 1 23 ? 20.047 -4.172 -37.812 1 70.81 23 LYS B O 1
ATOM 5476 N N . CYS B 1 24 ? 19.609 -2.533 -39.188 1 69.88 24 CYS B N 1
ATOM 5477 C CA . CYS B 1 24 ? 19.188 -3.361 -40.312 1 69.88 24 CYS B CA 1
ATOM 5478 C C . CYS B 1 24 ? 20.375 -3.705 -41.188 1 69.88 24 CYS B C 1
ATOM 5480 O O . CYS B 1 24 ? 21.141 -2.824 -41.594 1 69.88 24 CYS B O 1
ATOM 5482 N N . PRO B 1 25 ? 20.688 -4.844 -41.5 1 76.31 25 PRO B N 1
ATOM 5483 C CA . PRO B 1 25 ? 21.75 -5.18 -42.438 1 76.31 25 PRO B CA 1
ATOM 5484 C C . PRO B 1 25 ? 21.391 -4.828 -43.875 1 76.31 25 PRO B C 1
ATOM 5486 O O . PRO B 1 25 ? 22.219 -4.965 -44.781 1 76.31 25 PRO B O 1
ATOM 5489 N N . GLU B 1 26 ? 20.281 -4.25 -44.188 1 73.31 26 GLU B N 1
ATOM 5490 C CA . GLU B 1 26 ? 19.812 -3.705 -45.438 1 73.31 26 GLU B CA 1
ATOM 5491 C C . GLU B 1 26 ? 19.844 -4.762 -46.562 1 73.31 26 GLU B C 1
ATOM 5493 O O . GLU B 1 26 ? 20.047 -4.438 -47.719 1 73.31 26 GLU B O 1
ATOM 5498 N N . GLU B 1 27 ? 19.672 -6.09 -46.062 1 74.12 27 GLU B N 1
ATOM 5499 C CA . GLU B 1 27 ? 19.609 -7.152 -47.062 1 74.12 27 GLU B CA 1
ATOM 5500 C C . GLU B 1 27 ? 18.219 -7.25 -47.688 1 74.12 27 GLU B C 1
ATOM 5502 O O . GLU B 1 27 ? 17.219 -7.152 -46.969 1 74.12 27 GLU B O 1
ATOM 5507 N N . LYS B 1 28 ? 18.094 -7.082 -49.031 1 71.88 28 LYS B N 1
ATOM 5508 C CA . LYS B 1 28 ? 16.859 -7.203 -49.781 1 71.88 28 LYS B CA 1
ATOM 5509 C C . LYS B 1 28 ? 16.719 -8.602 -50.406 1 71.88 28 LYS B C 1
ATOM 5511 O O . LYS B 1 28 ? 17.719 -9.258 -50.688 1 71.88 28 LYS B O 1
ATOM 5516 N N . PRO B 1 29 ? 15.492 -9.133 -50.469 1 66.31 29 PRO B N 1
ATOM 5517 C CA . PRO B 1 29 ? 14.234 -8.422 -50.219 1 66.31 29 PRO B CA 1
ATOM 5518 C C . PRO B 1 29 ? 13.852 -8.391 -48.75 1 66.31 29 PRO B C 1
ATOM 5520 O O . PRO B 1 29 ? 13.031 -7.566 -48.344 1 66.31 29 PRO B O 1
ATOM 5523 N N . ALA B 1 30 ? 14.383 -9.336 -47.969 1 70.94 30 ALA B N 1
ATOM 5524 C CA . ALA B 1 30 ? 14.125 -9.328 -46.531 1 70.94 30 ALA B CA 1
ATOM 5525 C C . ALA B 1 30 ? 15.43 -9.375 -45.719 1 70.94 30 ALA B C 1
ATOM 5527 O O . ALA B 1 30 ? 16.344 -10.141 -46.062 1 70.94 30 ALA B O 1
ATOM 5528 N N . CYS B 1 31 ? 15.578 -8.555 -44.75 1 74.75 31 CYS B N 1
ATOM 5529 C CA . CYS B 1 31 ? 16.844 -8.484 -44 1 74.75 31 CYS B CA 1
ATOM 5530 C C . CYS B 1 31 ? 16.953 -9.617 -43 1 74.75 31 CYS B C 1
ATOM 5532 O O . CYS B 1 31 ? 15.938 -10.125 -42.531 1 74.75 31 CYS B O 1
ATOM 5534 N N . SER B 1 32 ? 18.156 -10.078 -42.812 1 73.38 32 SER B N 1
ATOM 5535 C CA . SER B 1 32 ? 18.438 -11.211 -41.938 1 73.38 32 SER B CA 1
ATOM 5536 C C . SER B 1 32 ? 17.875 -10.977 -40.531 1 73.38 32 SER B C 1
ATOM 5538 O O . SER B 1 32 ? 17.531 -11.922 -39.844 1 73.38 32 SER B O 1
ATOM 5540 N N . THR B 1 33 ? 17.812 -9.797 -40.188 1 71.19 33 THR B N 1
ATOM 5541 C CA . THR B 1 33 ? 17.266 -9.445 -38.906 1 71.19 33 THR B CA 1
ATOM 5542 C C . THR B 1 33 ? 15.758 -9.703 -38.875 1 71.19 33 THR B C 1
ATOM 5544 O O . THR B 1 33 ? 15.242 -10.289 -37.906 1 71.19 33 THR B O 1
ATOM 5547 N N . CYS B 1 34 ? 15.109 -9.273 -39.781 1 67.62 34 CYS B N 1
ATOM 5548 C CA . CYS B 1 34 ? 13.672 -9.484 -39.875 1 67.62 34 CYS B CA 1
ATOM 5549 C C . CYS B 1 34 ? 13.344 -10.953 -40.125 1 67.62 34 CYS B C 1
ATOM 5551 O O . CYS B 1 34 ? 12.391 -11.477 -39.531 1 67.62 34 CYS B O 1
ATOM 5553 N N . VAL B 1 35 ? 14.086 -11.648 -40.844 1 69.38 35 VAL B N 1
ATOM 5554 C CA . VAL B 1 35 ? 13.914 -13.078 -41.094 1 69.38 35 VAL B CA 1
ATOM 5555 C C . VAL B 1 35 ? 14.141 -13.867 -39.812 1 69.38 35 VAL B C 1
ATOM 5557 O O . VAL B 1 35 ? 13.359 -14.766 -39.5 1 69.38 35 VAL B O 1
ATOM 5560 N N . ARG B 1 36 ? 15.117 -13.453 -39.125 1 65.19 36 ARG B N 1
ATOM 5561 C CA . ARG B 1 36 ? 15.438 -14.086 -37.875 1 65.19 36 ARG B CA 1
ATOM 5562 C C . ARG B 1 36 ? 14.344 -13.82 -36.812 1 65.19 36 ARG B C 1
ATOM 5564 O O . ARG B 1 36 ? 13.992 -14.703 -36.031 1 65.19 36 ARG B O 1
ATOM 5571 N N . LEU B 1 37 ? 13.797 -12.68 -36.969 1 64.5 37 LEU B N 1
ATOM 5572 C CA . LEU B 1 37 ? 12.812 -12.219 -36 1 64.5 37 LEU B CA 1
ATOM 5573 C C . LEU B 1 37 ? 11.398 -12.555 -36.438 1 64.5 37 LEU B C 1
ATOM 5575 O O . LEU B 1 37 ? 10.43 -12.281 -35.75 1 64.5 37 LEU B O 1
ATOM 5579 N N . GLY B 1 38 ? 11.195 -13.25 -37.531 1 62.09 38 GLY B N 1
ATOM 5580 C CA . GLY B 1 38 ? 9.945 -13.641 -38.156 1 62.09 38 GLY B CA 1
ATOM 5581 C C . GLY B 1 38 ? 9.031 -12.469 -38.438 1 62.09 38 GLY B C 1
ATOM 5582 O O . GLY B 1 38 ? 7.809 -12.57 -38.281 1 62.09 38 GLY B O 1
ATOM 5583 N N . LYS B 1 39 ? 9.625 -11.391 -38.719 1 64.12 39 LYS B N 1
ATOM 5584 C CA . LYS B 1 39 ? 8.852 -10.195 -39.031 1 64.12 39 LYS B CA 1
ATOM 5585 C C . LYS B 1 39 ? 8.797 -9.953 -40.531 1 64.12 39 LYS B C 1
ATOM 5587 O O . LYS B 1 39 ? 9.633 -10.469 -41.281 1 64.12 39 LYS B O 1
ATOM 5592 N N . SER B 1 40 ? 7.719 -9.281 -40.844 1 68.06 40 SER B N 1
ATOM 5593 C CA . SER B 1 40 ? 7.609 -8.875 -42.219 1 68.06 40 SER B CA 1
ATOM 5594 C C . SER B 1 40 ? 8.586 -7.754 -42.562 1 68.06 40 SER B C 1
ATOM 5596 O O . SER B 1 40 ? 8.531 -6.68 -41.969 1 68.06 40 SER B O 1
ATOM 5598 N N . CYS B 1 41 ? 9.508 -8.078 -43.312 1 68.5 41 CYS B N 1
ATOM 5599 C CA . CYS B 1 41 ? 10.539 -7.152 -43.75 1 68.5 41 CYS B CA 1
ATOM 5600 C C . CYS B 1 41 ? 10.117 -6.422 -45.031 1 68.5 41 CYS B C 1
ATOM 5602 O O . CYS B 1 41 ? 9.781 -7.055 -46.031 1 68.5 41 CYS B O 1
ATOM 5604 N N . SER B 1 42 ? 9.734 -5.125 -44.969 1 74.38 42 SER B N 1
ATOM 5605 C CA . SER B 1 42 ? 9.438 -4.336 -46.156 1 74.38 42 SER B CA 1
ATOM 5606 C C . SER B 1 42 ? 10.336 -3.104 -46.25 1 74.38 42 SER B C 1
ATOM 5608 O O . SER B 1 42 ? 10.672 -2.504 -45.219 1 74.38 42 SER B O 1
ATOM 5610 N N . TYR B 1 43 ? 10.828 -2.812 -47.469 1 72.38 43 TYR B N 1
ATOM 5611 C CA . TYR B 1 43 ? 11.688 -1.655 -47.688 1 72.38 43 TYR B CA 1
ATOM 5612 C C . TYR B 1 43 ? 10.922 -0.506 -48.312 1 72.38 43 TYR B C 1
ATOM 5614 O O . TYR B 1 43 ? 10.117 -0.72 -49.25 1 72.38 43 TYR B O 1
ATOM 5622 N N . PRO B 1 44 ? 10.984 0.655 -47.844 1 65.56 44 PRO B N 1
ATOM 5623 C CA . PRO B 1 44 ? 10.32 1.788 -48.469 1 65.56 44 PRO B CA 1
ATOM 5624 C C . PRO B 1 44 ? 10.766 1.982 -49.938 1 65.56 44 PRO B C 1
ATOM 5626 O O . PRO B 1 44 ? 11.883 1.607 -50.281 1 65.56 44 PRO B O 1
ATOM 5629 N N . LEU B 1 45 ? 9.789 2.246 -50.781 1 59.16 45 LEU B N 1
ATOM 5630 C CA . LEU B 1 45 ? 10.164 2.59 -52.156 1 59.16 45 LEU B CA 1
ATOM 5631 C C . LEU B 1 45 ? 11.117 3.779 -52.156 1 59.16 45 LEU B C 1
ATOM 5633 O O . LEU B 1 45 ? 11.102 4.609 -51.25 1 59.16 45 LEU B O 1
ATOM 5637 N N . ALA B 1 46 ? 11.906 3.781 -53.188 1 52.06 46 ALA B N 1
ATOM 5638 C CA . ALA B 1 46 ? 12.789 4.926 -53.406 1 52.06 46 ALA B CA 1
ATOM 5639 C C . ALA B 1 46 ? 11.992 6.227 -53.469 1 52.06 46 ALA B C 1
ATOM 5641 O O . ALA B 1 46 ? 11.078 6.371 -54.281 1 52.06 46 ALA B O 1
ATOM 5642 N N . GLY B 1 47 ? 12.016 7.16 -52.375 1 54.59 47 GLY B N 1
ATOM 5643 C CA . GLY B 1 47 ? 11.328 8.43 -52.25 1 54.59 47 GLY B CA 1
ATOM 5644 C C . GLY B 1 47 ? 10.164 8.375 -51.281 1 54.59 47 GLY B C 1
ATOM 5645 O O . GLY B 1 47 ? 9.461 9.367 -51.062 1 54.59 47 GLY B O 1
ATOM 5646 N N . GLU B 1 48 ? 9.672 7.195 -51 1 49.66 48 GLU B N 1
ATOM 5647 C CA . GLU B 1 48 ? 8.492 7.137 -50.125 1 49.66 48 GLU B CA 1
ATOM 5648 C C . GLU B 1 48 ? 8.852 7.492 -48.688 1 49.66 48 GLU B C 1
ATOM 5650 O O . GLU B 1 48 ? 9.797 6.938 -48.125 1 49.66 48 GLU B O 1
ATOM 5655 N N . LYS B 1 49 ? 8.43 8.594 -48.312 1 42.19 49 LYS B N 1
ATOM 5656 C CA . LYS B 1 49 ? 8.617 9.023 -46.938 1 42.19 49 LYS B CA 1
ATOM 5657 C C . LYS B 1 49 ? 7.867 8.109 -45.969 1 42.19 49 LYS B C 1
ATOM 5659 O O . LYS B 1 49 ? 6.672 7.859 -46.125 1 42.19 49 LYS B O 1
ATOM 5664 N N . VAL B 1 50 ? 8.406 7.148 -45.469 1 40.53 50 VAL B N 1
ATOM 5665 C CA . VAL B 1 50 ? 7.789 6.312 -44.438 1 40.53 50 VAL B CA 1
ATOM 5666 C C . VAL B 1 50 ? 7.344 7.18 -43.281 1 40.53 50 VAL B C 1
ATOM 5668 O O . VAL B 1 50 ? 8.156 7.895 -42.688 1 40.53 50 VAL B O 1
ATOM 5671 N N . LEU B 1 51 ? 6.062 7.527 -43.312 1 38.34 51 LEU B N 1
ATOM 5672 C CA . LEU B 1 51 ? 5.555 8.406 -42.281 1 38.34 51 LEU B CA 1
ATOM 5673 C C . LEU B 1 51 ? 5.781 7.801 -40.906 1 38.34 51 LEU B C 1
ATOM 5675 O O . LEU B 1 51 ? 5.512 6.613 -40.688 1 38.34 51 LEU B O 1
ATOM 5679 N N . ARG B 1 52 ? 6.719 8.172 -40.188 1 37.44 52 ARG B N 1
ATOM 5680 C CA . ARG B 1 52 ? 6.934 7.957 -38.75 1 37.44 52 ARG B CA 1
ATOM 5681 C C . ARG B 1 52 ? 5.641 8.156 -37.969 1 37.44 52 ARG B C 1
ATOM 5683 O O . ARG B 1 52 ? 5.055 9.242 -38 1 37.44 52 ARG B O 1
ATOM 5690 N N . ILE B 1 53 ? 4.766 7.188 -38.031 1 37.53 53 ILE B N 1
ATOM 5691 C CA . ILE B 1 53 ? 3.498 7.352 -37.344 1 37.53 53 ILE B CA 1
ATOM 5692 C C . ILE B 1 53 ? 3.758 7.805 -35.906 1 37.53 53 ILE B C 1
ATOM 5694 O O . ILE B 1 53 ? 4.434 7.113 -35.125 1 37.53 53 ILE B O 1
ATOM 5698 N N . SER B 1 54 ? 3.674 8.953 -35.656 1 30.78 54 SER B N 1
ATOM 5699 C CA . SER B 1 54 ? 3.867 9.57 -34.344 1 30.78 54 SER B CA 1
ATOM 5700 C C . SER B 1 54 ? 2.898 9.008 -33.312 1 30.78 54 SER B C 1
ATOM 5702 O O . SER B 1 54 ? 1.772 8.633 -33.656 1 30.78 54 SER B O 1
ATOM 5704 N N . ARG B 1 55 ? 3.381 8.562 -32.188 1 34.47 55 ARG B N 1
ATOM 5705 C CA . ARG B 1 55 ? 2.66 8.086 -31 1 34.47 55 ARG B CA 1
ATOM 5706 C C . ARG B 1 55 ? 1.404 8.914 -30.75 1 34.47 55 ARG B C 1
ATOM 5708 O O . ARG B 1 55 ? 0.483 8.469 -30.062 1 34.47 55 ARG B O 1
ATOM 5715 N N . ARG B 1 56 ? 1.365 10.109 -31.234 1 34.88 56 ARG B N 1
ATOM 5716 C CA . ARG B 1 56 ? 0.272 11.047 -30.969 1 34.88 56 ARG B CA 1
ATOM 5717 C C . ARG B 1 56 ? -0.994 10.617 -31.703 1 34.88 56 ARG B C 1
ATOM 5719 O O . ARG B 1 56 ? -2.096 10.711 -31.172 1 34.88 56 ARG B O 1
ATOM 5726 N N . LEU B 1 57 ? -0.894 10.086 -32.906 1 35.25 57 LEU B N 1
ATOM 5727 C CA . LEU B 1 57 ? -2.1 9.844 -33.688 1 35.25 57 LEU B CA 1
ATOM 5728 C C . LEU B 1 57 ? -2.811 8.578 -33.219 1 35.25 57 LEU B C 1
ATOM 5730 O O . LEU B 1 57 ? -4.043 8.531 -33.156 1 35.25 57 LEU B O 1
ATOM 5734 N N . ILE B 1 58 ? -2.111 7.543 -32.75 1 33.41 58 ILE B N 1
ATOM 5735 C CA . ILE B 1 58 ? -2.764 6.328 -32.281 1 33.41 58 ILE B CA 1
ATOM 5736 C C . ILE B 1 58 ? -3.461 6.609 -30.953 1 33.41 58 ILE B C 1
ATOM 5738 O O . ILE B 1 58 ? -4.547 6.09 -30.688 1 33.41 58 ILE B O 1
ATOM 5742 N N . ARG B 1 59 ? -2.996 7.52 -30.062 1 34.16 59 ARG B N 1
ATOM 5743 C CA . ARG B 1 59 ? -3.662 7.906 -28.828 1 34.16 59 ARG B CA 1
ATOM 5744 C C . ARG B 1 59 ? -4.988 8.602 -29.109 1 34.16 59 ARG B C 1
ATOM 5746 O O . ARG B 1 59 ? -5.957 8.43 -28.375 1 34.16 59 ARG B O 1
ATOM 5753 N N . GLU B 1 60 ? -5.156 9.312 -30.188 1 34.62 60 GLU B N 1
ATOM 5754 C CA . GLU B 1 60 ? -6.379 10.047 -30.484 1 34.62 60 GLU B CA 1
ATOM 5755 C C . GLU B 1 60 ? -7.504 9.102 -30.906 1 34.62 60 GLU B C 1
ATOM 5757 O O . GLU B 1 60 ? -8.664 9.312 -30.547 1 34.62 60 GLU B O 1
ATOM 5762 N N . GLU B 1 61 ? -7.285 8.008 -31.656 1 33.75 61 GLU B N 1
ATOM 5763 C CA . GLU B 1 61 ? -8.383 7.141 -32.062 1 33.75 61 GLU B CA 1
ATOM 5764 C C . GLU B 1 61 ? -8.898 6.309 -30.891 1 33.75 61 GLU B C 1
ATOM 5766 O O . GLU B 1 61 ? -10.102 6.098 -30.75 1 33.75 61 GLU B O 1
ATOM 5771 N N . ILE B 1 62 ? -8.07 5.828 -30.047 1 33.28 62 ILE B N 1
ATOM 5772 C CA . ILE B 1 62 ? -8.562 5.059 -28.922 1 33.28 62 ILE B CA 1
ATOM 5773 C C . ILE B 1 62 ? -9.359 5.973 -27.984 1 33.28 62 ILE B C 1
ATOM 5775 O O . ILE B 1 62 ? -10.375 5.566 -27.422 1 33.28 62 ILE B O 1
ATOM 5779 N N . GLU B 1 63 ? -9.055 7.242 -27.891 1 33.31 63 GLU B N 1
ATOM 5780 C CA . GLU B 1 63 ? -9.844 8.141 -27.062 1 33.31 63 GLU B CA 1
ATOM 5781 C C . GLU B 1 63 ? -11.266 8.289 -27.578 1 33.31 63 GLU B C 1
ATOM 5783 O O . GLU B 1 63 ? -12.211 8.422 -26.812 1 33.31 63 GLU B O 1
ATOM 5788 N N . ASN B 1 64 ? -11.516 8.211 -28.891 1 33.31 64 ASN B N 1
ATOM 5789 C CA . ASN B 1 64 ? -12.859 8.422 -29.406 1 33.31 64 ASN B CA 1
ATOM 5790 C C . ASN B 1 64 ? -13.727 7.18 -29.25 1 33.31 64 ASN B C 1
ATOM 5792 O O . ASN B 1 64 ? -14.945 7.246 -29.375 1 33.31 64 ASN B O 1
ATOM 5796 N N . LEU B 1 65 ? -13.273 5.914 -29.391 1 32.75 65 LEU B N 1
ATOM 5797 C CA . LEU B 1 65 ? -14.172 4.773 -29.25 1 32.75 65 LEU B CA 1
ATOM 5798 C C . LEU B 1 65 ? -14.656 4.625 -27.812 1 32.75 65 LEU B C 1
ATOM 5800 O O . LEU B 1 65 ? -15.633 3.924 -27.547 1 32.75 65 LEU B O 1
ATOM 5804 N N . GLY B 1 66 ? -13.906 5.066 -26.812 1 26.88 66 GLY B N 1
ATOM 5805 C CA . GLY B 1 66 ? -14.336 4.922 -25.438 1 26.88 66 GLY B CA 1
ATOM 5806 C C . GLY B 1 66 ? -15.602 5.699 -25.109 1 26.88 66 GLY B C 1
ATOM 5807 O O . GLY B 1 66 ? -16.016 5.77 -23.953 1 26.88 66 GLY B O 1
ATOM 5808 N N . LYS B 1 67 ? -16.016 6.668 -25.922 1 30.77 67 LYS B N 1
ATOM 5809 C CA . LYS B 1 67 ? -17.141 7.492 -25.5 1 30.77 67 LYS B CA 1
ATOM 5810 C C . LYS B 1 67 ? -18.453 6.691 -25.5 1 30.77 67 LYS B C 1
ATOM 5812 O O . LYS B 1 67 ? -19.438 7.094 -24.891 1 30.77 67 LYS B O 1
ATOM 5817 N N . SER B 1 68 ? -18.734 5.695 -26.406 1 25.03 68 SER B N 1
ATOM 5818 C CA . SER B 1 68 ? -20.156 5.395 -26.625 1 25.03 68 SER B CA 1
ATOM 5819 C C . SER B 1 68 ? -20.672 4.414 -25.578 1 25.03 68 SER B C 1
ATOM 5821 O O . SER B 1 68 ? -21.859 4.41 -25.25 1 25.03 68 SER B O 1
ATOM 5823 N N . THR B 1 69 ? -20.125 3.258 -25.328 1 24.8 69 THR B N 1
ATOM 5824 C CA . THR B 1 69 ? -21.016 2.207 -24.844 1 24.8 69 THR B CA 1
ATOM 5825 C C . THR B 1 69 ? -21.344 2.398 -23.359 1 24.8 69 THR B C 1
ATOM 5827 O O . THR B 1 69 ? -20.453 2.303 -22.516 1 24.8 69 THR B O 1
ATOM 5830 N N . HIS B 1 70 ? -22.344 3.232 -22.938 1 23.59 70 HIS B N 1
ATOM 5831 C CA . HIS B 1 70 ? -23.016 3.449 -21.656 1 23.59 70 HIS B CA 1
ATOM 5832 C C . HIS B 1 70 ? -23.609 2.152 -21.125 1 23.59 70 HIS B C 1
ATOM 5834 O O . HIS B 1 70 ? -24.812 1.91 -21.281 1 23.59 70 HIS B O 1
ATOM 5840 N N . PHE B 1 71 ? -22.984 0.985 -21.078 1 20.95 71 PHE B N 1
ATOM 5841 C CA . PHE B 1 71 ? -23.734 -0.156 -20.562 1 20.95 71 PHE B CA 1
ATOM 5842 C C . PHE B 1 71 ? -24.25 0.112 -19.156 1 20.95 71 PHE B C 1
ATOM 5844 O O . PHE B 1 71 ? -23.469 0.51 -18.281 1 20.95 71 PHE B O 1
ATOM 5851 N N . LEU B 1 72 ? -25.594 0.401 -18.969 1 21.77 72 LEU B N 1
ATOM 5852 C CA . LEU B 1 72 ? -26.438 0.62 -17.797 1 21.77 72 LEU B CA 1
ATOM 5853 C C . LEU B 1 72 ? -26.438 -0.605 -16.891 1 21.77 72 LEU B C 1
ATOM 5855 O O . LEU B 1 72 ? -26.781 -1.707 -17.312 1 21.77 72 LEU B O 1
ATOM 5859 N N . PRO B 1 73 ? -25.484 -0.793 -16.047 1 20.8 73 PRO B N 1
ATOM 5860 C CA . PRO B 1 73 ? -25.484 -2.023 -15.242 1 20.8 73 PRO B CA 1
ATOM 5861 C C . PRO B 1 73 ? -26.812 -2.262 -14.523 1 20.8 73 PRO B C 1
ATOM 5863 O O . PRO B 1 73 ? -27.422 -1.315 -14.031 1 20.8 73 PRO B O 1
ATOM 5866 N N . VAL B 1 74 ? -27.594 -3.236 -14.969 1 19.72 74 VAL B N 1
ATOM 5867 C CA . VAL B 1 74 ? -28.891 -3.734 -14.5 1 19.72 74 VAL B CA 1
ATOM 5868 C C . VAL B 1 74 ? -28.797 -4.098 -13.023 1 19.72 74 VAL B C 1
ATOM 5870 O O . VAL B 1 74 ? -27.922 -4.871 -12.617 1 19.72 74 VAL B O 1
ATOM 5873 N N . GLN B 1 75 ? -29.188 -3.201 -12.172 1 20.91 75 GLN B N 1
ATOM 5874 C CA . GLN B 1 75 ? -29.312 -3.23 -10.719 1 20.91 75 GLN B CA 1
ATOM 5875 C C . GLN B 1 75 ? -30.172 -4.414 -10.266 1 20.91 75 GLN B C 1
ATOM 5877 O O . GLN B 1 75 ? -31.375 -4.453 -10.531 1 20.91 75 GLN B O 1
ATOM 5882 N N . TYR B 1 76 ? -29.719 -5.691 -10.562 1 18.28 76 TYR B N 1
ATOM 5883 C CA . TYR B 1 76 ? -30.578 -6.805 -10.164 1 18.28 76 TYR B CA 1
ATOM 5884 C C . TYR B 1 76 ? -30.922 -6.719 -8.68 1 18.28 76 TYR B C 1
ATOM 5886 O O . TYR B 1 76 ? -30.062 -6.371 -7.855 1 18.28 76 TYR B O 1
ATOM 5894 N N . ASP B 1 77 ? -32.188 -6.555 -8.336 1 21.17 77 ASP B N 1
ATOM 5895 C CA . ASP B 1 77 ? -33 -6.441 -7.133 1 21.17 77 ASP B CA 1
ATOM 5896 C C . ASP B 1 77 ? -32.938 -7.719 -6.297 1 21.17 77 ASP B C 1
ATOM 5898 O O . ASP B 1 77 ? -33.531 -8.734 -6.664 1 21.17 77 ASP B O 1
ATOM 5902 N N . VAL B 1 78 ? -31.766 -8.164 -5.969 1 19.44 78 VAL B N 1
ATOM 5903 C CA . VAL B 1 78 ? -31.828 -9.477 -5.34 1 19.44 78 VAL B CA 1
ATOM 5904 C C . VAL B 1 78 ? -32.688 -9.406 -4.082 1 19.44 78 VAL B C 1
ATOM 5906 O O . VAL B 1 78 ? -32.531 -8.516 -3.25 1 19.44 78 VAL B O 1
ATOM 5909 N N . PRO B 1 79 ? -33.844 -10.086 -4.016 1 18.5 79 PRO B N 1
ATOM 5910 C CA . PRO B 1 79 ? -34.875 -10.141 -2.988 1 18.5 79 PRO B CA 1
ATOM 5911 C C . PRO B 1 79 ? -34.344 -10.516 -1.611 1 18.5 79 PRO B C 1
ATOM 5913 O O . PRO B 1 79 ? -33.281 -11.133 -1.51 1 18.5 79 PRO B O 1
ATOM 5916 N N . LYS B 1 80 ? -34.906 -9.844 -0.634 1 20.59 80 LYS B N 1
ATOM 5917 C CA . LYS B 1 80 ? -34.812 -9.734 0.819 1 20.59 80 LYS B CA 1
ATOM 5918 C C . LYS B 1 80 ? -35.062 -11.086 1.483 1 20.59 80 LYS B C 1
ATOM 5920 O O . LYS B 1 80 ? -36.188 -11.562 1.521 1 20.59 80 LYS B O 1
ATOM 5925 N N . ARG B 1 81 ? -34.344 -12.234 1.146 1 16.97 81 ARG B N 1
ATOM 5926 C CA . ARG B 1 81 ? -34.75 -13.469 1.81 1 16.97 81 ARG B CA 1
ATOM 5927 C C . ARG B 1 81 ? -34.875 -13.266 3.316 1 16.97 81 ARG B C 1
ATOM 5929 O O . ARG B 1 81 ? -34.062 -12.562 3.918 1 16.97 81 ARG B O 1
ATOM 5936 N N . HIS B 1 82 ? -36.031 -13.539 4.031 1 19.77 82 HIS B N 1
ATOM 5937 C CA . HIS B 1 82 ? -36.656 -13.688 5.336 1 19.77 82 HIS B CA 1
ATOM 5938 C C . HIS B 1 82 ? -35.938 -14.734 6.18 1 19.77 82 HIS B C 1
ATOM 5940 O O . HIS B 1 82 ? -36.406 -15.117 7.25 1 19.77 82 HIS B O 1
ATOM 5946 N N . LEU B 1 83 ? -34.625 -14.859 6.062 1 17.14 83 LEU B N 1
ATOM 5947 C CA . LEU B 1 83 ? -34.125 -16.047 6.734 1 17.14 83 LEU B CA 1
ATOM 5948 C C . LEU B 1 83 ? -34.531 -16.047 8.211 1 17.14 83 LEU B C 1
ATOM 5950 O O . LEU B 1 83 ? -34.312 -15.055 8.906 1 17.14 83 LEU B O 1
ATOM 5954 N N . GLN B 1 84 ? -35.5 -16.938 8.664 1 17.16 84 GLN B N 1
ATOM 5955 C CA . GLN B 1 84 ? -36.062 -17.438 9.898 1 17.16 84 GLN B CA 1
ATOM 5956 C C . GLN B 1 84 ? -34.969 -17.906 10.867 1 17.16 84 GLN B C 1
ATOM 5958 O O . GLN B 1 84 ? -34 -18.547 10.461 1 17.16 84 GLN B O 1
ATOM 5963 N N . SER B 1 85 ? -34.812 -17.156 11.93 1 19.03 85 SER B N 1
ATOM 5964 C CA . SER B 1 85 ? -33.969 -17.219 13.125 1 19.03 85 SER B CA 1
ATOM 5965 C C . SER B 1 85 ? -34.094 -18.562 13.828 1 19.03 85 SER B C 1
ATOM 5967 O O . SER B 1 85 ? -34.875 -18.688 14.781 1 19.03 85 SER B O 1
ATOM 5969 N N . GLU B 1 86 ? -34.156 -19.766 13.227 1 15.84 86 GLU B N 1
ATOM 5970 C CA . GLU B 1 86 ? -34.562 -20.875 14.062 1 15.84 86 GLU B CA 1
ATOM 5971 C C . GLU B 1 86 ? -33.562 -21.156 15.172 1 15.84 86 GLU B C 1
ATOM 5973 O O . GLU B 1 86 ? -33.875 -21.844 16.156 1 15.84 86 GLU B O 1
ATOM 5978 N N . ASN B 1 87 ? -32.312 -20.828 15.016 1 16 87 ASN B N 1
ATOM 5979 C CA . ASN B 1 87 ? -31.578 -21.984 15.5 1 16 87 ASN B CA 1
ATOM 5980 C C . ASN B 1 87 ? -31.859 -22.25 16.969 1 16 87 ASN B C 1
ATOM 5982 O O . ASN B 1 87 ? -32.219 -21.344 17.719 1 16 87 ASN B O 1
ATOM 5986 N N . ASN B 1 88 ? -31.391 -23.578 17.422 1 15.47 88 ASN B N 1
ATOM 5987 C CA . ASN B 1 88 ? -31.625 -24.672 18.344 1 15.47 88 ASN B CA 1
ATOM 5988 C C . ASN B 1 88 ? -31.172 -24.344 19.766 1 15.47 88 ASN B C 1
ATOM 5990 O O . ASN B 1 88 ? -30.531 -23.312 19.984 1 15.47 88 ASN B O 1
ATOM 5994 N N . GLY B 1 89 ? -30.156 -25.219 20.141 1 14.74 89 GLY B N 1
ATOM 5995 C CA . GLY B 1 89 ? -30.172 -26.219 21.188 1 14.74 89 GLY B CA 1
ATOM 5996 C C . GLY B 1 89 ? -29.797 -25.656 22.547 1 14.74 89 GLY B C 1
ATOM 5997 O O . GLY B 1 89 ? -29.344 -24.516 22.656 1 14.74 89 GLY B O 1
ATOM 5998 N N . GLY B 1 90 ? -29.297 -26.734 23.438 1 14.82 90 GLY B N 1
ATOM 5999 C CA . GLY B 1 90 ? -29.453 -27.328 24.75 1 14.82 90 GLY B CA 1
ATOM 6000 C C . GLY B 1 90 ? -28.469 -26.797 25.781 1 14.82 90 GLY B C 1
ATOM 6001 O O . GLY B 1 90 ? -27.375 -26.375 25.422 1 14.82 90 GLY B O 1
ATOM 6002 N N . ALA B 1 91 ? -28.891 -26.391 26.922 1 15.8 91 ALA B N 1
ATOM 6003 C CA . ALA B 1 91 ? -28.516 -25.781 28.188 1 15.8 91 ALA B CA 1
ATOM 6004 C C . ALA B 1 91 ? -27.625 -26.719 29 1 15.8 91 ALA B C 1
ATOM 6006 O O . ALA B 1 91 ? -26.984 -26.297 29.969 1 15.8 91 ALA B O 1
ATOM 6007 N N . SER B 1 92 ? -27.531 -28.141 28.75 1 13.96 92 SER B N 1
ATOM 6008 C CA . SER B 1 92 ? -27.562 -28.828 30.031 1 13.96 92 SER B CA 1
ATOM 6009 C C . SER B 1 92 ? -26.375 -28.406 30.906 1 13.96 92 SER B C 1
ATOM 6011 O O . SER B 1 92 ? -25.344 -27.953 30.391 1 13.96 92 SER B O 1
ATOM 6013 N N . ALA B 1 93 ? -26.547 -28.672 32.344 1 14.75 93 ALA B N 1
ATOM 6014 C CA . ALA B 1 93 ? -26.312 -28.312 33.75 1 14.75 93 ALA B CA 1
ATOM 6015 C C . ALA B 1 93 ? -25.016 -28.938 34.25 1 14.75 93 ALA B C 1
ATOM 6017 O O . ALA B 1 93 ? -24.203 -28.266 34.875 1 14.75 93 ALA B O 1
ATOM 6018 N N . SER B 1 94 ? -24.859 -30.422 34.281 1 13.69 94 SER B N 1
ATOM 6019 C CA . SER B 1 94 ? -24.734 -30.984 35.656 1 13.69 94 SER B CA 1
ATOM 6020 C C . SER B 1 94 ? -23.312 -30.828 36.156 1 13.69 94 SER B C 1
ATOM 6022 O O . SER B 1 94 ? -23.094 -30.281 37.25 1 13.69 94 SER B O 1
ATOM 6024 N N . PRO B 1 95 ? -22.609 -32.125 36.344 1 13.95 95 PRO B N 1
ATOM 6025 C CA . PRO B 1 95 ? -22.438 -32.781 37.656 1 13.95 95 PRO B CA 1
ATOM 6026 C C . PRO B 1 95 ? -21.172 -32.344 38.375 1 13.95 95 PRO B C 1
ATOM 6028 O O . PRO B 1 95 ? -20.328 -31.641 37.781 1 13.95 95 PRO B O 1
ATOM 6031 N N . SER B 1 96 ? -20.516 -33.5 38.969 1 14.01 96 SER B N 1
ATOM 6032 C CA . SER B 1 96 ? -20.094 -34.031 40.25 1 14.01 96 SER B CA 1
ATOM 6033 C C . SER B 1 96 ? -18.641 -33.656 40.562 1 14.01 96 SER B C 1
ATOM 6035 O O . SER B 1 96 ? -17.906 -33.25 39.656 1 14.01 96 SER B O 1
ATOM 6037 N N . ASN B 1 97 ? -18.219 -34.219 41.844 1 13.81 97 ASN B N 1
ATOM 6038 C CA . ASN B 1 97 ? -17.531 -34.094 43.125 1 13.81 97 ASN B CA 1
ATOM 6039 C C . ASN B 1 97 ? -16.062 -34.438 43 1 13.81 97 ASN B C 1
ATOM 6041 O O . ASN B 1 97 ? -15.195 -33.688 43.438 1 13.81 97 ASN B O 1
ATOM 6045 N N . ASN B 1 98 ? -15.828 -35.906 43.062 1 13.46 98 ASN B N 1
ATOM 6046 C CA . ASN B 1 98 ? -15.18 -36.562 44.219 1 13.46 98 ASN B CA 1
ATOM 6047 C C . ASN B 1 98 ? -13.664 -36.438 44.156 1 13.46 98 ASN B C 1
ATOM 6049 O O . ASN B 1 98 ? -13.109 -36.156 43.094 1 13.46 98 ASN B O 1
ATOM 6053 N N . VAL B 1 99 ? -13.07 -37.094 45.281 1 13.6 99 VAL B N 1
ATOM 6054 C CA . VAL B 1 99 ? -12.102 -37.031 46.375 1 13.6 99 VAL B CA 1
ATOM 6055 C C . VAL B 1 99 ? -10.773 -37.625 45.906 1 13.6 99 VAL B C 1
ATOM 6057 O O . VAL B 1 99 ? -9.719 -37 46.094 1 13.6 99 VAL B O 1
ATOM 6060 N N . SER B 1 100 ? -10.82 -39.156 45.75 1 13.39 100 SER B N 1
ATOM 6061 C CA . SER B 1 100 ? -10.086 -39.938 46.719 1 13.39 100 SER B CA 1
ATOM 6062 C C . SER B 1 100 ? -8.586 -39.938 46.438 1 13.39 100 SER B C 1
ATOM 6064 O O . SER B 1 100 ? -8.164 -39.5 45.375 1 13.39 100 SER B O 1
ATOM 6066 N N . GLY B 1 101 ? -8.031 -41.25 46.781 1 13.29 101 GLY B N 1
ATOM 6067 C CA . GLY B 1 101 ? -7.145 -41.875 47.781 1 13.29 101 GLY B CA 1
ATOM 6068 C C . GLY B 1 101 ? -5.707 -41.969 47.312 1 13.29 101 GLY B C 1
ATOM 6069 O O . GLY B 1 101 ? -4.953 -41 47.344 1 13.29 101 GLY B O 1
ATOM 6070 N N . GLY B 1 102 ? -5.414 -43.375 47.062 1 13.83 102 GLY B N 1
ATOM 6071 C CA . GLY B 1 102 ? -4.566 -44.25 47.844 1 13.83 102 GLY B CA 1
ATOM 6072 C C . GLY B 1 102 ? -3.102 -44.188 47.469 1 13.83 102 GLY B C 1
ATOM 6073 O O . GLY B 1 102 ? -2.746 -43.5 46.5 1 13.83 102 GLY B O 1
ATOM 6074 N N . GLU B 1 103 ? -2.553 -45.5 47.562 1 14.26 103 GLU B N 1
ATOM 6075 C CA . GLU B 1 103 ? -1.542 -46.219 48.344 1 14.26 103 GLU B CA 1
ATOM 6076 C C . GLU B 1 103 ? -0.17 -46.125 47.688 1 14.26 103 GLU B C 1
ATOM 6078 O O . GLU B 1 103 ? -0.055 -45.688 46.531 1 14.26 103 GLU B O 1
ATOM 6083 N N . GLN B 1 104 ? 0.444 -47.375 47.812 1 12.87 104 GLN B N 1
ATOM 6084 C CA . GLN B 1 104 ? 1.555 -47.938 48.562 1 12.87 104 GLN B CA 1
ATOM 6085 C C . GLN B 1 104 ? 2.807 -48.062 47.688 1 12.87 104 GLN B C 1
ATOM 6087 O O . GLN B 1 104 ? 3.895 -47.656 48.094 1 12.87 104 GLN B O 1
ATOM 6092 N N . LEU B 1 105 ? 2.715 -49.125 46.75 1 13.97 105 LEU B N 1
ATOM 6093 C CA . LEU B 1 105 ? 3.576 -50.281 47 1 13.97 105 LEU B CA 1
ATOM 6094 C C . LEU B 1 105 ? 5.035 -49.938 46.719 1 13.97 105 LEU B C 1
ATOM 6096 O O . LEU B 1 105 ? 5.332 -49 46 1 13.97 105 LEU B O 1
ATOM 6100 N N . SER B 1 106 ? 5.801 -51.031 47.156 1 13.52 106 SER B N 1
ATOM 6101 C CA . SER B 1 106 ? 7 -51.5 47.844 1 13.52 106 SER B CA 1
ATOM 6102 C C . SER B 1 106 ? 8.227 -51.375 46.938 1 13.52 106 SER B C 1
ATOM 6104 O O . SER B 1 106 ? 9.125 -50.562 47.219 1 13.52 106 SER B O 1
ATOM 6106 N N . PRO B 1 107 ? 8.773 -52.719 46.812 1 13.92 107 PRO B N 1
ATOM 6107 C CA . PRO B 1 107 ? 10 -53.219 47.438 1 13.92 107 PRO B CA 1
ATOM 6108 C C . PRO B 1 107 ? 11.234 -52.969 46.562 1 13.92 107 PRO B C 1
ATOM 6110 O O . PRO B 1 107 ? 12.148 -52.25 47 1 13.92 107 PRO B O 1
ATOM 6113 N N . THR B 1 108 ? 11.648 -54.188 46 1 13.62 108 THR B N 1
ATOM 6114 C CA . THR B 1 108 ? 12.766 -55.062 46.375 1 13.62 108 THR B CA 1
ATOM 6115 C C . THR B 1 108 ? 14.016 -54.688 45.594 1 13.62 108 THR B C 1
ATOM 6117 O O . THR B 1 108 ? 13.914 -54.125 44.5 1 13.62 108 THR B O 1
ATOM 6120 N N . PRO B 1 109 ? 15 -55.75 45.781 1 13.73 109 PRO B N 1
ATOM 6121 C CA . PRO B 1 109 ? 16.406 -55.844 46.219 1 13.73 109 PRO B CA 1
ATOM 6122 C C . PRO B 1 109 ? 17.375 -55.688 45.062 1 13.73 109 PRO B C 1
ATOM 6124 O O . PRO B 1 109 ? 18.312 -54.875 45.125 1 13.73 109 PRO B O 1
ATOM 6127 N N . THR B 1 110 ? 17.453 -56.906 44.281 1 13.48 110 THR B N 1
ATOM 6128 C CA . THR B 1 110 ? 18.516 -57.906 44.438 1 13.48 110 THR B CA 1
ATOM 6129 C C . THR B 1 110 ? 19.75 -57.469 43.625 1 13.48 110 THR B C 1
ATOM 6131 O O . THR B 1 110 ? 19.641 -56.719 42.656 1 13.48 110 THR B O 1
ATOM 6134 N N . PRO B 1 111 ? 20.828 -58.531 43.719 1 13.62 111 PRO B N 1
ATOM 6135 C CA . PRO B 1 111 ? 22.25 -58.656 44.031 1 13.62 111 PRO B CA 1
ATOM 6136 C C . PRO B 1 111 ? 23.156 -58.375 42.812 1 13.62 111 PRO B C 1
ATOM 6138 O O . PRO B 1 111 ? 24.031 -57.531 42.875 1 13.62 111 PRO B O 1
ATOM 6141 N N . THR B 1 112 ? 23.531 -59.625 42.094 1 13.28 112 THR B N 1
ATOM 6142 C CA . THR B 1 112 ? 24.719 -60.469 42.219 1 13.28 112 THR B CA 1
ATOM 6143 C C . THR B 1 112 ? 25.766 -60.031 41.188 1 13.28 112 THR B C 1
ATOM 6145 O O . THR B 1 112 ? 25.453 -59.375 40.188 1 13.28 112 THR B O 1
ATOM 6148 N N . PRO B 1 113 ? 26.781 -61.125 40.938 1 14.01 113 PRO B N 1
ATOM 6149 C CA . PRO B 1 113 ? 28.219 -61.375 41.094 1 14.01 113 PRO B CA 1
ATOM 6150 C C . PRO B 1 113 ? 29.016 -60.969 39.875 1 14.01 113 PRO B C 1
ATOM 6152 O O . PRO B 1 113 ? 29.891 -60.094 39.938 1 14.01 113 PRO B O 1
ATOM 6155 N N . SER B 1 114 ? 29.703 -62.125 39.25 1 13.08 114 SER B N 1
ATOM 6156 C CA . SER B 1 114 ? 31.016 -62.781 39.219 1 13.08 114 SER B CA 1
ATOM 6157 C C . SER B 1 114 ? 31.766 -62.469 37.938 1 13.08 114 SER B C 1
ATOM 6159 O O . SER B 1 114 ? 32.875 -61.906 37.969 1 13.08 114 SER B O 1
ATOM 6161 N N . ILE B 1 115 ? 32.156 -63.719 37.156 1 13.54 115 ILE B N 1
ATOM 6162 C CA . ILE B 1 115 ? 33.406 -64.438 37 1 13.54 115 ILE B CA 1
ATOM 6163 C C . ILE B 1 115 ? 34.156 -63.938 35.812 1 13.54 115 ILE B C 1
ATOM 6165 O O . ILE B 1 115 ? 33.594 -63.25 34.938 1 13.54 115 ILE B O 1
ATOM 6169 N N . THR B 1 116 ? 34.938 -65 35.188 1 13.08 116 THR B N 1
ATOM 6170 C CA . THR B 1 116 ? 36.25 -65.562 34.938 1 13.08 116 THR B CA 1
ATOM 6171 C C . THR B 1 116 ? 36.75 -65.188 33.531 1 13.08 116 THR B C 1
ATOM 6173 O O . THR B 1 116 ? 37.844 -64.688 33.375 1 13.08 116 THR B O 1
ATOM 6176 N N . THR B 1 117 ? 37 -66.375 32.688 1 12.76 117 THR B N 1
ATOM 6177 C CA . THR B 1 117 ? 38.188 -67.125 32.281 1 12.76 117 THR B CA 1
ATOM 6178 C C . THR B 1 117 ? 38.719 -66.625 30.938 1 12.76 117 THR B C 1
ATOM 6180 O O . THR B 1 117 ? 39.906 -66.25 30.828 1 12.76 117 THR B O 1
ATOM 6183 N N . THR B 1 118 ? 39.031 -67.688 29.906 1 13.21 118 THR B N 1
ATOM 6184 C CA . THR B 1 118 ? 40.125 -68.5 29.406 1 13.21 118 THR B CA 1
ATOM 6185 C C . THR B 1 118 ? 40.625 -68 28.078 1 13.21 118 THR B C 1
ATOM 6187 O O . THR B 1 118 ? 40.031 -67.062 27.484 1 13.21 118 THR B O 1
ATOM 6190 N N . GLY B 1 119 ? 41.031 -69.125 27.062 1 12.95 119 GLY B N 1
ATOM 6191 C CA . GLY B 1 119 ? 42.156 -69.812 26.422 1 12.95 119 GLY B CA 1
ATOM 6192 C C . GLY B 1 119 ? 42.5 -69.188 25.062 1 12.95 119 GLY B C 1
ATOM 6193 O O . GLY B 1 119 ? 43.281 -68.25 24.984 1 12.95 119 GLY B O 1
ATOM 6194 N N . ASN B 1 120 ? 42.594 -70.25 23.922 1 13.22 120 ASN B N 1
ATOM 6195 C CA . ASN B 1 120 ? 43.594 -71 23.203 1 13.22 120 ASN B CA 1
ATOM 6196 C C . ASN B 1 120 ? 43.969 -70.375 21.891 1 13.22 120 ASN B C 1
ATOM 6198 O O . ASN B 1 120 ? 43.406 -69.312 21.5 1 13.22 120 ASN B O 1
ATOM 6202 N N . SER B 1 121 ? 44.031 -71.312 20.609 1 13.36 121 SER B N 1
ATOM 6203 C CA . SER B 1 121 ? 44.969 -72.062 19.797 1 13.36 121 SER B CA 1
ATOM 6204 C C . SER B 1 121 ? 45.312 -71.312 18.5 1 13.36 121 SER B C 1
ATOM 6206 O O . SER B 1 121 ? 44.656 -70.312 18.188 1 13.36 121 SER B O 1
ATOM 6208 N N . ASN B 1 122 ? 45.469 -72.25 17.234 1 13.31 122 ASN B N 1
ATOM 6209 C CA . ASN B 1 122 ? 46.438 -72.875 16.328 1 13.31 122 ASN B CA 1
ATOM 6210 C C . ASN B 1 122 ? 46.531 -72.125 15.008 1 13.31 122 ASN B C 1
ATOM 6212 O O . ASN B 1 122 ? 47.594 -71.562 14.664 1 13.31 122 ASN B O 1
ATOM 6216 N N . ASN B 1 123 ? 46.219 -72.938 13.703 1 13.42 123 ASN B N 1
ATOM 6217 C CA . ASN B 1 123 ? 47 -73.625 12.688 1 13.42 123 ASN B CA 1
ATOM 6218 C C . ASN B 1 123 ? 47.219 -72.75 11.453 1 13.42 123 ASN B C 1
ATOM 6220 O O . ASN B 1 123 ? 46.594 -71.688 11.328 1 13.42 123 ASN B O 1
ATOM 6224 N N . ASN B 1 124 ? 46.906 -73.5 10.094 1 13.49 124 ASN B N 1
ATOM 6225 C CA . ASN B 1 124 ? 47.656 -74.125 8.984 1 13.49 124 ASN B CA 1
ATOM 6226 C C . ASN B 1 124 ? 47.781 -73.125 7.809 1 13.49 124 ASN B C 1
ATOM 6228 O O . ASN B 1 124 ? 47.031 -72.188 7.719 1 13.49 124 ASN B O 1
ATOM 6232 N N . PRO B 1 125 ? 48.281 -73.812 6.406 1 14.8 125 PRO B N 1
ATOM 6233 C CA . PRO B 1 125 ? 49.312 -73.812 5.359 1 14.8 125 PRO B CA 1
ATOM 6234 C C . PRO B 1 125 ? 48.875 -73.062 4.113 1 14.8 125 PRO B C 1
ATOM 6236 O O . PRO B 1 125 ? 49.562 -72.125 3.682 1 14.8 125 PRO B O 1
ATOM 6239 N N . SER B 1 126 ? 48.406 -73.875 2.877 1 13.74 126 SER B N 1
ATOM 6240 C CA . SER B 1 126 ? 49.062 -74.438 1.686 1 13.74 126 SER B CA 1
ATOM 6241 C C . SER B 1 126 ? 48.719 -73.562 0.449 1 13.74 126 SER B C 1
ATOM 6243 O O . SER B 1 126 ? 49.594 -73.188 -0.3 1 13.74 126 SER B O 1
ATOM 6245 N N . PHE B 1 127 ? 47.594 -73.938 -0.505 1 13.66 127 PHE B N 1
ATOM 6246 C CA . PHE B 1 127 ? 47.719 -74.625 -1.782 1 13.66 127 PHE B CA 1
ATOM 6247 C C . PHE B 1 127 ? 47.938 -73.625 -2.918 1 13.66 127 PHE B C 1
ATOM 6249 O O . PHE B 1 127 ? 47.656 -72.438 -2.779 1 13.66 127 PHE B O 1
ATOM 6256 N N . THR B 1 128 ? 47.844 -74.25 -4.379 1 14.27 128 THR B N 1
ATOM 6257 C CA . THR B 1 128 ? 48.438 -74.625 -5.645 1 14.27 128 THR B CA 1
ATOM 6258 C C . THR B 1 128 ? 48.094 -73.625 -6.754 1 14.27 128 THR B C 1
ATOM 6260 O O . THR B 1 128 ? 47.156 -72.875 -6.613 1 14.27 128 THR B O 1
ATOM 6263 N N . PRO B 1 129 ? 48.062 -74.188 -8.312 1 14.79 129 PRO B N 1
ATOM 6264 C CA . PRO B 1 129 ? 48.75 -74.188 -9.602 1 14.79 129 PRO B CA 1
ATOM 6265 C C . PRO B 1 129 ? 48 -73.438 -10.68 1 14.79 129 PRO B C 1
ATOM 6267 O O . PRO B 1 129 ? 48.594 -72.625 -11.398 1 14.79 129 PRO B O 1
ATOM 6270 N N . VAL B 1 130 ? 46.719 -73.688 -11.273 1 14.24 130 VAL B N 1
ATOM 6271 C CA . VAL B 1 130 ? 46.625 -74.438 -12.539 1 14.24 130 VAL B CA 1
ATOM 6272 C C . VAL B 1 130 ? 46.75 -73.438 -13.703 1 14.24 130 VAL B C 1
ATOM 6274 O O . VAL B 1 130 ? 46.562 -72.25 -13.539 1 14.24 130 VAL B O 1
ATOM 6277 N N . GLN B 1 131 ? 46.312 -74.062 -15.109 1 14.3 131 GLN B N 1
ATOM 6278 C CA . GLN B 1 131 ? 46.688 -74.438 -16.469 1 14.3 131 GLN B CA 1
ATOM 6279 C C . GLN B 1 131 ? 46.25 -73.438 -17.5 1 14.3 131 GLN B C 1
ATOM 6281 O O . GLN B 1 131 ? 47.062 -72.938 -18.281 1 14.3 131 GLN B O 1
ATOM 6286 N N . ASN B 1 132 ? 45.312 -73.875 -18.688 1 14.07 132 ASN B N 1
ATOM 6287 C CA . ASN B 1 132 ? 45.5 -74.312 -20.062 1 14.07 132 ASN B CA 1
ATOM 6288 C C . ASN B 1 132 ? 45.094 -73.188 -21.047 1 14.07 132 ASN B C 1
ATOM 6290 O O . ASN B 1 132 ? 45.906 -72.75 -21.875 1 14.07 132 ASN B O 1
ATOM 6294 N N . ASP B 1 133 ? 44 -73.438 -22.047 1 14.42 133 ASP B N 1
ATOM 6295 C CA . ASP B 1 133 ? 44.031 -73.875 -23.438 1 14.42 133 ASP B CA 1
ATOM 6296 C C . ASP B 1 133 ? 43.75 -72.75 -24.406 1 14.42 133 ASP B C 1
ATOM 6298 O O . ASP B 1 133 ? 43.25 -71.688 -24 1 14.42 133 ASP B O 1
ATOM 6302 N N . PRO B 1 134 ? 43.188 -73.062 -25.844 1 15.13 134 PRO B N 1
ATOM 6303 C CA . PRO B 1 134 ? 43.5 -73.062 -27.281 1 15.13 134 PRO B CA 1
ATOM 6304 C C . PRO B 1 134 ? 42.812 -71.938 -28.047 1 15.13 134 PRO B C 1
ATOM 6306 O O . PRO B 1 134 ? 43.469 -71.188 -28.766 1 15.13 134 PRO B O 1
ATOM 6309 N N . LEU B 1 135 ? 41.469 -72.125 -28.766 1 14.48 135 LEU B N 1
ATOM 6310 C CA . LEU B 1 135 ? 41.188 -72.5 -30.141 1 14.48 135 LEU B CA 1
ATOM 6311 C C . LEU B 1 135 ? 40.938 -71.25 -31 1 14.48 135 LEU B C 1
ATOM 6313 O O . LEU B 1 135 ? 40.688 -70.188 -30.469 1 14.48 135 LEU B O 1
ATOM 6317 N N . THR B 1 136 ? 39.938 -71.375 -32.219 1 14.81 136 THR B N 1
ATOM 6318 C CA . THR B 1 136 ? 39.906 -71.562 -33.688 1 14.81 136 THR B CA 1
ATOM 6319 C C . THR B 1 136 ? 39.344 -70.312 -34.344 1 14.81 136 THR B C 1
ATOM 6321 O O . THR B 1 136 ? 39.969 -69.75 -35.25 1 14.81 136 THR B O 1
ATOM 6324 N N . ASN B 1 137 ? 38.062 -70.438 -35.281 1 14.34 137 ASN B N 1
ATOM 6325 C CA . ASN B 1 137 ? 37.781 -70.5 -36.688 1 14.34 137 ASN B CA 1
ATOM 6326 C C . ASN B 1 137 ? 37.312 -69.188 -37.281 1 14.34 137 ASN B C 1
ATOM 6328 O O . ASN B 1 137 ? 37.938 -68.625 -38.156 1 14.34 137 ASN B O 1
ATOM 6332 N N . GLU B 1 138 ? 35.906 -69.062 -37.938 1 15.01 138 GLU B N 1
ATOM 6333 C CA . GLU B 1 138 ? 35.438 -69.188 -39.312 1 15.01 138 GLU B CA 1
ATOM 6334 C C . GLU B 1 138 ? 35.062 -67.812 -39.875 1 15.01 138 GLU B C 1
ATOM 6336 O O . GLU B 1 138 ? 34.938 -66.812 -39.125 1 15.01 138 GLU B O 1
ATOM 6341 N N . SER B 1 139 ? 33.812 -67.625 -40.781 1 15.34 139 SER B N 1
ATOM 6342 C CA . SER B 1 139 ? 33.531 -67.5 -42.188 1 15.34 139 SER B CA 1
ATOM 6343 C C . SER B 1 139 ? 33 -66.125 -42.531 1 15.34 139 SER B C 1
ATOM 6345 O O . SER B 1 139 ? 33.531 -65.438 -43.406 1 15.34 139 SER B O 1
ATOM 6347 N N . ALA B 1 140 ? 31.516 -65.688 -42.688 1 15.58 140 ALA B N 1
ATOM 6348 C CA . ALA B 1 140 ? 30.75 -65.688 -43.906 1 15.58 140 ALA B CA 1
ATOM 6349 C C . ALA B 1 140 ? 30.625 -64.312 -44.469 1 15.58 140 ALA B C 1
ATOM 6351 O O . ALA B 1 140 ? 30.812 -63.312 -43.75 1 15.58 140 ALA B O 1
ATOM 6352 N N . PRO B 1 141 ? 29.406 -64 -45.344 1 15.88 141 PRO B N 1
ATOM 6353 C CA . PRO B 1 141 ? 29.125 -63.688 -46.75 1 15.88 141 PRO B CA 1
ATOM 6354 C C . PRO B 1 141 ? 28.797 -62.219 -46.938 1 15.88 141 PRO B C 1
ATOM 6356 O O . PRO B 1 141 ? 28.672 -61.469 -45.969 1 15.88 141 PRO B O 1
ATOM 6359 N N . THR B 1 142 ? 27.438 -61.812 -47.5 1 15.7 142 THR B N 1
ATOM 6360 C CA . THR B 1 142 ? 26.969 -61.438 -48.812 1 15.7 142 THR B CA 1
ATOM 6361 C C . THR B 1 142 ? 26.625 -59.938 -48.844 1 15.7 142 THR B C 1
ATOM 6363 O O . THR B 1 142 ? 27.109 -59.219 -49.719 1 15.7 142 THR B O 1
ATOM 6366 N N . VAL B 1 143 ? 25.094 -59.438 -49.031 1 15.92 143 VAL B N 1
ATOM 6367 C CA . VAL B 1 143 ? 24.375 -59 -50.219 1 15.92 143 VAL B CA 1
ATOM 6368 C C . VAL B 1 143 ? 24.219 -57.469 -50.219 1 15.92 143 VAL B C 1
ATOM 6370 O O . VAL B 1 143 ? 24.672 -56.812 -51.156 1 15.92 143 VAL B O 1
ATOM 6373 N N . ALA B 1 144 ? 22.766 -56.781 -50.094 1 16.77 144 ALA B N 1
ATOM 6374 C CA . ALA B 1 144 ? 21.875 -56.25 -51.125 1 16.77 144 ALA B CA 1
ATOM 6375 C C . ALA B 1 144 ? 21.891 -54.719 -51.125 1 16.77 144 ALA B C 1
ATOM 6377 O O . ALA B 1 144 ? 22.328 -54.094 -50.156 1 16.77 144 ALA B O 1
ATOM 6378 N N . ASN B 1 145 ? 20.812 -54 -51.875 1 17.17 145 ASN B N 1
ATOM 6379 C CA . ASN B 1 145 ? 20.531 -53.062 -53 1 17.17 145 ASN B CA 1
ATOM 6380 C C . ASN B 1 145 ? 20.172 -51.688 -52.469 1 17.17 145 ASN B C 1
ATOM 6382 O O . ASN B 1 145 ? 19.594 -51.531 -51.406 1 17.17 145 ASN B O 1
ATOM 6386 N N . SER B 1 146 ? 20.516 -50.469 -53.062 1 18.17 146 SER B N 1
ATOM 6387 C CA . SER B 1 146 ? 20.828 -49.031 -52.969 1 18.17 146 SER B CA 1
ATOM 6388 C C . SER B 1 146 ? 19.578 -48.188 -53.062 1 18.17 146 SER B C 1
ATOM 6390 O O . SER B 1 146 ? 19.641 -46.969 -53 1 18.17 146 SER B O 1
ATOM 6392 N N . GLN B 1 147 ? 18.266 -48.75 -53.438 1 16.73 147 GLN B N 1
ATOM 6393 C CA . GLN B 1 147 ? 17.516 -47.938 -54.406 1 16.73 147 GLN B CA 1
ATOM 6394 C C . GLN B 1 147 ? 17.016 -46.656 -53.75 1 16.73 147 GLN B C 1
ATOM 6396 O O . GLN B 1 147 ? 17 -46.531 -52.531 1 16.73 147 GLN B O 1
ATOM 6401 N N . GLU B 1 148 ? 15.945 -45.781 -54.531 1 18.84 148 GLU B N 1
ATOM 6402 C CA . GLU B 1 148 ? 15.57 -44.531 -55.188 1 18.84 148 GLU B CA 1
ATOM 6403 C C . GLU B 1 148 ? 14.531 -43.781 -54.344 1 18.84 148 GLU B C 1
ATOM 6405 O O . GLU B 1 148 ? 14.117 -42.688 -54.688 1 18.84 148 GLU B O 1
ATOM 6410 N N . PRO B 1 149 ? 14.383 -43.844 -53.062 1 17.83 149 PRO B N 1
ATOM 6411 C CA . PRO B 1 149 ? 13.047 -43.594 -52.531 1 17.83 149 PRO B CA 1
ATOM 6412 C C . PRO B 1 149 ? 12.516 -42.219 -52.844 1 17.83 149 PRO B C 1
ATOM 6414 O O . PRO B 1 149 ? 13.211 -41.219 -52.625 1 17.83 149 PRO B O 1
ATOM 6417 N N . GLY B 1 150 ? 11.477 -41.938 -53.812 1 18.14 150 GLY B N 1
ATOM 6418 C CA . GLY B 1 150 ? 10.68 -40.969 -54.562 1 18.14 150 GLY B CA 1
ATOM 6419 C C . GLY B 1 150 ? 10.023 -39.938 -53.656 1 18.14 150 GLY B C 1
ATOM 6420 O O . GLY B 1 150 ? 10.148 -38.75 -53.906 1 18.14 150 GLY B O 1
ATOM 6421 N N . ARG B 1 151 ? 8.828 -40.188 -53 1 18.19 151 ARG B N 1
ATOM 6422 C CA . ARG B 1 151 ? 7.453 -39.719 -53.062 1 18.19 151 ARG B CA 1
ATOM 6423 C C . ARG B 1 151 ? 7.234 -38.531 -52.125 1 18.19 151 ARG B C 1
ATOM 6425 O O . ARG B 1 151 ? 7.148 -38.719 -50.906 1 18.19 151 ARG B O 1
ATOM 6432 N N . ARG B 1 152 ? 7.734 -37.438 -52.406 1 21.09 152 ARG B N 1
ATOM 6433 C CA . ARG B 1 152 ? 7.52 -36.281 -51.562 1 21.09 152 ARG B CA 1
ATOM 6434 C C . ARG B 1 152 ? 6.055 -35.844 -51.594 1 21.09 152 ARG B C 1
ATOM 6436 O O . ARG B 1 152 ? 5.691 -34.812 -51 1 21.09 152 ARG B O 1
ATOM 6443 N N . SER B 1 153 ? 5.094 -36.438 -52.438 1 19.09 153 SER B N 1
ATOM 6444 C CA . SER B 1 153 ? 4.156 -35.469 -52.969 1 19.09 153 SER B CA 1
ATOM 6445 C C . SER B 1 153 ? 3.223 -34.969 -51.875 1 19.09 153 SER B C 1
ATOM 6447 O O . SER B 1 153 ? 2.318 -35.656 -51.438 1 19.09 153 SER B O 1
ATOM 6449 N N . PHE B 1 154 ? 3.52 -34.375 -50.969 1 19.06 154 PHE B N 1
ATOM 6450 C CA . PHE B 1 154 ? 2.691 -33.875 -49.875 1 19.06 154 PHE B CA 1
ATOM 6451 C C . PHE B 1 154 ? 1.657 -32.875 -50.406 1 19.06 154 PHE B C 1
ATOM 6453 O O . PHE B 1 154 ? 1.859 -32.25 -51.438 1 19.06 154 PHE B O 1
ATOM 6460 N N . LEU B 1 155 ? 0.392 -32.531 -49.812 1 18.97 155 LEU B N 1
ATOM 6461 C CA . LEU B 1 155 ? -0.905 -31.938 -50.094 1 18.97 155 LEU B CA 1
ATOM 6462 C C . LEU B 1 155 ? -0.738 -30.547 -50.688 1 18.97 155 LEU B C 1
ATOM 6464 O O . LEU B 1 155 ? 0.161 -29.797 -50.281 1 18.97 155 LEU B O 1
ATOM 6468 N N . ASN B 1 156 ? -1.224 -30.297 -51.906 1 19.7 156 ASN B N 1
ATOM 6469 C CA . ASN B 1 156 ? -2.045 -29.266 -52.562 1 19.7 156 ASN B CA 1
ATOM 6470 C C . ASN B 1 156 ? -3.217 -28.859 -51.656 1 19.7 156 ASN B C 1
ATOM 6472 O O . ASN B 1 156 ? -4.121 -29.656 -51.438 1 19.7 156 ASN B O 1
ATOM 6476 N N . ILE B 1 157 ? -3.242 -27.859 -50.844 1 24.81 157 ILE B N 1
ATOM 6477 C CA . ILE B 1 157 ? -4.137 -27.156 -49.938 1 24.81 157 ILE B CA 1
ATOM 6478 C C . ILE B 1 157 ? -5.316 -26.578 -50.688 1 24.81 157 ILE B C 1
ATOM 6480 O O . ILE B 1 157 ? -5.383 -25.359 -50.906 1 24.81 157 ILE B O 1
ATOM 6484 N N . GLU B 1 158 ? -5.816 -27.156 -51.844 1 24.58 158 GLU B N 1
ATOM 6485 C CA . GLU B 1 158 ? -6.828 -26.562 -52.719 1 24.58 158 GLU B CA 1
ATOM 6486 C C . GLU B 1 158 ? -8.062 -26.141 -51.906 1 24.58 158 GLU B C 1
ATOM 6488 O O . GLU B 1 158 ? -8.516 -25 -52.031 1 24.58 158 GLU B O 1
ATOM 6493 N N . ASN B 1 159 ? -9.289 -26.938 -52.125 1 23.05 159 ASN B N 1
ATOM 6494 C CA . ASN B 1 159 ? -10.711 -26.609 -52.188 1 23.05 159 ASN B CA 1
ATOM 6495 C C . ASN B 1 159 ? -11.227 -26.109 -50.844 1 23.05 159 ASN B C 1
ATOM 6497 O O . ASN B 1 159 ? -11.18 -26.828 -49.844 1 23.05 159 ASN B O 1
ATOM 6501 N N . LEU B 1 160 ? -11.344 -24.766 -50.562 1 25.19 160 LEU B N 1
ATOM 6502 C CA . LEU B 1 160 ? -11.75 -23.734 -49.625 1 25.19 160 LEU B CA 1
ATOM 6503 C C . LEU B 1 160 ? -13.164 -23.984 -49.125 1 25.19 160 LEU B C 1
ATOM 6505 O O . LEU B 1 160 ? -14.016 -24.469 -49.844 1 25.19 160 LEU B O 1
ATOM 6509 N N . ILE B 1 161 ? -13.5 -23.906 -47.812 1 28.14 161 ILE B N 1
ATOM 6510 C CA . ILE B 1 161 ? -14.68 -24.219 -47 1 28.14 161 ILE B CA 1
ATOM 6511 C C . ILE B 1 161 ? -15.914 -23.594 -47.625 1 28.14 161 ILE B C 1
ATOM 6513 O O . ILE B 1 161 ? -15.984 -22.359 -47.781 1 28.14 161 ILE B O 1
ATOM 6517 N N . ASN B 1 162 ? -16.672 -24.234 -48.469 1 26.14 162 ASN B N 1
ATOM 6518 C CA . ASN B 1 162 ? -18.031 -23.891 -48.906 1 26.14 162 ASN B CA 1
ATOM 6519 C C . ASN B 1 162 ? -18.859 -23.375 -47.719 1 26.14 162 ASN B C 1
ATOM 6521 O O . ASN B 1 162 ? -18.656 -23.781 -46.594 1 26.14 162 ASN B O 1
ATOM 6525 N N . ASN B 1 163 ? -19.859 -22.266 -47.938 1 27.23 163 ASN B N 1
ATOM 6526 C CA . ASN B 1 163 ? -20.719 -21.203 -47.406 1 27.23 163 ASN B CA 1
ATOM 6527 C C . ASN B 1 163 ? -21.859 -21.781 -46.594 1 27.23 163 ASN B C 1
ATOM 6529 O O . ASN B 1 163 ? -22.891 -21.125 -46.406 1 27.23 163 ASN B O 1
ATOM 6533 N N . ASN B 1 164 ? -22.062 -23.062 -46.25 1 28.11 164 ASN B N 1
ATOM 6534 C CA . ASN B 1 164 ? -23.422 -23.281 -45.781 1 28.11 164 ASN B CA 1
ATOM 6535 C C . ASN B 1 164 ? -23.656 -22.609 -44.406 1 28.11 164 ASN B C 1
ATOM 6537 O O . ASN B 1 164 ? -22.844 -22.781 -43.5 1 28.11 164 ASN B O 1
ATOM 6541 N N . HIS B 1 165 ? -24.641 -21.594 -44.156 1 29.98 165 HIS B N 1
ATOM 6542 C CA . HIS B 1 165 ? -25.219 -20.578 -43.281 1 29.98 165 HIS B CA 1
ATOM 6543 C C . HIS B 1 165 ? -25.719 -21.203 -42 1 29.98 165 HIS B C 1
ATOM 6545 O O . HIS B 1 165 ? -26.359 -20.516 -41.188 1 29.98 165 HIS B O 1
ATOM 6551 N N . ASN B 1 166 ? -26.047 -22.516 -41.781 1 28.17 166 ASN B N 1
ATOM 6552 C CA . ASN B 1 166 ? -27.109 -22.703 -40.812 1 28.17 166 ASN B CA 1
ATOM 6553 C C . ASN B 1 166 ? -26.672 -22.266 -39.438 1 28.17 166 ASN B C 1
ATOM 6555 O O . ASN B 1 166 ? -27.375 -21.484 -38.781 1 28.17 166 ASN B O 1
ATOM 6559 N N . GLU B 1 167 ? -26.625 -23.312 -38.375 1 33.16 167 GLU B N 1
ATOM 6560 C CA . GLU B 1 167 ? -27.094 -23.391 -37 1 33.16 167 GLU B CA 1
ATOM 6561 C C . GLU B 1 167 ? -26.219 -22.547 -36.062 1 33.16 167 GLU B C 1
ATOM 6563 O O . GLU B 1 167 ? -25.078 -22.234 -36.406 1 33.16 167 GLU B O 1
ATOM 6568 N N . ASP B 1 168 ? -26.781 -22.109 -34.781 1 35.16 168 ASP B N 1
ATOM 6569 C CA . ASP B 1 168 ? -26.609 -21.188 -33.656 1 35.16 168 ASP B CA 1
ATOM 6570 C C . ASP B 1 168 ? -25.266 -21.406 -32.969 1 35.16 168 ASP B C 1
ATOM 6572 O O . ASP B 1 168 ? -25.094 -21.047 -31.812 1 35.16 168 ASP B O 1
ATOM 6576 N N . HIS B 1 169 ? -24.625 -22.5 -33.281 1 36.72 169 HIS B N 1
ATOM 6577 C CA . HIS B 1 169 ? -23.438 -22.844 -32.531 1 36.72 169 HIS B CA 1
ATOM 6578 C C . HIS B 1 169 ? -22.5 -21.641 -32.344 1 36.72 169 HIS B C 1
ATOM 6580 O O . HIS B 1 169 ? -22.578 -20.688 -33.125 1 36.72 169 HIS B O 1
ATOM 6586 N N . LEU B 1 170 ? -21.656 -21.609 -31.297 1 45.97 170 LEU B N 1
ATOM 6587 C CA . LEU B 1 170 ? -20.578 -20.688 -30.984 1 45.97 170 LEU B CA 1
ATOM 6588 C C . LEU B 1 170 ? -19.875 -20.203 -32.25 1 45.97 170 LEU B C 1
ATOM 6590 O O . LEU B 1 170 ? -19 -20.891 -32.781 1 45.97 170 LEU B O 1
ATOM 6594 N N . ASP B 1 171 ? -20.453 -19.719 -33.188 1 53.81 171 ASP B N 1
ATOM 6595 C CA . ASP B 1 171 ? -20.203 -19.234 -34.562 1 53.81 171 ASP B CA 1
ATOM 6596 C C . ASP B 1 171 ? -18.906 -18.438 -34.625 1 53.81 171 ASP B C 1
ATOM 6598 O O . ASP B 1 171 ? -18.5 -18 -35.688 1 53.81 171 ASP B O 1
ATOM 6602 N N . PHE B 1 172 ? -18.359 -18.281 -33.281 1 68 172 PHE B N 1
ATOM 6603 C CA . PHE B 1 172 ? -17.188 -17.406 -33.375 1 68 172 PHE B CA 1
ATOM 6604 C C . PHE B 1 172 ? -15.93 -18.219 -33.625 1 68 172 PHE B C 1
ATOM 6606 O O . PHE B 1 172 ? -14.945 -17.719 -34.156 1 68 172 PHE B O 1
ATOM 6613 N N . LEU B 1 173 ? -16.016 -19.609 -33.406 1 78.38 173 LEU B N 1
ATOM 6614 C CA . LEU B 1 173 ? -14.867 -20.469 -33.656 1 78.38 173 LEU B CA 1
ATOM 6615 C C . LEU B 1 173 ? -14.922 -21.031 -35.062 1 78.38 173 LEU B C 1
ATOM 6617 O O . LEU B 1 173 ? -16 -21.328 -35.594 1 78.38 173 LEU B O 1
ATOM 6621 N N . ASN B 1 174 ? -13.836 -20.984 -35.719 1 82.56 174 ASN B N 1
ATOM 6622 C CA . ASN B 1 174 ? -13.797 -21.453 -37.094 1 82.56 174 ASN B CA 1
ATOM 6623 C C . ASN B 1 174 ? -12.633 -22.406 -37.344 1 82.56 174 ASN B C 1
ATOM 6625 O O . ASN B 1 174 ? -11.883 -22.719 -36.406 1 82.56 174 ASN B O 1
ATOM 6629 N N . GLY B 1 175 ? -12.602 -22.984 -38.438 1 83.62 175 GLY B N 1
ATOM 6630 C CA . GLY B 1 175 ? -11.594 -23.953 -38.812 1 83.62 175 GLY B CA 1
ATOM 6631 C C . GLY B 1 175 ? -10.18 -23.406 -38.75 1 83.62 175 GLY B C 1
ATOM 6632 O O . GLY B 1 175 ? -9.227 -24.141 -38.531 1 83.62 175 GLY B O 1
ATOM 6633 N N . THR B 1 176 ? -10.117 -22.156 -38.875 1 85.25 176 THR B N 1
ATOM 6634 C CA . THR B 1 176 ? -8.797 -21.516 -38.844 1 85.25 176 THR B CA 1
ATOM 6635 C C . THR B 1 176 ? -8.219 -21.594 -37.438 1 85.25 176 THR B C 1
ATOM 6637 O O . THR B 1 176 ? -7.012 -21.766 -37.25 1 85.25 176 THR B O 1
ATOM 6640 N N . ASP B 1 177 ? -9.086 -21.438 -36.5 1 88.31 177 ASP B N 1
ATOM 6641 C CA . ASP B 1 177 ? -8.656 -21.547 -35.094 1 88.31 177 ASP B CA 1
ATOM 6642 C C . ASP B 1 177 ? -8.102 -22.938 -34.812 1 88.31 177 ASP B C 1
ATOM 6644 O O . ASP B 1 177 ? -7.047 -23.062 -34.188 1 88.31 177 ASP B O 1
ATOM 6648 N N . LEU B 1 178 ? -8.812 -23.906 -35.25 1 89.62 178 LEU B N 1
ATOM 6649 C CA . LEU B 1 178 ? -8.383 -25.281 -35.031 1 89.62 178 LEU B CA 1
ATOM 6650 C C . LEU B 1 178 ? -7.047 -25.562 -35.719 1 89.62 178 LEU B C 1
ATOM 6652 O O . LEU B 1 178 ? -6.168 -26.203 -35.125 1 89.62 178 LEU B O 1
ATOM 6656 N N . ASN B 1 179 ? -6.941 -25.047 -36.906 1 89.06 179 ASN B N 1
ATOM 6657 C CA . ASN B 1 179 ? -5.711 -25.25 -37.656 1 89.06 179 ASN B CA 1
ATOM 6658 C C . ASN B 1 179 ? -4.512 -24.609 -36.969 1 89.06 179 ASN B C 1
ATOM 6660 O O . ASN B 1 179 ? -3.426 -25.188 -36.938 1 89.06 179 ASN B O 1
ATOM 6664 N N . MET B 1 180 ? -4.727 -23.531 -36.438 1 90.31 180 MET B N 1
ATOM 6665 C CA . MET B 1 180 ? -3.65 -22.844 -35.719 1 90.31 180 MET B CA 1
ATOM 6666 C C . MET B 1 180 ? -3.203 -23.625 -34.5 1 90.31 180 MET B C 1
ATOM 6668 O O . MET B 1 180 ? -2.006 -23.781 -34.25 1 90.31 180 MET B O 1
ATOM 6672 N N . LEU B 1 181 ? -4.117 -24.109 -33.781 1 91.69 181 LEU B N 1
ATOM 6673 C CA . LEU B 1 181 ? -3.822 -24.875 -32.594 1 91.69 181 LEU B CA 1
ATOM 6674 C C . LEU B 1 181 ? -3.133 -26.188 -32.938 1 91.69 181 LEU B C 1
ATOM 6676 O O . LEU B 1 181 ? -2.197 -26.609 -32.25 1 91.69 181 LEU B O 1
ATOM 6680 N N . THR B 1 182 ? -3.633 -26.781 -34 1 92 182 THR B N 1
ATOM 6681 C CA . THR B 1 182 ? -3.076 -28.062 -34.406 1 92 182 THR B CA 1
ATOM 6682 C C . THR B 1 182 ? -1.628 -27.906 -34.844 1 92 182 THR B C 1
ATOM 6684 O O . THR B 1 182 ? -0.792 -28.766 -34.594 1 92 182 THR B O 1
ATOM 6687 N N . ASN B 1 183 ? -1.419 -26.859 -35.5 1 91 183 ASN B N 1
ATOM 6688 C CA . ASN B 1 183 ? -0.049 -26.578 -35.938 1 91 183 ASN B CA 1
ATOM 6689 C C . ASN B 1 183 ? 0.87 -26.375 -34.719 1 91 183 ASN B C 1
ATOM 6691 O O . ASN B 1 183 ? 1.986 -26.891 -34.688 1 91 183 ASN B O 1
ATOM 6695 N N . ASP B 1 184 ? 0.463 -25.609 -33.781 1 91.88 184 ASP B N 1
ATOM 6696 C CA . ASP B 1 184 ? 1.235 -25.375 -32.562 1 91.88 184 ASP B CA 1
ATOM 6697 C C . ASP B 1 184 ? 1.505 -26.688 -31.828 1 91.88 184 ASP B C 1
ATOM 6699 O O . ASP B 1 184 ? 2.621 -26.922 -31.375 1 91.88 184 ASP B O 1
ATOM 6703 N N . LEU B 1 185 ? 0.497 -27.5 -31.75 1 92.06 185 LEU B N 1
ATOM 6704 C CA . LEU B 1 185 ? 0.623 -28.781 -31.047 1 92.06 185 LEU B CA 1
ATOM 6705 C C . LEU B 1 185 ? 1.603 -29.703 -31.766 1 92.06 185 LEU B C 1
ATOM 6707 O O . LEU B 1 185 ? 2.436 -30.344 -31.125 1 92.06 185 LEU B O 1
ATOM 6711 N N . SER B 1 186 ? 1.431 -29.719 -33.094 1 91.69 186 SER B N 1
ATOM 6712 C CA . SER B 1 186 ? 2.338 -30.531 -33.875 1 91.69 186 SER B CA 1
ATOM 6713 C C . SER B 1 186 ? 3.787 -30.109 -33.688 1 91.69 186 SER B C 1
ATOM 6715 O O . SER B 1 186 ? 4.672 -30.953 -33.5 1 91.69 186 SER B O 1
ATOM 6717 N N . ASN B 1 187 ? 3.965 -28.891 -33.688 1 90.12 187 ASN B N 1
ATOM 6718 C CA . ASN B 1 187 ? 5.309 -28.359 -33.5 1 90.12 187 ASN B CA 1
ATOM 6719 C C . ASN B 1 187 ? 5.832 -28.672 -32.094 1 90.12 187 ASN B C 1
ATOM 6721 O O . ASN B 1 187 ? 7.008 -29.016 -31.922 1 90.12 187 ASN B O 1
ATOM 6725 N N . LEU B 1 188 ? 5.043 -28.531 -31.109 1 89.75 188 LEU B N 1
ATOM 6726 C CA . LEU B 1 188 ? 5.438 -28.828 -29.734 1 89.75 188 LEU B CA 1
ATOM 6727 C C . LEU B 1 188 ? 5.848 -30.297 -29.578 1 89.75 188 LEU B C 1
ATOM 6729 O O . LEU B 1 188 ? 6.891 -30.594 -29 1 89.75 188 LEU B O 1
ATOM 6733 N N . VAL B 1 189 ? 5.039 -31.188 -30.125 1 89.62 189 VAL B N 1
ATOM 6734 C CA . VAL B 1 189 ? 5.305 -32.625 -30 1 89.62 189 VAL B CA 1
ATOM 6735 C C . VAL B 1 189 ? 6.602 -32.969 -30.734 1 89.62 189 VAL B C 1
ATOM 6737 O O . VAL B 1 189 ? 7.422 -33.719 -30.203 1 89.62 189 VAL B O 1
ATOM 6740 N N . ASN B 1 190 ? 6.766 -32.406 -31.891 1 88.19 190 ASN B N 1
ATOM 6741 C CA . ASN B 1 190 ? 7.992 -32.625 -32.656 1 88.19 190 ASN B CA 1
ATOM 6742 C C . ASN B 1 190 ? 9.227 -32.156 -31.859 1 88.19 190 ASN B C 1
ATOM 6744 O O . ASN B 1 190 ? 10.25 -32.844 -31.859 1 88.19 190 ASN B O 1
ATOM 6748 N N . GLU B 1 191 ? 9.109 -31.109 -31.281 1 85.69 191 GLU B N 1
ATOM 6749 C CA . GLU B 1 191 ? 10.219 -30.578 -30.516 1 85.69 191 GLU B CA 1
ATOM 6750 C C . GLU B 1 191 ? 10.523 -31.453 -29.297 1 85.69 191 GLU B C 1
ATOM 6752 O O . GLU B 1 191 ? 11.688 -31.656 -28.953 1 85.69 191 GLU B O 1
ATOM 6757 N N . ILE B 1 192 ? 9.469 -31.875 -28.656 1 85.38 192 ILE B N 1
ATOM 6758 C CA . ILE B 1 192 ? 9.641 -32.781 -27.516 1 85.38 192 ILE B CA 1
ATOM 6759 C C . ILE B 1 192 ? 10.391 -34.031 -27.953 1 85.38 192 ILE B C 1
ATOM 6761 O O . ILE B 1 192 ? 11.344 -34.438 -27.297 1 85.38 192 ILE B O 1
ATOM 6765 N N . MET B 1 193 ? 10.016 -34.531 -29.062 1 86.06 193 MET B N 1
ATOM 6766 C CA . MET B 1 193 ? 10.602 -35.781 -29.547 1 86.06 193 MET B CA 1
ATOM 6767 C C . MET B 1 193 ? 12.047 -35.562 -30 1 86.06 193 MET B C 1
ATOM 6769 O O . MET B 1 193 ? 12.906 -36.406 -29.75 1 86.06 193 MET B O 1
ATOM 6773 N N . GLU B 1 194 ? 12.305 -34.469 -30.578 1 82.44 194 GLU B N 1
ATOM 6774 C CA . GLU B 1 194 ? 13.656 -34.156 -31.016 1 82.44 194 GLU B CA 1
ATOM 6775 C C . GLU B 1 194 ? 14.586 -33.938 -29.828 1 82.44 194 GLU B C 1
ATOM 6777 O O . GLU B 1 194 ? 15.719 -34.438 -29.828 1 82.44 194 GLU B O 1
ATOM 6782 N N . PHE B 1 195 ? 14.109 -33.219 -28.906 1 77.44 195 PHE B N 1
ATOM 6783 C CA . PHE B 1 195 ? 14.93 -32.875 -27.75 1 77.44 195 PHE B CA 1
ATOM 6784 C C . PHE B 1 195 ? 15.266 -34.125 -26.953 1 77.44 195 PHE B C 1
ATOM 6786 O O . PHE B 1 195 ? 16.359 -34.25 -26.406 1 77.44 195 PHE B O 1
ATOM 6793 N N . GLN B 1 196 ? 14.344 -35.031 -26.859 1 76.62 196 GLN B N 1
ATOM 6794 C CA . GLN B 1 196 ? 14.547 -36.25 -26.078 1 76.62 196 GLN B CA 1
ATOM 6795 C C . GLN B 1 196 ? 15.102 -37.375 -26.953 1 76.62 196 GLN B C 1
ATOM 6797 O O . GLN B 1 196 ? 15.258 -38.5 -26.484 1 76.62 196 GLN B O 1
ATOM 6802 N N . ASN B 1 197 ? 15.375 -37.094 -28.203 1 77.56 197 ASN B N 1
ATOM 6803 C CA . ASN B 1 197 ? 15.922 -38.062 -29.156 1 77.56 197 ASN B CA 1
ATOM 6804 C C . ASN B 1 197 ? 15.055 -39.312 -29.25 1 77.56 197 ASN B C 1
ATOM 6806 O O . ASN B 1 197 ? 15.57 -40.438 -29.172 1 77.56 197 ASN B O 1
ATOM 6810 N N . ILE B 1 198 ? 13.781 -39.094 -29.281 1 75.94 198 ILE B N 1
ATOM 6811 C CA . ILE B 1 198 ? 12.828 -40.219 -29.406 1 75.94 198 ILE B CA 1
ATOM 6812 C C . ILE B 1 198 ? 12.547 -40.469 -30.891 1 75.94 198 ILE B C 1
ATOM 6814 O O . ILE B 1 198 ? 12.07 -39.562 -31.594 1 75.94 198 ILE B O 1
ATOM 6818 N N . PRO B 1 199 ? 12.891 -41.688 -31.406 1 73.88 199 PRO B N 1
ATOM 6819 C CA . PRO B 1 199 ? 12.602 -41.969 -32.812 1 73.88 199 PRO B CA 1
ATOM 6820 C C . PRO B 1 199 ? 11.109 -42.156 -33.094 1 73.88 199 PRO B C 1
ATOM 6822 O O . PRO B 1 199 ? 10.359 -42.531 -32.188 1 73.88 199 PRO B O 1
ATOM 6825 N N . PHE B 1 200 ? 10.727 -41.781 -34.281 1 71.75 200 PHE B N 1
ATOM 6826 C CA . PHE B 1 200 ? 9.352 -42.031 -34.719 1 71.75 200 PHE B CA 1
ATOM 6827 C C . PHE B 1 200 ? 9.094 -43.531 -34.75 1 71.75 200 PHE B C 1
ATOM 6829 O O . PHE B 1 200 ? 9.914 -44.312 -35.25 1 71.75 200 PHE B O 1
ATOM 6836 N N . GLN B 1 201 ? 8.18 -43.938 -33.969 1 64.75 201 GLN B N 1
ATOM 6837 C CA . GLN B 1 201 ? 7.898 -45.375 -33.906 1 64.75 201 GLN B CA 1
ATOM 6838 C C . GLN B 1 201 ? 6.73 -45.75 -34.812 1 64.75 201 GLN B C 1
ATOM 6840 O O . GLN B 1 201 ? 5.734 -45.031 -34.875 1 64.75 201 GLN B O 1
ATOM 6845 N N . GLU B 1 202 ? 6.809 -46.469 -35.906 1 56.22 202 GLU B N 1
ATOM 6846 C CA . GLU B 1 202 ? 5.785 -46.875 -36.875 1 56.22 202 GLU B CA 1
ATOM 6847 C C . GLU B 1 202 ? 4.586 -47.5 -36.188 1 56.22 202 GLU B C 1
ATOM 6849 O O . GLU B 1 202 ? 3.438 -47.188 -36.5 1 56.22 202 GLU B O 1
ATOM 6854 N N . ASP B 1 203 ? 4.594 -48.875 -35.781 1 50.09 203 ASP B N 1
ATOM 6855 C CA . ASP B 1 203 ? 3.604 -49.969 -35.75 1 50.09 203 ASP B CA 1
ATOM 6856 C C . ASP B 1 203 ? 2.699 -49.844 -34.531 1 50.09 203 ASP B C 1
ATOM 6858 O O . ASP B 1 203 ? 2.113 -50.844 -34.094 1 50.09 203 ASP B O 1
ATOM 6862 N N . PHE B 1 204 ? 2.76 -48.906 -33.719 1 52.75 204 PHE B N 1
ATOM 6863 C CA . PHE B 1 204 ? 1.926 -49.312 -32.594 1 52.75 204 PHE B CA 1
ATOM 6864 C C . PHE B 1 204 ? 0.448 -49.188 -32.938 1 52.75 204 PHE B C 1
ATOM 6866 O O . PHE B 1 204 ? -0.043 -48.094 -33.219 1 52.75 204 PHE B O 1
ATOM 6873 N N . GLN B 1 205 ? -0.175 -50.125 -33.625 1 50.81 205 GLN B N 1
ATOM 6874 C CA . GLN B 1 205 ? -1.598 -50.219 -33.906 1 50.81 205 GLN B CA 1
ATOM 6875 C C . GLN B 1 205 ? -2.447 -50 -32.688 1 50.81 205 GLN B C 1
ATOM 6877 O O . GLN B 1 205 ? -2.727 -50.938 -31.922 1 50.81 205 GLN B O 1
ATOM 6882 N N . PHE B 1 206 ? -2.451 -48.719 -32.188 1 55.88 206 PHE B N 1
ATOM 6883 C CA . PHE B 1 206 ? -3.227 -48.5 -30.984 1 55.88 206 PHE B CA 1
ATOM 6884 C C . PHE B 1 206 ? -4.68 -48.188 -31.312 1 55.88 206 PHE B C 1
ATOM 6886 O O . PHE B 1 206 ? -4.984 -47.125 -31.859 1 55.88 206 PHE B O 1
ATOM 6893 N N . ASP B 1 207 ? -5.547 -49.125 -31.672 1 58.47 207 ASP B N 1
ATOM 6894 C CA . ASP B 1 207 ? -6.977 -48.875 -31.766 1 58.47 207 ASP B CA 1
ATOM 6895 C C . ASP B 1 207 ? -7.578 -48.594 -30.391 1 58.47 207 ASP B C 1
ATOM 6897 O O . ASP B 1 207 ? -7.75 -49.5 -29.578 1 58.47 207 ASP B O 1
ATOM 6901 N N . PHE B 1 208 ? -7.551 -47.219 -29.953 1 60.94 208 PHE B N 1
ATOM 6902 C CA . PHE B 1 208 ? -7.977 -46.906 -28.609 1 60.94 208 PHE B CA 1
ATOM 6903 C C . PHE B 1 208 ? -9.375 -47.438 -28.328 1 60.94 208 PHE B C 1
ATOM 6905 O O . PHE B 1 208 ? -9.648 -47.938 -27.234 1 60.94 208 PHE B O 1
ATOM 6912 N N . PHE B 1 209 ? -10.438 -47 -29.25 1 53.5 209 PHE B N 1
ATOM 6913 C CA . PHE B 1 209 ? -11.836 -47.281 -28.938 1 53.5 209 PHE B CA 1
ATOM 6914 C C . PHE B 1 209 ? -12.297 -48.562 -29.609 1 53.5 209 PHE B C 1
ATOM 6916 O O . PHE B 1 209 ? -11.898 -48.844 -30.75 1 53.5 209 PHE B O 1
ATOM 6923 N N . GLY B 1 210 ? -12.391 -49.656 -28.922 1 40.78 210 GLY B N 1
ATOM 6924 C CA . GLY B 1 210 ? -12.906 -50.906 -29.469 1 40.78 210 GLY B CA 1
ATOM 6925 C C . GLY B 1 210 ? -14.008 -50.719 -30.484 1 40.78 210 GLY B C 1
ATOM 6926 O O . GLY B 1 210 ? -14.602 -49.625 -30.562 1 40.78 210 GLY B O 1
ATOM 6927 N N . ASP B 1 211 ? -14.141 -51.594 -31.5 1 36.72 211 ASP B N 1
ATOM 6928 C CA . ASP B 1 211 ? -15.227 -51.75 -32.438 1 36.72 211 ASP B CA 1
ATOM 6929 C C . ASP B 1 211 ? -16.594 -51.688 -31.75 1 36.72 211 ASP B C 1
ATOM 6931 O O . ASP B 1 211 ? -16.922 -52.562 -30.953 1 36.72 211 ASP B O 1
ATOM 6935 N N . THR B 1 212 ? -17.141 -50.719 -31.234 1 34.31 212 THR B N 1
ATOM 6936 C CA . THR B 1 212 ? -18.562 -50.875 -30.938 1 34.31 212 THR B CA 1
ATOM 6937 C C . THR B 1 212 ? -19.281 -51.625 -32.062 1 34.31 212 THR B C 1
ATOM 6939 O O . THR B 1 212 ? -19.188 -51.219 -33.25 1 34.31 212 THR B O 1
ATOM 6942 N N . PRO B 1 213 ? -19.578 -52.906 -31.938 1 31.2 213 PRO B N 1
ATOM 6943 C CA . PRO B 1 213 ? -20.469 -53.469 -32.938 1 31.2 213 PRO B CA 1
ATOM 6944 C C . PRO B 1 213 ? -21.609 -52.531 -33.344 1 31.2 213 PRO B C 1
ATOM 6946 O O . PRO B 1 213 ? -22.219 -51.906 -32.469 1 31.2 213 PRO B O 1
ATOM 6949 N N . THR B 1 214 ? -21.547 -51.906 -34.406 1 30.23 214 THR B N 1
ATOM 6950 C CA . THR B 1 214 ? -22.719 -51.25 -35 1 30.23 214 THR B CA 1
ATOM 6951 C C . THR B 1 214 ? -23.953 -52.125 -34.875 1 30.23 214 THR B C 1
ATOM 6953 O O . THR B 1 214 ? -24.031 -53.188 -35.5 1 30.23 214 THR B O 1
ATOM 6956 N N . VAL B 1 215 ? -24.562 -52.281 -33.656 1 30.45 215 VAL B N 1
ATOM 6957 C CA . VAL B 1 215 ? -25.906 -52.875 -33.656 1 30.45 215 VAL B CA 1
ATOM 6958 C C . VAL B 1 215 ? -26.719 -52.312 -34.812 1 30.45 215 VAL B C 1
ATOM 6960 O O . VAL B 1 215 ? -26.906 -51.094 -34.938 1 30.45 215 VAL B O 1
ATOM 6963 N N . THR B 1 216 ? -26.734 -53.031 -35.875 1 27.78 216 THR B N 1
ATOM 6964 C CA . THR B 1 216 ? -27.719 -52.812 -36.938 1 27.78 216 THR B CA 1
ATOM 6965 C C . THR B 1 216 ? -29.125 -52.719 -36.344 1 27.78 216 THR B C 1
ATOM 6967 O O . THR B 1 216 ? -29.547 -53.562 -35.562 1 27.78 216 THR B O 1
ATOM 6970 N N . PRO B 1 217 ? -29.766 -51.562 -36.281 1 28.3 217 PRO B N 1
ATOM 6971 C CA . PRO B 1 217 ? -31.172 -51.5 -35.906 1 28.3 217 PRO B CA 1
ATOM 6972 C C . PRO B 1 217 ? -32.031 -52.594 -36.562 1 28.3 217 PRO B C 1
ATOM 6974 O O . PRO B 1 217 ? -31.953 -52.781 -37.781 1 28.3 217 PRO B O 1
ATOM 6977 N N . GLN B 1 218 ? -32.062 -53.688 -36.031 1 27.25 218 GLN B N 1
ATOM 6978 C CA . GLN B 1 218 ? -33.156 -54.531 -36.5 1 27.25 218 GLN B CA 1
ATOM 6979 C C . GLN B 1 218 ? -34.438 -53.75 -36.719 1 27.25 218 GLN B C 1
ATOM 6981 O O . GLN B 1 218 ? -34.75 -52.844 -35.938 1 27.25 218 GLN B O 1
ATOM 6986 N N . GLN B 1 219 ? -35 -53.781 -37.938 1 27.62 219 GLN B N 1
ATOM 6987 C CA . GLN B 1 219 ? -36.219 -53.25 -38.562 1 27.62 219 GLN B CA 1
ATOM 6988 C C . GLN B 1 219 ? -37.438 -53.438 -37.625 1 27.62 219 GLN B C 1
ATOM 6990 O O . GLN B 1 219 ? -38.25 -54.344 -37.875 1 27.62 219 GLN B O 1
ATOM 6995 N N . GLN B 1 220 ? -37.375 -53.625 -36.344 1 26.23 220 GLN B N 1
ATOM 6996 C CA . GLN B 1 220 ? -38.75 -53.812 -35.844 1 26.23 220 GLN B CA 1
ATOM 6997 C C . GLN B 1 220 ? -39.625 -52.625 -36.281 1 26.23 220 GLN B C 1
ATOM 6999 O O . GLN B 1 220 ? -39.188 -51.469 -36.219 1 26.23 220 GLN B O 1
ATOM 7004 N N . GLN B 1 221 ? -40.656 -52.844 -37.125 1 27.3 221 GLN B N 1
ATOM 7005 C CA . GLN B 1 221 ? -41.781 -52.156 -37.719 1 27.3 221 GLN B CA 1
ATOM 7006 C C . GLN B 1 221 ? -42.5 -51.281 -36.719 1 27.3 221 GLN B C 1
ATOM 7008 O O . GLN B 1 221 ? -43.656 -50.906 -36.906 1 27.3 221 GLN B O 1
ATOM 7013 N N . HIS B 1 222 ? -42.031 -51.219 -35.438 1 26.31 222 HIS B N 1
ATOM 7014 C CA . HIS B 1 222 ? -43.094 -50.562 -34.656 1 26.31 222 HIS B CA 1
ATOM 7015 C C . HIS B 1 222 ? -43.344 -49.156 -35.219 1 26.31 222 HIS B C 1
ATOM 7017 O O . HIS B 1 222 ? -42.5 -48.562 -35.875 1 26.31 222 HIS B O 1
ATOM 7023 N N . HIS B 1 223 ? -44.656 -48.719 -35.188 1 29.69 223 HIS B N 1
ATOM 7024 C CA . HIS B 1 223 ? -45.375 -47.531 -35.531 1 29.69 223 HIS B CA 1
ATOM 7025 C C . HIS B 1 223 ? -44.625 -46.281 -35.156 1 29.69 223 HIS B C 1
ATOM 7027 O O . HIS B 1 223 ? -43.844 -46.281 -34.188 1 29.69 223 HIS B O 1
ATOM 7033 N N . PRO B 1 224 ? -44.562 -45.219 -36.062 1 28.94 224 PRO B N 1
ATOM 7034 C CA . PRO B 1 224 ? -43.875 -43.938 -36.125 1 28.94 224 PRO B CA 1
ATOM 7035 C C . PRO B 1 224 ? -44.031 -43.156 -34.812 1 28.94 224 PRO B C 1
ATOM 7037 O O . PRO B 1 224 ? -43.906 -41.906 -34.844 1 28.94 224 PRO B O 1
ATOM 7040 N N . GLN B 1 225 ? -44.281 -43.812 -33.625 1 26.19 225 GLN B N 1
ATOM 7041 C CA . GLN B 1 225 ? -44.562 -42.781 -32.625 1 26.19 225 GLN B CA 1
ATOM 7042 C C . GLN B 1 225 ? -43.469 -41.688 -32.656 1 26.19 225 GLN B C 1
ATOM 7044 O O . GLN B 1 225 ? -42.312 -41.969 -32.906 1 26.19 225 GLN B O 1
ATOM 7049 N N . GLN B 1 226 ? -43.906 -40.438 -32.844 1 28.55 226 GLN B N 1
ATOM 7050 C CA . GLN B 1 226 ? -43.281 -39.125 -32.875 1 28.55 226 GLN B CA 1
ATOM 7051 C C . GLN B 1 226 ? -42.188 -39 -31.828 1 28.55 226 GLN B C 1
ATOM 7053 O O . GLN B 1 226 ? -42.469 -38.844 -30.641 1 28.55 226 GLN B O 1
ATOM 7058 N N . GLN B 1 227 ? -41.344 -39.969 -31.75 1 26.48 227 GLN B N 1
ATOM 7059 C CA . GLN B 1 227 ? -40.312 -39.781 -30.719 1 26.48 227 GLN B CA 1
ATOM 7060 C C . GLN B 1 227 ? -39.656 -38.438 -30.859 1 26.48 227 GLN B C 1
ATOM 7062 O O . GLN B 1 227 ? -39.188 -38.062 -31.938 1 26.48 227 GLN B O 1
ATOM 7067 N N . SER B 1 228 ? -40.125 -37.469 -30.078 1 28.73 228 SER B N 1
ATOM 7068 C CA . SER B 1 228 ? -39.594 -36.125 -29.953 1 28.73 228 SER B CA 1
ATOM 7069 C C . SER B 1 228 ? -38.062 -36.125 -30.016 1 28.73 228 SER B C 1
ATOM 7071 O O . SER B 1 228 ? -37.438 -37.031 -29.438 1 28.73 228 SER B O 1
ATOM 7073 N N . GLN B 1 229 ? -37.5 -35.781 -31.141 1 28.92 229 GLN B N 1
ATOM 7074 C CA . GLN B 1 229 ? -36.125 -35.438 -31.453 1 28.92 229 GLN B CA 1
ATOM 7075 C C . GLN B 1 229 ? -35.438 -34.781 -30.266 1 28.92 229 GLN B C 1
ATOM 7077 O O . GLN B 1 229 ? -35.5 -33.562 -30.094 1 28.92 229 GLN B O 1
ATOM 7082 N N . GLN B 1 230 ? -35.719 -35.312 -29.047 1 28.73 230 GLN B N 1
ATOM 7083 C CA . GLN B 1 230 ? -34.906 -34.656 -28.047 1 28.73 230 GLN B CA 1
ATOM 7084 C C . GLN B 1 230 ? -33.438 -34.562 -28.5 1 28.73 230 GLN B C 1
ATOM 7086 O O . GLN B 1 230 ? -32.844 -35.594 -28.844 1 28.73 230 GLN B O 1
ATOM 7091 N N . GLN B 1 231 ? -33.094 -33.562 -29.266 1 31.47 231 GLN B N 1
ATOM 7092 C CA . GLN B 1 231 ? -31.719 -33.188 -29.578 1 31.47 231 GLN B CA 1
ATOM 7093 C C . GLN B 1 231 ? -30.766 -33.656 -28.484 1 31.47 231 GLN B C 1
ATOM 7095 O O . GLN B 1 231 ? -31.062 -33.562 -27.297 1 31.47 231 GLN B O 1
ATOM 7100 N N . PRO B 1 232 ? -29.969 -34.688 -28.75 1 33.03 232 PRO B N 1
ATOM 7101 C CA . PRO B 1 232 ? -28.953 -34.969 -27.734 1 33.03 232 PRO B CA 1
ATOM 7102 C C . PRO B 1 232 ? -28.438 -33.719 -27.047 1 33.03 232 PRO B C 1
ATOM 7104 O O . PRO B 1 232 ? -27.938 -32.781 -27.703 1 33.03 232 PRO B O 1
ATOM 7107 N N . SER B 1 233 ? -29.25 -33.125 -26.25 1 33.06 233 SER B N 1
ATOM 7108 C CA . SER B 1 233 ? -28.688 -32.062 -25.406 1 33.06 233 SER B CA 1
ATOM 7109 C C . SER B 1 233 ? -27.219 -32.312 -25.109 1 33.06 233 SER B C 1
ATOM 7111 O O . SER B 1 233 ? -26.859 -33.406 -24.641 1 33.06 233 SER B O 1
ATOM 7113 N N . TYR B 1 234 ? -26.25 -32 -25.938 1 37.47 234 TYR B N 1
ATOM 7114 C CA . TYR B 1 234 ? -24.859 -31.875 -25.5 1 37.47 234 TYR B CA 1
ATOM 7115 C C . TYR B 1 234 ? -24.781 -31.766 -23.984 1 37.47 234 TYR B C 1
ATOM 7117 O O . TYR B 1 234 ? -25.172 -30.75 -23.422 1 37.47 234 TYR B O 1
ATOM 7125 N N . ASP B 1 235 ? -25.172 -32.656 -23.25 1 43.44 235 ASP B N 1
ATOM 7126 C CA . ASP B 1 235 ? -25.125 -32.812 -21.797 1 43.44 235 ASP B CA 1
ATOM 7127 C C . ASP B 1 235 ? -23.812 -32.25 -21.234 1 43.44 235 ASP B C 1
ATOM 7129 O O . ASP B 1 235 ? -22.781 -32.938 -21.25 1 43.44 235 ASP B O 1
ATOM 7133 N N . ASP B 1 236 ? -23.453 -31.016 -21.438 1 54.19 236 ASP B N 1
ATOM 7134 C CA . ASP B 1 236 ? -22.453 -30.156 -20.828 1 54.19 236 ASP B CA 1
ATOM 7135 C C . ASP B 1 236 ? -22.312 -30.438 -19.328 1 54.19 236 ASP B C 1
ATOM 7137 O O . ASP B 1 236 ? -21.938 -29.562 -18.562 1 54.19 236 ASP B O 1
ATOM 7141 N N . GLU B 1 237 ? -22.797 -31.625 -18.875 1 64.75 237 GLU B N 1
ATOM 7142 C CA . GLU B 1 237 ? -22.734 -31.906 -17.453 1 64.75 237 GLU B CA 1
ATOM 7143 C C . GLU B 1 237 ? -21.312 -32.281 -17.016 1 64.75 237 GLU B C 1
ATOM 7145 O O . GLU B 1 237 ? -20.672 -33.125 -17.641 1 64.75 237 GLU B O 1
ATOM 7150 N N . PHE B 1 238 ? -20.719 -31.594 -16.219 1 75 238 PHE B N 1
ATOM 7151 C CA . PHE B 1 238 ? -19.391 -31.828 -15.633 1 75 238 PHE B CA 1
ATOM 7152 C C . PHE B 1 238 ? -19.438 -33 -14.641 1 75 238 PHE B C 1
ATOM 7154 O O . PHE B 1 238 ? -20.375 -33.094 -13.836 1 75 238 PHE B O 1
ATOM 7161 N N . ILE B 1 239 ? -18.578 -34 -14.992 1 81.12 239 ILE B N 1
ATOM 7162 C CA . ILE B 1 239 ? -18.469 -35.156 -14.094 1 81.12 239 ILE B CA 1
ATOM 7163 C C . ILE B 1 239 ? -17.422 -34.875 -13.016 1 81.12 239 ILE B C 1
ATOM 7165 O O . ILE B 1 239 ? -16.312 -34.438 -13.328 1 81.12 239 ILE B O 1
ATOM 7169 N N . ILE B 1 240 ? -17.891 -35.031 -11.812 1 89.44 240 ILE B N 1
ATOM 7170 C CA . ILE B 1 240 ? -17 -34.844 -10.664 1 89.44 240 ILE B CA 1
ATOM 7171 C C . ILE B 1 240 ? -16.391 -36.188 -10.258 1 89.44 240 ILE B C 1
ATOM 7173 O O . ILE B 1 240 ? -17.094 -37.188 -10.188 1 89.44 240 ILE B O 1
ATOM 7177 N N . ASN B 1 241 ? -15.133 -36.219 -10.133 1 90.69 241 ASN B N 1
ATOM 7178 C CA . ASN B 1 241 ? -14.367 -37.406 -9.695 1 90.69 241 ASN B CA 1
ATOM 7179 C C . ASN B 1 241 ? -14.523 -38.562 -10.672 1 90.69 241 ASN B C 1
ATOM 7181 O O . ASN B 1 241 ? -14.945 -39.656 -10.281 1 90.69 241 ASN B O 1
ATOM 7185 N N . VAL B 1 242 ? -14.039 -38.375 -11.828 1 93.12 242 VAL B N 1
ATOM 7186 C CA . VAL B 1 242 ? -14.078 -39.375 -12.883 1 93.12 242 VAL B CA 1
ATOM 7187 C C . VAL B 1 242 ? -13.305 -40.625 -12.453 1 93.12 242 VAL B C 1
ATOM 7189 O O . VAL B 1 242 ? -12.133 -40.531 -12.078 1 93.12 242 VAL B O 1
ATOM 7192 N N . PRO B 1 243 ? -14.008 -41.75 -12.445 1 92 243 PRO B N 1
ATOM 7193 C CA . PRO B 1 243 ? -13.289 -42.938 -12.047 1 92 243 PRO B CA 1
ATOM 7194 C C . PRO B 1 243 ? -12.234 -43.375 -13.07 1 92 243 PRO B C 1
ATOM 7196 O O . PRO B 1 243 ? -12.336 -43.031 -14.25 1 92 243 PRO B O 1
ATOM 7199 N N . ILE B 1 244 ? -11.297 -44.125 -12.688 1 89.25 244 ILE B N 1
ATOM 7200 C CA . ILE B 1 244 ? -10.164 -44.531 -13.516 1 89.25 244 ILE B CA 1
ATOM 7201 C C . ILE B 1 244 ? -10.656 -45.406 -14.664 1 89.25 244 ILE B C 1
ATOM 7203 O O . ILE B 1 244 ? -10.055 -45.406 -15.742 1 89.25 244 ILE B O 1
ATOM 7207 N N . ASP B 1 245 ? -11.805 -46.125 -14.492 1 89.06 245 ASP B N 1
ATOM 7208 C CA . ASP B 1 245 ? -12.297 -47.031 -15.516 1 89.06 245 ASP B CA 1
ATOM 7209 C C . ASP B 1 245 ? -13.32 -46.344 -16.422 1 89.06 245 ASP B C 1
ATOM 7211 O O . ASP B 1 245 ? -14.062 -47 -17.141 1 89.06 245 ASP B O 1
ATOM 7215 N N . TYR B 1 246 ? -13.398 -45.062 -16.297 1 91.12 246 TYR B N 1
ATOM 7216 C CA . TYR B 1 246 ? -14.289 -44.281 -17.172 1 91.12 246 TYR B CA 1
ATOM 7217 C C . TYR B 1 246 ? -13.906 -44.5 -18.641 1 91.12 246 TYR B C 1
ATOM 7219 O O . TYR B 1 246 ? -14.781 -44.562 -19.5 1 91.12 246 TYR B O 1
ATOM 7227 N N . ILE B 1 247 ? -12.625 -44.469 -18.906 1 91.94 247 ILE B N 1
ATOM 7228 C CA . ILE B 1 247 ? -12.125 -44.781 -20.25 1 91.94 247 ILE B CA 1
ATOM 7229 C C . ILE B 1 247 ? -11.781 -46.25 -20.328 1 91.94 247 ILE B C 1
ATOM 7231 O O . ILE B 1 247 ? -10.953 -46.75 -19.562 1 91.94 247 ILE B O 1
ATOM 7235 N N . LYS B 1 248 ? -12.414 -46.906 -21.203 1 89.44 248 LYS B N 1
ATOM 7236 C CA . LYS B 1 248 ? -12.18 -48.344 -21.344 1 89.44 248 LYS B CA 1
ATOM 7237 C C . LYS B 1 248 ? -11.047 -48.625 -22.328 1 89.44 248 LYS B C 1
ATOM 7239 O O . LYS B 1 248 ? -11.195 -48.375 -23.531 1 89.44 248 LYS B O 1
ATOM 7244 N N . LEU B 1 249 ? -9.977 -49.031 -21.75 1 88.94 249 LEU B N 1
ATOM 7245 C CA . LEU B 1 249 ? -8.805 -49.344 -22.562 1 88.94 249 LEU B CA 1
ATOM 7246 C C . LEU B 1 249 ? -8.641 -50.875 -22.719 1 88.94 249 LEU B C 1
ATOM 7248 O O . LEU B 1 249 ? -8.977 -51.625 -21.812 1 88.94 249 LEU B O 1
ATOM 7252 N N . LYS B 1 250 ? -8.18 -51.312 -23.766 1 83.12 250 LYS B N 1
ATOM 7253 C CA . LYS B 1 250 ? -8.117 -52.75 -24.109 1 83.12 250 LYS B CA 1
ATOM 7254 C C . LYS B 1 250 ? -6.84 -53.375 -23.578 1 83.12 250 LYS B C 1
ATOM 7256 O O . LYS B 1 250 ? -6.859 -54.531 -23.109 1 83.12 250 LYS B O 1
ATOM 7261 N N . ARG B 1 251 ? -5.785 -52.688 -23.547 1 88.56 251 ARG B N 1
ATOM 7262 C CA . ARG B 1 251 ? -4.484 -53.281 -23.25 1 88.56 251 ARG B CA 1
ATOM 7263 C C . ARG B 1 251 ? -4.055 -52.969 -21.828 1 88.56 251 ARG B C 1
ATOM 7265 O O . ARG B 1 251 ? -4.324 -51.875 -21.312 1 88.56 251 ARG B O 1
ATOM 7272 N N . LYS B 1 252 ? -3.369 -53.906 -21.25 1 87.56 252 LYS B N 1
ATOM 7273 C CA . LYS B 1 252 ? -2.947 -53.812 -19.844 1 87.56 252 LYS B CA 1
ATOM 7274 C C . LYS B 1 252 ? -1.967 -52.656 -19.641 1 87.56 252 LYS B C 1
ATOM 7276 O O . LYS B 1 252 ? -2.023 -51.969 -18.641 1 87.56 252 LYS B O 1
ATOM 7281 N N . HIS B 1 253 ? -1.053 -52.531 -20.562 1 90.38 253 HIS B N 1
ATOM 7282 C CA . HIS B 1 253 ? -0.07 -51.469 -20.391 1 90.38 253 HIS B CA 1
ATOM 7283 C C . HIS B 1 253 ? -0.728 -50.094 -20.484 1 90.38 253 HIS B C 1
ATOM 7285 O O . HIS B 1 253 ? -0.282 -49.125 -19.828 1 90.38 253 HIS B O 1
ATOM 7291 N N . GLU B 1 254 ? -1.768 -49.969 -21.234 1 92.69 254 GLU B N 1
ATOM 7292 C CA . GLU B 1 254 ? -2.506 -48.719 -21.328 1 92.69 254 GLU B CA 1
ATOM 7293 C C . GLU B 1 254 ? -3.176 -48.375 -20 1 92.69 254 GLU B C 1
ATOM 7295 O O . GLU B 1 254 ? -3.197 -47.188 -19.594 1 92.69 254 GLU B O 1
ATOM 7300 N N . ILE B 1 255 ? -3.68 -49.375 -19.391 1 93.62 255 ILE B N 1
ATOM 7301 C CA . ILE B 1 255 ? -4.32 -49.188 -18.094 1 93.62 255 ILE B CA 1
ATOM 7302 C C . ILE B 1 255 ? -3.285 -48.719 -17.078 1 93.62 255 ILE B C 1
ATOM 7304 O O . ILE B 1 255 ? -3.564 -47.844 -16.266 1 93.62 255 ILE B O 1
ATOM 7308 N N . LEU B 1 256 ? -2.156 -49.312 -17.203 1 94.19 256 LEU B N 1
ATOM 7309 C CA . LEU B 1 256 ? -1.076 -48.938 -16.297 1 94.19 256 LEU B CA 1
ATOM 7310 C C . LEU B 1 256 ? -0.715 -47.469 -16.484 1 94.19 256 LEU B C 1
ATOM 7312 O O . LEU B 1 256 ? -0.568 -46.719 -15.5 1 94.19 256 LEU B O 1
ATOM 7316 N N . TYR B 1 257 ? -0.516 -47.031 -17.703 1 96.19 257 TYR B N 1
ATOM 7317 C CA . TYR B 1 257 ? -0.123 -45.656 -17.969 1 96.19 257 TYR B CA 1
ATOM 7318 C C . TYR B 1 257 ? -1.23 -44.688 -17.594 1 96.19 257 TYR B C 1
ATOM 7320 O O . TYR B 1 257 ? -0.957 -43.594 -17.094 1 96.19 257 TYR B O 1
ATOM 7328 N N . LEU B 1 258 ? -2.447 -45.094 -17.797 1 96.56 258 LEU B N 1
ATOM 7329 C CA . LEU B 1 258 ? -3.566 -44.25 -17.359 1 96.56 258 LEU B CA 1
ATOM 7330 C C . LEU B 1 258 ? -3.566 -44.094 -15.852 1 96.56 258 LEU B C 1
ATOM 7332 O O . LEU B 1 258 ? -3.842 -43 -15.336 1 96.56 258 LEU B O 1
ATOM 7336 N N . GLU B 1 259 ? -3.252 -45.156 -15.156 1 95.88 259 GLU B N 1
ATOM 7337 C CA . GLU B 1 259 ? -3.18 -45.125 -13.695 1 95.88 259 GLU B CA 1
ATOM 7338 C C . GLU B 1 259 ? -2.062 -44.188 -13.227 1 95.88 259 GLU B C 1
ATOM 7340 O O . GLU B 1 259 ? -2.227 -43.469 -12.242 1 95.88 259 GLU B O 1
ATOM 7345 N N . GLN B 1 260 ? -0.961 -44.281 -13.922 1 95 260 GLN B N 1
ATOM 7346 C CA . GLN B 1 260 ? 0.152 -43.406 -13.578 1 95 260 GLN B CA 1
ATOM 7347 C C . GLN B 1 260 ? -0.215 -41.938 -13.805 1 95 260 GLN B C 1
ATOM 7349 O O . GLN B 1 260 ? 0.153 -41.062 -13.008 1 95 260 GLN B O 1
ATOM 7354 N N . PHE B 1 261 ? -0.889 -41.656 -14.828 1 95.75 261 PHE B N 1
ATOM 7355 C CA . PHE B 1 261 ? -1.369 -40.281 -15.055 1 95.75 261 PHE B CA 1
ATOM 7356 C C . PHE B 1 261 ? -2.367 -39.875 -13.977 1 95.75 261 PHE B C 1
ATOM 7358 O O . PHE B 1 261 ? -2.246 -38.812 -13.383 1 95.75 261 PHE B O 1
ATOM 7365 N N . TYR B 1 262 ? -3.291 -40.781 -13.688 1 96.06 262 TYR B N 1
ATOM 7366 C CA . TYR B 1 262 ? -4.414 -40.531 -12.789 1 96.06 262 TYR B CA 1
ATOM 7367 C C . TYR B 1 262 ? -3.928 -40.219 -11.375 1 96.06 262 TYR B C 1
ATOM 7369 O O . TYR B 1 262 ? -4.387 -39.281 -10.742 1 96.06 262 TYR B O 1
ATOM 7377 N N . ASN B 1 263 ? -2.947 -40.938 -10.938 1 93 263 ASN B N 1
ATOM 7378 C CA . ASN B 1 263 ? -2.559 -40.875 -9.531 1 93 263 ASN B CA 1
ATOM 7379 C C . ASN B 1 263 ? -1.336 -40 -9.32 1 93 263 ASN B C 1
ATOM 7381 O O . ASN B 1 263 ? -1.031 -39.594 -8.195 1 93 263 ASN B O 1
ATOM 7385 N N . ASN B 1 264 ? -0.673 -39.625 -10.406 1 91.31 264 ASN B N 1
ATOM 7386 C CA . ASN B 1 264 ? 0.57 -38.875 -10.227 1 91.31 264 ASN B CA 1
ATOM 7387 C C . ASN B 1 264 ? 0.562 -37.594 -11.008 1 91.31 264 ASN B C 1
ATOM 7389 O O . ASN B 1 264 ? 0.396 -36.5 -10.43 1 91.31 264 ASN B O 1
ATOM 7393 N N . PHE B 1 265 ? 0.541 -37.656 -12.328 1 91.69 265 PHE B N 1
ATOM 7394 C CA . PHE B 1 265 ? 0.739 -36.438 -13.141 1 91.69 265 PHE B CA 1
ATOM 7395 C C . PHE B 1 265 ? -0.423 -35.469 -12.961 1 91.69 265 PHE B C 1
ATOM 7397 O O . PHE B 1 265 ? -0.231 -34.25 -12.984 1 91.69 265 PHE B O 1
ATOM 7404 N N . ALA B 1 266 ? -1.627 -36.031 -12.859 1 93.88 266 ALA B N 1
ATOM 7405 C CA . ALA B 1 266 ? -2.785 -35.156 -12.633 1 93.88 266 ALA B CA 1
ATOM 7406 C C . ALA B 1 266 ? -2.6 -34.312 -11.383 1 93.88 266 ALA B C 1
ATOM 7408 O O . ALA B 1 266 ? -3.033 -33.156 -11.336 1 93.88 266 ALA B O 1
ATOM 7409 N N . ASN B 1 267 ? -1.891 -34.844 -10.367 1 92.25 267 ASN B N 1
ATOM 7410 C CA . ASN B 1 267 ? -1.651 -34.125 -9.109 1 92.25 267 ASN B CA 1
ATOM 7411 C C . ASN B 1 267 ? -0.522 -33.125 -9.25 1 92.25 267 ASN B C 1
ATOM 7413 O O . ASN B 1 267 ? -0.373 -32.219 -8.406 1 92.25 267 ASN B O 1
ATOM 7417 N N . ILE B 1 268 ? 0.218 -33.25 -10.273 1 89.12 268 ILE B N 1
ATOM 7418 C CA . ILE B 1 268 ? 1.235 -32.25 -10.562 1 89.12 268 ILE B CA 1
ATOM 7419 C C . ILE B 1 268 ? 0.587 -31.031 -11.227 1 89.12 268 ILE B C 1
ATOM 7421 O O . ILE B 1 268 ? 0.958 -29.891 -10.945 1 89.12 268 ILE B O 1
ATOM 7425 N N . ILE B 1 269 ? -0.398 -31.297 -12.055 1 91.44 269 ILE B N 1
ATOM 7426 C CA . ILE B 1 269 ? -1.112 -30.234 -12.742 1 91.44 269 ILE B CA 1
ATOM 7427 C C . ILE B 1 269 ? -1.901 -29.406 -11.727 1 91.44 269 ILE B C 1
ATOM 7429 O O . ILE B 1 269 ? -1.896 -28.172 -11.789 1 91.44 269 ILE B O 1
ATOM 7433 N N . GLU B 1 270 ? -2.541 -30.094 -10.875 1 94.44 270 GLU B N 1
ATOM 7434 C CA . GLU B 1 270 ? -3.352 -29.453 -9.836 1 94.44 270 GLU B CA 1
ATOM 7435 C C . GLU B 1 270 ? -3.176 -30.156 -8.492 1 94.44 270 GLU B C 1
ATOM 7437 O O . GLU B 1 270 ? -3.986 -31 -8.117 1 94.44 270 GLU B O 1
ATOM 7442 N N . PRO B 1 271 ? -2.252 -29.688 -7.695 1 93.5 271 PRO B N 1
ATOM 7443 C CA . PRO B 1 271 ? -1.922 -30.359 -6.434 1 93.5 271 PRO B CA 1
ATOM 7444 C C . PRO B 1 271 ? -3.031 -30.219 -5.391 1 93.5 271 PRO B C 1
ATOM 7446 O O . PRO B 1 271 ? -3.234 -31.141 -4.586 1 93.5 271 PRO B O 1
ATOM 7449 N N . PHE B 1 272 ? -3.715 -29.125 -5.363 1 95.31 272 PHE B N 1
ATOM 7450 C CA . PHE B 1 272 ? -4.801 -28.938 -4.406 1 95.31 272 PHE B CA 1
ATOM 7451 C C . PHE B 1 272 ? -6.098 -29.531 -4.945 1 95.31 272 PHE B C 1
ATOM 7453 O O . PHE B 1 272 ? -6.582 -29.125 -6.004 1 95.31 272 PHE B O 1
ATOM 7460 N N . ASN B 1 273 ? -6.684 -30.406 -4.203 1 92.94 273 ASN B N 1
ATOM 7461 C CA . ASN B 1 273 ? -7.941 -31.031 -4.59 1 92.94 273 ASN B CA 1
ATOM 7462 C C . ASN B 1 273 ? -9.133 -30.141 -4.227 1 92.94 273 ASN B C 1
ATOM 7464 O O . ASN B 1 273 ? -9.055 -29.344 -3.297 1 92.94 273 ASN B O 1
ATOM 7468 N N . ALA B 1 274 ? -10.156 -30.328 -4.988 1 93.62 274 ALA B N 1
ATOM 7469 C CA . ALA B 1 274 ? -11.414 -29.656 -4.707 1 93.62 274 ALA B CA 1
ATOM 7470 C C . ALA B 1 274 ? -12.273 -30.453 -3.738 1 93.62 274 ALA B C 1
ATOM 7472 O O . ALA B 1 274 ? -12.312 -31.688 -3.814 1 93.62 274 ALA B O 1
ATOM 7473 N N . TYR B 1 275 ? -12.852 -29.719 -2.861 1 90.5 275 TYR B N 1
ATOM 7474 C CA . TYR B 1 275 ? -13.781 -30.359 -1.933 1 90.5 275 TYR B CA 1
ATOM 7475 C C . TYR B 1 275 ? -15.219 -29.969 -2.254 1 90.5 275 TYR B C 1
ATOM 7477 O O . TYR B 1 275 ? -15.539 -28.797 -2.385 1 90.5 275 TYR B O 1
ATOM 7485 N N . HIS B 1 276 ? -16.016 -30.984 -2.4 1 88.5 276 HIS B N 1
ATOM 7486 C CA . HIS B 1 276 ? -17.422 -30.781 -2.676 1 88.5 276 HIS B CA 1
ATOM 7487 C C . HIS B 1 276 ? -18.266 -31.031 -1.435 1 88.5 276 HIS B C 1
ATOM 7489 O O . HIS B 1 276 ? -18.516 -32.188 -1.069 1 88.5 276 HIS B O 1
ATOM 7495 N N . SER B 1 277 ? -18.828 -29.953 -0.931 1 84.12 277 SER B N 1
ATOM 7496 C CA . SER B 1 277 ? -19.484 -29.984 0.367 1 84.12 277 SER B CA 1
ATOM 7497 C C . SER B 1 277 ? -20.781 -30.797 0.306 1 84.12 277 SER B C 1
ATOM 7499 O O . SER B 1 277 ? -21.172 -31.422 1.294 1 84.12 277 SER B O 1
ATOM 7501 N N . GLN B 1 278 ? -21.438 -30.781 -0.787 1 81.81 278 GLN B N 1
ATOM 7502 C CA . GLN B 1 278 ? -22.719 -31.484 -0.913 1 81.81 278 GLN B CA 1
ATOM 7503 C C . GLN B 1 278 ? -22.531 -33 -0.88 1 81.81 278 GLN B C 1
ATOM 7505 O O . GLN B 1 278 ? -23.297 -33.719 -0.229 1 81.81 278 GLN B O 1
ATOM 7510 N N . THR B 1 279 ? -21.484 -33.469 -1.49 1 83.81 279 THR B N 1
ATOM 7511 C CA . THR B 1 279 ? -21.25 -34.906 -1.578 1 83.81 279 THR B CA 1
ATOM 7512 C C . THR B 1 279 ? -20.125 -35.312 -0.633 1 83.81 279 THR B C 1
ATOM 7514 O O . THR B 1 279 ? -19.906 -36.5 -0.419 1 83.81 279 THR B O 1
ATOM 7517 N N . LYS B 1 280 ? -19.406 -34.375 -0.059 1 85 280 LYS B N 1
ATOM 7518 C CA . LYS B 1 280 ? -18.297 -34.594 0.875 1 85 280 LYS B CA 1
ATOM 7519 C C . LYS B 1 280 ? -17.188 -35.406 0.228 1 85 280 LYS B C 1
ATOM 7521 O O . LYS B 1 280 ? -16.656 -36.312 0.843 1 85 280 LYS B O 1
ATOM 7526 N N . ILE B 1 281 ? -17.016 -35.188 -1.045 1 87.56 281 ILE B N 1
ATOM 7527 C CA . ILE B 1 281 ? -15.969 -35.875 -1.78 1 87.56 281 ILE B CA 1
ATOM 7528 C C . ILE B 1 281 ? -14.938 -34.875 -2.275 1 87.56 281 ILE B C 1
ATOM 7530 O O . ILE B 1 281 ? -15.242 -33.688 -2.447 1 87.56 281 ILE B O 1
ATOM 7534 N N . THR B 1 282 ? -13.711 -35.406 -2.377 1 90.12 282 THR B N 1
ATOM 7535 C CA . THR B 1 282 ? -12.641 -34.625 -2.967 1 90.12 282 THR B CA 1
ATOM 7536 C C . THR B 1 282 ? -12.391 -35.031 -4.414 1 90.12 282 THR B C 1
ATOM 7538 O O . THR B 1 282 ? -12.586 -36.188 -4.773 1 90.12 282 THR B O 1
ATOM 7541 N N . SER B 1 283 ? -12.156 -34.094 -5.199 1 93.56 283 SER B N 1
ATOM 7542 C CA . SER B 1 283 ? -11.891 -34.375 -6.605 1 93.56 283 SER B CA 1
ATOM 7543 C C . SER B 1 283 ? -10.727 -33.531 -7.121 1 93.56 283 SER B C 1
ATOM 7545 O O . SER B 1 283 ? -10.273 -32.625 -6.438 1 93.56 283 SER B O 1
ATOM 7547 N N . ASN B 1 284 ? -10.18 -33.938 -8.203 1 95.56 284 ASN B N 1
ATOM 7548 C CA . ASN B 1 284 ? -9.211 -33.188 -8.969 1 95.56 284 ASN B CA 1
ATOM 7549 C C . ASN B 1 284 ? -9.805 -32.656 -10.273 1 95.56 284 ASN B C 1
ATOM 7551 O O . ASN B 1 284 ? -9.867 -33.406 -11.258 1 95.56 284 ASN B O 1
ATOM 7555 N N . PRO B 1 285 ? -10.164 -31.438 -10.25 1 95.5 285 PRO B N 1
ATOM 7556 C CA . PRO B 1 285 ? -10.875 -30.891 -11.414 1 95.5 285 PRO B CA 1
ATOM 7557 C C . PRO B 1 285 ? -10.07 -31.031 -12.703 1 95.5 285 PRO B C 1
ATOM 7559 O O . PRO B 1 285 ? -10.641 -31.312 -13.766 1 95.5 285 PRO B O 1
ATOM 7562 N N . ALA B 1 286 ? -8.805 -30.797 -12.695 1 96.06 286 ALA B N 1
ATOM 7563 C CA . ALA B 1 286 ? -7.98 -30.953 -13.898 1 96.06 286 ALA B CA 1
ATOM 7564 C C . ALA B 1 286 ? -8.039 -32.375 -14.43 1 96.06 286 ALA B C 1
ATOM 7566 O O . ALA B 1 286 ? -8.242 -32.594 -15.633 1 96.06 286 ALA B O 1
ATOM 7567 N N . ARG B 1 287 ? -7.906 -33.281 -13.539 1 96.38 287 ARG B N 1
ATOM 7568 C CA . ARG B 1 287 ? -7.996 -34.688 -13.914 1 96.38 287 ARG B CA 1
ATOM 7569 C C . ARG B 1 287 ? -9.352 -35 -14.539 1 96.38 287 ARG B C 1
ATOM 7571 O O . ARG B 1 287 ? -9.422 -35.656 -15.586 1 96.38 287 ARG B O 1
ATOM 7578 N N . ASP B 1 288 ? -10.406 -34.562 -13.891 1 96.5 288 ASP B N 1
ATOM 7579 C CA . ASP B 1 288 ? -11.766 -34.875 -14.32 1 96.5 288 ASP B CA 1
ATOM 7580 C C . ASP B 1 288 ? -12.047 -34.281 -15.711 1 96.5 288 ASP B C 1
ATOM 7582 O O . ASP B 1 288 ? -12.594 -34.969 -16.578 1 96.5 288 ASP B O 1
ATOM 7586 N N . ILE B 1 289 ? -11.617 -33.094 -15.914 1 96.25 289 ILE B N 1
ATOM 7587 C CA . ILE B 1 289 ? -11.875 -32.438 -17.188 1 96.25 289 ILE B CA 1
ATOM 7588 C C . ILE B 1 289 ? -11.062 -33.094 -18.297 1 96.25 289 ILE B C 1
ATOM 7590 O O . ILE B 1 289 ? -11.578 -33.375 -19.375 1 96.25 289 ILE B O 1
ATOM 7594 N N . ILE B 1 290 ? -9.805 -33.406 -18.047 1 96.75 290 ILE B N 1
ATOM 7595 C CA . ILE B 1 290 ? -8.906 -34 -19.047 1 96.75 290 ILE B CA 1
ATOM 7596 C C . ILE B 1 290 ? -9.391 -35.375 -19.406 1 96.75 290 ILE B C 1
ATOM 7598 O O . ILE B 1 290 ? -9.492 -35.719 -20.594 1 96.75 290 ILE B O 1
ATOM 7602 N N . LEU B 1 291 ? -9.797 -36.156 -18.422 1 96.31 291 LEU B N 1
ATOM 7603 C CA . LEU B 1 291 ? -10.18 -37.531 -18.688 1 96.31 291 LEU B CA 1
ATOM 7604 C C . LEU B 1 291 ? -11.547 -37.594 -19.359 1 96.31 291 LEU B C 1
ATOM 7606 O O . LEU B 1 291 ? -11.781 -38.438 -20.234 1 96.31 291 LEU B O 1
ATOM 7610 N N . LYS B 1 292 ? -12.484 -36.75 -18.922 1 95.12 292 LYS B N 1
ATOM 7611 C CA . LYS B 1 292 ? -13.781 -36.719 -19.594 1 95.12 292 LYS B CA 1
ATOM 7612 C C . LYS B 1 292 ? -13.633 -36.344 -21.062 1 95.12 292 LYS B C 1
ATOM 7614 O O . LYS B 1 292 ? -14.234 -37 -21.922 1 95.12 292 LYS B O 1
ATOM 7619 N N . THR B 1 293 ? -12.836 -35.375 -21.328 1 94.19 293 THR B N 1
ATOM 7620 C CA . THR B 1 293 ? -12.609 -34.969 -22.703 1 94.19 293 THR B CA 1
ATOM 7621 C C . THR B 1 293 ? -11.828 -36.031 -23.469 1 94.19 293 THR B C 1
ATOM 7623 O O . THR B 1 293 ? -12.102 -36.281 -24.656 1 94.19 293 THR B O 1
ATOM 7626 N N . ALA B 1 294 ? -10.859 -36.656 -22.828 1 94.69 294 ALA B N 1
ATOM 7627 C CA . ALA B 1 294 ? -10.016 -37.688 -23.453 1 94.69 294 ALA B CA 1
ATOM 7628 C C . ALA B 1 294 ? -10.836 -38.906 -23.859 1 94.69 294 ALA B C 1
ATOM 7630 O O . ALA B 1 294 ? -10.43 -39.656 -24.734 1 94.69 294 ALA B O 1
ATOM 7631 N N . SER B 1 295 ? -11.961 -39.062 -23.25 1 92.5 295 SER B N 1
ATOM 7632 C CA . SER B 1 295 ? -12.812 -40.188 -23.562 1 92.5 295 SER B CA 1
ATOM 7633 C C . SER B 1 295 ? -13.375 -40.094 -24.969 1 92.5 295 SER B C 1
ATOM 7635 O O . SER B 1 295 ? -13.727 -41.094 -25.578 1 92.5 295 SER B O 1
ATOM 7637 N N . THR B 1 296 ? -13.5 -38.875 -25.5 1 89.12 296 THR B N 1
ATOM 7638 C CA . THR B 1 296 ? -14.07 -38.719 -26.828 1 89.12 296 THR B CA 1
ATOM 7639 C C . THR B 1 296 ? -13.023 -38.125 -27.781 1 89.12 296 THR B C 1
ATOM 7641 O O . THR B 1 296 ? -13.266 -38.031 -28.984 1 89.12 296 THR B O 1
ATOM 7644 N N . GLU B 1 297 ? -11.883 -37.75 -27.266 1 90.81 297 GLU B N 1
ATOM 7645 C CA . GLU B 1 297 ? -10.836 -37.125 -28.078 1 90.81 297 GLU B CA 1
ATOM 7646 C C . GLU B 1 297 ? -9.562 -37.969 -28.062 1 90.81 297 GLU B C 1
ATOM 7648 O O . GLU B 1 297 ? -8.711 -37.781 -27.188 1 90.81 297 GLU B O 1
ATOM 7653 N N . PRO B 1 298 ? -9.312 -38.688 -29.094 1 90.94 298 PRO B N 1
ATOM 7654 C CA . PRO B 1 298 ? -8.203 -39.625 -29.094 1 90.94 298 PRO B CA 1
ATOM 7655 C C . PRO B 1 298 ? -6.844 -38.969 -28.969 1 90.94 298 PRO B C 1
ATOM 7657 O O . PRO B 1 298 ? -5.918 -39.531 -28.375 1 90.94 298 PRO B O 1
ATOM 7660 N N . CYS B 1 299 ? -6.699 -37.844 -29.578 1 92.19 299 CYS B N 1
ATOM 7661 C CA . CYS B 1 299 ? -5.426 -37.156 -29.5 1 92.19 299 CYS B CA 1
ATOM 7662 C C . CYS B 1 299 ? -5.07 -36.844 -28.047 1 92.19 299 CYS B C 1
ATOM 7664 O O . CYS B 1 299 ? -3.932 -37.031 -27.625 1 92.19 299 CYS B O 1
ATOM 7666 N N . LEU B 1 300 ? -6.023 -36.344 -27.297 1 95.56 300 LEU B N 1
ATOM 7667 C CA . LEU B 1 300 ? -5.816 -36.031 -25.891 1 95.56 300 LEU B CA 1
ATOM 7668 C C . LEU B 1 300 ? -5.52 -37.312 -25.094 1 95.56 300 LEU B C 1
ATOM 7670 O O . LEU B 1 300 ? -4.668 -37.312 -24.203 1 95.56 300 LEU B O 1
ATOM 7674 N N . LEU B 1 301 ? -6.203 -38.375 -25.422 1 95.62 301 LEU B N 1
ATOM 7675 C CA . LEU B 1 301 ? -5.965 -39.625 -24.734 1 95.62 301 LEU B CA 1
ATOM 7676 C C . LEU B 1 301 ? -4.535 -40.125 -24.969 1 95.62 301 LEU B C 1
ATOM 7678 O O . LEU B 1 301 ? -3.887 -40.594 -24.031 1 95.62 301 LEU B O 1
ATOM 7682 N N . ALA B 1 302 ? -4.094 -40 -26.203 1 94.94 302 ALA B N 1
ATOM 7683 C CA . ALA B 1 302 ? -2.719 -40.375 -26.516 1 94.94 302 ALA B CA 1
ATOM 7684 C C . ALA B 1 302 ? -1.726 -39.594 -25.672 1 94.94 302 ALA B C 1
ATOM 7686 O O . ALA B 1 302 ? -0.742 -40.125 -25.172 1 94.94 302 ALA B O 1
ATOM 7687 N N . ALA B 1 303 ? -1.958 -38.312 -25.516 1 95.94 303 ALA B N 1
ATOM 7688 C CA . ALA B 1 303 ? -1.086 -37.469 -24.719 1 95.94 303 ALA B CA 1
ATOM 7689 C C . ALA B 1 303 ? -1.127 -37.875 -23.25 1 95.94 303 ALA B C 1
ATOM 7691 O O . ALA B 1 303 ? -0.1 -37.875 -22.562 1 95.94 303 ALA B O 1
ATOM 7692 N N . VAL B 1 304 ? -2.303 -38.188 -22.75 1 97.06 304 VAL B N 1
ATOM 7693 C CA . VAL B 1 304 ? -2.479 -38.625 -21.375 1 97.06 304 VAL B CA 1
ATOM 7694 C C . VAL B 1 304 ? -1.662 -39.906 -21.125 1 97.06 304 VAL B C 1
ATOM 7696 O O . VAL B 1 304 ? -0.938 -40 -20.141 1 97.06 304 VAL B O 1
ATOM 7699 N N . LEU B 1 305 ? -1.768 -40.812 -22.047 1 96.31 305 LEU B N 1
ATOM 7700 C CA . LEU B 1 305 ? -1.036 -42.062 -21.922 1 96.31 305 LEU B CA 1
ATOM 7701 C C . LEU B 1 305 ? 0.464 -41.844 -22.062 1 96.31 305 LEU B C 1
ATOM 7703 O O . LEU B 1 305 ? 1.266 -42.5 -21.422 1 96.31 305 LEU B O 1
ATOM 7707 N N . ALA B 1 306 ? 0.809 -40.938 -22.922 1 94.81 306 ALA B N 1
ATOM 7708 C CA . ALA B 1 306 ? 2.221 -40.562 -23.062 1 94.81 306 ALA B CA 1
ATOM 7709 C C . ALA B 1 306 ? 2.799 -40.094 -21.734 1 94.81 306 ALA B C 1
ATOM 7711 O O . ALA B 1 306 ? 3.85 -40.562 -21.297 1 94.81 306 ALA B O 1
ATOM 7712 N N . GLU B 1 307 ? 2.125 -39.219 -21.062 1 93.94 307 GLU B N 1
ATOM 7713 C CA . GLU B 1 307 ? 2.609 -38.656 -19.797 1 93.94 307 GLU B CA 1
ATOM 7714 C C . GLU B 1 307 ? 2.58 -39.719 -18.703 1 93.94 307 GLU B C 1
ATOM 7716 O O . GLU B 1 307 ? 3.43 -39.719 -17.812 1 93.94 307 GLU B O 1
ATOM 7721 N N . GLY B 1 308 ? 1.589 -40.594 -18.781 1 95.38 308 GLY B N 1
ATOM 7722 C CA . GLY B 1 308 ? 1.603 -41.719 -17.875 1 95.38 308 GLY B CA 1
ATOM 7723 C C . GLY B 1 308 ? 2.816 -42.625 -18.062 1 95.38 308 GLY B C 1
ATOM 7724 O O . GLY B 1 308 ? 3.422 -43.062 -17.078 1 95.38 308 GLY B O 1
ATOM 7725 N N . ALA B 1 309 ? 3.137 -42.875 -19.312 1 95.06 309 ALA B N 1
ATOM 7726 C CA . ALA B 1 309 ? 4.309 -43.688 -19.625 1 95.06 309 ALA B CA 1
ATOM 7727 C C . ALA B 1 309 ? 5.59 -43 -19.156 1 95.06 309 ALA B C 1
ATOM 7729 O O . ALA B 1 309 ? 6.492 -43.656 -18.641 1 95.06 309 ALA B O 1
ATOM 7730 N N . LYS B 1 310 ? 5.66 -41.812 -19.375 1 91.94 310 LYS B N 1
ATOM 7731 C CA . LYS B 1 310 ? 6.82 -41.062 -18.922 1 91.94 310 LYS B CA 1
ATOM 7732 C C . LYS B 1 310 ? 6.969 -41.156 -17.406 1 91.94 310 LYS B C 1
ATOM 7734 O O . LYS B 1 310 ? 8.07 -41.344 -16.891 1 91.94 310 LYS B O 1
ATOM 7739 N N . THR B 1 311 ? 5.895 -40.938 -16.672 1 90.81 311 THR B N 1
ATOM 7740 C CA . THR B 1 311 ? 5.898 -41.062 -15.219 1 90.81 311 THR B CA 1
ATOM 7741 C C . THR B 1 311 ? 6.363 -42.438 -14.773 1 90.81 311 THR B C 1
ATOM 7743 O O . THR B 1 311 ? 7.141 -42.562 -13.828 1 90.81 311 THR B O 1
ATOM 7746 N N . SER B 1 312 ? 5.871 -43.406 -15.469 1 93.06 312 SER B N 1
ATOM 7747 C CA . SER B 1 312 ? 6.281 -44.781 -15.18 1 93.06 312 SER B CA 1
ATOM 7748 C C . SER B 1 312 ? 7.777 -44.969 -15.406 1 93.06 312 SER B C 1
ATOM 7750 O O . SER B 1 312 ? 8.453 -45.625 -14.609 1 93.06 312 SER B O 1
ATOM 7752 N N . PHE B 1 313 ? 8.227 -44.438 -16.438 1 90.88 313 PHE B N 1
ATOM 7753 C CA . PHE B 1 313 ? 9.648 -44.562 -16.75 1 90.88 313 PHE B CA 1
ATOM 7754 C C . PHE B 1 313 ? 10.492 -43.875 -15.672 1 90.88 313 PHE B C 1
ATOM 7756 O O . PHE B 1 313 ? 11.523 -44.406 -15.266 1 90.88 313 PHE B O 1
ATOM 7763 N N . MET B 1 314 ? 10.148 -42.781 -15.234 1 85.38 314 MET B N 1
ATOM 7764 C CA . MET B 1 314 ? 10.883 -42.062 -14.219 1 85.38 314 MET B CA 1
ATOM 7765 C C . MET B 1 314 ? 10.906 -42.812 -12.898 1 85.38 314 MET B C 1
ATOM 7767 O O . MET B 1 314 ? 11.883 -42.75 -12.156 1 85.38 314 MET B O 1
ATOM 7771 N N . LYS B 1 315 ? 9.828 -43.469 -12.602 1 85.5 315 LYS B N 1
ATOM 7772 C CA . LYS B 1 315 ? 9.703 -44.188 -11.336 1 85.5 315 LYS B CA 1
ATOM 7773 C C . LYS B 1 315 ? 10.445 -45.531 -11.383 1 85.5 315 LYS B C 1
ATOM 7775 O O . LYS B 1 315 ? 11.148 -45.875 -10.438 1 85.5 315 LYS B O 1
ATOM 7780 N N . TYR B 1 316 ? 10.25 -46.25 -12.57 1 88.25 316 TYR B N 1
ATOM 7781 C CA . TYR B 1 316 ? 10.711 -47.625 -12.586 1 88.25 316 TYR B CA 1
ATOM 7782 C C . TYR B 1 316 ? 11.875 -47.812 -13.555 1 88.25 316 TYR B C 1
ATOM 7784 O O . TYR B 1 316 ? 12.539 -48.844 -13.555 1 88.25 316 TYR B O 1
ATOM 7792 N N . LYS B 1 317 ? 12.125 -46.969 -14.492 1 90.25 317 LYS B N 1
ATOM 7793 C CA . LYS B 1 317 ? 13.242 -46.938 -15.422 1 90.25 317 LYS B CA 1
ATOM 7794 C C . LYS B 1 317 ? 13.203 -48.156 -16.375 1 90.25 317 LYS B C 1
ATOM 7796 O O . LYS B 1 317 ? 14.234 -48.719 -16.703 1 90.25 317 LYS B O 1
ATOM 7801 N N . GLN B 1 318 ? 12.016 -48.5 -16.719 1 91.81 318 GLN B N 1
ATOM 7802 C CA . GLN B 1 318 ? 11.859 -49.594 -17.688 1 91.81 318 GLN B CA 1
ATOM 7803 C C . GLN B 1 318 ? 11.922 -49.062 -19.109 1 91.81 318 GLN B C 1
ATOM 7805 O O . GLN B 1 318 ? 11.188 -48.125 -19.469 1 91.81 318 GLN B O 1
ATOM 7810 N N . PRO B 1 319 ? 12.703 -49.562 -19.938 1 90.62 319 PRO B N 1
ATOM 7811 C CA . PRO B 1 319 ? 12.844 -49.094 -21.312 1 90.62 319 PRO B CA 1
ATOM 7812 C C . PRO B 1 319 ? 11.547 -49.156 -22.109 1 90.62 319 PRO B C 1
ATOM 7814 O O . PRO B 1 319 ? 11.312 -48.344 -23 1 90.62 319 PRO B O 1
ATOM 7817 N N . GLU B 1 320 ? 10.727 -50.125 -21.75 1 91.06 320 GLU B N 1
ATOM 7818 C CA . GLU B 1 320 ? 9.445 -50.25 -22.438 1 91.06 320 GLU B CA 1
ATOM 7819 C C . GLU B 1 320 ? 8.57 -49.031 -22.234 1 91.06 320 GLU B C 1
ATOM 7821 O O . GLU B 1 320 ? 7.809 -48.656 -23.125 1 91.06 320 GLU B O 1
ATOM 7826 N N . ASP B 1 321 ? 8.68 -48.469 -21.078 1 92.94 321 ASP B N 1
ATOM 7827 C CA . ASP B 1 321 ? 7.906 -47.25 -20.781 1 92.94 321 ASP B CA 1
ATOM 7828 C C . ASP B 1 321 ? 8.383 -46.094 -21.625 1 92.94 321 ASP B C 1
ATOM 7830 O O . ASP B 1 321 ? 7.57 -45.281 -22.078 1 92.94 321 ASP B O 1
ATOM 7834 N N . GLU B 1 322 ? 9.625 -46 -21.844 1 91.31 322 GLU B N 1
ATOM 7835 C CA . GLU B 1 322 ? 10.18 -44.938 -22.672 1 91.31 322 GLU B CA 1
ATOM 7836 C C . GLU B 1 322 ? 9.75 -45.094 -24.125 1 91.31 322 GLU B C 1
ATOM 7838 O O . GLU B 1 322 ? 9.414 -44.094 -24.781 1 91.31 322 GLU B O 1
ATOM 7843 N N . LYS B 1 323 ? 9.82 -46.25 -24.578 1 90.44 323 LYS B N 1
ATOM 7844 C CA . LYS B 1 323 ? 9.367 -46.531 -25.938 1 90.44 323 LYS B CA 1
ATOM 7845 C C . LYS B 1 323 ? 7.887 -46.188 -26.094 1 90.44 323 LYS B C 1
ATOM 7847 O O . LYS B 1 323 ? 7.48 -45.656 -27.141 1 90.44 323 LYS B O 1
ATOM 7852 N N . ALA B 1 324 ? 7.164 -46.562 -25.047 1 92.44 324 ALA B N 1
ATOM 7853 C CA . ALA B 1 324 ? 5.734 -46.25 -25.078 1 92.44 324 ALA B CA 1
ATOM 7854 C C . ALA B 1 324 ? 5.484 -44.75 -25.109 1 92.44 324 ALA B C 1
ATOM 7856 O O . ALA B 1 324 ? 4.574 -44.281 -25.797 1 92.44 324 ALA B O 1
ATOM 7857 N N . TYR B 1 325 ? 6.254 -44.062 -24.328 1 93.5 325 TYR B N 1
ATOM 7858 C CA . TYR B 1 325 ? 6.16 -42.594 -24.328 1 93.5 325 TYR B CA 1
ATOM 7859 C C . TYR B 1 325 ? 6.324 -42.031 -25.734 1 93.5 325 TYR B C 1
ATOM 7861 O O . TYR B 1 325 ? 5.484 -41.281 -26.203 1 93.5 325 TYR B O 1
ATOM 7869 N N . GLY B 1 326 ? 7.281 -42.438 -26.438 1 90.69 326 GLY B N 1
ATOM 7870 C CA . GLY B 1 326 ? 7.508 -42 -27.812 1 90.69 326 GLY B CA 1
ATOM 7871 C C . GLY B 1 326 ? 6.41 -42.438 -28.766 1 90.69 326 GLY B C 1
ATOM 7872 O O . GLY B 1 326 ? 6.012 -41.688 -29.641 1 90.69 326 GLY B O 1
ATOM 7873 N N . ALA B 1 327 ? 5.953 -43.594 -28.578 1 91.69 327 ALA B N 1
ATOM 7874 C CA . ALA B 1 327 ? 4.918 -44.156 -29.438 1 91.69 327 ALA B CA 1
ATOM 7875 C C . ALA B 1 327 ? 3.617 -43.375 -29.312 1 91.69 327 ALA B C 1
ATOM 7877 O O . ALA B 1 327 ? 2.955 -43.094 -30.312 1 91.69 327 ALA B O 1
ATOM 7878 N N . TYR B 1 328 ? 3.291 -43.094 -28.094 1 93.75 328 TYR B N 1
ATOM 7879 C CA . TYR B 1 328 ? 2.049 -42.344 -27.875 1 93.75 328 TYR B CA 1
ATOM 7880 C C . TYR B 1 328 ? 2.168 -40.906 -28.391 1 93.75 328 TYR B C 1
ATOM 7882 O O . TYR B 1 328 ? 1.191 -40.344 -28.891 1 93.75 328 TYR B O 1
ATOM 7890 N N . LEU B 1 329 ? 3.305 -40.344 -28.281 1 92.5 329 LEU B N 1
ATOM 7891 C CA . LEU B 1 329 ? 3.52 -39 -28.859 1 92.5 329 LEU B CA 1
ATOM 7892 C C . LEU B 1 329 ? 3.395 -39.062 -30.375 1 92.5 329 LEU B C 1
ATOM 7894 O O . LEU B 1 329 ? 2.807 -38.156 -30.984 1 92.5 329 LEU B O 1
ATOM 7898 N N . THR B 1 330 ? 3.965 -40.062 -30.953 1 89.94 330 THR B N 1
ATOM 7899 C CA . THR B 1 330 ? 3.85 -40.219 -32.406 1 89.94 330 THR B CA 1
ATOM 7900 C C . THR B 1 330 ? 2.389 -40.406 -32.812 1 89.94 330 THR B C 1
ATOM 7902 O O . THR B 1 330 ? 1.961 -39.844 -33.844 1 89.94 330 THR B O 1
ATOM 7905 N N . LYS B 1 331 ? 1.698 -41.125 -32.031 1 90.75 331 LYS B N 1
ATOM 7906 C CA . LYS B 1 331 ? 0.272 -41.312 -32.281 1 90.75 331 LYS B CA 1
ATOM 7907 C C . LYS B 1 331 ? -0.469 -39.969 -32.219 1 90.75 331 LYS B C 1
ATOM 7909 O O . LYS B 1 331 ? -1.387 -39.719 -33 1 90.75 331 LYS B O 1
ATOM 7914 N N . CYS B 1 332 ? -0.126 -39.219 -31.234 1 89.81 332 CYS B N 1
ATOM 7915 C CA . CYS B 1 332 ? -0.708 -37.906 -31.125 1 89.81 332 CYS B CA 1
ATOM 7916 C C . CYS B 1 332 ? -0.521 -37.125 -32.438 1 89.81 332 CYS B C 1
ATOM 7918 O O . CYS B 1 332 ? -1.46 -36.5 -32.906 1 89.81 332 CYS B O 1
ATOM 7920 N N . LEU B 1 333 ? 0.612 -37.219 -33.062 1 87.25 333 LEU B N 1
ATOM 7921 C CA . LEU B 1 333 ? 0.921 -36.5 -34.312 1 87.25 333 LEU B CA 1
ATOM 7922 C C . LEU B 1 333 ? 0.081 -37.062 -35.438 1 87.25 333 LEU B C 1
ATOM 7924 O O . LEU B 1 333 ? -0.426 -36.281 -36.281 1 87.25 333 LEU B O 1
ATOM 7928 N N . LYS B 1 334 ? -0.055 -38.25 -35.5 1 86.19 334 LYS B N 1
ATOM 7929 C CA . LYS B 1 334 ? -0.803 -38.906 -36.562 1 86.19 334 LYS B CA 1
ATOM 7930 C C . LYS B 1 334 ? -2.279 -38.531 -36.5 1 86.19 334 LYS B C 1
ATOM 7932 O O . LYS B 1 334 ? -2.928 -38.375 -37.562 1 86.19 334 LYS B O 1
ATOM 7937 N N . LEU B 1 335 ? -2.74 -38.406 -35.281 1 87.25 335 LEU B N 1
ATOM 7938 C CA . LEU B 1 335 ? -4.156 -38.094 -35.094 1 87.25 335 LEU B CA 1
ATOM 7939 C C . LEU B 1 335 ? -4.453 -36.656 -35.438 1 87.25 335 LEU B C 1
ATOM 7941 O O . LEU B 1 335 ? -5.613 -36.281 -35.625 1 87.25 335 LEU B O 1
ATOM 7945 N N . LEU B 1 336 ? -3.426 -35.812 -35.5 1 84.25 336 LEU B N 1
ATOM 7946 C CA . LEU B 1 336 ? -3.605 -34.406 -35.844 1 84.25 336 LEU B CA 1
ATOM 7947 C C . LEU B 1 336 ? -3.68 -34.219 -37.344 1 84.25 336 LEU B C 1
ATOM 7949 O O . LEU B 1 336 ? -4.129 -33.188 -37.812 1 84.25 336 LEU B O 1
ATOM 7953 N N . GLU B 1 337 ? -3.156 -35.156 -38.094 1 72 337 GLU B N 1
ATOM 7954 C CA . GLU B 1 337 ? -3.215 -35.062 -39.562 1 72 337 GLU B CA 1
ATOM 7955 C C . GLU B 1 337 ? -4.656 -34.938 -40.031 1 72 337 GLU B C 1
ATOM 7957 O O . GLU B 1 337 ? -5.57 -35.5 -39.438 1 72 337 GLU B O 1
ATOM 7962 N N . PRO B 1 338 ? -4.922 -33.812 -40.812 1 58.19 338 PRO B N 1
ATOM 7963 C CA . PRO B 1 338 ? -6.27 -33.469 -41.281 1 58.19 338 PRO B CA 1
ATOM 7964 C C . PRO B 1 338 ? -7.109 -34.688 -41.625 1 58.19 338 PRO B C 1
ATOM 7966 O O . PRO B 1 338 ? -6.68 -35.531 -42.406 1 58.19 338 PRO B O 1
ATOM 7969 N N . ALA B 1 339 ? -7.805 -35.219 -40.625 1 52.12 339 ALA B N 1
ATOM 7970 C CA . ALA B 1 339 ? -8.805 -36.188 -41.031 1 52.12 339 ALA B CA 1
ATOM 7971 C C . ALA B 1 339 ? -9.914 -35.531 -41.844 1 52.12 339 ALA B C 1
ATOM 7973 O O . ALA B 1 339 ? -10.164 -34.312 -41.719 1 52.12 339 ALA B O 1
ATOM 7974 N N . LYS B 1 340 ? -10.594 -36.188 -42.75 1 54.12 340 LYS B N 1
ATOM 7975 C CA . LYS B 1 340 ? -11.609 -35.812 -43.75 1 54.12 340 LYS B CA 1
ATOM 7976 C C . LYS B 1 340 ? -12.781 -35.094 -43.062 1 54.12 340 LYS B C 1
ATOM 7978 O O . LYS B 1 340 ? -13.266 -34.094 -43.562 1 54.12 340 LYS B O 1
ATOM 7983 N N . GLU B 1 341 ? -13.578 -35.719 -42.031 1 54.75 341 GLU B N 1
ATOM 7984 C CA . GLU B 1 341 ? -14.898 -35.188 -41.688 1 54.75 341 GLU B CA 1
ATOM 7985 C C . GLU B 1 341 ? -14.906 -34.625 -40.281 1 54.75 341 GLU B C 1
ATOM 7987 O O . GLU B 1 341 ? -14.641 -35.344 -39.312 1 54.75 341 GLU B O 1
ATOM 7992 N N . ILE B 1 342 ? -14.75 -33.188 -40.094 1 64.31 342 ILE B N 1
ATOM 7993 C CA . ILE B 1 342 ? -14.93 -32.5 -38.812 1 64.31 342 ILE B CA 1
ATOM 7994 C C . ILE B 1 342 ? -16.391 -32.562 -38.406 1 64.31 342 ILE B C 1
ATOM 7996 O O . ILE B 1 342 ? -17.25 -31.922 -39.031 1 64.31 342 ILE B O 1
ATOM 8000 N N . THR B 1 343 ? -16.75 -33.5 -37.5 1 62.53 343 THR B N 1
ATOM 8001 C CA . THR B 1 343 ? -18.141 -33.625 -37.094 1 62.53 343 THR B CA 1
ATOM 8002 C C . THR B 1 343 ? -18.469 -32.594 -36 1 62.53 343 THR B C 1
ATOM 8004 O O . THR B 1 343 ? -19.562 -32.031 -36 1 62.53 343 THR B O 1
ATOM 8007 N N . ASN B 1 344 ? -17.562 -32.344 -35 1 82.38 344 ASN B N 1
ATOM 8008 C CA . ASN B 1 344 ? -17.781 -31.391 -33.906 1 82.38 344 ASN B CA 1
ATOM 8009 C C . ASN B 1 344 ? -16.594 -30.469 -33.688 1 82.38 344 ASN B C 1
ATOM 8011 O O . ASN B 1 344 ? -15.672 -30.797 -32.938 1 82.38 344 ASN B O 1
ATOM 8015 N N . LEU B 1 345 ? -16.641 -29.359 -34.219 1 84.06 345 LEU B N 1
ATOM 8016 C CA . LEU B 1 345 ? -15.539 -28.422 -34.25 1 84.06 345 LEU B CA 1
ATOM 8017 C C . LEU B 1 345 ? -15.172 -27.953 -32.844 1 84.06 345 LEU B C 1
ATOM 8019 O O . LEU B 1 345 ? -13.992 -27.875 -32.5 1 84.06 345 LEU B O 1
ATOM 8023 N N . ASN B 1 346 ? -16.188 -27.688 -32 1 84.69 346 ASN B N 1
ATOM 8024 C CA . ASN B 1 346 ? -15.953 -27.203 -30.641 1 84.69 346 ASN B CA 1
ATOM 8025 C C . ASN B 1 346 ? -15.227 -28.25 -29.797 1 84.69 346 ASN B C 1
ATOM 8027 O O . ASN B 1 346 ? -14.273 -27.922 -29.094 1 84.69 346 ASN B O 1
ATOM 8031 N N . ALA B 1 347 ? -15.656 -29.406 -29.953 1 86.12 347 ALA B N 1
ATOM 8032 C CA . ALA B 1 347 ? -15.039 -30.484 -29.203 1 86.12 347 ALA B CA 1
ATOM 8033 C C . ALA B 1 347 ? -13.594 -30.703 -29.625 1 86.12 347 ALA B C 1
ATOM 8035 O O . ALA B 1 347 ? -12.727 -30.969 -28.781 1 86.12 347 ALA B O 1
ATOM 8036 N N . ASN B 1 348 ? -13.391 -30.578 -30.906 1 88 348 ASN B N 1
ATOM 8037 C CA . ASN B 1 348 ? -12.039 -30.75 -31.422 1 88 348 ASN B CA 1
ATOM 8038 C C . ASN B 1 348 ? -11.102 -29.641 -30.938 1 88 348 ASN B C 1
ATOM 8040 O O . ASN B 1 348 ? -9.961 -29.906 -30.562 1 88 348 ASN B O 1
ATOM 8044 N N . ILE B 1 349 ? -11.617 -28.516 -30.922 1 91 349 ILE B N 1
ATOM 8045 C CA . ILE B 1 349 ? -10.82 -27.375 -30.469 1 91 349 ILE B CA 1
ATOM 8046 C C . ILE B 1 349 ? -10.477 -27.547 -29 1 91 349 ILE B C 1
ATOM 8048 O O . ILE B 1 349 ? -9.328 -27.344 -28.594 1 91 349 ILE B O 1
ATOM 8052 N N . GLU B 1 350 ? -11.438 -27.938 -28.219 1 92.12 350 GLU B N 1
ATOM 8053 C CA . GLU B 1 350 ? -11.219 -28.141 -26.781 1 92.12 350 GLU B CA 1
ATOM 8054 C C . GLU B 1 350 ? -10.195 -29.25 -26.547 1 92.12 350 GLU B C 1
ATOM 8056 O O . GLU B 1 350 ? -9.312 -29.109 -25.688 1 92.12 350 GLU B O 1
ATOM 8061 N N . GLY B 1 351 ? -10.336 -30.297 -27.312 1 93.5 351 GLY B N 1
ATOM 8062 C CA . GLY B 1 351 ? -9.398 -31.406 -27.188 1 93.5 351 GLY B CA 1
ATOM 8063 C C . GLY B 1 351 ? -7.965 -31.016 -27.484 1 93.5 351 GLY B C 1
ATOM 8064 O O . GLY B 1 351 ? -7.051 -31.359 -26.734 1 93.5 351 GLY B O 1
ATOM 8065 N N . VAL B 1 352 ? -7.801 -30.281 -28.531 1 94.06 352 VAL B N 1
ATOM 8066 C CA . VAL B 1 352 ? -6.465 -29.875 -28.938 1 94.06 352 VAL B CA 1
ATOM 8067 C C . VAL B 1 352 ? -5.914 -28.859 -27.938 1 94.06 352 VAL B C 1
ATOM 8069 O O . VAL B 1 352 ? -4.73 -28.891 -27.594 1 94.06 352 VAL B O 1
ATOM 8072 N N . LEU B 1 353 ? -6.758 -28 -27.484 1 94.69 353 LEU B N 1
ATOM 8073 C CA . LEU B 1 353 ? -6.355 -27 -26.5 1 94.69 353 LEU B CA 1
ATOM 8074 C C . LEU B 1 353 ? -5.867 -27.656 -25.219 1 94.69 353 LEU B C 1
ATOM 8076 O O . LEU B 1 353 ? -4.809 -27.297 -24.703 1 94.69 353 LEU B O 1
ATOM 8080 N N . LEU B 1 354 ? -6.59 -28.562 -24.734 1 96.56 354 LEU B N 1
ATOM 8081 C CA . LEU B 1 354 ? -6.215 -29.281 -23.516 1 96.56 354 LEU B CA 1
ATOM 8082 C C . LEU B 1 354 ? -4.91 -30.047 -23.719 1 96.56 354 LEU B C 1
ATOM 8084 O O . LEU B 1 354 ? -4.066 -30.094 -22.828 1 96.56 354 LEU B O 1
ATOM 8088 N N . THR B 1 355 ? -4.805 -30.656 -24.875 1 96.12 355 THR B N 1
ATOM 8089 C CA . THR B 1 355 ? -3.594 -31.406 -25.172 1 96.12 355 THR B CA 1
ATOM 8090 C C . THR B 1 355 ? -2.371 -30.5 -25.188 1 96.12 355 THR B C 1
ATOM 8092 O O . THR B 1 355 ? -1.325 -30.844 -24.641 1 96.12 355 THR B O 1
ATOM 8095 N N . LEU B 1 356 ? -2.541 -29.406 -25.797 1 94.38 356 LEU B N 1
ATOM 8096 C CA . LEU B 1 356 ? -1.47 -28.422 -25.875 1 94.38 356 LEU B CA 1
ATOM 8097 C C . LEU B 1 356 ? -1.039 -27.969 -24.484 1 94.38 356 LEU B C 1
ATOM 8099 O O . LEU B 1 356 ? 0.155 -27.938 -24.172 1 94.38 356 LEU B O 1
ATOM 8103 N N . LEU B 1 357 ? -1.948 -27.625 -23.609 1 94.44 357 LEU B N 1
ATOM 8104 C CA . LEU B 1 357 ? -1.647 -27.156 -22.266 1 94.44 357 LEU B CA 1
ATOM 8105 C C . LEU B 1 357 ? -1.036 -28.281 -21.422 1 94.44 357 LEU B C 1
ATOM 8107 O O . LEU B 1 357 ? -0.112 -28.047 -20.641 1 94.44 357 LEU B O 1
ATOM 8111 N N . LEU B 1 358 ? -1.555 -29.438 -21.609 1 94.69 358 LEU B N 1
ATOM 8112 C CA . LEU B 1 358 ? -1.047 -30.609 -20.891 1 94.69 358 LEU B CA 1
ATOM 8113 C C . LEU B 1 358 ? 0.426 -30.844 -21.219 1 94.69 358 LEU B C 1
ATOM 8115 O O . LEU B 1 358 ? 1.244 -31 -20.297 1 94.69 358 LEU B O 1
ATOM 8119 N N . LEU B 1 359 ? 0.75 -30.844 -22.469 1 91.81 359 LEU B N 1
ATOM 8120 C CA . LEU B 1 359 ? 2.121 -31.125 -22.891 1 91.81 359 LEU B CA 1
ATOM 8121 C C . LEU B 1 359 ? 3.037 -29.938 -22.562 1 91.81 359 LEU B C 1
ATOM 8123 O O . LEU B 1 359 ? 4.223 -30.141 -22.281 1 91.81 359 LEU B O 1
ATOM 8127 N N . THR B 1 360 ? 2.484 -28.781 -22.594 1 88.56 360 THR B N 1
ATOM 8128 C CA . THR B 1 360 ? 3.262 -27.609 -22.172 1 88.56 360 THR B CA 1
ATOM 8129 C C . THR B 1 360 ? 3.613 -27.703 -20.688 1 88.56 360 THR B C 1
ATOM 8131 O O . THR B 1 360 ? 4.758 -27.469 -20.297 1 88.56 360 THR B O 1
ATOM 8134 N N . ALA B 1 361 ? 2.666 -28.031 -19.875 1 86.25 361 ALA B N 1
ATOM 8135 C CA . ALA B 1 361 ? 2.895 -28.172 -18.438 1 86.25 361 ALA B CA 1
ATOM 8136 C C . ALA B 1 361 ? 3.938 -29.25 -18.156 1 86.25 361 ALA B C 1
ATOM 8138 O O . ALA B 1 361 ? 4.73 -29.125 -17.219 1 86.25 361 ALA B O 1
ATOM 8139 N N . ALA B 1 362 ? 3.916 -30.219 -19.016 1 83.38 362 ALA B N 1
ATOM 8140 C CA . ALA B 1 362 ? 4.816 -31.359 -18.812 1 83.38 362 ALA B CA 1
ATOM 8141 C C . ALA B 1 362 ? 6.242 -31 -19.219 1 83.38 362 ALA B C 1
ATOM 8143 O O . ALA B 1 362 ? 7.207 -31.562 -18.703 1 83.38 362 ALA B O 1
ATOM 8144 N N . THR B 1 363 ? 6.449 -30.094 -20.172 1 76 363 THR B N 1
ATOM 8145 C CA . THR B 1 363 ? 7.77 -29.828 -20.734 1 76 363 THR B CA 1
ATOM 8146 C C . THR B 1 363 ? 8.32 -28.5 -20.25 1 76 363 THR B C 1
ATOM 8148 O O . THR B 1 363 ? 9.492 -28.188 -20.438 1 76 363 THR B O 1
ATOM 8151 N N . ALA B 1 364 ? 7.484 -27.688 -19.734 1 63.03 364 ALA B N 1
ATOM 8152 C CA . ALA B 1 364 ? 7.891 -26.328 -19.406 1 63.03 364 ALA B CA 1
ATOM 8153 C C . ALA B 1 364 ? 9.078 -26.312 -18.453 1 63.03 364 ALA B C 1
ATOM 8155 O O . ALA B 1 364 ? 9.789 -25.312 -18.359 1 63.03 364 ALA B O 1
ATOM 8156 N N . THR B 1 365 ? 9.359 -27.406 -17.953 1 61.03 365 THR B N 1
ATOM 8157 C CA . THR B 1 365 ? 10.445 -27.453 -16.984 1 61.03 365 THR B CA 1
ATOM 8158 C C . THR B 1 365 ? 11.766 -27.812 -17.672 1 61.03 365 THR B C 1
ATOM 8160 O O . THR B 1 365 ? 12.828 -27.734 -17.062 1 61.03 365 THR B O 1
ATOM 8163 N N . SER B 1 366 ? 11.477 -28.203 -18.938 1 58.69 366 SER B N 1
ATOM 8164 C CA . SER B 1 366 ? 12.688 -28.562 -19.672 1 58.69 366 SER B CA 1
ATOM 8165 C C . SER B 1 366 ? 13.195 -27.406 -20.516 1 58.69 366 SER B C 1
ATOM 8167 O O . SER B 1 366 ? 12.5 -26.391 -20.672 1 58.69 366 SER B O 1
ATOM 8169 N N . THR B 1 367 ? 14.625 -27.125 -20.609 1 55.28 367 THR B N 1
ATOM 8170 C CA . THR B 1 367 ? 15.328 -26.062 -21.312 1 55.28 367 THR B CA 1
ATOM 8171 C C . THR B 1 367 ? 14.656 -25.781 -22.656 1 55.28 367 THR B C 1
ATOM 8173 O O . THR B 1 367 ? 15.156 -24.984 -23.453 1 55.28 367 THR B O 1
ATOM 8176 N N . GLN B 1 368 ? 13.344 -26.188 -22.844 1 58.12 368 GLN B N 1
ATOM 8177 C CA . GLN B 1 368 ? 12.75 -26.078 -24.172 1 58.12 368 GLN B CA 1
ATOM 8178 C C . GLN B 1 368 ? 11.977 -24.766 -24.312 1 58.12 368 GLN B C 1
ATOM 8180 O O . GLN B 1 368 ? 11.523 -24.188 -23.328 1 58.12 368 GLN B O 1
ATOM 8185 N N . GLN B 1 369 ? 12.047 -24.188 -25.469 1 69.75 369 GLN B N 1
ATOM 8186 C CA . GLN B 1 369 ? 11.305 -22.984 -25.844 1 69.75 369 GLN B CA 1
ATOM 8187 C C . GLN B 1 369 ? 9.805 -23.266 -25.938 1 69.75 369 GLN B C 1
ATOM 8189 O O . GLN B 1 369 ? 9.344 -23.859 -26.906 1 69.75 369 GLN B O 1
ATOM 8194 N N . TRP B 1 370 ? 8.969 -23.219 -24.891 1 77.44 370 TRP B N 1
ATOM 8195 C CA . TRP B 1 370 ? 7.547 -23.531 -24.844 1 77.44 370 TRP B CA 1
ATOM 8196 C C . TRP B 1 370 ? 6.715 -22.359 -25.328 1 77.44 370 TRP B C 1
ATOM 8198 O O . TRP B 1 370 ? 5.602 -22.531 -25.828 1 77.44 370 TRP B O 1
ATOM 8208 N N . ARG B 1 371 ? 7.125 -21.172 -25.391 1 83.88 371 ARG B N 1
ATOM 8209 C CA . ARG B 1 371 ? 6.367 -19.938 -25.594 1 83.88 371 ARG B CA 1
ATOM 8210 C C . ARG B 1 371 ? 5.789 -19.875 -27 1 83.88 371 ARG B C 1
ATOM 8212 O O . ARG B 1 371 ? 4.613 -19.562 -27.188 1 83.88 371 ARG B O 1
ATOM 8219 N N . PRO B 1 372 ? 6.637 -20.281 -27.953 1 83.62 372 PRO B N 1
ATOM 8220 C CA . PRO B 1 372 ? 6.113 -20.156 -29.328 1 83.62 372 PRO B CA 1
ATOM 8221 C C . PRO B 1 372 ? 4.926 -21.078 -29.594 1 83.62 372 PRO B C 1
ATOM 8223 O O . PRO B 1 372 ? 4.109 -20.797 -30.469 1 83.62 372 PRO B O 1
ATOM 8226 N N . HIS B 1 373 ? 4.824 -22.062 -28.828 1 87 373 HIS B N 1
ATOM 8227 C CA . HIS B 1 373 ? 3.787 -23.062 -29.078 1 87 373 HIS B CA 1
ATOM 8228 C C . HIS B 1 373 ? 2.471 -22.656 -28.422 1 87 373 HIS B C 1
ATOM 8230 O O . HIS B 1 373 ? 1.446 -23.328 -28.625 1 87 373 HIS B O 1
ATOM 8236 N N . LEU B 1 374 ? 2.467 -21.594 -27.656 1 90.5 374 LEU B N 1
ATOM 8237 C CA . LEU B 1 374 ? 1.245 -21.172 -26.984 1 90.5 374 LEU B CA 1
ATOM 8238 C C . LEU B 1 374 ? 0.672 -19.922 -27.641 1 90.5 374 LEU B C 1
ATOM 8240 O O . LEU B 1 374 ? -0.287 -19.328 -27.141 1 90.5 374 LEU B O 1
ATOM 8244 N N . THR B 1 375 ? 1.164 -19.516 -28.766 1 90.81 375 THR B N 1
ATOM 8245 C CA . THR B 1 375 ? 0.704 -18.312 -29.438 1 90.81 375 THR B CA 1
ATOM 8246 C C . THR B 1 375 ? -0.718 -18.484 -29.969 1 90.81 375 THR B C 1
ATOM 8248 O O . THR B 1 375 ? -1.537 -17.562 -29.875 1 90.81 375 THR B O 1
ATOM 8251 N N . GLY B 1 376 ? -0.939 -19.641 -30.594 1 91.62 376 GLY B N 1
ATOM 8252 C CA . GLY B 1 376 ? -2.291 -19.922 -31.062 1 91.62 376 GLY B CA 1
ATOM 8253 C C . GLY B 1 376 ? -3.311 -19.938 -29.938 1 91.62 376 GLY B C 1
ATOM 8254 O O . GLY B 1 376 ? -4.43 -19.453 -30.094 1 91.62 376 GLY B O 1
ATOM 8255 N N . CYS B 1 377 ? -2.887 -20.547 -28.859 1 93.31 377 CYS B N 1
ATOM 8256 C CA . CYS B 1 377 ? -3.742 -20.562 -27.672 1 93.31 377 CYS B CA 1
ATOM 8257 C C . CYS B 1 377 ? -4.062 -19.156 -27.203 1 93.31 377 CYS B C 1
ATOM 8259 O O . CYS B 1 377 ? -5.223 -18.828 -26.922 1 93.31 377 CYS B O 1
ATOM 8261 N N . LYS B 1 378 ? -3.066 -18.312 -27.141 1 94.25 378 LYS B N 1
ATOM 8262 C CA . LYS B 1 378 ? -3.234 -16.922 -26.75 1 94.25 378 LYS B CA 1
ATOM 8263 C C . LYS B 1 378 ? -4.227 -16.203 -27.656 1 94.25 378 LYS B C 1
ATOM 8265 O O . LYS B 1 378 ? -5.145 -15.531 -27.188 1 94.25 378 LYS B O 1
ATOM 8270 N N . ASP B 1 379 ? -4.043 -16.344 -28.922 1 92.25 379 ASP B N 1
ATOM 8271 C CA . ASP B 1 379 ? -4.883 -15.648 -29.891 1 92.25 379 ASP B CA 1
ATOM 8272 C C . ASP B 1 379 ? -6.336 -16.109 -29.797 1 92.25 379 ASP B C 1
ATOM 8274 O O . ASP B 1 379 ? -7.258 -15.289 -29.891 1 92.25 379 ASP B O 1
ATOM 8278 N N . LEU B 1 380 ? -6.488 -17.359 -29.656 1 92.38 380 LEU B N 1
ATOM 8279 C CA . LEU B 1 380 ? -7.832 -17.906 -29.516 1 92.38 380 LEU B CA 1
ATOM 8280 C C . LEU B 1 380 ? -8.516 -17.344 -28.266 1 92.38 380 LEU B C 1
ATOM 8282 O O . LEU B 1 380 ? -9.68 -16.938 -28.328 1 92.38 380 LEU B O 1
ATOM 8286 N N . LEU B 1 381 ? -7.812 -17.359 -27.188 1 92.38 381 LEU B N 1
ATOM 8287 C CA . LEU B 1 381 ? -8.391 -16.875 -25.938 1 92.38 381 LEU B CA 1
ATOM 8288 C C . LEU B 1 381 ? -8.68 -15.383 -26 1 92.38 381 LEU B C 1
ATOM 8290 O O . LEU B 1 381 ? -9.672 -14.914 -25.438 1 92.38 381 LEU B O 1
ATOM 8294 N N . LEU B 1 382 ? -7.836 -14.633 -26.656 1 91.56 382 LEU B N 1
ATOM 8295 C CA . LEU B 1 382 ? -8.078 -13.203 -26.859 1 91.56 382 LEU B CA 1
ATOM 8296 C C . LEU B 1 382 ? -9.336 -12.977 -27.688 1 91.56 382 LEU B C 1
ATOM 8298 O O . LEU B 1 382 ? -10.133 -12.094 -27.375 1 91.56 382 LEU B O 1
ATOM 8302 N N . LYS B 1 383 ? -9.43 -13.797 -28.688 1 89.06 383 LYS B N 1
ATOM 8303 C CA . LYS B 1 383 ? -10.602 -13.719 -29.562 1 89.06 383 LYS B CA 1
ATOM 8304 C C . LYS B 1 383 ? -11.883 -13.984 -28.766 1 89.06 383 LYS B C 1
ATOM 8306 O O . LYS B 1 383 ? -12.867 -13.258 -28.922 1 89.06 383 LYS B O 1
ATOM 8311 N N . ILE B 1 384 ? -11.812 -14.938 -27.938 1 85.56 384 ILE B N 1
ATOM 8312 C CA . ILE B 1 384 ? -12.977 -15.328 -27.141 1 85.56 384 ILE B CA 1
ATOM 8313 C C . ILE B 1 384 ? -13.289 -14.234 -26.125 1 85.56 384 ILE B C 1
ATOM 8315 O O . ILE B 1 384 ? -14.461 -13.93 -25.875 1 85.56 384 ILE B O 1
ATOM 8319 N N . SER B 1 385 ? -12.367 -13.656 -25.516 1 84.06 385 SER B N 1
ATOM 8320 C CA . SER B 1 385 ? -12.547 -12.664 -24.469 1 84.06 385 SER B CA 1
ATOM 8321 C C . SER B 1 385 ? -13.102 -11.359 -25.031 1 84.06 385 SER B C 1
ATOM 8323 O O . SER B 1 385 ? -13.75 -10.594 -24.312 1 84.06 385 SER B O 1
ATOM 8325 N N . THR B 1 386 ? -12.797 -11.016 -26.203 1 76.19 386 THR B N 1
ATOM 8326 C CA . THR B 1 386 ? -13.242 -9.773 -26.828 1 76.19 386 THR B CA 1
ATOM 8327 C C . THR B 1 386 ? -14.664 -9.93 -27.359 1 76.19 386 THR B C 1
ATOM 8329 O O . THR B 1 386 ? -15.352 -8.938 -27.609 1 76.19 386 THR B O 1
ATOM 8332 N N . SER B 1 387 ? -14.984 -11.133 -27.516 1 70.38 387 SER B N 1
ATOM 8333 C CA . SER B 1 387 ? -16.297 -11.359 -28.109 1 70.38 387 SER B CA 1
ATOM 8334 C C . SER B 1 387 ? -17.406 -11.141 -27.078 1 70.38 387 SER B C 1
ATOM 8336 O O . SER B 1 387 ? -17.219 -11.406 -25.891 1 70.38 387 SER B O 1
ATOM 8338 N N . ASN B 1 388 ? -18.297 -10.156 -27.172 1 59.25 388 ASN B N 1
ATOM 8339 C CA . ASN B 1 388 ? -19.422 -9.781 -26.328 1 59.25 388 ASN B CA 1
ATOM 8340 C C . ASN B 1 388 ? -20.25 -11 -25.938 1 59.25 388 ASN B C 1
ATOM 8342 O O . ASN B 1 388 ? -21.172 -10.898 -25.125 1 59.25 388 ASN B O 1
ATOM 8346 N N . ASN B 1 389 ? -20.016 -12.195 -26.484 1 57.44 389 ASN B N 1
ATOM 8347 C CA . ASN B 1 389 ? -20.875 -13.344 -26.25 1 57.44 389 ASN B CA 1
ATOM 8348 C C . ASN B 1 389 ? -20.281 -14.297 -25.219 1 57.44 389 ASN B C 1
ATOM 8350 O O . ASN B 1 389 ? -20.203 -15.5 -25.453 1 57.44 389 ASN B O 1
ATOM 8354 N N . THR B 1 390 ? -19.766 -13.797 -24.125 1 60.34 390 THR B N 1
ATOM 8355 C CA . THR B 1 390 ? -19.094 -14.562 -23.078 1 60.34 390 THR B CA 1
ATOM 8356 C C . THR B 1 390 ? -20.062 -15.555 -22.438 1 60.34 390 THR B C 1
ATOM 8358 O O . THR B 1 390 ? -19.641 -16.484 -21.75 1 60.34 390 THR B O 1
ATOM 8361 N N . ALA B 1 391 ? -21.359 -15.414 -22.703 1 58.41 391 ALA B N 1
ATOM 8362 C CA . ALA B 1 391 ? -22.344 -16.266 -22.047 1 58.41 391 ALA B CA 1
ATOM 8363 C C . ALA B 1 391 ? -22.344 -17.672 -22.641 1 58.41 391 ALA B C 1
ATOM 8365 O O . ALA B 1 391 ? -22.859 -18.609 -22.047 1 58.41 391 ALA B O 1
ATOM 8366 N N . ASN B 1 392 ? -21.531 -17.922 -23.75 1 67.06 392 ASN B N 1
ATOM 8367 C CA . ASN B 1 392 ? -21.641 -19.219 -24.391 1 67.06 392 ASN B CA 1
ATOM 8368 C C . ASN B 1 392 ? -20.312 -19.969 -24.391 1 67.06 392 ASN B C 1
ATOM 8370 O O . ASN B 1 392 ? -20.109 -20.875 -25.188 1 67.06 392 ASN B O 1
ATOM 8374 N N . ILE B 1 393 ? -19.531 -19.609 -23.406 1 80.75 393 ILE B N 1
ATOM 8375 C CA . ILE B 1 393 ? -18.25 -20.297 -23.375 1 80.75 393 ILE B CA 1
ATOM 8376 C C . ILE B 1 393 ? -18.344 -21.578 -22.547 1 80.75 393 ILE B C 1
ATOM 8378 O O . ILE B 1 393 ? -18.984 -21.578 -21.484 1 80.75 393 ILE B O 1
ATOM 8382 N N . SER B 1 394 ? -17.859 -22.688 -23.094 1 88.75 394 SER B N 1
ATOM 8383 C CA . SER B 1 394 ? -17.938 -23.984 -22.422 1 88.75 394 SER B CA 1
ATOM 8384 C C . SER B 1 394 ? -17.125 -23.984 -21.141 1 88.75 394 SER B C 1
ATOM 8386 O O . SER B 1 394 ? -16.219 -23.156 -20.969 1 88.75 394 SER B O 1
ATOM 8388 N N . LYS B 1 395 ? -17.422 -24.891 -20.234 1 91.88 395 LYS B N 1
ATOM 8389 C CA . LYS B 1 395 ? -16.688 -25.047 -18.984 1 91.88 395 LYS B CA 1
ATOM 8390 C C . LYS B 1 395 ? -15.234 -25.438 -19.25 1 91.88 395 LYS B C 1
ATOM 8392 O O . LYS B 1 395 ? -14.336 -25 -18.516 1 91.88 395 LYS B O 1
ATOM 8397 N N . VAL B 1 396 ? -15.039 -26.203 -20.266 1 93.38 396 VAL B N 1
ATOM 8398 C CA . VAL B 1 396 ? -13.695 -26.641 -20.625 1 93.38 396 VAL B CA 1
ATOM 8399 C C . VAL B 1 396 ? -12.859 -25.422 -21.047 1 93.38 396 VAL B C 1
ATOM 8401 O O . VAL B 1 396 ? -11.688 -25.312 -20.656 1 93.38 396 VAL B O 1
ATOM 8404 N N . PHE B 1 397 ? -13.469 -24.578 -21.75 1 92.12 397 PHE B N 1
ATOM 8405 C CA . PHE B 1 397 ? -12.758 -23.391 -22.188 1 92.12 397 PHE B CA 1
ATOM 8406 C C . PHE B 1 397 ? -12.383 -22.5 -21 1 92.12 397 PHE B C 1
ATOM 8408 O O . PHE B 1 397 ? -11.289 -21.938 -20.969 1 92.12 397 PHE B O 1
ATOM 8415 N N . VAL B 1 398 ? -13.289 -22.359 -20.109 1 94.12 398 VAL B N 1
ATOM 8416 C CA . VAL B 1 398 ? -13.008 -21.547 -18.922 1 94.12 398 VAL B CA 1
ATOM 8417 C C . VAL B 1 398 ? -11.836 -22.141 -18.156 1 94.12 398 VAL B C 1
ATOM 8419 O O . VAL B 1 398 ? -10.93 -21.422 -17.734 1 94.12 398 VAL B O 1
ATOM 8422 N N . PHE B 1 399 ? -11.867 -23.391 -18.031 1 95.69 399 PHE B N 1
ATOM 8423 C CA . PHE B 1 399 ? -10.766 -24.062 -17.359 1 95.69 399 PHE B CA 1
ATOM 8424 C C . PHE B 1 399 ? -9.453 -23.828 -18.094 1 95.69 399 PHE B C 1
ATOM 8426 O O . PHE B 1 399 ? -8.438 -23.516 -17.484 1 95.69 399 PHE B O 1
ATOM 8433 N N . CYS B 1 400 ? -9.461 -24.016 -19.406 1 95.94 400 CYS B N 1
ATOM 8434 C CA . CYS B 1 400 ? -8.258 -23.844 -20.219 1 95.94 400 CYS B CA 1
ATOM 8435 C C . CYS B 1 400 ? -7.727 -22.422 -20.094 1 95.94 400 CYS B C 1
ATOM 8437 O O . CYS B 1 400 ? -6.516 -22.219 -20.031 1 95.94 400 CYS B O 1
ATOM 8439 N N . LYS B 1 401 ? -8.594 -21.484 -20.078 1 95.44 401 LYS B N 1
ATOM 8440 C CA . LYS B 1 401 ? -8.188 -20.078 -19.953 1 95.44 401 LYS B CA 1
ATOM 8441 C C . LYS B 1 401 ? -7.395 -19.859 -18.656 1 95.44 401 LYS B C 1
ATOM 8443 O O . LYS B 1 401 ? -6.312 -19.281 -18.688 1 95.44 401 LYS B O 1
ATOM 8448 N N . TYR B 1 402 ? -7.836 -20.375 -17.594 1 96.81 402 TYR B N 1
ATOM 8449 C CA . TYR B 1 402 ? -7.207 -20.094 -16.297 1 96.81 402 TYR B CA 1
ATOM 8450 C C . TYR B 1 402 ? -5.984 -20.984 -16.094 1 96.81 402 TYR B C 1
ATOM 8452 O O . TYR B 1 402 ? -5.055 -20.609 -15.375 1 96.81 402 TYR B O 1
ATOM 8460 N N . TRP B 1 403 ? -5.98 -22.172 -16.703 1 96.5 403 TRP B N 1
ATOM 8461 C CA . TRP B 1 403 ? -4.754 -22.953 -16.719 1 96.5 403 TRP B CA 1
ATOM 8462 C C . TRP B 1 403 ? -3.66 -22.25 -17.516 1 96.5 403 TRP B C 1
ATOM 8464 O O . TRP B 1 403 ? -2.514 -22.156 -17.062 1 96.5 403 TRP B O 1
ATOM 8474 N N . PHE B 1 404 ? -4.066 -21.688 -18.688 1 95.56 404 PHE B N 1
ATOM 8475 C CA . PHE B 1 404 ? -3.152 -20.891 -19.5 1 95.56 404 PHE B CA 1
ATOM 8476 C C . PHE B 1 404 ? -2.607 -19.719 -18.703 1 95.56 404 PHE B C 1
ATOM 8478 O O . PHE B 1 404 ? -1.406 -19.438 -18.734 1 95.56 404 PHE B O 1
ATOM 8485 N N . LEU B 1 405 ? -3.461 -19.062 -17.922 1 95.75 405 LEU B N 1
ATOM 8486 C CA . LEU B 1 405 ? -3.062 -17.922 -17.109 1 95.75 405 LEU B CA 1
ATOM 8487 C C . LEU B 1 405 ? -2.082 -18.328 -16.031 1 95.75 405 LEU B C 1
ATOM 8489 O O . LEU B 1 405 ? -1.15 -17.594 -15.703 1 95.75 405 LEU B O 1
ATOM 8493 N N . SER B 1 406 ? -2.336 -19.422 -15.422 1 95 406 SER B N 1
ATOM 8494 C CA . SER B 1 406 ? -1.417 -19.922 -14.398 1 95 406 SER B CA 1
ATOM 8495 C C . SER B 1 406 ? -0.012 -20.094 -14.969 1 95 406 SER B C 1
ATOM 8497 O O . SER B 1 406 ? 0.972 -19.703 -14.336 1 95 406 SER B O 1
ATOM 8499 N N . ILE B 1 407 ? 0.073 -20.656 -16.156 1 91.69 407 ILE B N 1
ATOM 8500 C CA . ILE B 1 407 ? 1.354 -20.875 -16.812 1 91.69 407 ILE B CA 1
ATOM 8501 C C . ILE B 1 407 ? 1.991 -19.516 -17.141 1 91.69 407 ILE B C 1
ATOM 8503 O O . ILE B 1 407 ? 3.184 -19.312 -16.906 1 91.69 407 ILE B O 1
ATOM 8507 N N . GLU B 1 408 ? 1.173 -18.625 -17.625 1 92.25 408 GLU B N 1
ATOM 8508 C CA . GLU B 1 408 ? 1.651 -17.312 -18.016 1 92.25 408 GLU B CA 1
ATOM 8509 C C . GLU B 1 408 ? 2.186 -16.531 -16.812 1 92.25 408 GLU B C 1
ATOM 8511 O O . GLU B 1 408 ? 3.201 -15.844 -16.906 1 92.25 408 GLU B O 1
ATOM 8516 N N . ILE B 1 409 ? 1.506 -16.625 -15.734 1 93.12 409 ILE B N 1
ATOM 8517 C CA . ILE B 1 409 ? 1.907 -15.898 -14.539 1 93.12 409 ILE B CA 1
ATOM 8518 C C . ILE B 1 409 ? 3.24 -16.438 -14.031 1 93.12 409 ILE B C 1
ATOM 8520 O O . ILE B 1 409 ? 4.16 -15.672 -13.734 1 93.12 409 ILE B O 1
ATOM 8524 N N . LEU B 1 410 ? 3.373 -17.672 -14 1 90.5 410 LEU B N 1
ATOM 8525 C CA . LEU B 1 410 ? 4.621 -18.281 -13.547 1 90.5 410 LEU B CA 1
ATOM 8526 C C . LEU B 1 410 ? 5.762 -17.938 -14.5 1 90.5 410 LEU B C 1
ATOM 8528 O O . LEU B 1 410 ? 6.891 -17.688 -14.062 1 90.5 410 LEU B O 1
ATOM 8532 N N . ALA B 1 411 ? 5.426 -17.906 -15.75 1 88.38 411 ALA B N 1
ATOM 8533 C CA . ALA B 1 411 ? 6.434 -17.547 -16.75 1 88.38 411 ALA B CA 1
ATOM 8534 C C . ALA B 1 411 ? 6.863 -16.094 -16.609 1 88.38 411 ALA B C 1
ATOM 8536 O O . ALA B 1 411 ? 8.047 -15.773 -16.703 1 88.38 411 ALA B O 1
ATOM 8537 N N . GLY B 1 412 ? 5.91 -15.25 -16.453 1 86.88 412 GLY B N 1
ATOM 8538 C CA . GLY B 1 412 ? 6.199 -13.828 -16.281 1 86.88 412 GLY B CA 1
ATOM 8539 C C . GLY B 1 412 ? 7.039 -13.531 -15.062 1 86.88 412 GLY B C 1
ATOM 8540 O O . GLY B 1 412 ? 7.852 -12.602 -15.07 1 86.88 412 GLY B O 1
ATOM 8541 N N . LEU B 1 413 ? 6.926 -14.32 -14.094 1 86.12 413 LEU B N 1
ATOM 8542 C CA . LEU B 1 413 ? 7.605 -14.086 -12.828 1 86.12 413 LEU B CA 1
ATOM 8543 C C . LEU B 1 413 ? 9 -14.695 -12.836 1 86.12 413 LEU B C 1
ATOM 8545 O O . LEU B 1 413 ? 9.906 -14.188 -12.172 1 86.12 413 LEU B O 1
ATOM 8549 N N . SER B 1 414 ? 9.219 -15.75 -13.555 1 80.06 414 SER B N 1
ATOM 8550 C CA . SER B 1 414 ? 10.422 -16.547 -13.375 1 80.06 414 SER B CA 1
ATOM 8551 C C . SER B 1 414 ? 11.398 -16.359 -14.531 1 80.06 414 SER B C 1
ATOM 8553 O O . SER B 1 414 ? 12.602 -16.594 -14.383 1 80.06 414 SER B O 1
ATOM 8555 N N . THR B 1 415 ? 10.859 -16.047 -15.656 1 77.38 415 THR B N 1
ATOM 8556 C CA . THR B 1 415 ? 11.727 -16.094 -16.828 1 77.38 415 THR B CA 1
ATOM 8557 C C . THR B 1 415 ? 12.211 -14.688 -17.203 1 77.38 415 THR B C 1
ATOM 8559 O O . THR B 1 415 ? 11.562 -13.695 -16.875 1 77.38 415 THR B O 1
ATOM 8562 N N . ASN B 1 416 ? 13.305 -14.578 -17.859 1 76.75 416 ASN B N 1
ATOM 8563 C CA . ASN B 1 416 ? 13.883 -13.305 -18.281 1 76.75 416 ASN B CA 1
ATOM 8564 C C . ASN B 1 416 ? 13.156 -12.727 -19.5 1 76.75 416 ASN B C 1
ATOM 8566 O O . ASN B 1 416 ? 13.203 -11.516 -19.734 1 76.75 416 ASN B O 1
ATOM 8570 N N . ILE B 1 417 ? 12.516 -13.672 -20.219 1 79.75 417 ILE B N 1
ATOM 8571 C CA . ILE B 1 417 ? 11.875 -13.195 -21.438 1 79.75 417 ILE B CA 1
ATOM 8572 C C . ILE B 1 417 ? 10.367 -13.078 -21.219 1 79.75 417 ILE B C 1
ATOM 8574 O O . ILE B 1 417 ? 9.656 -12.492 -22.047 1 79.75 417 ILE B O 1
ATOM 8578 N N . GLY B 1 418 ? 9.891 -13.539 -20.156 1 83.31 418 GLY B N 1
ATOM 8579 C CA . GLY B 1 418 ? 8.469 -13.461 -19.844 1 83.31 418 GLY B CA 1
ATOM 8580 C C . GLY B 1 418 ? 7.648 -14.539 -20.516 1 83.31 418 GLY B C 1
ATOM 8581 O O . GLY B 1 418 ? 8.188 -15.562 -20.953 1 83.31 418 GLY B O 1
ATOM 8582 N N . GLY B 1 419 ? 6.332 -14.383 -20.516 1 86.75 419 GLY B N 1
ATOM 8583 C CA . GLY B 1 419 ? 5.41 -15.305 -21.156 1 86.75 419 GLY B CA 1
ATOM 8584 C C . GLY B 1 419 ? 5.035 -14.883 -22.562 1 86.75 419 GLY B C 1
ATOM 8585 O O . GLY B 1 419 ? 5.824 -14.25 -23.266 1 86.75 419 GLY B O 1
ATOM 8586 N N . THR B 1 420 ? 3.904 -15.414 -22.984 1 90.12 420 THR B N 1
ATOM 8587 C CA . THR B 1 420 ? 3.439 -15.109 -24.344 1 90.12 420 THR B CA 1
ATOM 8588 C C . THR B 1 420 ? 2.74 -13.758 -24.375 1 90.12 420 THR B C 1
ATOM 8590 O O . THR B 1 420 ? 2.674 -13.117 -25.422 1 90.12 420 THR B O 1
ATOM 8593 N N . LEU B 1 421 ? 2.234 -13.359 -23.25 1 92.75 421 LEU B N 1
ATOM 8594 C CA . LEU B 1 421 ? 1.569 -12.062 -23.156 1 92.75 421 LEU B CA 1
ATOM 8595 C C . LEU B 1 421 ? 2.588 -10.938 -23.031 1 92.75 421 LEU B C 1
ATOM 8597 O O . LEU B 1 421 ? 3.213 -10.781 -21.969 1 92.75 421 LEU B O 1
ATOM 8601 N N . GLN B 1 422 ? 2.623 -10.062 -23.984 1 88.38 422 GLN B N 1
ATOM 8602 C CA . GLN B 1 422 ? 3.715 -9.094 -24.016 1 88.38 422 GLN B CA 1
ATOM 8603 C C . GLN B 1 422 ? 3.184 -7.668 -23.906 1 88.38 422 GLN B C 1
ATOM 8605 O O . GLN B 1 422 ? 3.822 -6.801 -23.312 1 88.38 422 GLN B O 1
ATOM 8610 N N . THR B 1 423 ? 2 -7.441 -24.438 1 91.06 423 THR B N 1
ATOM 8611 C CA . THR B 1 423 ? 1.485 -6.078 -24.453 1 91.06 423 THR B CA 1
ATOM 8612 C C . THR B 1 423 ? 0.496 -5.855 -23.312 1 91.06 423 THR B C 1
ATOM 8614 O O . THR B 1 423 ? -0.171 -6.789 -22.875 1 91.06 423 THR B O 1
ATOM 8617 N N . ASP B 1 424 ? 0.422 -4.602 -22.906 1 92.25 424 ASP B N 1
ATOM 8618 C CA . ASP B 1 424 ? -0.547 -4.25 -21.875 1 92.25 424 ASP B CA 1
ATOM 8619 C C . ASP B 1 424 ? -1.965 -4.621 -22.297 1 92.25 424 ASP B C 1
ATOM 8621 O O . ASP B 1 424 ? -2.777 -5.043 -21.469 1 92.25 424 ASP B O 1
ATOM 8625 N N . HIS B 1 425 ? -2.223 -4.457 -23.562 1 92.38 425 HIS B N 1
ATOM 8626 C CA . HIS B 1 425 ? -3.555 -4.77 -24.062 1 92.38 425 HIS B CA 1
ATOM 8627 C C . HIS B 1 425 ? -3.889 -6.246 -23.859 1 92.38 425 HIS B C 1
ATOM 8629 O O . HIS B 1 425 ? -4.965 -6.582 -23.359 1 92.38 425 HIS B O 1
ATOM 8635 N N . GLU B 1 426 ? -2.994 -7.113 -24.297 1 94.06 426 GLU B N 1
ATOM 8636 C CA . GLU B 1 426 ? -3.199 -8.555 -24.141 1 94.06 426 GLU B CA 1
ATOM 8637 C C . GLU B 1 426 ? -3.365 -8.93 -22.672 1 94.06 426 GLU B C 1
ATOM 8639 O O . GLU B 1 426 ? -4.234 -9.734 -22.328 1 94.06 426 GLU B O 1
ATOM 8644 N N . ILE B 1 427 ? -2.518 -8.352 -21.844 1 95.38 427 ILE B N 1
ATOM 8645 C CA . ILE B 1 427 ? -2.508 -8.656 -20.422 1 95.38 427 ILE B CA 1
ATOM 8646 C C . ILE B 1 427 ? -3.816 -8.195 -19.781 1 95.38 427 ILE B C 1
ATOM 8648 O O . ILE B 1 427 ? -4.457 -8.961 -19.062 1 95.38 427 ILE B O 1
ATOM 8652 N N . ASP B 1 428 ? -4.266 -7.027 -20.078 1 94.06 428 ASP B N 1
ATOM 8653 C CA . ASP B 1 428 ? -5.484 -6.469 -19.5 1 94.06 428 ASP B CA 1
ATOM 8654 C C . ASP B 1 428 ? -6.711 -7.266 -19.938 1 94.06 428 ASP B C 1
ATOM 8656 O O . ASP B 1 428 ? -7.668 -7.41 -19.172 1 94.06 428 ASP B O 1
ATOM 8660 N N . ARG B 1 429 ? -6.66 -7.738 -21.062 1 92.25 429 ARG B N 1
ATOM 8661 C CA . ARG B 1 429 ? -7.82 -8.43 -21.625 1 92.25 429 ARG B CA 1
ATOM 8662 C C . ARG B 1 429 ? -7.949 -9.836 -21.047 1 92.25 429 ARG B C 1
ATOM 8664 O O . ARG B 1 429 ? -9.055 -10.312 -20.812 1 92.25 429 ARG B O 1
ATOM 8671 N N . LEU B 1 430 ? -6.875 -10.492 -20.828 1 93.94 430 LEU B N 1
ATOM 8672 C CA . LEU B 1 430 ? -6.93 -11.906 -20.469 1 93.94 430 LEU B CA 1
ATOM 8673 C C . LEU B 1 430 ? -6.742 -12.086 -18.969 1 93.94 430 LEU B C 1
ATOM 8675 O O . LEU B 1 430 ? -7.32 -13 -18.375 1 93.94 430 LEU B O 1
ATOM 8679 N N . MET B 1 431 ? -5.914 -11.289 -18.375 1 94.25 431 MET B N 1
ATOM 8680 C CA . MET B 1 431 ? -5.559 -11.5 -16.969 1 94.25 431 MET B CA 1
ATOM 8681 C C . MET B 1 431 ? -6.527 -10.766 -16.047 1 94.25 431 MET B C 1
ATOM 8683 O O . MET B 1 431 ? -6.23 -9.664 -15.578 1 94.25 431 MET B O 1
ATOM 8687 N N . SER B 1 432 ? -7.609 -11.383 -15.797 1 92.81 432 SER B N 1
ATOM 8688 C CA . SER B 1 432 ? -8.625 -10.852 -14.898 1 92.81 432 SER B CA 1
ATOM 8689 C C . SER B 1 432 ? -9.117 -11.914 -13.922 1 92.81 432 SER B C 1
ATOM 8691 O O . SER B 1 432 ? -8.891 -13.109 -14.141 1 92.81 432 SER B O 1
ATOM 8693 N N . CYS B 1 433 ? -9.781 -11.445 -12.891 1 93.56 433 CYS B N 1
ATOM 8694 C CA . CYS B 1 433 ? -10.312 -12.352 -11.883 1 93.56 433 CYS B CA 1
ATOM 8695 C C . CYS B 1 433 ? -11.516 -13.125 -12.422 1 93.56 433 CYS B C 1
ATOM 8697 O O . CYS B 1 433 ? -11.914 -14.141 -11.844 1 93.56 433 CYS B O 1
ATOM 8699 N N . GLY B 1 434 ? -12.008 -12.703 -13.523 1 91.94 434 GLY B N 1
ATOM 8700 C CA . GLY B 1 434 ? -13.094 -13.43 -14.164 1 91.94 434 GLY B CA 1
ATOM 8701 C C . GLY B 1 434 ? -14.422 -12.703 -14.086 1 91.94 434 GLY B C 1
ATOM 8702 O O . GLY B 1 434 ? -14.703 -12.008 -13.109 1 91.94 434 GLY B O 1
ATOM 8703 N N . SER B 1 435 ? -15.195 -12.867 -15.086 1 90.75 435 SER B N 1
ATOM 8704 C CA . SER B 1 435 ? -16.578 -12.406 -15.062 1 90.75 435 SER B CA 1
ATOM 8705 C C . SER B 1 435 ? -17.406 -13.211 -14.078 1 90.75 435 SER B C 1
ATOM 8707 O O . SER B 1 435 ? -16.953 -14.234 -13.562 1 90.75 435 SER B O 1
ATOM 8709 N N . GLU B 1 436 ? -18.609 -12.797 -13.82 1 91.44 436 GLU B N 1
ATOM 8710 C CA . GLU B 1 436 ? -19.5 -13.531 -12.93 1 91.44 436 GLU B CA 1
ATOM 8711 C C . GLU B 1 436 ? -19.75 -14.945 -13.445 1 91.44 436 GLU B C 1
ATOM 8713 O O . GLU B 1 436 ? -19.828 -15.891 -12.656 1 91.44 436 GLU B O 1
ATOM 8718 N N . TYR B 1 437 ? -19.859 -15.094 -14.734 1 91.75 437 TYR B N 1
ATOM 8719 C CA . TYR B 1 437 ? -20.062 -16.391 -15.359 1 91.75 437 TYR B CA 1
ATOM 8720 C C . TYR B 1 437 ? -18.859 -17.297 -15.156 1 91.75 437 TYR B C 1
ATOM 8722 O O . TYR B 1 437 ? -19 -18.453 -14.758 1 91.75 437 TYR B O 1
ATOM 8730 N N . GLU B 1 438 ? -17.75 -16.766 -15.43 1 93.38 438 GLU B N 1
ATOM 8731 C CA . GLU B 1 438 ? -16.531 -17.547 -15.281 1 93.38 438 GLU B CA 1
ATOM 8732 C C . GLU B 1 438 ? -16.328 -17.984 -13.836 1 93.38 438 GLU B C 1
ATOM 8734 O O . GLU B 1 438 ? -15.961 -19.125 -13.57 1 93.38 438 GLU B O 1
ATOM 8739 N N . ILE B 1 439 ? -16.562 -17.031 -12.938 1 95.38 439 ILE B N 1
ATOM 8740 C CA . ILE B 1 439 ? -16.406 -17.344 -11.516 1 95.38 439 ILE B CA 1
ATOM 8741 C C . ILE B 1 439 ? -17.391 -18.438 -11.117 1 95.38 439 ILE B C 1
ATOM 8743 O O . ILE B 1 439 ? -17.047 -19.344 -10.344 1 95.38 439 ILE B O 1
ATOM 8747 N N . GLY B 1 440 ? -18.609 -18.297 -11.633 1 94.31 440 GLY B N 1
ATOM 8748 C CA . GLY B 1 440 ? -19.594 -19.328 -11.359 1 94.31 440 GLY B CA 1
ATOM 8749 C C . GLY B 1 440 ? -19.141 -20.719 -11.789 1 94.31 440 GLY B C 1
ATOM 8750 O O . GLY B 1 440 ? -19.281 -21.688 -11.047 1 94.31 440 GLY B O 1
ATOM 8751 N N . ILE B 1 441 ? -18.578 -20.844 -12.953 1 93.75 441 ILE B N 1
ATOM 8752 C CA . ILE B 1 441 ? -18.094 -22.109 -13.484 1 93.75 441 ILE B CA 1
ATOM 8753 C C . ILE B 1 441 ? -16.938 -22.625 -12.633 1 93.75 441 ILE B C 1
ATOM 8755 O O . ILE B 1 441 ? -16.875 -23.812 -12.281 1 93.75 441 ILE B O 1
ATOM 8759 N N . LEU B 1 442 ? -16.047 -21.781 -12.281 1 96 442 LEU B N 1
ATOM 8760 C CA . LEU B 1 442 ? -14.867 -22.172 -11.516 1 96 442 LEU B CA 1
ATOM 8761 C C . LEU B 1 442 ? -15.266 -22.641 -10.117 1 96 442 LEU B C 1
ATOM 8763 O O . LEU B 1 442 ? -14.648 -23.562 -9.578 1 96 442 LEU B O 1
ATOM 8767 N N . CYS B 1 443 ? -16.25 -22.062 -9.609 1 94.75 443 CYS B N 1
ATOM 8768 C CA . CYS B 1 443 ? -16.781 -22.516 -8.328 1 94.75 443 CYS B CA 1
ATOM 8769 C C . CYS B 1 443 ? -17.438 -23.875 -8.461 1 94.75 443 CYS B C 1
ATOM 8771 O O . CYS B 1 443 ? -17.234 -24.75 -7.613 1 94.75 443 CYS B O 1
ATOM 8773 N N . GLU B 1 444 ? -18.188 -24 -9.5 1 92.75 444 GLU B N 1
ATOM 8774 C CA . GLU B 1 444 ? -18.859 -25.281 -9.75 1 92.75 444 GLU B CA 1
ATOM 8775 C C . GLU B 1 444 ? -17.844 -26.406 -9.914 1 92.75 444 GLU B C 1
ATOM 8777 O O . GLU B 1 444 ? -18.062 -27.516 -9.438 1 92.75 444 GLU B O 1
ATOM 8782 N N . LEU B 1 445 ? -16.75 -26.125 -10.547 1 93 445 LEU B N 1
ATOM 8783 C CA . LEU B 1 445 ? -15.695 -27.109 -10.781 1 93 445 LEU B CA 1
ATOM 8784 C C . LEU B 1 445 ? -14.906 -27.375 -9.508 1 93 445 LEU B C 1
ATOM 8786 O O . LEU B 1 445 ? -14.156 -28.359 -9.43 1 93 445 LEU B O 1
ATOM 8790 N N . GLY B 1 446 ? -15.039 -26.484 -8.562 1 92.81 446 GLY B N 1
ATOM 8791 C CA . GLY B 1 446 ? -14.297 -26.594 -7.316 1 92.81 446 GLY B CA 1
ATOM 8792 C C . GLY B 1 446 ? -12.922 -25.953 -7.371 1 92.81 446 GLY B C 1
ATOM 8793 O O . GLY B 1 446 ? -12.109 -26.141 -6.469 1 92.81 446 GLY B O 1
ATOM 8794 N N . ILE B 1 447 ? -12.656 -25.219 -8.398 1 95.75 447 ILE B N 1
ATOM 8795 C CA . ILE B 1 447 ? -11.367 -24.562 -8.555 1 95.75 447 ILE B CA 1
ATOM 8796 C C . ILE B 1 447 ? -11.273 -23.359 -7.602 1 95.75 447 ILE B C 1
ATOM 8798 O O . ILE B 1 447 ? -10.242 -23.156 -6.965 1 95.75 447 ILE B O 1
ATOM 8802 N N . ILE B 1 448 ? -12.352 -22.641 -7.527 1 96.56 448 ILE B N 1
ATOM 8803 C CA . ILE B 1 448 ? -12.43 -21.547 -6.555 1 96.56 448 ILE B CA 1
ATOM 8804 C C . ILE B 1 448 ? -13.312 -21.969 -5.383 1 96.56 448 ILE B C 1
ATOM 8806 O O . ILE B 1 448 ? -14.453 -22.406 -5.578 1 96.56 448 ILE B O 1
ATOM 8810 N N . THR B 1 449 ? -12.781 -21.859 -4.219 1 95 449 THR B N 1
ATOM 8811 C CA . THR B 1 449 ? -13.539 -22.203 -3.021 1 95 449 THR B CA 1
ATOM 8812 C C . THR B 1 449 ? -14.492 -21.062 -2.639 1 95 449 THR B C 1
ATOM 8814 O O . THR B 1 449 ? -14.43 -19.969 -3.209 1 95 449 THR B O 1
ATOM 8817 N N . ASN B 1 450 ? -15.328 -21.328 -1.66 1 91.5 450 ASN B N 1
ATOM 8818 C CA . ASN B 1 450 ? -16.281 -20.328 -1.179 1 91.5 450 ASN B CA 1
ATOM 8819 C C . ASN B 1 450 ? -15.555 -19.141 -0.541 1 91.5 450 ASN B C 1
ATOM 8821 O O . ASN B 1 450 ? -16.094 -18.016 -0.515 1 91.5 450 ASN B O 1
ATOM 8825 N N . GLN B 1 451 ? -14.344 -19.375 -0.084 1 93.25 451 GLN B N 1
ATOM 8826 C CA . GLN B 1 451 ? -13.578 -18.312 0.57 1 93.25 451 GLN B CA 1
ATOM 8827 C C . GLN B 1 451 ? -12.734 -17.547 -0.44 1 93.25 451 GLN B C 1
ATOM 8829 O O . GLN B 1 451 ? -12 -16.625 -0.07 1 93.25 451 GLN B O 1
ATOM 8834 N N . GLY B 1 452 ? -12.797 -17.969 -1.694 1 96 452 GLY B N 1
ATOM 8835 C CA . GLY B 1 452 ? -12.125 -17.234 -2.758 1 96 452 GLY B CA 1
ATOM 8836 C C . GLY B 1 452 ? -10.75 -17.781 -3.09 1 96 452 GLY B C 1
ATOM 8837 O O . GLY B 1 452 ? -10.039 -17.234 -3.93 1 96 452 GLY B O 1
ATOM 8838 N N . PHE B 1 453 ? -10.398 -18.906 -2.449 1 97.06 453 PHE B N 1
ATOM 8839 C CA . PHE B 1 453 ? -9.109 -19.516 -2.723 1 97.06 453 PHE B CA 1
ATOM 8840 C C . PHE B 1 453 ? -9.133 -20.266 -4.051 1 97.06 453 PHE B C 1
ATOM 8842 O O . PHE B 1 453 ? -10.086 -21 -4.34 1 97.06 453 PHE B O 1
ATOM 8849 N N . ASN B 1 454 ? -8.172 -20.062 -4.887 1 97.5 454 ASN B N 1
ATOM 8850 C CA . ASN B 1 454 ? -8.023 -20.734 -6.176 1 97.5 454 ASN B CA 1
ATOM 8851 C C . ASN B 1 454 ? -7.121 -21.953 -6.07 1 97.5 454 ASN B C 1
ATOM 8853 O O . ASN B 1 454 ? -5.895 -21.828 -6.059 1 97.5 454 ASN B O 1
ATOM 8857 N N . ASN B 1 455 ? -7.637 -23.078 -6.191 1 96.5 455 ASN B N 1
ATOM 8858 C CA . ASN B 1 455 ? -6.926 -24.328 -6.004 1 96.5 455 ASN B CA 1
ATOM 8859 C C . ASN B 1 455 ? -5.945 -24.594 -7.145 1 96.5 455 ASN B C 1
ATOM 8861 O O . ASN B 1 455 ? -4.957 -25.312 -6.965 1 96.5 455 ASN B O 1
ATOM 8865 N N . LEU B 1 456 ? -6.207 -24.062 -8.258 1 96.38 456 LEU B N 1
ATOM 8866 C CA . LEU B 1 456 ? -5.355 -24.281 -9.43 1 96.38 456 LEU B CA 1
ATOM 8867 C C . LEU B 1 456 ? -4.09 -23.438 -9.336 1 96.38 456 LEU B C 1
ATOM 8869 O O . LEU B 1 456 ? -3 -23.891 -9.672 1 96.38 456 LEU B O 1
ATOM 8873 N N . MET B 1 457 ? -4.262 -22.234 -8.859 1 96 457 MET B N 1
ATOM 8874 C CA . MET B 1 457 ? -3.152 -21.281 -8.891 1 96 457 MET B CA 1
ATOM 8875 C C . MET B 1 457 ? -2.475 -21.188 -7.531 1 96 457 MET B C 1
ATOM 8877 O O . MET B 1 457 ? -1.317 -20.781 -7.438 1 96 457 MET B O 1
ATOM 8881 N N . GLY B 1 458 ? -3.188 -21.406 -6.445 1 96.69 458 GLY B N 1
ATOM 8882 C CA . GLY B 1 458 ? -2.584 -21.484 -5.125 1 96.69 458 GLY B CA 1
ATOM 8883 C C . GLY B 1 458 ? -2.666 -20.172 -4.352 1 96.69 458 GLY B C 1
ATOM 8884 O O . GLY B 1 458 ? -1.95 -19.984 -3.365 1 96.69 458 GLY B O 1
ATOM 8885 N N . TYR B 1 459 ? -3.406 -19.25 -4.766 1 97.88 459 TYR B N 1
ATOM 8886 C CA . TYR B 1 459 ? -3.617 -18 -4.051 1 97.88 459 TYR B CA 1
ATOM 8887 C C . TYR B 1 459 ? -5.043 -17.5 -4.242 1 97.88 459 TYR B C 1
ATOM 8889 O O . TYR B 1 459 ? -5.824 -18.094 -4.988 1 97.88 459 TYR B O 1
ATOM 8897 N N . HIS B 1 460 ? -5.41 -16.484 -3.469 1 98.19 460 HIS B N 1
ATOM 8898 C CA . HIS B 1 460 ? -6.746 -15.914 -3.594 1 98.19 460 HIS B CA 1
ATOM 8899 C C . HIS B 1 460 ? -7 -15.422 -5.016 1 98.19 460 HIS B C 1
ATOM 8901 O O . HIS B 1 460 ? -6.117 -14.828 -5.641 1 98.19 460 HIS B O 1
ATOM 8907 N N . ASN B 1 461 ? -8.164 -15.625 -5.512 1 98.12 461 ASN B N 1
ATOM 8908 C CA . ASN B 1 461 ? -8.484 -15.367 -6.91 1 98.12 461 ASN B CA 1
ATOM 8909 C C . ASN B 1 461 ? -8.273 -13.906 -7.273 1 98.12 461 ASN B C 1
ATOM 8911 O O . ASN B 1 461 ? -7.902 -13.586 -8.406 1 98.12 461 ASN B O 1
ATOM 8915 N N . THR B 1 462 ? -8.406 -12.992 -6.332 1 97.5 462 THR B N 1
ATOM 8916 C CA . THR B 1 462 ? -8.266 -11.57 -6.602 1 97.5 462 THR B CA 1
ATOM 8917 C C . THR B 1 462 ? -6.797 -11.203 -6.812 1 97.5 462 THR B C 1
ATOM 8919 O O . THR B 1 462 ? -6.488 -10.109 -7.305 1 97.5 462 THR B O 1
ATOM 8922 N N . CYS B 1 463 ? -5.914 -12.086 -6.441 1 97.88 463 CYS B N 1
ATOM 8923 C CA . CYS B 1 463 ? -4.484 -11.836 -6.59 1 97.88 463 CYS B CA 1
ATOM 8924 C C . CYS B 1 463 ? -4.09 -11.797 -8.062 1 97.88 463 CYS B C 1
ATOM 8926 O O . CYS B 1 463 ? -3.029 -11.281 -8.414 1 97.88 463 CYS B O 1
ATOM 8928 N N . ILE B 1 464 ? -4.918 -12.344 -8.945 1 97.75 464 ILE B N 1
ATOM 8929 C CA . ILE B 1 464 ? -4.652 -12.352 -10.383 1 97.75 464 ILE B CA 1
ATOM 8930 C C . ILE B 1 464 ? -4.492 -10.914 -10.883 1 97.75 464 ILE B C 1
ATOM 8932 O O . ILE B 1 464 ? -3.631 -10.633 -11.719 1 97.75 464 ILE B O 1
ATOM 8936 N N . SER B 1 465 ? -5.293 -9.992 -10.328 1 97.06 465 SER B N 1
ATOM 8937 C CA . SER B 1 465 ? -5.207 -8.594 -10.727 1 97.06 465 SER B CA 1
ATOM 8938 C C . SER B 1 465 ? -3.877 -7.98 -10.297 1 97.06 465 SER B C 1
ATOM 8940 O O . SER B 1 465 ? -3.326 -7.133 -11.008 1 97.06 465 SER B O 1
ATOM 8942 N N . CYS B 1 466 ? -3.387 -8.375 -9.125 1 97.62 466 CYS B N 1
ATOM 8943 C CA . CYS B 1 466 ? -2.082 -7.902 -8.68 1 97.62 466 CYS B CA 1
ATOM 8944 C C . CYS B 1 466 ? -0.976 -8.383 -9.609 1 97.62 466 CYS B C 1
ATOM 8946 O O . CYS B 1 466 ? -0.096 -7.605 -9.984 1 97.62 466 CYS B O 1
ATOM 8948 N N . PHE B 1 467 ? -1.062 -9.617 -10 1 97.38 467 PHE B N 1
ATOM 8949 C CA . PHE B 1 467 ? -0.064 -10.172 -10.898 1 97.38 467 PHE B CA 1
ATOM 8950 C C . PHE B 1 467 ? -0.144 -9.516 -12.273 1 97.38 467 PHE B C 1
ATOM 8952 O O . PHE B 1 467 ? 0.876 -9.328 -12.938 1 97.38 467 PHE B O 1
ATOM 8959 N N . ARG B 1 468 ? -1.396 -9.242 -12.711 1 96.5 468 ARG B N 1
ATOM 8960 C CA . ARG B 1 468 ? -1.578 -8.516 -13.961 1 96.5 468 ARG B CA 1
ATOM 8961 C C . ARG B 1 468 ? -0.731 -7.246 -13.984 1 96.5 468 ARG B C 1
ATOM 8963 O O . ARG B 1 468 ? 0.024 -7.02 -14.938 1 96.5 468 ARG B O 1
ATOM 8970 N N . ASP B 1 469 ? -0.823 -6.438 -12.945 1 95.75 469 ASP B N 1
ATOM 8971 C CA . ASP B 1 469 ? -0.115 -5.16 -12.891 1 95.75 469 ASP B CA 1
ATOM 8972 C C . ASP B 1 469 ? 1.386 -5.375 -12.711 1 95.75 469 ASP B C 1
ATOM 8974 O O . ASP B 1 469 ? 2.195 -4.629 -13.266 1 95.75 469 ASP B O 1
ATOM 8978 N N . LEU B 1 470 ? 1.758 -6.328 -11.906 1 95.94 470 LEU B N 1
ATOM 8979 C CA . LEU B 1 470 ? 3.172 -6.648 -11.734 1 95.94 470 LEU B CA 1
ATOM 8980 C C . LEU B 1 470 ? 3.787 -7.109 -13.047 1 95.94 470 LEU B C 1
ATOM 8982 O O . LEU B 1 470 ? 4.926 -6.754 -13.367 1 95.94 470 LEU B O 1
ATOM 8986 N N . PHE B 1 471 ? 2.977 -7.883 -13.773 1 93.81 471 PHE B N 1
ATOM 8987 C CA . PHE B 1 471 ? 3.441 -8.398 -15.062 1 93.81 471 PHE B CA 1
ATOM 8988 C C . PHE B 1 471 ? 3.734 -7.254 -16.031 1 93.81 471 PHE B C 1
ATOM 8990 O O . PHE B 1 471 ? 4.73 -7.285 -16.75 1 93.81 471 PHE B O 1
ATOM 8997 N N . LYS B 1 472 ? 2.861 -6.352 -16.078 1 92.25 472 LYS B N 1
ATOM 8998 C CA . LYS B 1 472 ? 3.074 -5.191 -16.938 1 92.25 472 LYS B CA 1
ATOM 8999 C C . LYS B 1 472 ? 4.371 -4.469 -16.562 1 92.25 472 LYS B C 1
ATOM 9001 O O . LYS B 1 472 ? 5.141 -4.082 -17.453 1 92.25 472 LYS B O 1
ATOM 9006 N N . LEU B 1 473 ? 4.637 -4.316 -15.266 1 91.25 473 LEU B N 1
ATOM 9007 C CA . LEU B 1 473 ? 5.859 -3.678 -14.805 1 91.25 473 LEU B CA 1
ATOM 9008 C C . LEU B 1 473 ? 7.086 -4.496 -15.195 1 91.25 473 LEU B C 1
ATOM 9010 O O . LEU B 1 473 ? 8.086 -3.941 -15.656 1 91.25 473 LEU B O 1
ATOM 9014 N N . LEU B 1 474 ? 7.027 -5.809 -15.031 1 91.44 474 LEU B N 1
ATOM 9015 C CA . LEU B 1 474 ? 8.148 -6.691 -15.336 1 91.44 474 LEU B CA 1
ATOM 9016 C C . LEU B 1 474 ? 8.445 -6.711 -16.828 1 91.44 474 LEU B C 1
ATOM 9018 O O . LEU B 1 474 ? 9.609 -6.75 -17.234 1 91.44 474 LEU B O 1
ATOM 9022 N N . ASN B 1 475 ? 7.367 -6.719 -17.594 1 90.25 475 ASN B N 1
ATOM 9023 C CA . ASN B 1 475 ? 7.562 -6.676 -19.047 1 90.25 475 ASN B CA 1
ATOM 9024 C C . ASN B 1 475 ? 8.266 -5.391 -19.484 1 90.25 475 ASN B C 1
ATOM 9026 O O . ASN B 1 475 ? 9.141 -5.414 -20.344 1 90.25 475 ASN B O 1
ATOM 9030 N N . ARG B 1 476 ? 7.887 -4.25 -18.922 1 87.19 476 ARG B N 1
ATOM 9031 C CA . ARG B 1 476 ? 8.547 -2.984 -19.219 1 87.19 476 ARG B CA 1
ATOM 9032 C C . ARG B 1 476 ? 10 -3.006 -18.781 1 87.19 476 ARG B C 1
ATOM 9034 O O . ARG B 1 476 ? 10.875 -2.451 -19.453 1 87.19 476 ARG B O 1
ATOM 9041 N N . TYR B 1 477 ? 10.25 -3.604 -17.672 1 84.75 477 TYR B N 1
ATOM 9042 C CA . TYR B 1 477 ? 11.609 -3.736 -17.156 1 84.75 477 TYR B CA 1
ATOM 9043 C C . TYR B 1 477 ? 12.477 -4.555 -18.094 1 84.75 477 TYR B C 1
ATOM 9045 O O . TYR B 1 477 ? 13.641 -4.219 -18.328 1 84.75 477 TYR B O 1
ATOM 9053 N N . ARG B 1 478 ? 11.938 -5.617 -18.594 1 83.56 478 ARG B N 1
ATOM 9054 C CA . ARG B 1 478 ? 12.672 -6.512 -19.484 1 83.56 478 ARG B CA 1
ATOM 9055 C C . ARG B 1 478 ? 12.969 -5.84 -20.812 1 83.56 478 ARG B C 1
ATOM 9057 O O . ARG B 1 478 ? 14.008 -6.09 -21.422 1 83.56 478 ARG B O 1
ATOM 9064 N N . LEU B 1 479 ? 12.078 -5.035 -21.312 1 80.81 479 LEU B N 1
ATOM 9065 C CA . LEU B 1 479 ? 12.227 -4.363 -22.594 1 80.81 479 LEU B CA 1
ATOM 9066 C C . LEU B 1 479 ? 13.328 -3.307 -22.531 1 80.81 479 LEU B C 1
ATOM 9068 O O . LEU B 1 479 ? 13.992 -3.031 -23.531 1 80.81 479 LEU B O 1
ATOM 9072 N N . ASN B 1 480 ? 13.5 -2.625 -21.453 1 73.56 480 ASN B N 1
ATOM 9073 C CA . ASN B 1 480 ? 14.484 -1.557 -21.328 1 73.56 480 ASN B CA 1
ATOM 9074 C C . ASN B 1 480 ? 15.828 -2.084 -20.844 1 73.56 480 ASN B C 1
ATOM 9076 O O . ASN B 1 480 ? 16.672 -1.313 -20.391 1 73.56 480 ASN B O 1
ATOM 9080 N N . ASP B 1 481 ? 16.078 -3.33 -21.219 1 62.69 481 ASP B N 1
ATOM 9081 C CA . ASP B 1 481 ? 17.312 -4.035 -20.906 1 62.69 481 ASP B CA 1
ATOM 9082 C C . ASP B 1 481 ? 17.766 -3.77 -19.469 1 62.69 481 ASP B C 1
ATOM 9084 O O . ASP B 1 481 ? 18.938 -3.475 -19.219 1 62.69 481 ASP B O 1
ATOM 9088 N N . GLY B 1 482 ? 16.891 -3.756 -18.719 1 58.03 482 GLY B N 1
ATOM 9089 C CA . GLY B 1 482 ? 17.203 -3.621 -17.312 1 58.03 482 GLY B CA 1
ATOM 9090 C C . GLY B 1 482 ? 17.484 -2.189 -16.891 1 58.03 482 GLY B C 1
ATOM 9091 O O . GLY B 1 482 ? 17.797 -1.926 -15.734 1 58.03 482 GLY B O 1
ATOM 9092 N N . ILE B 1 483 ? 17.734 -1.363 -17.984 1 55.78 483 ILE B N 1
ATOM 9093 C CA . ILE B 1 483 ? 17.969 0.039 -17.656 1 55.78 483 ILE B CA 1
ATOM 9094 C C . ILE B 1 483 ? 16.656 0.693 -17.219 1 55.78 483 ILE B C 1
ATOM 9096 O O . ILE B 1 483 ? 15.617 0.503 -17.844 1 55.78 483 ILE B O 1
ATOM 9100 N N . THR B 1 484 ? 16.609 0.985 -15.969 1 53.38 484 THR B N 1
ATOM 9101 C CA . THR B 1 484 ? 15.422 1.475 -15.266 1 53.38 484 THR B CA 1
ATOM 9102 C C . THR B 1 484 ? 14.648 2.461 -16.141 1 53.38 484 THR B C 1
ATOM 9104 O O . THR B 1 484 ? 15.148 3.545 -16.453 1 53.38 484 THR B O 1
ATOM 9107 N N . PRO B 1 485 ? 13.875 1.969 -17.156 1 54.59 485 PRO B N 1
ATOM 9108 C CA . PRO B 1 485 ? 12.992 2.939 -17.812 1 54.59 485 PRO B CA 1
ATOM 9109 C C . PRO B 1 485 ? 12.438 3.98 -16.844 1 54.59 485 PRO B C 1
ATOM 9111 O O . PRO B 1 485 ? 12.562 3.828 -15.633 1 54.59 485 PRO B O 1
ATOM 9114 N N . ALA B 1 486 ? 11.852 5.023 -17.484 1 59.88 486 ALA B N 1
ATOM 9115 C CA . ALA B 1 486 ? 11.141 6.051 -16.734 1 59.88 486 ALA B CA 1
ATOM 9116 C C . ALA B 1 486 ? 10.188 5.43 -15.719 1 59.88 486 ALA B C 1
ATOM 9118 O O . ALA B 1 486 ? 9.07 5.043 -16.062 1 59.88 486 ALA B O 1
ATOM 9119 N N . MET B 1 487 ? 10.805 4.738 -14.641 1 72.94 487 MET B N 1
ATOM 9120 C CA . MET B 1 487 ? 10.086 4.145 -13.516 1 72.94 487 MET B CA 1
ATOM 9121 C C . MET B 1 487 ? 9.086 5.129 -12.922 1 72.94 487 MET B C 1
ATOM 9123 O O . MET B 1 487 ? 9.367 6.324 -12.82 1 72.94 487 MET B O 1
ATOM 9127 N N . ASP B 1 488 ? 7.859 4.672 -12.992 1 87.25 488 ASP B N 1
ATOM 9128 C CA . ASP B 1 488 ? 6.816 5.441 -12.312 1 87.25 488 ASP B CA 1
ATOM 9129 C C . ASP B 1 488 ? 6.703 5.043 -10.844 1 87.25 488 ASP B C 1
ATOM 9131 O O . ASP B 1 488 ? 6.168 3.977 -10.523 1 87.25 488 ASP B O 1
ATOM 9135 N N . SER B 1 489 ? 7.223 5.898 -10.047 1 92.56 489 SER B N 1
ATOM 9136 C CA . SER B 1 489 ? 7.289 5.629 -8.609 1 92.56 489 SER B CA 1
ATOM 9137 C C . SER B 1 489 ? 5.906 5.324 -8.047 1 92.56 489 SER B C 1
ATOM 9139 O O . SER B 1 489 ? 5.75 4.406 -7.238 1 92.56 489 SER B O 1
ATOM 9141 N N . LEU B 1 490 ? 4.93 6.047 -8.438 1 94 490 LEU B N 1
ATOM 9142 C CA . LEU B 1 490 ? 3.588 5.855 -7.898 1 94 490 LEU B CA 1
ATOM 9143 C C . LEU B 1 490 ? 2.982 4.547 -8.398 1 94 490 LEU B C 1
ATOM 9145 O O . LEU B 1 490 ? 2.213 3.902 -7.68 1 94 490 LEU B O 1
ATOM 9149 N N . GLN B 1 491 ? 3.352 4.188 -9.602 1 93.62 491 GLN B N 1
ATOM 9150 C CA . GLN B 1 491 ? 2.902 2.893 -10.109 1 93.62 491 GLN B CA 1
ATOM 9151 C C . GLN B 1 491 ? 3.518 1.746 -9.312 1 93.62 491 GLN B C 1
ATOM 9153 O O . GLN B 1 491 ? 2.838 0.769 -8.992 1 93.62 491 GLN B O 1
ATOM 9158 N N . ASN B 1 492 ? 4.832 1.837 -9.086 1 94.62 492 ASN B N 1
ATOM 9159 C CA . ASN B 1 492 ? 5.484 0.836 -8.25 1 94.62 492 ASN B CA 1
ATOM 9160 C C . ASN B 1 492 ? 4.812 0.734 -6.879 1 94.62 492 ASN B C 1
ATOM 9162 O O . ASN B 1 492 ? 4.602 -0.367 -6.367 1 94.62 492 ASN B O 1
ATOM 9166 N N . MET B 1 493 ? 4.48 1.869 -6.34 1 95.81 493 MET B N 1
ATOM 9167 C CA . MET B 1 493 ? 3.85 1.905 -5.023 1 95.81 493 MET B CA 1
ATOM 9168 C C . MET B 1 493 ? 2.451 1.3 -5.07 1 95.81 493 MET B C 1
ATOM 9170 O O . MET B 1 493 ? 2.018 0.649 -4.117 1 95.81 493 MET B O 1
ATOM 9174 N N . LYS B 1 494 ? 1.767 1.592 -6.129 1 96.88 494 LYS B N 1
ATOM 9175 C CA . LYS B 1 494 ? 0.438 1.009 -6.293 1 96.88 494 LYS B CA 1
ATOM 9176 C C . LYS B 1 494 ? 0.496 -0.516 -6.238 1 96.88 494 LYS B C 1
ATOM 9178 O O . LYS B 1 494 ? -0.269 -1.145 -5.504 1 96.88 494 LYS B O 1
ATOM 9183 N N . VAL B 1 495 ? 1.379 -1.098 -7.043 1 97.12 495 VAL B N 1
ATOM 9184 C CA . VAL B 1 495 ? 1.496 -2.551 -7.117 1 97.12 495 VAL B CA 1
ATOM 9185 C C . VAL B 1 495 ? 1.912 -3.107 -5.758 1 97.12 495 VAL B C 1
ATOM 9187 O O . VAL B 1 495 ? 1.368 -4.113 -5.301 1 97.12 495 VAL B O 1
ATOM 9190 N N . LEU B 1 496 ? 2.881 -2.449 -5.121 1 97.19 496 LEU B N 1
ATOM 9191 C CA . LEU B 1 496 ? 3.299 -2.863 -3.785 1 97.19 496 LEU B CA 1
ATOM 9192 C C . LEU B 1 496 ? 2.133 -2.803 -2.805 1 97.19 496 LEU B C 1
ATOM 9194 O O . LEU B 1 496 ? 1.941 -3.721 -2.004 1 97.19 496 LEU B O 1
ATOM 9198 N N . SER B 1 497 ? 1.352 -1.737 -2.859 1 97.25 497 SER B N 1
ATOM 9199 C CA . SER B 1 497 ? 0.192 -1.556 -1.993 1 97.25 497 SER B CA 1
ATOM 9200 C C . SER B 1 497 ? -0.849 -2.645 -2.227 1 97.25 497 SER B C 1
ATOM 9202 O O . SER B 1 497 ? -1.452 -3.148 -1.277 1 97.25 497 SER B O 1
ATOM 9204 N N . ASP B 1 498 ? -1.055 -2.982 -3.471 1 97.62 498 ASP B N 1
ATOM 9205 C CA . ASP B 1 498 ? -2.018 -4.027 -3.809 1 97.62 498 ASP B CA 1
ATOM 9206 C C . ASP B 1 498 ? -1.604 -5.367 -3.205 1 97.62 498 ASP B C 1
ATOM 9208 O O . ASP B 1 498 ? -2.443 -6.098 -2.672 1 97.62 498 ASP B O 1
ATOM 9212 N N . PHE B 1 499 ? -0.348 -5.699 -3.311 1 98.19 499 PHE B N 1
ATOM 9213 C CA . PHE B 1 499 ? 0.132 -6.949 -2.734 1 98.19 499 PHE B CA 1
ATOM 9214 C C . PHE B 1 499 ? 0.061 -6.91 -1.213 1 98.19 499 PHE B C 1
ATOM 9216 O O . PHE B 1 499 ? -0.21 -7.926 -0.572 1 98.19 499 PHE B O 1
ATOM 9223 N N . TYR B 1 500 ? 0.339 -5.77 -0.627 1 97.69 500 TYR B N 1
ATOM 9224 C CA . TYR B 1 500 ? 0.19 -5.672 0.82 1 97.69 500 TYR B CA 1
ATOM 9225 C C . TYR B 1 500 ? -1.234 -6.008 1.246 1 97.69 500 TYR B C 1
ATOM 9227 O O . TYR B 1 500 ? -1.442 -6.719 2.232 1 97.69 500 TYR B O 1
ATOM 9235 N N . GLN B 1 501 ? -2.203 -5.434 0.528 1 97.38 501 GLN B N 1
ATOM 9236 C CA . GLN B 1 501 ? -3.596 -5.719 0.852 1 97.38 501 GLN B CA 1
ATOM 9237 C C . GLN B 1 501 ? -3.877 -7.219 0.794 1 97.38 501 GLN B C 1
ATOM 9239 O O . GLN B 1 501 ? -4.664 -7.738 1.59 1 97.38 501 GLN B O 1
ATOM 9244 N N . GLN B 1 502 ? -3.203 -7.906 -0.121 1 98 502 GLN B N 1
ATOM 9245 C CA . GLN B 1 502 ? -3.383 -9.352 -0.249 1 98 502 GLN B CA 1
ATOM 9246 C C . GLN B 1 502 ? -2.852 -10.078 0.98 1 98 502 GLN B C 1
ATOM 9248 O O . GLN B 1 502 ? -3.338 -11.156 1.325 1 98 502 GLN B O 1
ATOM 9253 N N . THR B 1 503 ? -1.81 -9.547 1.647 1 97.69 503 THR B N 1
ATOM 9254 C CA . THR B 1 503 ? -1.248 -10.195 2.828 1 97.69 503 THR B CA 1
ATOM 9255 C C . THR B 1 503 ? -2.279 -10.258 3.951 1 97.69 503 THR B C 1
ATOM 9257 O O . THR B 1 503 ? -2.148 -11.062 4.875 1 97.69 503 THR B O 1
ATOM 9260 N N . THR B 1 504 ? -3.312 -9.43 3.912 1 96.38 504 THR B N 1
ATOM 9261 C CA . THR B 1 504 ? -4.301 -9.352 4.984 1 96.38 504 THR B CA 1
ATOM 9262 C C . THR B 1 504 ? -5.332 -10.469 4.844 1 96.38 504 THR B C 1
ATOM 9264 O O . THR B 1 504 ? -6.098 -10.734 5.773 1 96.38 504 THR B O 1
ATOM 9267 N N . ILE B 1 505 ? -5.359 -11.172 3.709 1 97.31 505 ILE B N 1
ATOM 9268 C CA . ILE B 1 505 ? -6.254 -12.305 3.518 1 97.31 505 ILE B CA 1
ATOM 9269 C C . ILE B 1 505 ? -5.703 -13.531 4.246 1 97.31 505 ILE B C 1
ATOM 9271 O O . ILE B 1 505 ? -4.625 -14.023 3.914 1 97.31 505 ILE B O 1
ATOM 9275 N N . VAL B 1 506 ? -6.391 -13.961 5.273 1 95.88 506 VAL B N 1
ATOM 9276 C CA . VAL B 1 506 ? -6.016 -15.117 6.086 1 95.88 506 VAL B CA 1
ATOM 9277 C C . VAL B 1 506 ? -7.195 -16.078 6.184 1 95.88 506 VAL B C 1
ATOM 9279 O O . VAL B 1 506 ? -8.344 -15.656 6.336 1 95.88 506 VAL B O 1
ATOM 9282 N N . TYR B 1 507 ? -6.992 -17.312 6 1 94.88 507 TYR B N 1
ATOM 9283 C CA . TYR B 1 507 ? -8.055 -18.312 6.02 1 94.88 507 TYR B CA 1
ATOM 9284 C C . TYR B 1 507 ? -8.195 -18.938 7.398 1 94.88 507 TYR B C 1
ATOM 9286 O O . TYR B 1 507 ? -9.297 -19.016 7.949 1 94.88 507 TYR B O 1
ATOM 9294 N N . ILE B 1 508 ? -7.098 -19.453 7.945 1 94 508 ILE B N 1
ATOM 9295 C CA . ILE B 1 508 ? -7.098 -20.016 9.289 1 94 508 ILE B CA 1
ATOM 9296 C C . ILE B 1 508 ? -6.145 -19.219 10.18 1 94 508 ILE B C 1
ATOM 9298 O O . ILE B 1 508 ? -6.543 -18.703 11.227 1 94 508 ILE B O 1
ATOM 9302 N N . ASP B 1 509 ? -4.895 -19.188 9.727 1 92.94 509 ASP B N 1
ATOM 9303 C CA . ASP B 1 509 ? -3.826 -18.484 10.438 1 92.94 509 ASP B CA 1
ATOM 9304 C C . ASP B 1 509 ? -2.684 -18.125 9.492 1 92.94 509 ASP B C 1
ATOM 9306 O O . ASP B 1 509 ? -2.203 -18.969 8.734 1 92.94 509 ASP B O 1
ATOM 9310 N N . SER B 1 510 ? -2.168 -16.953 9.625 1 91.56 510 SER B N 1
ATOM 9311 C CA . SER B 1 510 ? -1.14 -16.469 8.711 1 91.56 510 SER B CA 1
ATOM 9312 C C . SER B 1 510 ? 0.193 -17.172 8.953 1 91.56 510 SER B C 1
ATOM 9314 O O . SER B 1 510 ? 1.088 -17.125 8.109 1 91.56 510 SER B O 1
ATOM 9316 N N . LYS B 1 511 ? 0.371 -17.859 10.023 1 92.38 511 LYS B N 1
ATOM 9317 C CA . LYS B 1 511 ? 1.608 -18.578 10.312 1 92.38 511 LYS B CA 1
ATOM 9318 C C . LYS B 1 511 ? 1.706 -19.859 9.492 1 92.38 511 LYS B C 1
ATOM 9320 O O . LYS B 1 511 ? 2.795 -20.406 9.312 1 92.38 511 LYS B O 1
ATOM 9325 N N . GLY B 1 512 ? 0.576 -20.328 9.008 1 94.88 512 GLY B N 1
ATOM 9326 C CA . GLY B 1 512 ? 0.551 -21.484 8.141 1 94.88 512 GLY B CA 1
ATOM 9327 C C . GLY B 1 512 ? 0.614 -22.797 8.898 1 94.88 512 GLY B C 1
ATOM 9328 O O . GLY B 1 512 ? 0.024 -23.797 8.477 1 94.88 512 GLY B O 1
ATOM 9329 N N . ILE B 1 513 ? 1.391 -22.844 10.008 1 94.69 513 ILE B N 1
ATOM 9330 C CA . ILE B 1 513 ? 1.5 -24.031 10.852 1 94.69 513 ILE B CA 1
ATOM 9331 C C . ILE B 1 513 ? 0.681 -23.844 12.125 1 94.69 513 ILE B C 1
ATOM 9333 O O . ILE B 1 513 ? 1.02 -23 12.969 1 94.69 513 ILE B O 1
ATOM 9337 N N . ILE B 1 514 ? -0.325 -24.656 12.25 1 92.56 514 ILE B N 1
ATOM 9338 C CA . ILE B 1 514 ? -1.311 -24.422 13.297 1 92.56 514 ILE B CA 1
ATOM 9339 C C . ILE B 1 514 ? -1.302 -25.594 14.289 1 92.56 514 ILE B C 1
ATOM 9341 O O . ILE B 1 514 ? -1.284 -26.75 13.883 1 92.56 514 ILE B O 1
ATOM 9345 N N . PRO B 1 515 ? -1.312 -25.172 15.539 1 89.69 515 PRO B N 1
ATOM 9346 C CA . PRO B 1 515 ? -1.503 -26.25 16.531 1 89.69 515 PRO B CA 1
ATOM 9347 C C . PRO B 1 515 ? -2.926 -26.797 16.516 1 89.69 515 PRO B C 1
ATOM 9349 O O . PRO B 1 515 ? -3.814 -26.234 15.883 1 89.69 515 PRO B O 1
ATOM 9352 N N . GLU B 1 516 ? -3.068 -27.875 17.141 1 86.31 516 GLU B N 1
ATOM 9353 C CA . GLU B 1 516 ? -4.363 -28.547 17.172 1 86.31 516 GLU B CA 1
ATOM 9354 C C . GLU 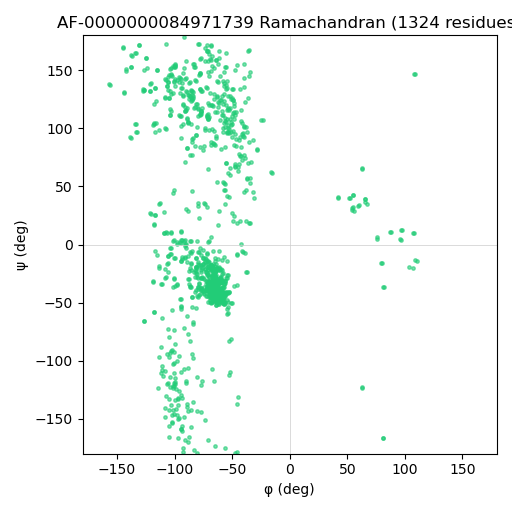B 1 516 ? -5.441 -27.625 17.75 1 86.31 516 GLU B C 1
ATOM 9356 O O . GLU B 1 516 ? -6.594 -27.672 17.297 1 86.31 516 GLU B O 1
ATOM 9361 N N . SER B 1 517 ? -5.055 -26.781 18.641 1 85.12 517 SER B N 1
ATOM 9362 C CA . SER B 1 517 ? -5.992 -25.875 19.297 1 85.12 517 SER B CA 1
ATOM 9363 C C . SER B 1 517 ? -6.484 -24.797 18.328 1 85.12 517 SER B C 1
ATOM 9365 O O . SER B 1 517 ? -7.551 -24.203 18.547 1 85.12 517 SER B O 1
ATOM 9367 N N . GLY B 1 518 ? -5.789 -24.656 17.25 1 86.06 518 GLY B N 1
ATOM 9368 C CA . GLY B 1 518 ? -6.141 -23.594 16.312 1 86.06 518 GLY B CA 1
ATOM 9369 C C . GLY B 1 518 ? -7.062 -24.062 15.195 1 86.06 518 GLY B C 1
ATOM 9370 O O . GLY B 1 518 ? -7.52 -23.266 14.383 1 86.06 518 GLY B O 1
ATOM 9371 N N . LEU B 1 519 ? -7.453 -25.266 15.195 1 86.44 519 LEU B N 1
ATOM 9372 C CA . LEU B 1 519 ? -8.219 -25.859 14.109 1 86.44 519 LEU B CA 1
ATOM 9373 C C . LEU B 1 519 ? -9.688 -25.469 14.203 1 86.44 519 LEU B C 1
ATOM 9375 O O . LEU B 1 519 ? -10.461 -25.703 13.266 1 86.44 519 LEU B O 1
ATOM 9379 N N . HIS B 1 520 ? -10.031 -24.812 15.266 1 84.69 520 HIS B N 1
ATOM 9380 C CA . HIS B 1 520 ? -11.422 -24.422 15.422 1 84.69 520 HIS B CA 1
ATOM 9381 C C . HIS B 1 520 ? -11.82 -23.391 14.367 1 84.69 520 HIS B C 1
ATOM 9383 O O . HIS B 1 520 ? -13 -23.25 14.047 1 84.69 520 HIS B O 1
ATOM 9389 N N . LYS B 1 521 ? -10.914 -22.766 13.742 1 83.5 521 LYS B N 1
ATOM 9390 C CA . LYS B 1 521 ? -11.164 -21.75 12.727 1 83.5 521 LYS B CA 1
ATOM 9391 C C . LYS B 1 521 ? -11.242 -22.375 11.336 1 83.5 521 LYS B C 1
ATOM 9393 O O . LYS B 1 521 ? -11.547 -21.688 10.359 1 83.5 521 LYS B O 1
ATOM 9398 N N . TYR B 1 522 ? -11.086 -23.688 11.258 1 86.88 522 TYR B N 1
ATOM 9399 C CA . TYR B 1 522 ? -11 -24.375 9.969 1 86.88 522 TYR B CA 1
ATOM 9400 C C . TYR B 1 522 ? -12.375 -24.547 9.344 1 86.88 522 TYR B C 1
ATOM 9402 O O . TYR B 1 522 ? -13.344 -24.875 10.039 1 86.88 522 TYR B O 1
ATOM 9410 N N . THR B 1 523 ? -12.445 -24.234 8.094 1 82.56 523 THR B N 1
ATOM 9411 C CA . THR B 1 523 ? -13.625 -24.484 7.277 1 82.56 523 THR B CA 1
ATOM 9412 C C . THR B 1 523 ? -13.383 -25.641 6.309 1 82.56 523 THR B C 1
ATOM 9414 O O . THR B 1 523 ? -12.352 -25.672 5.625 1 82.56 523 THR B O 1
ATOM 9417 N N . PRO B 1 524 ? -14.32 -26.484 6.191 1 82.38 524 PRO B N 1
ATOM 9418 C CA . PRO B 1 524 ? -14.148 -27.609 5.281 1 82.38 524 PRO B CA 1
ATOM 9419 C C . PRO B 1 524 ? -13.977 -27.188 3.826 1 82.38 524 PRO B C 1
ATOM 9421 O O . PRO B 1 524 ? -14.641 -26.25 3.375 1 82.38 524 PRO B O 1
ATOM 9424 N N . GLY B 1 525 ? -13.039 -27.938 3.184 1 83.5 525 GLY B N 1
ATOM 9425 C CA . GLY B 1 525 ? -12.844 -27.656 1.769 1 83.5 525 GLY B CA 1
ATOM 9426 C C . GLY B 1 525 ? -11.516 -27 1.468 1 83.5 525 GLY B C 1
ATOM 9427 O O . GLY B 1 525 ? -11.078 -26.953 0.314 1 83.5 525 GLY B O 1
ATOM 9428 N N . LEU B 1 526 ? -10.898 -26.531 2.514 1 87.69 526 LEU B N 1
ATOM 9429 C CA . LEU B 1 526 ? -9.578 -25.938 2.33 1 87.69 526 LEU B CA 1
ATOM 9430 C C . LEU B 1 526 ? -8.492 -27 2.488 1 87.69 526 LEU B C 1
ATOM 9432 O O . LEU B 1 526 ? -8.633 -27.922 3.285 1 87.69 526 LEU B O 1
ATOM 9436 N N . PRO B 1 527 ? -7.484 -26.844 1.675 1 89.75 527 PRO B N 1
ATOM 9437 C CA . PRO B 1 527 ? -6.41 -27.844 1.766 1 89.75 527 PRO B CA 1
ATOM 9438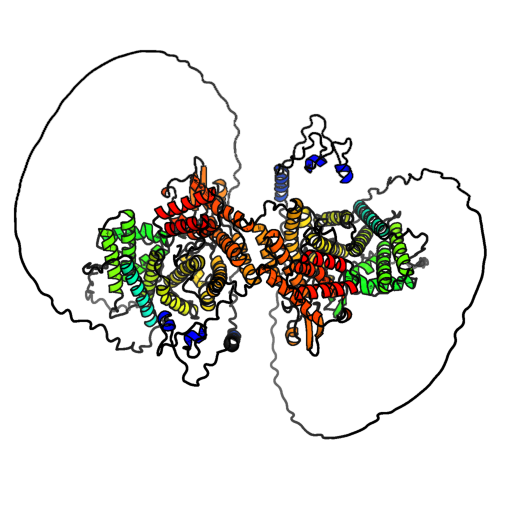 C C . PRO B 1 527 ? -5.652 -27.766 3.088 1 89.75 527 PRO B C 1
ATOM 9440 O O . PRO B 1 527 ? -5.074 -26.734 3.42 1 89.75 527 PRO B O 1
ATOM 9443 N N . ILE B 1 528 ? -5.684 -28.844 3.797 1 91.31 528 ILE B N 1
ATOM 9444 C CA . ILE B 1 528 ? -5.016 -28.938 5.09 1 91.31 528 ILE B CA 1
ATOM 9445 C C . ILE B 1 528 ? -4.32 -30.297 5.215 1 91.31 528 ILE B C 1
ATOM 9447 O O . ILE B 1 528 ? -4.688 -31.25 4.527 1 91.31 528 ILE B O 1
ATOM 9451 N N . GLU B 1 529 ? -3.236 -30.312 6.031 1 92.88 529 GLU B N 1
ATOM 9452 C CA . GLU B 1 529 ? -2.463 -31.547 6.219 1 92.88 529 GLU B CA 1
ATOM 9453 C C . GLU B 1 529 ? -1.956 -31.656 7.652 1 92.88 529 GLU B C 1
ATOM 9455 O O . GLU B 1 529 ? -1.398 -30.703 8.203 1 92.88 529 GLU B O 1
ATOM 9460 N N . GLU B 1 530 ? -2.195 -32.812 8.203 1 92.19 530 GLU B N 1
ATOM 9461 C CA . GLU B 1 530 ? -1.647 -33.062 9.531 1 92.19 530 GLU B CA 1
ATOM 9462 C C . GLU B 1 530 ? -0.204 -33.562 9.438 1 92.19 530 GLU B C 1
ATOM 9464 O O . GLU B 1 530 ? 0.121 -34.406 8.609 1 92.19 530 GLU B O 1
ATOM 9469 N N . ILE B 1 531 ? 0.618 -32.969 10.227 1 90.75 531 ILE B N 1
ATOM 9470 C CA . ILE B 1 531 ? 2 -33.438 10.305 1 90.75 531 ILE B CA 1
ATOM 9471 C C . ILE B 1 531 ? 2.355 -33.719 11.758 1 90.75 531 ILE B C 1
ATOM 9473 O O . ILE B 1 531 ? 1.833 -33.094 12.68 1 90.75 531 ILE B O 1
ATOM 9477 N N . ARG B 1 532 ? 3.23 -34.656 11.914 1 86.88 532 ARG B N 1
ATOM 9478 C CA . ARG B 1 532 ? 3.658 -35.031 13.25 1 86.88 532 ARG B CA 1
ATOM 9479 C C . ARG B 1 532 ? 5.141 -34.75 13.461 1 86.88 532 ARG B C 1
ATOM 9481 O O . ARG B 1 532 ? 5.973 -35.094 12.617 1 86.88 532 ARG B O 1
ATOM 9488 N N . VAL B 1 533 ? 5.406 -34 14.422 1 82.25 533 VAL B N 1
ATOM 9489 C CA . VAL B 1 533 ? 6.77 -33.688 14.844 1 82.25 533 VAL B CA 1
ATOM 9490 C C . VAL B 1 533 ? 6.996 -34.188 16.266 1 82.25 533 VAL B C 1
ATOM 9492 O O . VAL B 1 533 ? 6.578 -33.531 17.234 1 82.25 533 VAL B O 1
ATOM 9495 N N . GLY B 1 534 ? 7.707 -35.25 16.344 1 80.38 534 GLY B N 1
ATOM 9496 C CA . GLY B 1 534 ? 7.801 -35.906 17.641 1 80.38 534 GLY B CA 1
ATOM 9497 C C . GLY B 1 534 ? 6.465 -36.406 18.156 1 80.38 534 GLY B C 1
ATOM 9498 O O . GLY B 1 534 ? 5.785 -37.188 17.469 1 80.38 534 GLY B O 1
ATOM 9499 N N . GLU B 1 535 ? 6.086 -35.938 19.359 1 83.06 535 GLU B N 1
ATOM 9500 C CA . GLU B 1 535 ? 4.832 -36.375 19.969 1 83.06 535 GLU B CA 1
ATOM 9501 C C . GLU B 1 535 ? 3.717 -35.375 19.734 1 83.06 535 GLU B C 1
ATOM 9503 O O . GLU B 1 535 ? 2.562 -35.594 20.094 1 83.06 535 GLU B O 1
ATOM 9508 N N . LYS B 1 536 ? 4.094 -34.312 19.016 1 86.56 536 LYS B N 1
ATOM 9509 C CA . LYS B 1 536 ? 3.113 -33.25 18.812 1 86.56 536 LYS B CA 1
ATOM 9510 C C . LYS B 1 536 ? 2.604 -33.25 17.375 1 86.56 536 LYS B C 1
ATOM 9512 O O . LYS B 1 536 ? 3.338 -33.594 16.453 1 86.56 536 LYS B O 1
ATOM 9517 N N . SER B 1 537 ? 1.366 -33 17.312 1 89.38 537 SER B N 1
ATOM 9518 C CA . SER B 1 537 ? 0.734 -32.906 16 1 89.38 537 SER B CA 1
ATOM 9519 C C . SER B 1 537 ? 0.458 -31.469 15.617 1 89.38 537 SER B C 1
ATOM 9521 O O . SER B 1 537 ? 0.054 -30.656 16.453 1 89.38 537 SER B O 1
ATOM 9523 N N . PHE B 1 538 ? 0.855 -31.156 14.367 1 92.06 538 PHE B N 1
ATOM 9524 C CA . PHE B 1 538 ? 0.573 -29.844 13.805 1 92.06 538 PHE B CA 1
ATOM 9525 C C . PHE B 1 538 ? -0.179 -29.969 12.484 1 92.06 538 PHE B C 1
ATOM 9527 O O . PHE B 1 538 ? -0.246 -31.062 11.906 1 92.06 538 PHE B O 1
ATOM 9534 N N . TRP B 1 539 ? -0.783 -28.906 12.148 1 93.12 539 TRP B N 1
ATOM 9535 C CA . TRP B 1 539 ? -1.538 -28.891 10.898 1 93.12 539 TRP B CA 1
ATOM 9536 C C . TRP B 1 539 ? -1.021 -27.797 9.969 1 93.12 539 TRP B C 1
ATOM 9538 O O . TRP B 1 539 ? -0.798 -26.656 10.398 1 93.12 539 TRP B O 1
ATOM 9548 N N . LEU B 1 540 ? -0.812 -28.188 8.75 1 95.62 540 LEU B N 1
ATOM 9549 C CA . LEU B 1 540 ? -0.407 -27.234 7.734 1 95.62 540 LEU B CA 1
ATOM 9550 C C . LEU B 1 540 ? -1.624 -26.641 7.031 1 95.62 540 LEU B C 1
ATOM 9552 O O . LEU B 1 540 ? -2.41 -27.375 6.422 1 95.62 540 LEU B O 1
ATOM 9556 N N . SER B 1 541 ? -1.832 -25.359 7.188 1 96 541 SER B N 1
ATOM 9557 C CA . SER B 1 541 ? -2.826 -24.641 6.391 1 96 541 SER B CA 1
ATOM 9558 C C . SER B 1 541 ? -2.271 -24.281 5.02 1 96 541 SER B C 1
ATOM 9560 O O . SER B 1 541 ? -1.771 -23.172 4.828 1 96 541 SER B O 1
ATOM 9562 N N . TRP B 1 542 ? -2.506 -25.078 4.043 1 96.31 542 TRP B N 1
ATOM 9563 C CA . TRP B 1 542 ? -1.849 -24.938 2.75 1 96.31 542 TRP B CA 1
ATOM 9564 C C . TRP B 1 542 ? -2.365 -23.703 2.018 1 96.31 542 TRP B C 1
ATOM 9566 O O . TRP B 1 542 ? -1.623 -23.062 1.271 1 96.31 542 TRP B O 1
ATOM 9576 N N . GLN B 1 543 ? -3.689 -23.359 2.176 1 96.06 543 GLN B N 1
ATOM 9577 C CA . GLN B 1 543 ? -4.188 -22.141 1.544 1 96.06 543 GLN B CA 1
ATOM 9578 C C . GLN B 1 543 ? -3.457 -20.906 2.074 1 96.06 543 GLN B C 1
ATOM 9580 O O . GLN B 1 543 ? -3.125 -20 1.309 1 96.06 543 GLN B O 1
ATOM 9585 N N . ASP B 1 544 ? -3.17 -20.891 3.371 1 97.56 544 ASP B N 1
ATOM 9586 C CA . ASP B 1 544 ? -2.449 -19.766 3.963 1 97.56 544 ASP B CA 1
ATOM 9587 C C . ASP B 1 544 ? -0.979 -19.781 3.553 1 97.56 544 ASP B C 1
ATOM 9589 O O . ASP B 1 544 ? -0.429 -18.75 3.16 1 97.56 544 ASP B O 1
ATOM 9593 N N . ILE B 1 545 ? -0.37 -20.938 3.596 1 98.12 545 ILE B N 1
ATOM 9594 C CA . ILE B 1 545 ? 1.046 -21.062 3.271 1 98.12 545 ILE B CA 1
ATOM 9595 C C . ILE B 1 545 ? 1.283 -20.672 1.818 1 98.12 545 ILE B C 1
ATOM 9597 O O . ILE B 1 545 ? 2.162 -19.844 1.529 1 98.12 545 ILE B O 1
ATOM 9601 N N . SER B 1 546 ? 0.507 -21.203 0.953 1 98.06 546 SER B N 1
ATOM 9602 C CA . SER B 1 546 ? 0.694 -20.953 -0.473 1 98.06 546 SER B CA 1
ATOM 9603 C C . SER B 1 546 ? 0.38 -19.516 -0.826 1 98.06 546 SER B C 1
ATOM 9605 O O . SER B 1 546 ? 1.186 -18.828 -1.468 1 98.06 546 SER B O 1
ATOM 9607 N N . HIS B 1 547 ? -0.793 -19.031 -0.376 1 98.19 547 HIS B N 1
ATOM 9608 C CA . HIS B 1 547 ? -1.187 -17.656 -0.666 1 98.19 547 HIS B CA 1
ATOM 9609 C C . HIS B 1 547 ? -0.155 -16.672 -0.138 1 98.19 547 HIS B C 1
ATOM 9611 O O . HIS B 1 547 ? 0.317 -15.797 -0.878 1 98.19 547 HIS B O 1
ATOM 9617 N N . GLN B 1 548 ? 0.208 -16.812 1.104 1 98.38 548 GLN B N 1
ATOM 9618 C CA . GLN B 1 548 ? 1.167 -15.891 1.709 1 98.38 548 GLN B CA 1
ATOM 9619 C C . GLN B 1 548 ? 2.529 -15.992 1.027 1 98.38 548 GLN B C 1
ATOM 9621 O O . GLN B 1 548 ? 3.205 -14.984 0.831 1 98.38 548 GLN B O 1
ATOM 9626 N N . SER B 1 549 ? 2.951 -17.172 0.715 1 98.44 549 SER B N 1
ATOM 9627 C CA . SER B 1 549 ? 4.242 -17.344 0.059 1 98.44 549 SER B CA 1
ATOM 9628 C C . SER B 1 549 ? 4.285 -16.609 -1.276 1 98.44 549 SER B C 1
ATOM 9630 O O . SER B 1 549 ? 5.27 -15.938 -1.59 1 98.44 549 SER B O 1
ATOM 9632 N N . PHE B 1 550 ? 3.227 -16.75 -2.062 1 98.06 550 PHE B N 1
ATOM 9633 C CA . PHE B 1 550 ? 3.178 -16.062 -3.354 1 98.06 550 PHE B CA 1
ATOM 9634 C C . PHE B 1 550 ? 3.188 -14.555 -3.176 1 98.06 550 PHE B C 1
ATOM 9636 O O . PHE B 1 550 ? 3.92 -13.852 -3.869 1 98.06 550 PHE B O 1
ATOM 9643 N N . VAL B 1 551 ? 2.398 -14.109 -2.27 1 98.31 551 VAL B N 1
ATOM 9644 C CA . VAL B 1 551 ? 2.236 -12.672 -2.057 1 98.31 551 VAL B CA 1
ATOM 9645 C C . VAL B 1 551 ? 3.535 -12.078 -1.516 1 98.31 551 VAL B C 1
ATOM 9647 O O . VAL B 1 551 ? 4.059 -11.109 -2.066 1 98.31 551 VAL B O 1
ATOM 9650 N N . LEU B 1 552 ? 4.078 -12.68 -0.517 1 98.38 552 LEU B N 1
ATOM 9651 C CA . LEU B 1 552 ? 5.277 -12.156 0.131 1 98.38 552 LEU B CA 1
ATOM 9652 C C . LEU B 1 552 ? 6.48 -12.234 -0.803 1 98.38 552 LEU B C 1
ATOM 9654 O O . LEU B 1 552 ? 7.316 -11.328 -0.822 1 98.38 552 LEU B O 1
ATOM 9658 N N . SER B 1 553 ? 6.625 -13.305 -1.512 1 97.94 553 SER B N 1
ATOM 9659 C CA . SER B 1 553 ? 7.73 -13.414 -2.457 1 97.94 553 SER B CA 1
ATOM 9660 C C . SER B 1 553 ? 7.609 -12.375 -3.568 1 97.94 553 SER B C 1
ATOM 9662 O O . SER B 1 553 ? 8.617 -11.875 -4.066 1 97.94 553 SER B O 1
ATOM 9664 N N . SER B 1 554 ? 6.371 -12.109 -4.004 1 97.75 554 SER B N 1
ATOM 9665 C CA . SER B 1 554 ? 6.164 -11.047 -4.984 1 97.75 554 SER B CA 1
ATOM 9666 C C . SER B 1 554 ? 6.586 -9.688 -4.43 1 97.75 554 SER B C 1
ATOM 9668 O O . SER B 1 554 ? 7.172 -8.875 -5.145 1 97.75 554 SER B O 1
ATOM 9670 N N . ILE B 1 555 ? 6.281 -9.461 -3.174 1 98.12 555 ILE B N 1
ATOM 9671 C CA . ILE B 1 555 ? 6.703 -8.227 -2.521 1 98.12 555 ILE B CA 1
ATOM 9672 C C . ILE B 1 555 ? 8.227 -8.148 -2.504 1 98.12 555 ILE B C 1
ATOM 9674 O O . ILE B 1 555 ? 8.805 -7.102 -2.805 1 98.12 555 ILE B O 1
ATOM 9678 N N . ILE B 1 556 ? 8.891 -9.266 -2.164 1 97.69 556 ILE B N 1
ATOM 9679 C CA . ILE B 1 556 ? 10.344 -9.305 -2.17 1 97.69 556 ILE B CA 1
ATOM 9680 C C . ILE B 1 556 ? 10.867 -8.953 -3.561 1 97.69 556 ILE B C 1
ATOM 9682 O O . ILE B 1 556 ? 11.797 -8.156 -3.697 1 97.69 556 ILE B O 1
ATOM 9686 N N . LEU B 1 557 ? 10.227 -9.547 -4.551 1 95.81 557 LEU B N 1
ATOM 9687 C CA . LEU B 1 557 ? 10.625 -9.281 -5.93 1 95.81 557 LEU B CA 1
ATOM 9688 C C . LEU B 1 557 ? 10.508 -7.793 -6.254 1 95.81 557 LEU B C 1
ATOM 9690 O O . LEU B 1 557 ? 11.414 -7.207 -6.844 1 95.81 557 LEU B O 1
ATOM 9694 N N . ILE B 1 558 ? 9.445 -7.133 -5.867 1 95.94 558 ILE B N 1
ATOM 9695 C CA . ILE B 1 558 ? 9.203 -5.715 -6.125 1 95.94 558 ILE B CA 1
ATOM 9696 C C . ILE B 1 558 ? 10.242 -4.871 -5.387 1 95.94 558 ILE B C 1
ATOM 9698 O O . ILE B 1 558 ? 10.844 -3.965 -5.969 1 95.94 558 ILE B O 1
ATOM 9702 N N . LEU B 1 559 ? 10.453 -5.164 -4.117 1 96.62 559 LEU B N 1
ATOM 9703 C CA . LEU B 1 559 ? 11.359 -4.387 -3.279 1 96.62 559 LEU B CA 1
ATOM 9704 C C . LEU B 1 559 ? 12.789 -4.473 -3.801 1 96.62 559 LEU B C 1
ATOM 9706 O O . LEU B 1 559 ? 13.523 -3.484 -3.77 1 96.62 559 LEU B O 1
ATOM 9710 N N . THR B 1 560 ? 13.195 -5.617 -4.285 1 94.69 560 THR B N 1
ATOM 9711 C CA . THR B 1 560 ? 14.586 -5.805 -4.691 1 94.69 560 THR B CA 1
ATOM 9712 C C . THR B 1 560 ? 14.789 -5.348 -6.133 1 94.69 560 THR B C 1
ATOM 9714 O O . THR B 1 560 ? 15.82 -4.762 -6.465 1 94.69 560 THR B O 1
ATOM 9717 N N . ARG B 1 561 ? 13.828 -5.578 -6.957 1 91.19 561 ARG B N 1
ATOM 9718 C CA . ARG B 1 561 ? 14.008 -5.273 -8.375 1 91.19 561 ARG B CA 1
ATOM 9719 C C . ARG B 1 561 ? 13.695 -3.809 -8.664 1 91.19 561 ARG B C 1
ATOM 9721 O O . ARG B 1 561 ? 14.445 -3.135 -9.367 1 91.19 561 ARG B O 1
ATOM 9728 N N . PHE B 1 562 ? 12.625 -3.287 -8.141 1 92.56 562 PHE B N 1
ATOM 9729 C CA . PHE B 1 562 ? 12.172 -1.955 -8.523 1 92.56 562 PHE B CA 1
ATOM 9730 C C . PHE B 1 562 ? 12.625 -0.914 -7.508 1 92.56 562 PHE B C 1
ATOM 9732 O O . PHE B 1 562 ? 12.875 0.24 -7.863 1 92.56 562 PHE B O 1
ATOM 9739 N N . TYR B 1 563 ? 12.688 -1.275 -6.219 1 94.19 563 TYR B N 1
ATOM 9740 C CA . TYR B 1 563 ? 13.164 -0.342 -5.203 1 94.19 563 TYR B CA 1
ATOM 9741 C C . TYR B 1 563 ? 14.648 -0.538 -4.938 1 94.19 563 TYR B C 1
ATOM 9743 O O . TYR B 1 563 ? 15.266 0.251 -4.215 1 94.19 563 TYR B O 1
ATOM 9751 N N . GLN B 1 564 ? 15.227 -1.701 -5.422 1 92.81 564 GLN B N 1
ATOM 9752 C CA . GLN B 1 564 ? 16.656 -1.985 -5.391 1 92.81 564 GLN B CA 1
ATOM 9753 C C . GLN B 1 564 ? 17.156 -2.117 -3.959 1 92.81 564 GLN B C 1
ATOM 9755 O O . GLN B 1 564 ? 18.219 -1.589 -3.617 1 92.81 564 GLN B O 1
ATOM 9760 N N . LEU B 1 565 ? 16.328 -2.73 -3.17 1 95.5 565 LEU B N 1
ATOM 9761 C CA . LEU B 1 565 ? 16.766 -3.01 -1.806 1 95.5 565 LEU B CA 1
ATOM 9762 C C . LEU B 1 565 ? 17.703 -4.211 -1.766 1 95.5 565 LEU B C 1
ATOM 9764 O O . LEU B 1 565 ? 17.531 -5.168 -2.525 1 95.5 565 LEU B O 1
ATOM 9768 N N . GLU B 1 566 ? 18.609 -4.176 -0.865 1 94.75 566 GLU B N 1
ATOM 9769 C CA . GLU B 1 566 ? 19.547 -5.277 -0.675 1 94.75 566 GLU B CA 1
ATOM 9770 C C . GLU B 1 566 ? 18.953 -6.371 0.204 1 94.75 566 GLU B C 1
ATOM 9772 O O . GLU B 1 566 ? 18.047 -6.105 1.009 1 94.75 566 GLU B O 1
ATOM 9777 N N . PRO B 1 567 ? 19.453 -7.613 0.041 1 94.75 567 PRO B N 1
ATOM 9778 C CA . PRO B 1 567 ? 18.938 -8.727 0.845 1 94.75 567 PRO B CA 1
ATOM 9779 C C . PRO B 1 567 ? 19.109 -8.492 2.346 1 94.75 567 PRO B C 1
ATOM 9781 O O . PRO B 1 567 ? 18.359 -9.055 3.148 1 94.75 567 PRO B O 1
ATOM 9784 N N . THR B 1 568 ? 20.031 -7.625 2.67 1 93.69 568 THR B N 1
ATOM 9785 C CA . THR B 1 568 ? 20.312 -7.395 4.082 1 93.69 568 THR B CA 1
ATOM 9786 C C . THR B 1 568 ? 19.359 -6.355 4.66 1 93.69 568 THR B C 1
ATOM 9788 O O . THR B 1 568 ? 19.281 -6.191 5.879 1 93.69 568 THR B O 1
ATOM 9791 N N . ASN B 1 569 ? 18.703 -5.594 3.791 1 94.31 569 ASN B N 1
ATOM 9792 C CA . ASN B 1 569 ? 17.703 -4.652 4.273 1 94.31 569 ASN B CA 1
ATOM 9793 C C . ASN B 1 569 ? 16.656 -5.344 5.129 1 94.31 569 ASN B C 1
ATOM 9795 O O . ASN B 1 569 ? 16.109 -6.375 4.738 1 94.31 569 ASN B O 1
ATOM 9799 N N . PRO B 1 570 ? 16.312 -4.812 6.219 1 93.19 570 PRO B N 1
ATOM 9800 C CA . PRO B 1 570 ? 15.383 -5.465 7.145 1 93.19 570 PRO B CA 1
ATOM 9801 C C . PRO B 1 570 ? 14 -5.684 6.531 1 93.19 570 PRO B C 1
ATOM 9803 O O . PRO B 1 570 ? 13.305 -6.641 6.891 1 93.19 570 PRO B O 1
ATOM 9806 N N . ASN B 1 571 ? 13.602 -4.801 5.652 1 95.06 571 ASN B N 1
ATOM 9807 C CA . ASN B 1 571 ? 12.305 -4.961 5.008 1 95.06 571 ASN B CA 1
ATOM 9808 C C . ASN B 1 571 ? 12.273 -6.203 4.117 1 95.06 571 ASN B C 1
ATOM 9810 O O . ASN B 1 571 ? 11.203 -6.754 3.852 1 95.06 571 ASN B O 1
ATOM 9814 N N . VAL B 1 572 ? 13.406 -6.664 3.65 1 96.62 572 VAL B N 1
ATOM 9815 C CA . VAL B 1 572 ? 13.508 -7.855 2.814 1 96.62 572 VAL B CA 1
ATOM 9816 C C . VAL B 1 572 ? 13.812 -9.07 3.686 1 96.62 572 VAL B C 1
ATOM 9818 O O . VAL B 1 572 ? 13.125 -10.094 3.596 1 96.62 572 VAL B O 1
ATOM 9821 N N . SER B 1 573 ? 14.781 -8.961 4.602 1 96.25 573 SER B N 1
ATOM 9822 C CA . SER B 1 573 ? 15.242 -10.094 5.391 1 96.25 573 SER B CA 1
ATOM 9823 C C . SER B 1 573 ? 14.133 -10.633 6.289 1 96.25 573 SER B C 1
ATOM 9825 O O . SER B 1 573 ? 14.031 -11.844 6.504 1 96.25 573 SER B O 1
ATOM 9827 N N . GLN B 1 574 ? 13.273 -9.766 6.746 1 95.88 574 GLN B N 1
ATOM 9828 C CA . GLN B 1 574 ? 12.18 -10.203 7.602 1 95.88 574 GLN B CA 1
ATOM 9829 C C . GLN B 1 574 ? 11.141 -11 6.809 1 95.88 574 GLN B C 1
ATOM 9831 O O . GLN B 1 574 ? 10.539 -11.938 7.332 1 95.88 574 GLN B O 1
ATOM 9836 N N . LEU B 1 575 ? 10.906 -10.531 5.594 1 97.44 575 LEU B N 1
ATOM 9837 C CA . LEU B 1 575 ? 9.984 -11.273 4.746 1 97.44 575 LEU B CA 1
ATOM 9838 C C . LEU B 1 575 ? 10.547 -12.656 4.406 1 97.44 575 LEU B C 1
ATOM 9840 O O . LEU B 1 575 ? 9.805 -13.641 4.367 1 97.44 575 LEU B O 1
ATOM 9844 N N . VAL B 1 576 ? 11.844 -12.719 4.164 1 98.06 576 VAL B N 1
ATOM 9845 C CA . VAL B 1 576 ? 12.516 -13.992 3.92 1 98.06 576 VAL B CA 1
ATOM 9846 C C . VAL B 1 576 ? 12.336 -14.914 5.125 1 98.06 576 VAL B C 1
ATOM 9848 O O . VAL B 1 576 ? 11.969 -16.078 4.969 1 98.06 576 VAL B O 1
ATOM 9851 N N . ASP B 1 577 ? 12.508 -14.336 6.297 1 97.31 577 ASP B N 1
ATOM 9852 C CA . ASP B 1 577 ? 12.336 -15.109 7.523 1 97.31 577 ASP B CA 1
ATOM 9853 C C . ASP B 1 577 ? 10.93 -15.68 7.629 1 97.31 577 ASP B C 1
ATOM 9855 O O . ASP B 1 577 ? 10.742 -16.844 8 1 97.31 577 ASP B O 1
ATOM 9859 N N . LYS B 1 578 ? 10.016 -14.867 7.289 1 97.19 578 LYS B N 1
ATOM 9860 C CA . LYS B 1 578 ? 8.617 -15.281 7.402 1 97.19 578 LYS B CA 1
ATOM 9861 C C . LYS B 1 578 ? 8.305 -16.422 6.434 1 97.19 578 LYS B C 1
ATOM 9863 O O . LYS B 1 578 ? 7.688 -17.422 6.816 1 97.19 578 LYS B O 1
ATOM 9868 N N . ILE B 1 579 ? 8.711 -16.328 5.184 1 98.31 579 ILE B N 1
ATOM 9869 C CA . ILE B 1 579 ? 8.414 -17.344 4.188 1 98.31 579 ILE B CA 1
ATOM 9870 C C . ILE B 1 579 ? 9.125 -18.641 4.555 1 98.31 579 ILE B C 1
ATOM 9872 O O . ILE B 1 579 ? 8.539 -19.734 4.473 1 98.31 579 ILE B O 1
ATOM 9876 N N . VAL B 1 580 ? 10.391 -18.516 4.992 1 98.31 580 VAL B N 1
ATOM 9877 C CA . VAL B 1 580 ? 11.164 -19.703 5.336 1 98.31 580 VAL B CA 1
ATOM 9878 C C . VAL B 1 580 ? 10.547 -20.391 6.555 1 98.31 580 VAL B C 1
ATOM 9880 O O . VAL B 1 580 ? 10.617 -21.625 6.691 1 98.31 580 VAL B O 1
ATOM 9883 N N . SER B 1 581 ? 9.859 -19.625 7.379 1 97.69 581 SER B N 1
ATOM 9884 C CA . SER B 1 581 ? 9.227 -20.188 8.562 1 97.69 581 SER B CA 1
ATOM 9885 C C . SER B 1 581 ? 8.117 -21.172 8.18 1 97.69 581 SER B C 1
ATOM 9887 O O . SER B 1 581 ? 7.781 -22.062 8.953 1 97.69 581 SER B O 1
ATOM 9889 N N . PHE B 1 582 ? 7.555 -21.078 6.977 1 97.81 582 PHE B N 1
ATOM 9890 C CA . PHE B 1 582 ? 6.484 -21.969 6.523 1 97.81 582 PHE B CA 1
ATOM 9891 C C . PHE B 1 582 ? 7.004 -23.375 6.316 1 97.81 582 PHE B C 1
ATOM 9893 O O . PHE B 1 582 ? 6.223 -24.328 6.285 1 97.81 582 PHE B O 1
ATOM 9900 N N . ILE B 1 583 ? 8.359 -23.531 6.152 1 97.19 583 ILE B N 1
ATOM 9901 C CA . ILE B 1 583 ? 8.883 -24.875 5.875 1 97.19 583 ILE B CA 1
ATOM 9902 C C . ILE B 1 583 ? 9.82 -25.297 7.004 1 97.19 583 ILE B C 1
ATOM 9904 O O . ILE B 1 583 ? 10.617 -26.219 6.84 1 97.19 583 ILE B O 1
ATOM 9908 N N . HIS B 1 584 ? 9.758 -24.656 8.117 1 95.5 584 HIS B N 1
ATOM 9909 C CA . HIS B 1 584 ? 10.625 -24.969 9.25 1 95.5 584 HIS B CA 1
ATOM 9910 C C . HIS B 1 584 ? 10.438 -26.406 9.711 1 95.5 584 HIS B C 1
ATOM 9912 O O . HIS B 1 584 ? 11.375 -27.031 10.219 1 95.5 584 HIS B O 1
ATOM 9918 N N . TYR B 1 585 ? 9.227 -26.891 9.586 1 93.75 585 TYR B N 1
ATOM 9919 C CA . TYR B 1 585 ? 8.914 -28.25 10.047 1 93.75 585 TYR B CA 1
ATOM 9920 C C . TYR B 1 585 ? 9.742 -29.281 9.297 1 93.75 585 TYR B C 1
ATOM 9922 O O . TYR B 1 585 ? 9.945 -30.391 9.781 1 93.75 585 TYR B O 1
ATOM 9930 N N . LEU B 1 586 ? 10.305 -28.984 8.141 1 95 586 LEU B N 1
ATOM 9931 C CA . LEU B 1 586 ? 11.062 -29.922 7.309 1 95 586 LEU B CA 1
ATOM 9932 C C . LEU B 1 586 ? 12.359 -30.328 8 1 95 586 LEU B C 1
ATOM 9934 O O . LEU B 1 586 ? 12.984 -31.328 7.621 1 95 586 LEU B O 1
ATOM 9938 N N . HIS B 1 587 ? 12.758 -29.5 8.977 1 93.44 587 HIS B N 1
ATOM 9939 C CA . HIS B 1 587 ? 13.922 -29.891 9.766 1 93.44 587 HIS B CA 1
ATOM 9940 C C . HIS B 1 587 ? 13.727 -31.281 10.359 1 93.44 587 HIS B C 1
ATOM 9942 O O . HIS B 1 587 ? 14.695 -32.031 10.539 1 93.44 587 HIS B O 1
ATOM 9948 N N . ASN B 1 588 ? 12.516 -31.578 10.523 1 91.06 588 ASN B N 1
ATOM 9949 C CA . ASN B 1 588 ? 12.203 -32.844 11.203 1 91.06 588 ASN B CA 1
ATOM 9950 C C . ASN B 1 588 ? 11.82 -33.938 10.203 1 91.06 588 ASN B C 1
ATOM 9952 O O . ASN B 1 588 ? 11.406 -35.031 10.609 1 91.06 588 ASN B O 1
ATOM 9956 N N . PHE B 1 589 ? 11.898 -33.656 8.953 1 91 589 PHE B N 1
ATOM 9957 C CA . PHE B 1 589 ? 11.539 -34.625 7.922 1 91 589 PHE B CA 1
ATOM 9958 C C . PHE B 1 589 ? 12.781 -35.188 7.238 1 91 589 PHE B C 1
ATOM 9960 O O . PHE B 1 589 ? 13.727 -34.438 6.977 1 91 589 PHE B O 1
ATOM 9967 N N . SER B 1 590 ? 12.805 -36.469 6.949 1 86.19 590 SER B N 1
ATOM 9968 C CA . SER B 1 590 ? 13.914 -37.062 6.23 1 86.19 590 SER B CA 1
ATOM 9969 C C . SER B 1 590 ? 13.516 -37.438 4.801 1 86.19 590 SER B C 1
ATOM 9971 O O . SER B 1 590 ? 14.383 -37.562 3.93 1 86.19 590 SER B O 1
ATOM 9973 N N . ASP B 1 591 ? 12.211 -37.562 4.68 1 87 591 ASP B N 1
ATOM 9974 C CA . ASP B 1 591 ? 11.688 -38.031 3.393 1 87 591 ASP B CA 1
ATOM 9975 C C . ASP B 1 591 ? 10.391 -37.312 3.041 1 87 591 ASP B C 1
ATOM 9977 O O . ASP B 1 591 ? 9.609 -36.938 3.928 1 87 591 ASP B O 1
ATOM 9981 N N . VAL B 1 592 ? 10.188 -37.156 1.753 1 90.19 592 VAL B N 1
ATOM 9982 C CA . VAL B 1 592 ? 9.023 -36.406 1.273 1 90.19 592 VAL B CA 1
ATOM 9983 C C . VAL B 1 592 ? 7.754 -37.219 1.543 1 90.19 592 VAL B C 1
ATOM 9985 O O . VAL B 1 592 ? 6.66 -36.656 1.638 1 90.19 592 VAL B O 1
ATOM 9988 N N . GLN B 1 593 ? 7.887 -38.5 1.745 1 86.19 593 GLN B N 1
ATOM 9989 C CA . GLN B 1 593 ? 6.75 -39.406 1.942 1 86.19 593 GLN B CA 1
ATOM 9990 C C . GLN B 1 593 ? 6.109 -39.188 3.311 1 86.19 593 GLN B C 1
ATOM 9992 O O . GLN B 1 593 ? 5.016 -39.688 3.574 1 86.19 593 GLN B O 1
ATOM 9997 N N . GLN B 1 594 ? 6.77 -38.375 4.098 1 85.62 594 GLN B N 1
ATOM 9998 C CA . GLN B 1 594 ? 6.195 -38.031 5.398 1 85.62 594 GLN B CA 1
ATOM 9999 C C . GLN B 1 594 ? 5.043 -37.031 5.246 1 85.62 594 GLN B C 1
ATOM 10001 O O . GLN B 1 594 ? 4.27 -36.844 6.184 1 85.62 594 GLN B O 1
ATOM 10006 N N . HIS B 1 595 ? 4.91 -36.469 4.047 1 89.94 595 HIS B N 1
ATOM 10007 C CA . HIS B 1 595 ? 3.719 -35.719 3.705 1 89.94 595 HIS B CA 1
ATOM 10008 C C . HIS B 1 595 ? 2.578 -36.625 3.271 1 89.94 595 HIS B C 1
ATOM 10010 O O . HIS B 1 595 ? 2.811 -37.656 2.623 1 89.94 595 HIS B O 1
ATOM 10016 N N . ALA B 1 596 ? 1.384 -36.281 3.684 1 84.5 596 ALA B N 1
ATOM 10017 C CA . ALA B 1 596 ? 0.238 -37.031 3.191 1 84.5 596 ALA B CA 1
ATOM 10018 C C . ALA B 1 596 ? 0.148 -36.969 1.669 1 84.5 596 ALA B C 1
ATOM 10020 O O . ALA B 1 596 ? -0.199 -37.969 1.017 1 84.5 596 ALA B O 1
ATOM 10021 N N . SER B 1 597 ? 0.375 -35.875 1.09 1 87.44 597 SER B N 1
ATOM 10022 C CA . SER B 1 597 ? 0.492 -35.688 -0.349 1 87.44 597 SER B CA 1
ATOM 10023 C C . SER B 1 597 ? 1.711 -34.812 -0.686 1 87.44 597 SER B C 1
ATOM 10025 O O . SER B 1 597 ? 1.679 -33.594 -0.543 1 87.44 597 SER B O 1
ATOM 10027 N N . PRO B 1 598 ? 2.717 -35.5 -1.146 1 90.12 598 PRO B N 1
ATOM 10028 C CA . PRO B 1 598 ? 3.957 -34.781 -1.436 1 90.12 598 PRO B CA 1
ATOM 10029 C C . PRO B 1 598 ? 3.775 -33.688 -2.504 1 90.12 598 PRO B C 1
ATOM 10031 O O . PRO B 1 598 ? 4.57 -32.75 -2.576 1 90.12 598 PRO B O 1
ATOM 10034 N N . PHE B 1 599 ? 2.719 -33.781 -3.363 1 91.69 599 PHE B N 1
ATOM 10035 C CA . PHE B 1 599 ? 2.52 -32.906 -4.492 1 91.69 599 PHE B CA 1
ATOM 10036 C C . PHE B 1 599 ? 2.189 -31.484 -4.016 1 91.69 599 PHE B C 1
ATOM 10038 O O . PHE B 1 599 ? 2.316 -30.516 -4.77 1 91.69 599 PHE B O 1
ATOM 10045 N N . LEU B 1 600 ? 1.775 -31.359 -2.738 1 93.69 600 LEU B N 1
ATOM 10046 C CA . LEU B 1 600 ? 1.408 -30.062 -2.188 1 93.69 600 LEU B CA 1
ATOM 10047 C C . LEU B 1 600 ? 2.617 -29.125 -2.129 1 93.69 600 LEU B C 1
ATOM 10049 O O . LEU B 1 600 ? 2.475 -27.906 -2.229 1 93.69 600 LEU B O 1
ATOM 10053 N N . LEU B 1 601 ? 3.826 -29.703 -2.025 1 93.75 601 LEU B N 1
ATOM 10054 C CA . LEU B 1 601 ? 5.066 -28.938 -1.938 1 93.75 601 LEU B CA 1
ATOM 10055 C C . LEU B 1 601 ? 5.348 -28.203 -3.246 1 93.75 601 LEU B C 1
ATOM 10057 O O . LEU B 1 601 ? 6.051 -27.203 -3.256 1 93.75 601 LEU B O 1
ATOM 10061 N N . LEU B 1 602 ? 4.766 -28.703 -4.332 1 92.31 602 LEU B N 1
ATOM 10062 C CA . LEU B 1 602 ? 5.027 -28.141 -5.648 1 92.31 602 LEU B CA 1
ATOM 10063 C C . LEU B 1 602 ? 4.445 -26.734 -5.758 1 92.31 602 LEU B C 1
ATOM 10065 O O . LEU B 1 602 ? 4.914 -25.922 -6.562 1 92.31 602 LEU B O 1
ATOM 10069 N N . MET B 1 603 ? 3.508 -26.375 -4.949 1 94.12 603 MET B N 1
ATOM 10070 C CA . MET B 1 603 ? 2.756 -25.125 -5.066 1 94.12 603 MET B CA 1
ATOM 10071 C C . MET B 1 603 ? 3.605 -23.938 -4.641 1 94.12 603 MET B C 1
ATOM 10073 O O . MET B 1 603 ? 3.307 -22.797 -5 1 94.12 603 MET B O 1
ATOM 10077 N N . ILE B 1 604 ? 4.648 -24.141 -3.865 1 96 604 ILE B N 1
ATOM 10078 C CA . ILE B 1 604 ? 5.387 -22.984 -3.357 1 96 604 ILE B CA 1
ATOM 10079 C C . ILE B 1 604 ? 6.816 -23.016 -3.891 1 96 604 ILE B C 1
ATOM 10081 O O . ILE B 1 604 ? 7.73 -22.484 -3.262 1 96 604 ILE B O 1
ATOM 10085 N N . GLN B 1 605 ? 7.043 -23.656 -5.031 1 94 605 GLN B N 1
ATOM 10086 C CA . GLN B 1 605 ? 8.375 -23.734 -5.621 1 94 605 GLN B CA 1
ATOM 10087 C C . GLN B 1 605 ? 8.883 -22.359 -6.027 1 94 605 GLN B C 1
ATOM 10089 O O . GLN B 1 605 ? 9.977 -21.953 -5.629 1 94 605 GLN B O 1
ATOM 10094 N N . TRP B 1 606 ? 8.094 -21.672 -6.77 1 93.94 606 TRP B N 1
ATOM 10095 C CA . TRP B 1 606 ? 8.531 -20.359 -7.25 1 93.94 606 TRP B CA 1
ATOM 10096 C C . TRP B 1 606 ? 8.75 -19.391 -6.086 1 93.94 606 TRP B C 1
ATOM 10098 O O . TRP B 1 606 ? 9.766 -18.703 -6.027 1 93.94 606 TRP B O 1
ATOM 10108 N N . PRO B 1 607 ? 7.758 -19.297 -5.148 1 97 607 PRO B N 1
ATOM 10109 C CA . PRO B 1 607 ? 7.969 -18.406 -4.008 1 97 607 PRO B CA 1
ATOM 10110 C C . PRO B 1 607 ? 9.273 -18.688 -3.266 1 97 607 PRO B C 1
ATOM 10112 O O . PRO B 1 607 ? 10 -17.766 -2.914 1 97 607 PRO B O 1
ATOM 10115 N N . LEU B 1 608 ? 9.586 -19.953 -3.084 1 97.38 608 LEU B N 1
ATOM 10116 C CA . LEU B 1 608 ? 10.766 -20.297 -2.295 1 97.38 608 LEU B CA 1
ATOM 10117 C C . LEU B 1 608 ? 12.039 -20.078 -3.096 1 97.38 608 LEU B C 1
ATOM 10119 O O . LEU B 1 608 ? 13.102 -19.812 -2.523 1 97.38 608 LEU B O 1
ATOM 10123 N N . LEU B 1 609 ? 11.945 -20.188 -4.391 1 94.88 609 LEU B N 1
ATOM 10124 C CA . LEU B 1 609 ? 13.102 -19.844 -5.211 1 94.88 609 LEU B CA 1
ATOM 10125 C C . LEU B 1 609 ? 13.438 -18.359 -5.066 1 94.88 609 LEU B C 1
ATOM 10127 O O . LEU B 1 609 ? 14.594 -18.016 -4.797 1 94.88 609 LEU B O 1
ATOM 10131 N N . ILE B 1 610 ? 12.43 -17.469 -5.203 1 94.94 610 ILE B N 1
ATOM 10132 C CA . ILE B 1 610 ? 12.625 -16.031 -5.09 1 94.94 610 ILE B CA 1
ATOM 10133 C C . ILE B 1 610 ? 13.156 -15.688 -3.701 1 94.94 610 ILE B C 1
ATOM 10135 O O . ILE B 1 610 ? 14.07 -14.867 -3.562 1 94.94 610 ILE B O 1
ATOM 10139 N N . THR B 1 611 ? 12.555 -16.328 -2.746 1 97.12 611 THR B N 1
ATOM 10140 C CA . THR B 1 611 ? 12.992 -16.141 -1.368 1 97.12 611 THR B CA 1
ATOM 10141 C C . THR B 1 611 ? 14.453 -16.562 -1.2 1 97.12 611 THR B C 1
ATOM 10143 O O . THR B 1 611 ? 15.242 -15.859 -0.581 1 97.12 611 THR B O 1
ATOM 10146 N N . GLY B 1 612 ? 14.789 -17.703 -1.769 1 97.19 612 GLY B N 1
ATOM 10147 C CA . GLY B 1 612 ? 16.141 -18.234 -1.66 1 97.19 612 GLY B CA 1
ATOM 10148 C C . GLY B 1 612 ? 17.188 -17.344 -2.291 1 97.19 612 GLY B C 1
ATOM 10149 O O . GLY B 1 612 ? 18.312 -17.266 -1.808 1 97.19 612 GLY B O 1
ATOM 10150 N N . LEU B 1 613 ? 16.844 -16.703 -3.307 1 94.56 613 LEU B N 1
ATOM 10151 C CA . LEU B 1 613 ? 17.781 -15.812 -3.992 1 94.56 613 LEU B CA 1
ATOM 10152 C C . LEU B 1 613 ? 18.141 -14.625 -3.111 1 94.56 613 LEU B C 1
ATOM 10154 O O . LEU B 1 613 ? 19.172 -13.969 -3.342 1 94.56 613 LEU B O 1
ATOM 10158 N N . GLN B 1 614 ? 17.266 -14.352 -2.123 1 96.25 614 GLN B N 1
ATOM 10159 C CA . GLN B 1 614 ? 17.516 -13.211 -1.247 1 96.25 614 GLN B CA 1
ATOM 10160 C C . GLN B 1 614 ? 17.922 -13.664 0.152 1 96.25 614 GLN B C 1
ATOM 10162 O O . GLN B 1 614 ? 17.938 -12.867 1.089 1 96.25 614 GLN B O 1
ATOM 10167 N N . THR B 1 615 ? 18.172 -14.953 0.292 1 97.44 615 THR B N 1
ATOM 10168 C CA . THR B 1 615 ? 18.531 -15.508 1.59 1 97.44 615 THR B CA 1
ATOM 10169 C C . THR B 1 615 ? 20.047 -15.383 1.82 1 97.44 615 THR B C 1
ATOM 10171 O O . THR B 1 615 ? 20.844 -15.805 0.979 1 97.44 615 THR B O 1
ATOM 10174 N N . VAL B 1 616 ? 20.406 -14.883 2.996 1 95.44 616 VAL B N 1
ATOM 10175 C CA . VAL B 1 616 ? 21.812 -14.672 3.314 1 95.44 616 VAL B CA 1
ATOM 10176 C C . VAL B 1 616 ? 22.25 -15.648 4.402 1 95.44 616 VAL B C 1
ATOM 10178 O O . VAL B 1 616 ? 23.375 -16.141 4.379 1 95.44 616 VAL B O 1
ATOM 10181 N N . ARG B 1 617 ? 21.438 -15.992 5.305 1 95.88 617 ARG B N 1
ATOM 10182 C CA . ARG B 1 617 ? 21.781 -16.844 6.434 1 95.88 617 ARG B CA 1
ATOM 10183 C C . ARG B 1 617 ? 21.969 -18.297 5.984 1 95.88 617 ARG B C 1
ATOM 10185 O O . ARG B 1 617 ? 21.109 -18.859 5.301 1 95.88 617 ARG B O 1
ATOM 10192 N N . GLU B 1 618 ? 22.953 -18.922 6.43 1 96.06 618 GLU B N 1
ATOM 10193 C CA . GLU B 1 618 ? 23.344 -20.266 6 1 96.06 618 GLU B CA 1
ATOM 10194 C C . GLU B 1 618 ? 22.312 -21.297 6.453 1 96.06 618 GLU B C 1
ATOM 10196 O O . GLU B 1 618 ? 22.016 -22.25 5.727 1 96.06 618 GLU B O 1
ATOM 10201 N N . GLU B 1 619 ? 21.797 -21.125 7.598 1 96.62 619 GLU B N 1
ATOM 10202 C CA . GLU B 1 619 ? 20.812 -22.078 8.109 1 96.62 619 GLU B CA 1
ATOM 10203 C C . GLU B 1 619 ? 19.578 -22.141 7.211 1 96.62 619 GLU B C 1
ATOM 10205 O O . GLU B 1 619 ? 19.047 -23.219 6.965 1 96.62 619 GLU B O 1
ATOM 10210 N N . GLN B 1 620 ? 19.219 -21.016 6.777 1 97.81 620 GLN B N 1
ATOM 10211 C CA . GLN B 1 620 ? 18.062 -20.938 5.891 1 97.81 620 GLN B CA 1
ATOM 10212 C C . GLN B 1 620 ? 18.391 -21.5 4.508 1 97.81 620 GLN B C 1
ATOM 10214 O O . GLN B 1 620 ? 17.547 -22.125 3.867 1 97.81 620 GLN B O 1
ATOM 10219 N N . GLN B 1 621 ? 19.625 -21.281 4.059 1 97.69 621 GLN B N 1
ATOM 10220 C CA . GLN B 1 621 ? 20.062 -21.828 2.777 1 97.69 621 GLN B CA 1
ATOM 10221 C C . GLN B 1 621 ? 20 -23.359 2.781 1 97.69 621 GLN B C 1
ATOM 10223 O O . GLN B 1 621 ? 19.516 -23.969 1.823 1 97.69 621 GLN B O 1
ATOM 10228 N N . TRP B 1 622 ? 20.359 -23.875 3.885 1 97.19 622 TRP B N 1
ATOM 10229 C CA . TRP B 1 622 ? 20.344 -25.328 4.008 1 97.19 622 TRP B CA 1
ATOM 10230 C C . TRP B 1 622 ? 18.922 -25.859 3.973 1 97.19 622 TRP B C 1
ATOM 10232 O O . TRP B 1 622 ? 18.641 -26.891 3.344 1 97.19 622 TRP B O 1
ATOM 10242 N N . LEU B 1 623 ? 18.078 -25.219 4.645 1 97.81 623 LEU B N 1
ATOM 10243 C CA . LEU B 1 623 ? 16.672 -25.641 4.684 1 97.81 623 LEU B CA 1
ATOM 10244 C C . LEU B 1 623 ? 16.031 -25.547 3.303 1 97.81 623 LEU B C 1
ATOM 10246 O O . LEU B 1 623 ? 15.242 -26.406 2.918 1 97.81 623 LEU B O 1
ATOM 10250 N N . LEU B 1 624 ? 16.359 -24.531 2.568 1 98 624 LEU B N 1
ATOM 10251 C CA . LEU B 1 624 ? 15.852 -24.344 1.215 1 98 624 LEU B CA 1
ATOM 10252 C C . LEU B 1 624 ? 16.359 -25.453 0.291 1 98 624 LEU B C 1
ATOM 10254 O O . LEU B 1 624 ? 15.609 -25.984 -0.528 1 98 624 LEU B O 1
ATOM 10258 N N . LEU B 1 625 ? 17.625 -25.812 0.444 1 97 625 LEU B N 1
ATOM 10259 C CA . LEU B 1 625 ? 18.172 -26.906 -0.345 1 97 625 LEU B CA 1
ATOM 10260 C C . LEU B 1 625 ? 17.484 -28.219 -0.009 1 97 625 LEU B C 1
ATOM 10262 O O . LEU B 1 625 ? 17.219 -29.031 -0.898 1 97 625 LEU B O 1
ATOM 10266 N N . LYS B 1 626 ? 17.188 -28.375 1.234 1 96.62 626 LYS B N 1
ATOM 10267 C CA . LYS B 1 626 ? 16.453 -29.578 1.648 1 96.62 626 LYS B CA 1
ATOM 10268 C C . LYS B 1 626 ? 15.07 -29.609 1.01 1 96.62 626 LYS B C 1
ATOM 10270 O O . LYS B 1 626 ? 14.625 -30.672 0.553 1 96.62 626 LYS B O 1
ATOM 10275 N N . TYR B 1 627 ? 14.398 -28.5 0.998 1 97.06 627 TYR B N 1
ATOM 10276 C CA . TYR B 1 627 ? 13.086 -28.391 0.365 1 97.06 627 TYR B CA 1
ATOM 10277 C C . TYR B 1 627 ? 13.156 -28.797 -1.102 1 97.06 627 TYR B C 1
ATOM 10279 O O . TYR B 1 627 ? 12.359 -29.625 -1.562 1 97.06 627 TYR B O 1
ATOM 10287 N N . PHE B 1 628 ? 14.086 -28.25 -1.854 1 95.12 628 PHE B N 1
ATOM 10288 C CA . PHE B 1 628 ? 14.172 -28.516 -3.285 1 95.12 628 PHE B CA 1
ATOM 10289 C C . PHE B 1 628 ? 14.625 -29.938 -3.545 1 95.12 628 PHE B C 1
ATOM 10291 O O . PHE B 1 628 ? 14.266 -30.547 -4.562 1 95.12 628 PHE B O 1
ATOM 10298 N N . ALA B 1 629 ? 15.391 -30.5 -2.615 1 94.06 629 ALA B N 1
ATOM 10299 C CA . ALA B 1 629 ? 15.719 -31.922 -2.723 1 94.06 629 ALA B CA 1
ATOM 10300 C C . ALA B 1 629 ? 14.469 -32.781 -2.619 1 94.06 629 ALA B C 1
ATOM 10302 O O . ALA B 1 629 ? 14.328 -33.781 -3.355 1 94.06 629 ALA B O 1
ATOM 10303 N N . MET B 1 630 ? 13.609 -32.438 -1.739 1 93.12 630 MET B N 1
ATOM 10304 C CA . MET B 1 630 ? 12.359 -33.156 -1.568 1 93.12 630 MET B CA 1
ATOM 10305 C C . MET B 1 630 ? 11.469 -33.031 -2.797 1 93.12 630 MET B C 1
ATOM 10307 O O . MET B 1 630 ? 10.82 -33.969 -3.225 1 93.12 630 MET B O 1
ATOM 10311 N N . VAL B 1 631 ? 11.422 -31.844 -3.348 1 91.81 631 VAL B N 1
ATOM 10312 C CA . VAL B 1 631 ? 10.648 -31.594 -4.562 1 91.81 631 VAL B CA 1
ATOM 10313 C C . VAL B 1 631 ? 11.227 -32.406 -5.715 1 91.81 631 VAL B C 1
ATOM 10315 O O . VAL B 1 631 ? 10.484 -32.938 -6.555 1 91.81 631 VAL B O 1
ATOM 10318 N N . GLY B 1 632 ? 12.547 -32.562 -5.742 1 87 632 GLY B N 1
ATOM 10319 C CA . GLY B 1 632 ? 13.211 -33.375 -6.738 1 87 632 GLY B CA 1
ATOM 10320 C C . GLY B 1 632 ? 12.812 -34.844 -6.648 1 87 632 GLY B C 1
ATOM 10321 O O . GLY B 1 632 ? 12.695 -35.531 -7.672 1 87 632 GLY B O 1
ATOM 10322 N N . GLN B 1 633 ? 12.5 -35.25 -5.473 1 84.94 633 GLN B N 1
ATOM 10323 C CA . GLN B 1 633 ? 12.102 -36.656 -5.246 1 84.94 633 GLN B CA 1
ATOM 10324 C C . GLN B 1 633 ? 10.719 -36.938 -5.832 1 84.94 633 GLN B C 1
ATOM 10326 O O . GLN B 1 633 ? 10.398 -38.062 -6.156 1 84.94 633 GLN B O 1
ATOM 10331 N N . ILE B 1 634 ? 9.977 -35.906 -5.945 1 83.62 634 ILE B N 1
ATOM 10332 C CA . ILE B 1 634 ? 8.625 -36.031 -6.492 1 83.62 634 ILE B CA 1
ATOM 10333 C C . ILE B 1 634 ? 8.695 -36.125 -8.016 1 83.62 634 ILE B C 1
ATOM 10335 O O . ILE B 1 634 ? 7.754 -36.625 -8.648 1 83.62 634 ILE B O 1
ATOM 10339 N N . GLY B 1 635 ? 9.844 -35.719 -8.602 1 74.38 635 GLY B N 1
ATOM 10340 C CA . GLY B 1 635 ? 10.016 -35.844 -10.039 1 74.38 635 GLY B CA 1
ATOM 10341 C C . GLY B 1 635 ? 9.969 -34.5 -10.742 1 74.38 635 GLY B C 1
ATOM 10342 O O . GLY B 1 635 ? 9.844 -34.406 -11.961 1 74.38 635 GLY B O 1
ATOM 10343 N N . ALA B 1 636 ? 9.984 -33.469 -9.984 1 76.12 636 ALA B N 1
ATOM 10344 C CA . ALA B 1 636 ? 9.984 -32.156 -10.602 1 76.12 636 ALA B CA 1
ATOM 10345 C C . ALA B 1 636 ? 11.375 -31.797 -11.109 1 76.12 636 ALA B C 1
ATOM 10347 O O . ALA B 1 636 ? 12.289 -31.531 -10.32 1 76.12 636 ALA B O 1
ATOM 10348 N N . ALA B 1 637 ? 11.562 -31.734 -12.406 1 72.56 637 ALA B N 1
ATOM 10349 C CA . ALA B 1 637 ? 12.859 -31.438 -13.008 1 72.56 637 ALA B CA 1
ATOM 10350 C C . ALA B 1 637 ? 13.289 -30 -12.695 1 72.56 637 ALA B C 1
ATOM 10352 O O . ALA B 1 637 ? 14.484 -29.688 -12.711 1 72.56 637 ALA B O 1
ATOM 10353 N N . THR B 1 638 ? 12.375 -29.172 -12.375 1 79.81 638 THR B N 1
ATOM 10354 C CA . THR B 1 638 ? 12.664 -27.766 -12.117 1 79.81 638 THR B CA 1
ATOM 10355 C C . THR B 1 638 ? 13.414 -27.609 -10.797 1 79.81 638 THR B C 1
ATOM 10357 O O . THR B 1 638 ? 14.062 -26.594 -10.57 1 79.81 638 THR B O 1
ATOM 10360 N N . ALA B 1 639 ? 13.336 -28.531 -9.914 1 85.81 639 ALA B N 1
ATOM 10361 C CA . ALA B 1 639 ? 14.008 -28.453 -8.617 1 85.81 639 ALA B CA 1
ATOM 10362 C C . ALA B 1 639 ? 15.523 -28.344 -8.797 1 85.81 639 ALA B C 1
ATOM 10364 O O . ALA B 1 639 ? 16.172 -27.547 -8.109 1 85.81 639 ALA B O 1
ATOM 10365 N N . ASN B 1 640 ? 16.031 -29.094 -9.727 1 84.12 640 ASN B N 1
ATOM 10366 C CA . ASN B 1 640 ? 17.469 -29.062 -9.969 1 84.12 640 ASN B CA 1
ATOM 10367 C C . ASN B 1 640 ? 17.906 -27.719 -10.531 1 84.12 640 ASN B C 1
ATOM 10369 O O . ASN B 1 640 ? 18.984 -27.203 -10.172 1 84.12 640 ASN B O 1
ATOM 10373 N N . VAL B 1 641 ? 17.109 -27.266 -11.383 1 83.75 641 VAL B N 1
ATOM 10374 C CA . VAL B 1 641 ? 17.406 -25.953 -11.953 1 83.75 641 VAL B CA 1
ATOM 10375 C C . VAL B 1 641 ? 17.406 -24.891 -10.852 1 83.75 641 VAL B C 1
ATOM 10377 O O . VAL B 1 641 ? 18.297 -24.047 -10.797 1 83.75 641 VAL B O 1
ATOM 10380 N N . SER B 1 642 ? 16.438 -24.938 -9.977 1 89.69 642 SER B N 1
ATOM 10381 C CA . SER B 1 642 ? 16.328 -23.984 -8.875 1 89.69 642 SER B CA 1
ATOM 10382 C C . SER B 1 642 ? 17.547 -24.078 -7.957 1 89.69 642 SER B C 1
ATOM 10384 O O . SER B 1 642 ? 18.094 -23.047 -7.547 1 89.69 642 SER B O 1
ATOM 10386 N N . VAL B 1 643 ? 18 -25.281 -7.676 1 92.62 643 VAL B N 1
ATOM 10387 C CA . VAL B 1 643 ? 19.141 -25.484 -6.789 1 92.62 643 VAL B CA 1
ATOM 10388 C C . VAL B 1 643 ? 20.391 -24.875 -7.414 1 92.62 643 VAL B C 1
ATOM 10390 O O . VAL B 1 643 ? 21.188 -24.219 -6.727 1 92.62 643 VAL B O 1
ATOM 10393 N N . LYS B 1 644 ? 20.531 -25.078 -8.672 1 88.88 644 LYS B N 1
ATOM 10394 C CA . LYS B 1 644 ? 21.672 -24.516 -9.367 1 88.88 644 LYS B CA 1
ATOM 10395 C C . LYS B 1 644 ? 21.656 -23 -9.32 1 88.88 644 LYS B C 1
ATOM 10397 O O . LYS B 1 644 ? 22.688 -22.359 -9.102 1 88.88 644 LYS B O 1
ATOM 10402 N N . MET B 1 645 ? 20.5 -22.438 -9.492 1 88.62 645 MET B N 1
ATOM 10403 C CA . MET B 1 645 ? 20.344 -20.984 -9.438 1 88.62 645 MET B CA 1
ATOM 10404 C C . MET B 1 645 ? 20.703 -20.453 -8.055 1 88.62 645 MET B C 1
ATOM 10406 O O . MET B 1 645 ? 21.406 -19.453 -7.926 1 88.62 645 MET B O 1
ATOM 10410 N N . LEU B 1 646 ? 20.25 -21.094 -7.078 1 93.44 646 LEU B N 1
ATOM 10411 C CA . LEU B 1 646 ? 20.469 -20.672 -5.699 1 93.44 646 LEU B CA 1
ATOM 10412 C C . LEU B 1 646 ? 21.953 -20.734 -5.348 1 93.44 646 LEU B C 1
ATOM 10414 O O . LEU B 1 646 ? 22.516 -19.766 -4.812 1 93.44 646 LEU B O 1
ATOM 10418 N N . LYS B 1 647 ? 22.578 -21.812 -5.672 1 93.31 647 LYS B N 1
ATOM 10419 C CA . LYS B 1 647 ? 23.984 -22 -5.352 1 93.31 647 LYS B CA 1
ATOM 10420 C C . LYS B 1 647 ? 24.844 -20.953 -6.07 1 93.31 647 LYS B C 1
ATOM 10422 O O . LYS B 1 647 ? 25.797 -20.438 -5.496 1 93.31 647 LYS B O 1
ATOM 10427 N N . LYS B 1 648 ? 24.5 -20.719 -7.25 1 90.38 648 LYS B N 1
ATOM 10428 C CA . LYS B 1 648 ? 25.234 -19.688 -8 1 90.38 648 LYS B CA 1
ATOM 10429 C C . LYS B 1 648 ? 25.078 -18.328 -7.352 1 90.38 648 LYS B C 1
ATOM 10431 O O . LYS B 1 648 ? 26.062 -17.578 -7.234 1 90.38 648 LYS B O 1
ATOM 10436 N N . GLN B 1 649 ? 23.859 -18.016 -6.953 1 90.38 649 GLN B N 1
ATOM 10437 C CA . GLN B 1 649 ? 23.594 -16.734 -6.305 1 90.38 649 GLN B CA 1
ATOM 10438 C C . GLN B 1 649 ? 24.359 -16.609 -4.992 1 90.38 649 GLN B C 1
ATOM 10440 O O . GLN B 1 649 ? 24.922 -15.555 -4.699 1 90.38 649 GLN B O 1
ATOM 10445 N N . TRP B 1 650 ? 24.359 -17.625 -4.285 1 93.19 650 TRP B N 1
ATOM 10446 C CA . TRP B 1 650 ? 24.953 -17.594 -2.953 1 93.19 650 TRP B CA 1
ATOM 10447 C C . TRP B 1 650 ? 26.484 -17.547 -3.043 1 93.19 650 TRP B C 1
ATOM 10449 O O . TRP B 1 650 ? 27.141 -17.047 -2.137 1 93.19 650 TRP B O 1
ATOM 10459 N N . LYS B 1 651 ? 27.062 -18 -4.145 1 87.69 651 LYS B N 1
ATOM 10460 C CA . LYS B 1 651 ? 28.516 -17.953 -4.355 1 87.69 651 LYS B CA 1
ATOM 10461 C C . LYS B 1 651 ? 28.938 -16.625 -4.949 1 87.69 651 LYS B C 1
ATOM 10463 O O . LYS B 1 651 ? 30.141 -16.312 -4.996 1 87.69 651 LYS B O 1
ATOM 10468 N N . GLY B 1 652 ? 28 -15.633 -5.164 1 77.81 652 GLY B N 1
ATOM 10469 C CA . GLY B 1 652 ? 28.312 -14.305 -5.664 1 77.81 652 GLY B CA 1
ATOM 10470 C C . GLY B 1 652 ? 28.594 -14.281 -7.152 1 77.81 652 GLY B C 1
ATOM 10471 O O . GLY B 1 652 ? 29.203 -13.336 -7.656 1 77.81 652 GLY B O 1
ATOM 10472 N N . THR B 1 653 ? 28.422 -15.375 -7.895 1 60.41 653 THR B N 1
ATOM 10473 C CA . THR B 1 653 ? 28.75 -15.391 -9.32 1 60.41 653 THR B CA 1
ATOM 10474 C C . THR B 1 653 ? 27.578 -14.859 -10.141 1 60.41 653 THR B C 1
ATOM 10476 O O . THR B 1 653 ? 26.438 -15.312 -9.977 1 60.41 653 THR B O 1
ATOM 10479 N N . SER B 1 654 ? 27.438 -13.594 -10.398 1 54.91 654 SER B N 1
ATOM 10480 C CA . SER B 1 654 ? 26.359 -12.773 -10.945 1 54.91 654 SER B CA 1
ATOM 10481 C C . SER B 1 654 ? 25.781 -13.383 -12.219 1 54.91 654 SER B C 1
ATOM 10483 O O . SER B 1 654 ? 24.766 -12.914 -12.734 1 54.91 654 SER B O 1
ATOM 10485 N N . SER B 1 655 ? 26.562 -14.047 -13.117 1 46.53 655 SER B N 1
ATOM 10486 C CA . SER B 1 655 ? 26.188 -14.125 -14.523 1 46.53 655 SER B CA 1
ATOM 10487 C C . SER B 1 655 ? 25.031 -15.109 -14.734 1 46.53 655 SER B C 1
ATOM 10489 O O . SER B 1 655 ? 25.234 -16.219 -15.242 1 46.53 655 SER B O 1
ATOM 10491 N N . PHE B 1 656 ? 24.203 -15.148 -13.859 1 45.97 656 PHE B N 1
ATOM 10492 C CA . PHE B 1 656 ? 23.344 -16.266 -14.234 1 45.97 656 PHE B CA 1
ATOM 10493 C C . PHE B 1 656 ? 22.453 -15.883 -15.406 1 45.97 656 PHE B C 1
ATOM 10495 O O . PHE B 1 656 ? 21.703 -14.906 -15.336 1 45.97 656 PHE B O 1
ATOM 10502 N N . GLU B 1 657 ? 22.781 -16.266 -16.516 1 47.12 657 GLU B N 1
ATOM 10503 C CA . GLU B 1 657 ? 21.781 -16.344 -17.594 1 47.12 657 GLU B CA 1
ATOM 10504 C C . GLU B 1 657 ? 20.594 -17.203 -17.172 1 47.12 657 GLU B C 1
ATOM 10506 O O . GLU B 1 657 ? 20.719 -18.422 -17.047 1 47.12 657 GLU B O 1
ATOM 10511 N N . VAL B 1 658 ? 19.766 -16.766 -16.25 1 51.78 658 VAL B N 1
ATOM 10512 C CA . VAL B 1 658 ? 18.531 -17.5 -16.031 1 51.78 658 VAL B CA 1
ATOM 10513 C C . VAL B 1 658 ? 17.906 -17.891 -17.375 1 51.78 658 VAL B C 1
ATOM 10515 O O . VAL B 1 658 ? 17.625 -17.031 -18.203 1 51.78 658 VAL B O 1
ATOM 10518 N N . GLY B 1 659 ? 18.203 -18.984 -17.828 1 56.47 659 GLY B N 1
ATOM 10519 C CA . GLY B 1 659 ? 17.562 -19.469 -19.047 1 56.47 659 GLY B CA 1
ATOM 10520 C C . GLY B 1 659 ? 16.062 -19.266 -19.047 1 56.47 659 GLY B C 1
ATOM 10521 O O . GLY B 1 659 ? 15.531 -18.469 -18.266 1 56.47 659 GLY B O 1
ATOM 10522 N N . ASP B 1 660 ? 15.352 -19.656 -20.016 1 64.44 660 ASP B N 1
ATOM 10523 C CA . ASP B 1 660 ? 13.914 -19.609 -20.281 1 64.44 660 ASP B CA 1
ATOM 10524 C C . ASP B 1 660 ? 13.188 -20.734 -19.531 1 64.44 660 ASP B C 1
ATOM 10526 O O . ASP B 1 660 ? 12.164 -21.234 -20 1 64.44 660 ASP B O 1
ATOM 10530 N N . THR B 1 661 ? 13.672 -21.078 -18.266 1 69.5 661 THR B N 1
ATOM 10531 C CA . THR B 1 661 ? 13.039 -22.203 -17.594 1 69.5 661 THR B CA 1
ATOM 10532 C C . THR B 1 661 ? 11.836 -21.734 -16.766 1 69.5 661 THR B C 1
ATOM 10534 O O . THR B 1 661 ? 11.945 -20.797 -15.977 1 69.5 661 THR B O 1
ATOM 10537 N N . LEU B 1 662 ? 10.719 -22.438 -17.016 1 75.56 662 LEU B N 1
ATOM 10538 C CA . LEU B 1 662 ? 9.492 -22.188 -16.266 1 75.56 662 LEU B CA 1
ATOM 10539 C C . LEU B 1 662 ? 9.508 -22.938 -14.938 1 75.56 662 LEU B C 1
ATOM 10541 O O . LEU B 1 662 ? 9.672 -24.156 -14.906 1 75.56 662 LEU B O 1
ATOM 10545 N N . ILE B 1 663 ? 9.477 -22.188 -13.891 1 72.88 663 ILE B N 1
ATOM 10546 C CA . ILE B 1 663 ? 9.383 -22.812 -12.57 1 72.88 663 ILE B CA 1
ATOM 10547 C C . ILE B 1 663 ? 7.926 -23.125 -12.25 1 72.88 663 ILE B C 1
ATOM 10549 O O . ILE B 1 663 ? 7.176 -22.25 -11.828 1 72.88 663 ILE B O 1
ATOM 10553 N N . TYR B 1 664 ? 7.551 -24.312 -12.609 1 71.81 664 TYR B N 1
ATOM 10554 C CA . TYR B 1 664 ? 6.164 -24.75 -12.477 1 71.81 664 TYR B CA 1
ATOM 10555 C C . TYR B 1 664 ? 5.969 -25.562 -11.203 1 71.81 664 TYR B C 1
ATOM 10557 O O . TYR B 1 664 ? 6.727 -26.5 -10.922 1 71.81 664 TYR B O 1
#

pLDDT: mean 71.41, std 29.38, range [12.76, 98.44]

Organism: Candida orthopsilosis (strain 90-125) (NCBI:txid1136231)

Radius of gyration: 43.68 Å; Cα contacts (8 Å, |Δi|>4): 1482; chains: 2; bounding box: 102×152×108 Å

Solvent-accessible surface area (backbone atoms only — not comparable to full-atom values): 80757 Å² total; per-residue (Å²): 135,80,80,77,78,78,79,78,76,49,87,74,29,27,50,45,30,57,74,66,72,44,78,30,77,52,38,80,79,53,19,66,60,28,60,73,66,73,43,77,40,43,59,68,56,93,84,54,75,74,75,74,78,52,76,65,61,64,55,52,54,60,59,60,64,70,68,65,85,71,78,70,78,78,74,75,75,73,76,79,78,77,79,77,78,86,84,91,87,92,81,91,82,90,88,91,87,92,83,89,89,91,86,92,87,91,87,85,92,84,90,92,88,90,82,86,86,90,91,89,93,89,91,94,88,95,85,89,82,88,85,85,91,87,87,90,88,86,89,84,77,89,80,85,89,82,92,90,89,77,88,70,76,88,89,85,87,81,86,64,93,79,81,89,80,78,83,91,56,73,76,82,70,51,70,64,57,43,50,42,40,50,50,26,38,48,52,47,51,52,47,55,29,59,74,67,68,45,65,86,52,80,86,70,82,71,73,63,72,70,82,70,76,77,77,69,79,73,80,72,78,74,76,79,70,80,68,75,79,69,65,79,64,80,72,84,69,81,64,79,55,63,57,85,73,71,54,73,62,87,47,70,68,56,48,51,15,42,47,38,19,64,73,42,53,36,32,66,71,29,46,48,54,20,46,37,79,90,77,70,43,72,28,42,51,64,43,20,54,51,51,61,49,22,63,80,25,64,46,30,35,26,48,46,36,16,53,3,16,43,51,46,20,73,75,68,66,42,67,65,28,50,54,44,20,34,37,23,49,43,47,27,48,60,62,62,48,85,68,91,80,82,86,53,66,67,60,50,41,52,34,51,51,51,39,40,52,52,53,44,69,70,40,32,44,37,94,48,86,57,54,79,46,43,49,44,55,48,51,50,51,50,53,53,62,68,40,90,65,64,87,70,64,52,70,66,54,54,50,50,52,54,53,51,46,46,53,36,51,37,18,43,73,56,21,69,78,41,39,75,68,74,46,67,67,57,37,63,66,66,44,53,66,58,54,74,65,52,44,50,49,34,38,74,58,28,36,30,43,96,88,38,41,20,36,68,74,37,32,48,43,70,51,41,45,49,48,38,55,48,44,51,52,48,49,52,39,49,71,40,71,68,43,80,50,96,72,52,43,67,57,55,47,49,51,53,30,51,40,53,59,55,65,70,68,61,73,71,47,80,66,18,67,34,50,71,86,56,53,77,56,61,61,92,57,59,55,66,43,74,40,73,60,87,94,44,61,34,30,38,35,46,58,28,39,30,25,45,30,49,41,52,28,51,48,45,49,46,42,38,70,76,67,60,48,52,50,81,38,60,65,40,38,51,52,40,50,55,53,53,54,62,54,53,69,52,79,77,49,92,52,52,77,72,39,92,57,57,48,55,62,50,70,43,46,53,28,50,48,56,34,48,67,45,56,80,55,64,71,58,51,51,52,51,52,51,51,35,51,40,44,38,72,74,65,42,65,37,28,59,57,49,50,52,53,38,54,38,52,73,70,67,55,76,80,64,74,65,54,75,42,29,52,113,135,79,82,78,78,79,79,79,77,49,88,74,29,27,50,46,31,58,75,66,71,44,79,31,80,53,41,80,79,54,21,66,62,28,60,74,65,72,43,78,41,43,60,69,56,94,86,53,75,75,74,75,77,54,75,66,63,64,56,54,55,60,61,62,66,71,70,64,85,76,80,75,79,77,79,75,77,77,77,83,77,75,81,77,84,66,82,84,87,84,79,88,83,82,88,92,83,92,84,88,85,86,90,79,87,84,84,87,88,89,88,90,90,85,89,85,86,91,90,92,94,89,90,94,91,84,92,96,84,94,90,89,92,89,94,91,88,93,87,90,92,87,91,93,88,88,84,80,92,79,84,70,84,67,89,81,90,68,95,72,88,80,81,86,78,78,82,89,58,77,74,83,68,51,71,65,58,42,50,41,41,50,50,27,39,47,52,48,53,51,48,52,30,58,75,68,69,45,66,85,55,83,78,76,82,72,73,63,71,71,83,68,76,75,76,69,78,71,80,72,78,73,75,79,72,78,66,74,76,67,62,78,65,80,71,84,69,82,64,78,56,62,57,85,72,70,55,72,64,86,47,69,68,56,49,51,15,43,47,39,20,65,74,42,54,35,32,67,70,29,45,49,56,18,46,37,79,89,76,71,43,72,26,44,50,66,45,19,55,52,50,62,49,25,64,79,25,64,46,31,35,26,48,45,36,17,53,3,16,44,53,46,19,74,76,67,64,42,68,67,28,50,52,44,20,34,38,23,48,43,47,28,50,61,62,63,47,86,68,90,80,82,85,52,66,68,59,50,40,51,33,52,50,51,37,42,52,52,54,44,68,70,40,31,43,38,94,48,84,56,52,77,45,43,48,45,55,50,52,50,52,52,54,53,62,70,40,90,64,62,89,69,62,53,68,67,52,54,50,48,52,54,53,51,46,46,54,36,53,36,18,42,73,59,21,71,80,40,41,75,68,75,45,66,67,57,37,63,66,65,45,53,67,59,53,73,67,53,43,51,49,35,38,72,58,28,37,30,44,97,86,38,41,21,37,68,74,38,31,49,43,70,50,41,46,48,48,39,55,46,41,50,53,48,50,53,37,50,71,41,71,65,45,81,50,95,71,51,43,67,58,56,48,48,53,52,31,51,40,52,60,54,66,71,67,61,73,71,46,81,65,17,67,34,50,70,85,55,51,79,57,61,61,92,58,61,55,66,43,74,42,73,58,88,94,42,60,35,31,39,35,46,58,27,39,29,25,46,30,48,41,52,30,49,49,46,48,45,42,38,70,76,68,61,48,53,50,78,39,61,65,42,37,52,52,39,51,55,53,53,53,61,55,52,71,51,80,78,49,92,50,50,77,72,39,90,57,58,49,55,62,52,71,44,50,53,28,49,48,56,34,48,66,44,57,79,54,64,72,58,51,51,52,51,51,50,51,36,51,39,45,38,72,75,64,42,66,37,28,58,54,50,51,52,52,39,53,38,51,73,70,66,54,77,79,65,76,68,55,71,41,31,53,113

Secondary structure (DSSP, 8-state):
----------TT--HHHHHHT------SSS-HHHHHHT----PPPTT-------HHHHHHHHHHHTTT------------------------------------------------------------------------------------------S---------S-TT--HHHHHHHHHHHHHHHHHHHHHTT-----------S----------------------------PPSS--GGGS--SSHHHHHHHHHIIIIIHHHH--SPEEETTTTEEE-HHHHHHHHHHTT-HHHHHHHHHHHHHHHHHHH--HHHHHHHHHHHHHHHHHHS--S--S-HHHHHHHHHHHHHHHHHHHTTSSS--GGGGHHHHHHHHHHHHSS-GGG--HHHHHHHHHHHHHHHHHHHH-SS--S--SHHHHHHH-SS--HHHHHHHHHHTSB-TTSEETTTTEETTHHHHHHHHHHHHHHHHHTTTS--S--HHHHHHHHHHHHHHHT--SS-TTSEEEGGGGGG--TTS-EEEEEETTEEEEEEHHHHHHHHHHHHHHHHHHHHTS---TTSHHHHHHHHHHHHTTGGGGG-S-GGGSS-GGGGGGGHHHHHHHHHT---HHHHHHHHHHHHHHHHHT-THHHHHHHHHHHHHTT-------S----/------PPP-TT--HHHHHHT------SSS-HHHHHHT----PPPTT-------HHHHHHHHHHHTTS------------------------------------------------------------------------------------------S---------S-TT--HHHHHHHHHHHHHHHHHHHHHTTPPP--------S---------------------------PPPSS--GGGS--SSHHHHHHHHHIIIIIHHHH--SPEEETTTTEEE-HHHHHHHHHHTT-HHHHHHHHHHHHHHHHHHH--HHHHHHHHHHHHHHHHHHS--S--S-HHHHHHHHHHHHHHHHHHHTTSSS--GGGGHHHHHHHHHHHHSS-GGG--HHHHHHHHHHHHHHHHHHHH-SS--S--SHHHHHHH-SS--HHHHHHHHHHTSB-TTSEETTTTEETTHHHHHHHHHHHHHHHHHTTTS--S--HHHHHHHHHHHHHHHT--SS-TTSEEEGGGGGG--TTS-EEEEEETTEEEEEEHHHHHHHHHHHHHHHHHHHHTS---TTSHHHHHHHHHHHHTTGGGGG-S-GGGSS-GGGGGGGHHHHHHHHHT---HHHHHHHHHHHHHHHHHT-THHHHHHHHHHHHHTT-------S----

Sequence (1328 aa):
MMAAPRRPYSRQGCRECKRRKIKCPEEKPACSTCVRLGKSCSYPLAGEKVLRISRRLIREEIENLGKSTHFLPVQYDVPKRHLQSENNGGASASPSNNVSGGEQLSPTPTPTPSITTTGNSNNNPSFTPVQNDPLTNESAPTVANSQEPGRRSFLNIENLINNNHNEDHLDFLNGTDLNMLTNDLSNLVNEIMEFQNIPFQEDFQFDFFGDTPTVTPQQQQHHPQQQSQQQPSYDDEFIINVPIDYIKLKRKHEILYLEQFYNNFANIIEPFNAYHSQTKITSNPARDIILKTASTEPCLLAAVLAEGAKTSFMKYKQPEDEKAYGAYLTKCLKLLEPAKEITNLNANIEGVLLTLLLLTAATATSTQQWRPHLTGCKDLLLKISTSNNTANISKVFVFCKYWFLSIEILAGLSTNIGGTLQTDHEIDRLMSCGSEYEIGILCELGIITNQGFNNLMGYHNTCISCFRDLFKLLNRYRLNDGITPAMDSLQNMKVLSDFYQQTTIVYIDSKGIIPESGLHKYTPGLPIEEIRVGEKSFWLSWQDISHQSFVLSSIILILTRFYQLEPTNPNVSQLVDKIVSFIHYLHNFSDVQQHASPFLLLMIQWPLLITGLQTVREEQQWLLLKYFAMVGQIGAATANVSVKMLKKQWKGTSSFEVGDTLIYMMAAPRRPYSRQGCRECKRRKIKCPEEKPACSTCVRLGKSCSYPLAGEKVLRISRRLIREEIENLGKSTHFLPVQYDVPKRHLQSENNGGASASPSNNVSGGEQLSPTPTPTPSITTTGNSNNNPSFTPVQNDPLTNESAPTVANSQEPGRRSFLNIENLINNNHNEDHLDFLNGTDLNMLTNDLSNLVNEIMEFQNIPFQEDFQFDFFGDTPTVTPQQQQHHPQQQSQQQPSYDDEFIINVPIDYIKLKRKHEILYLEQFYNNFANIIEPFNAYHSQTKITSNPARDIILKTASTEPCLLAAVLAEGAKTSFMKYKQPEDEKAYGAYLTKCLKLLEPAKEITNLNANIEGVLLTLLLLTAATATSTQQWRPHLTGCKDLLLKISTSNNTANISKVFVFCKYWFLSIEILAGLSTNIGGTLQTDHEIDRLMSCGSEYEIGILCELGIITNQGFNNLMGYHNTCISCFRDLFKLLNRYRLNDGITPAMDSLQNMKVLSDFYQQTTIVYIDSKGIIPESGLHKYTPGLPIEEIRVGEKSFWLSWQDISHQSFVLSSIILILTRFYQLEPTNPNVSQLVDKIVSFIHYLHNFSDVQQHASPFLLLMIQWPLLITGLQTVREEQQWLLLKYFAMVGQIGAATANVSVKMLKKQWKGTSSFEVGDTLIY